Protein AF-A0A9P8FFG5-F1 (afdb_monomer)

InterPro domains:
  IPR002110 Ankyrin repeat [PF12796] (459-533)
  IPR002110 Ankyrin repeat [PF13637] (300-346)
  IPR002110 Ankyrin repeat [PS50088] (328-353)
  IPR002110 Ankyrin repeat [PS50088] (445-478)
  IPR002110 Ankyrin repeat [PS50088] (480-512)
  IPR002110 Ankyrin repeat [SM00248] (295-324)
  IPR002110 Ankyrin repeat [SM00248] (328-356)
  IPR002110 Ankyrin repeat [SM00248] (380-409)
  IPR002110 Ankyrin repeat [SM00248] (413-444)
  IPR002110 Ankyrin repeat [SM00248] (445-475)
  IPR002110 Ankyrin repeat [SM00248] (480-509)
  IPR002110 Ankyrin repeat [SM00248] (513-544)
  IPR004331 SPX domain [PF03105] (123-169)
  IPR004331 SPX domain [PS51382] (5-169)
  IPR036770 Ankyrin repeat-containing domain superfamily [G3DSA:1.25.40.20] (218-543)
  IPR036770 Ankyrin repeat-containing domain superfamily [SSF48403] (235-537)
  IPR057506 GPCPD1-like, C2 domain [PF25329] (610-721)

Organism: Aureobasidium melanogenum (NCBI:txid46634)

Foldseek 3Di:
DDFDDPVVVVLVVLLVVCLLCNVLAQPLQVLVVLLVVLLPPDPPPDDDPDDPDPPVVVSVVSNVVSVVVSVVSVLVSLCSNLVVLVVLLVLLVVQLVLLVVLLVVVVLLVDQQAVPQLSLVLSLVSLVVSLVSLVSLVSRLVSRLVSLLVSLVVNCVSVVHPCNVVCCVPPNCPRPSNPLPSSQVSQQSSLQSNVCSVCSNVVHRDDPDDDDDDDDDRDPVSNVVVVVLVVQLVCQLVVVPVVVVVVLVVLPLDLVSLLSLQVSLLRNLLRGDPVSNVVSVVSVSHDQCDADSNWRDGSLLVCLQNLVLVSNLVSLVVPRDQCRATSQRDGSLLNNLLNLNLSSNLSSQVSLLVVVVVPDPDDDPDDRDLRCQLCRATNSRDGSLNSNLLNVNLSSNLSSVVSPHDQEDPDLSHDRSLLSNLLSQNPSSNLSSLVVPYDQAAHPQQDTSLLNNLLNLRHLVSNVVCVVSPDDQCQQGPHFRDGSLLNNLQNLSLSNNVSSLVVPHDQCDATPVLAGSLVNNVSNVNVNSNVVSVVRDPPPRDPDPDDDDDDDDDDDDDDDDDDDDDDDDDDDDPPPPDDDPPPPPPPPPCVLQPQQKKKKKKFQDDPPDQQKWFPDPPDLVWKWKWKDWPQFPDDIDIAIPPGDPVRRMDMDIGRDLQSTKIKTFIGGNSYPATQWIWMDHSVVCVDPPFQKDKDKTFIAGPVRDRGIIGIIIMGMGHRDPDDDDDDDPPDDLVVPPPDPDPDDPDDDDDDDPPDDDDDDDDDD

Mean predicted aligned error: 17.82 Å

Nearest PDB structures (foldseek):
  6by9-assembly1_A  TM=8.792E-01  e=1.591E-08  Homo sapiens
  3eu9-assembly1_A  TM=8.754E-01  e=4.229E-08  Homo sapiens
  5w7j-assembly1_A  TM=8.704E-01  e=7.903E-08  Homo sapiens
  3b95-assembly2_B  TM=6.263E-01  e=1.868E-07  Homo sapiens
  6py8-assembly2_K  TM=6.137E-01  e=5.802E-07  Homo sapiens

Secondary structure (DSSP, 8-state):
------HHHHHHHHHHT-GGGGGGS--HHHHHHHHHHHHTS-------SS--SSHHHHHHHHHHHHHHHHHHHHHHHHHHHHHHHHHHHHHHHHHHHHHHHHHHHHHHTT----TT-HHHHHHHHHHHHHHHHHHHHHHHHHHHHHHHHHHHHHHHHHHT--HHHHHIIIIITTSGGG-HHHHHHHHHHHHHHHHHHHHHTTT-----PPS----PPPPTHHHHHHHHHHHHHHHHHHT-HHHHHHHHHHHTT-HHHHHHHHHHHHHHTTTS-HHHHHHHHTTS---TT-B-TTT--BHHHHHHHHT-HHHHHHHHHTT--TT---TTS--HHHHHHHHT-HHHHHHHHHHHHHHHHHS--S--TTS----TTTT---TTS--HHHHHHHTT-HHHHHHHHHTT---S-SSTTS--HHHHHHHHT-HHHHHHHHHT-------TTS--HHHHHHHH-S-THHHHHHHHHT--TTPPPTTT---HHHHHHHHT-HHHHHHHHHTT--TT-B-TTS-BHHHHHHHHT-HHHHHHHHHHS-SGGG------PPP--------------------------PPPP------TTSGGG-TT-EEEEEE---SSS-SEEESSS---SSEEEEEE-SSS-PPPEEEEES--GGGSEEEEEES-STT--EEEEEEESS-SS-SEEEEE-HHHH--TT-SEEEEEEEEE-TTS-EEEEEEEEEEEEPPP-S-PPP--TT--TTSGGG---S-TTS------TT----------

Sequence (764 aa):
MSGKMKFGKHIQKRQLDIPEYAASFVDYKALKKLIKKLSATPVIHAQDLTNAGSGLADSQASLQANKATFFFRLERELEKVNTFYLQKEAELKLRLKTLADRKKSLQARGLSASKLSTVFVTLDEGFRLFNSDLDKLQQFIEINQTAFSKILKKWDKTSKSRTKELYLSRAVEIQPCFNRDVIRDLSDQATSSLLELGAWAEGEKIEYIPSGDQQQKPQAGAQEDNDIEMQMQQAVNTGNEALIKEWISRLGSTDEAKERISRIFLSTINDAPLEMQKTLLETDLVNLNYVDEINERTCLHELSISGRLLSLTMLLERGANPMATDIYGRIPLHYACMRGHVDAVKELVRHDSANAMQGIESTSPNAAPVSESVDYKDLDNFTPLIHGIVHARFAAVQAVLELGARVDPTGEADHIPINLACQYGSVAIVDLLLQYHPQILPDAEGLYPQHLVPRSGRSPQILQMLKNYGANLDQPDKLYQWTPLFHAASEGHLSCLQALLELGVDVDALDEKDLSAMYYAAWEGHLDCLRLLEKAGHGRGIAREEPTPAPATFQSILSSSAPIPASADMEAIPDLSLPPPIIPLRRYGHNFLDTTKTFIVISFDSQDAEAIEFYGDNKYPAARLTISSKSSDLIPRNIPLPIQDEFKVISFQIDNLDTFSIDFDIFPTFGSKIIARGAASSLVFSRRYSSSGNWHLELFDPRLRAIGRISFKYQVVTPFHGIPMEITQFATYWKATSQISSQPNALITGSSLSGDYMRIFVQA

Structure (mmCIF, N/CA/C/O backbone):
data_AF-A0A9P8FFG5-F1
#
_entry.id   AF-A0A9P8FFG5-F1
#
loop_
_atom_site.group_PDB
_atom_site.id
_atom_site.type_symbol
_atom_site.label_atom_id
_atom_site.label_alt_id
_atom_site.label_comp_id
_atom_site.label_asym_id
_atom_site.labe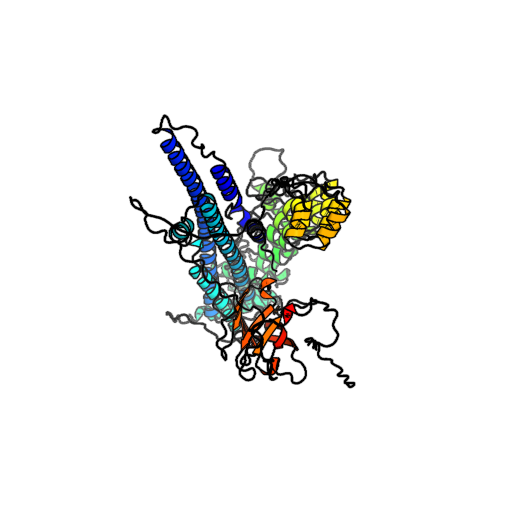l_entity_id
_atom_site.label_seq_id
_atom_site.pdbx_PDB_ins_code
_atom_site.Cartn_x
_atom_site.Cartn_y
_atom_site.Cartn_z
_atom_site.occupancy
_atom_site.B_iso_or_equiv
_atom_site.auth_seq_id
_atom_site.auth_comp_id
_atom_site.auth_asym_id
_atom_site.auth_atom_id
_atom_site.pdbx_PDB_model_num
ATOM 1 N N . MET A 1 1 ? 27.480 -11.365 -15.551 1.00 28.72 1 MET A N 1
ATOM 2 C CA . MET A 1 1 ? 27.802 -9.920 -15.565 1.00 28.72 1 MET A CA 1
ATOM 3 C C . MET A 1 1 ? 26.498 -9.164 -15.363 1.00 28.72 1 MET A C 1
ATOM 5 O O . MET A 1 1 ? 25.635 -9.264 -16.219 1.00 28.72 1 MET A O 1
ATOM 9 N N . SER A 1 2 ? 26.326 -8.513 -14.210 1.00 28.56 2 SER A N 1
ATOM 10 C CA . SER A 1 2 ? 25.086 -7.824 -13.818 1.00 28.56 2 SER A CA 1
ATOM 11 C C . SER A 1 2 ? 24.845 -6.588 -14.700 1.00 28.56 2 SER A C 1
ATOM 13 O O . SER A 1 2 ? 25.661 -5.659 -14.723 1.00 28.56 2 SER A O 1
ATOM 15 N N . GLY A 1 3 ? 23.777 -6.627 -15.501 1.00 36.78 3 GLY A N 1
ATOM 16 C CA . GLY A 1 3 ? 23.371 -5.563 -16.415 1.00 36.78 3 GLY A CA 1
ATOM 17 C C . GLY A 1 3 ? 22.743 -4.405 -15.645 1.00 36.78 3 GLY A C 1
ATOM 18 O O . GLY A 1 3 ? 21.734 -4.559 -14.969 1.00 36.78 3 GLY A O 1
ATOM 19 N N . LYS A 1 4 ? 23.352 -3.218 -15.719 1.00 38.94 4 LYS A N 1
ATOM 20 C CA . LYS A 1 4 ? 22.826 -2.005 -15.078 1.00 38.94 4 LYS A CA 1
ATOM 21 C C . LYS A 1 4 ? 21.514 -1.579 -15.754 1.00 38.94 4 LYS A C 1
ATOM 23 O O . LYS A 1 4 ? 21.563 -0.993 -16.840 1.00 38.94 4 LYS A O 1
ATOM 28 N N . MET A 1 5 ? 20.375 -1.782 -15.086 1.00 41.69 5 MET A N 1
ATOM 29 C CA . MET A 1 5 ? 19.085 -1.161 -15.431 1.00 41.69 5 MET A CA 1
ATOM 30 C C . MET A 1 5 ? 19.267 0.335 -15.753 1.00 41.69 5 MET A C 1
ATOM 32 O O . MET A 1 5 ? 20.037 1.054 -15.097 1.00 41.69 5 MET A O 1
ATOM 36 N N . LYS A 1 6 ? 18.548 0.861 -16.756 1.00 53.50 6 LYS A N 1
ATOM 37 C CA . LYS A 1 6 ? 18.561 2.306 -17.061 1.00 53.50 6 LYS A CA 1
ATOM 38 C C . LYS A 1 6 ? 17.843 3.059 -15.930 1.00 53.50 6 LYS A C 1
ATOM 40 O O . LYS A 1 6 ? 16.638 3.252 -15.991 1.00 53.50 6 LYS A O 1
ATOM 45 N N . PHE A 1 7 ? 18.609 3.539 -14.943 1.00 59.94 7 PHE A N 1
ATOM 46 C CA . PHE A 1 7 ? 18.197 4.180 -13.672 1.00 59.94 7 PHE A CA 1
ATOM 47 C C . PHE A 1 7 ? 16.913 5.035 -13.654 1.00 59.94 7 PHE A C 1
ATOM 49 O O . PHE A 1 7 ? 16.251 5.080 -12.626 1.00 59.94 7 PHE A O 1
ATOM 56 N N . GLY A 1 8 ? 16.561 5.726 -14.744 1.00 58.12 8 GLY A N 1
ATOM 57 C CA . GLY A 1 8 ? 15.304 6.483 -14.809 1.00 58.12 8 GLY A CA 1
ATOM 58 C C . GLY A 1 8 ? 14.056 5.600 -14.693 1.00 58.12 8 GLY A C 1
ATOM 59 O O . GLY A 1 8 ? 13.106 6.012 -14.044 1.00 58.12 8 GLY A O 1
ATOM 60 N N . LYS A 1 9 ? 14.091 4.380 -15.249 1.00 58.00 9 LYS A N 1
ATOM 61 C CA . LYS A 1 9 ? 13.008 3.395 -15.115 1.00 58.00 9 LYS A CA 1
ATOM 62 C C . LYS A 1 9 ? 12.899 2.853 -13.690 1.00 58.00 9 LYS A C 1
ATOM 64 O O . LYS A 1 9 ? 11.805 2.678 -13.185 1.00 58.00 9 LYS A O 1
ATOM 69 N N . HIS A 1 10 ? 14.038 2.633 -13.031 1.00 67.81 10 HIS A N 1
ATOM 70 C CA . HIS A 1 10 ? 14.075 2.125 -11.659 1.00 67.81 10 HIS A CA 1
ATOM 71 C C . HIS A 1 10 ? 13.464 3.118 -10.659 1.00 67.81 10 HIS A C 1
ATOM 73 O O . HIS A 1 10 ? 12.716 2.712 -9.780 1.00 67.81 10 HIS A O 1
ATOM 79 N N . ILE A 1 11 ? 13.729 4.421 -10.825 1.00 69.62 11 ILE A N 1
ATOM 80 C CA . ILE A 1 11 ? 13.095 5.470 -10.008 1.00 69.62 11 ILE A CA 1
ATOM 81 C C . ILE A 1 11 ? 11.573 5.446 -10.201 1.00 69.62 11 ILE A C 1
ATOM 83 O O . ILE A 1 11 ? 10.853 5.442 -9.218 1.00 69.62 11 ILE A O 1
ATOM 87 N N . GLN A 1 12 ? 11.094 5.351 -11.443 1.00 65.12 12 GLN A N 1
ATOM 88 C CA . GLN A 1 12 ? 9.656 5.321 -11.747 1.00 65.12 12 GLN A CA 1
ATOM 89 C C . GLN A 1 12 ? 8.964 4.049 -11.260 1.00 65.12 12 GLN A C 1
ATOM 91 O O . GLN A 1 12 ? 7.861 4.103 -10.737 1.00 65.12 12 GLN A O 1
ATOM 96 N N . LYS A 1 13 ? 9.621 2.891 -11.381 1.00 68.31 13 LYS A N 1
ATOM 97 C CA . LYS A 1 13 ? 9.121 1.642 -10.800 1.00 68.31 13 LYS A CA 1
ATOM 98 C C . LYS A 1 13 ? 8.919 1.787 -9.291 1.00 68.31 13 LYS A C 1
ATOM 100 O O . LYS A 1 13 ? 7.842 1.473 -8.816 1.00 68.31 13 LYS A O 1
ATOM 105 N N . ARG A 1 14 ? 9.902 2.355 -8.584 1.00 70.50 14 ARG A N 1
ATOM 106 C CA . ARG A 1 14 ? 9.801 2.602 -7.139 1.00 70.50 14 ARG A CA 1
ATOM 107 C C . ARG A 1 14 ? 8.791 3.694 -6.760 1.00 70.50 14 ARG A C 1
ATOM 109 O O .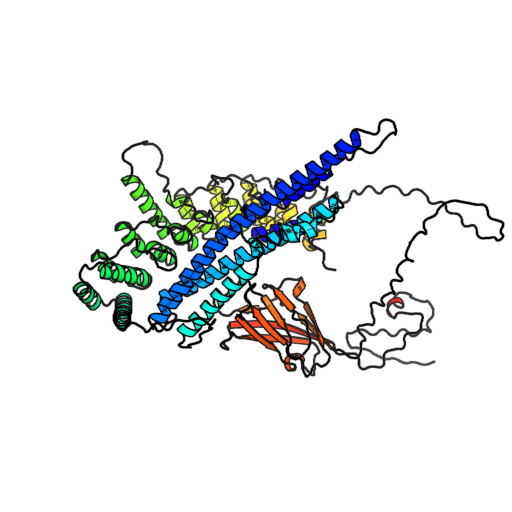 ARG A 1 14 ? 8.254 3.651 -5.666 1.00 70.50 14 ARG A O 1
ATOM 116 N N . GLN A 1 15 ? 8.527 4.671 -7.631 1.00 71.81 15 GLN A N 1
ATOM 117 C CA . GLN A 1 15 ? 7.489 5.689 -7.399 1.00 71.81 15 GLN A CA 1
ATOM 118 C C . GLN A 1 15 ? 6.080 5.079 -7.405 1.00 71.81 15 GLN A C 1
ATOM 120 O O . GLN A 1 15 ? 5.245 5.479 -6.601 1.00 71.81 15 GLN A O 1
ATOM 125 N N . LEU A 1 16 ? 5.838 4.075 -8.255 1.00 62.59 16 LEU A N 1
ATOM 126 C CA . LEU A 1 16 ? 4.556 3.365 -8.319 1.00 62.59 16 LEU A CA 1
ATOM 127 C C . LEU A 1 16 ? 4.269 2.464 -7.116 1.00 62.59 16 LEU A C 1
ATOM 129 O O . LEU A 1 16 ? 3.111 2.096 -6.917 1.00 62.59 16 LEU A O 1
ATOM 133 N N . ASP A 1 17 ? 5.289 2.109 -6.332 1.00 67.62 17 ASP A N 1
ATOM 134 C CA . ASP A 1 17 ? 5.101 1.335 -5.102 1.00 67.62 17 ASP A CA 1
ATOM 135 C C . ASP A 1 17 ? 4.303 2.141 -4.055 1.00 67.62 17 ASP A C 1
ATOM 137 O O . ASP A 1 17 ? 3.709 1.554 -3.152 1.00 67.62 17 ASP A O 1
ATOM 141 N N . ILE A 1 18 ? 4.243 3.476 -4.193 1.00 73.69 18 ILE A N 1
ATOM 142 C CA . ILE A 1 18 ? 3.509 4.383 -3.299 1.00 73.69 18 ILE A CA 1
ATOM 143 C C . ILE A 1 18 ? 2.616 5.315 -4.133 1.00 73.69 18 ILE A C 1
ATOM 145 O O . ILE A 1 18 ? 2.950 6.489 -4.333 1.00 73.69 18 ILE A O 1
ATOM 149 N N . PRO A 1 19 ? 1.474 4.809 -4.637 1.00 64.25 19 PRO A N 1
ATOM 150 C CA . PRO A 1 19 ? 0.587 5.584 -5.504 1.00 64.25 19 PRO A CA 1
ATOM 151 C C . PRO A 1 19 ? 0.011 6.821 -4.803 1.00 64.25 19 PRO A C 1
ATOM 153 O O . PRO A 1 19 ? -0.211 7.836 -5.457 1.00 64.25 19 PRO A O 1
ATOM 156 N N . GLU A 1 20 ? -0.141 6.768 -3.478 1.00 73.44 20 GLU A N 1
ATOM 157 C CA . GLU A 1 20 ? -0.580 7.879 -2.619 1.00 73.44 20 GLU A CA 1
ATOM 158 C C . GLU A 1 20 ? 0.312 9.125 -2.783 1.00 73.44 20 GLU A C 1
ATOM 160 O O . GLU A 1 20 ? -0.154 10.258 -2.707 1.00 73.44 20 GLU A O 1
ATOM 165 N N . TYR A 1 21 ? 1.614 8.946 -3.046 1.00 80.56 21 TYR A N 1
ATOM 166 C CA . TYR A 1 21 ? 2.584 10.048 -3.123 1.00 80.56 21 TYR A CA 1
ATOM 167 C C . TYR A 1 21 ? 2.966 10.412 -4.563 1.00 80.56 21 TYR A C 1
ATOM 169 O O . TYR A 1 21 ? 3.857 11.242 -4.774 1.00 80.56 21 TYR A O 1
ATOM 177 N N . ALA A 1 22 ? 2.298 9.818 -5.560 1.00 71.31 22 ALA A N 1
ATOM 178 C CA . ALA A 1 22 ? 2.654 9.915 -6.976 1.00 71.31 22 ALA A CA 1
ATOM 179 C C . ALA A 1 22 ? 2.840 11.370 -7.454 1.00 71.31 22 ALA A C 1
ATOM 181 O O . ALA A 1 22 ? 3.836 11.686 -8.106 1.00 71.31 22 ALA A O 1
ATOM 182 N N . ALA A 1 23 ? 1.932 12.274 -7.072 1.00 73.81 23 ALA A N 1
ATOM 183 C CA . ALA A 1 23 ? 1.967 13.686 -7.471 1.00 73.81 23 ALA A CA 1
ATOM 184 C C . ALA A 1 23 ? 3.106 14.497 -6.813 1.00 73.81 23 ALA A C 1
ATOM 186 O O . ALA A 1 23 ? 3.575 15.501 -7.364 1.00 73.81 23 ALA A O 1
ATOM 187 N N . SER A 1 24 ? 3.580 14.053 -5.647 1.00 84.44 24 SER A N 1
ATOM 188 C CA . SER A 1 24 ? 4.553 14.772 -4.816 1.00 84.44 24 SER A CA 1
ATOM 189 C C . SER A 1 24 ? 6.003 14.432 -5.154 1.00 84.44 24 SER A C 1
ATOM 191 O O . SER A 1 24 ? 6.918 15.167 -4.774 1.00 84.44 24 SER A O 1
ATOM 193 N N . PHE A 1 25 ? 6.246 13.343 -5.886 1.00 85.00 25 PHE A N 1
ATOM 194 C CA . PHE A 1 25 ? 7.587 12.965 -6.318 1.00 85.00 25 PHE A CA 1
ATOM 195 C C . PHE A 1 25 ? 8.204 13.980 -7.289 1.00 85.00 25 PHE A C 1
ATOM 197 O O . PHE A 1 25 ? 7.519 14.669 -8.049 1.00 85.00 25 PHE A O 1
ATOM 204 N N . VAL A 1 26 ? 9.537 14.054 -7.306 1.00 84.25 26 VAL A N 1
ATOM 205 C CA . VAL A 1 26 ? 10.272 14.857 -8.290 1.00 84.25 26 VAL A CA 1
ATOM 206 C C . VAL A 1 26 ? 9.965 14.398 -9.715 1.00 84.25 26 VAL A C 1
ATOM 208 O O . VAL A 1 26 ? 10.128 13.219 -10.054 1.00 84.25 26 VAL A O 1
ATOM 211 N N . ASP A 1 27 ? 9.616 15.344 -10.591 1.00 82.62 27 ASP A N 1
ATOM 212 C CA . ASP A 1 27 ? 9.463 15.060 -12.017 1.00 82.62 27 ASP A CA 1
ATOM 213 C C . ASP A 1 27 ? 10.841 14.952 -12.695 1.00 82.62 27 ASP A C 1
ATOM 215 O O . ASP A 1 27 ? 11.331 15.830 -13.423 1.00 82.62 27 ASP A O 1
ATOM 219 N N . TYR A 1 28 ? 11.502 13.819 -12.448 1.00 83.94 28 TYR A N 1
ATOM 220 C CA . TYR A 1 28 ? 12.807 13.490 -13.017 1.00 83.94 28 TYR A CA 1
ATOM 221 C C . TYR A 1 28 ? 12.793 13.563 -14.551 1.00 83.94 28 TYR A C 1
ATOM 223 O O . TYR A 1 28 ? 13.822 13.832 -15.189 1.00 83.94 28 TYR A O 1
ATOM 231 N N . LYS A 1 29 ? 11.638 13.319 -15.178 1.00 75.62 29 LYS A N 1
ATOM 232 C CA . LYS A 1 29 ? 11.523 13.268 -16.627 1.00 75.62 29 LYS A CA 1
ATOM 233 C C . LYS A 1 29 ? 11.362 14.643 -17.253 1.00 75.62 29 LYS A C 1
ATOM 235 O O . LYS A 1 29 ? 12.029 14.873 -18.265 1.00 75.62 29 LYS A O 1
ATOM 240 N N . ALA A 1 30 ? 10.561 15.546 -16.692 1.00 78.75 30 ALA A N 1
ATOM 241 C CA . ALA A 1 30 ? 10.512 16.934 -17.142 1.00 78.75 30 ALA A CA 1
ATOM 242 C C . ALA A 1 30 ? 11.893 17.576 -17.033 1.00 78.75 30 ALA A C 1
ATOM 244 O O . ALA A 1 30 ?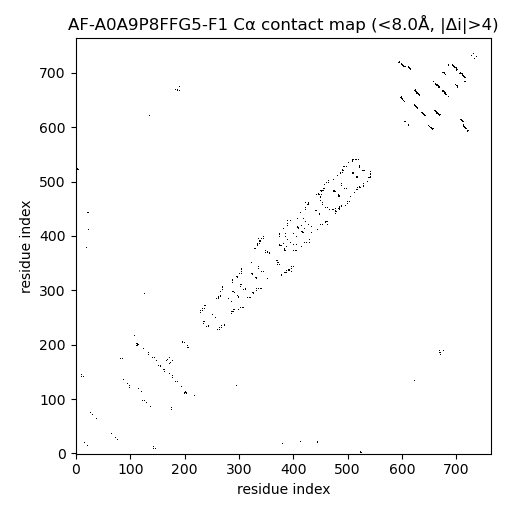 12.372 18.156 -18.008 1.00 78.75 30 ALA A O 1
ATOM 245 N N . LEU A 1 31 ? 12.600 17.354 -15.920 1.00 82.62 31 LEU A N 1
ATOM 246 C CA . LEU A 1 31 ? 13.977 17.822 -15.762 1.00 82.62 31 LEU A CA 1
ATOM 247 C C . LEU A 1 31 ? 14.901 17.210 -16.824 1.00 82.62 31 LEU A C 1
ATOM 249 O O . LEU A 1 31 ? 15.660 17.918 -17.476 1.00 82.62 31 LEU A O 1
ATOM 253 N N . LYS A 1 32 ? 14.808 15.903 -17.088 1.00 84.19 32 LYS A N 1
ATOM 254 C CA . LYS A 1 32 ? 15.596 15.244 -18.145 1.00 84.19 32 LYS A CA 1
ATOM 255 C C . LYS A 1 32 ? 15.269 15.779 -19.548 1.00 84.19 32 LYS A C 1
ATOM 257 O O . LYS A 1 32 ? 16.191 15.912 -20.354 1.00 84.19 32 LYS A O 1
ATOM 262 N N . LYS A 1 33 ? 13.994 16.044 -19.863 1.00 82.56 33 LYS A N 1
ATOM 263 C CA . LYS A 1 33 ? 13.556 16.654 -21.133 1.00 82.56 33 LYS A CA 1
ATOM 264 C C . LYS A 1 33 ? 14.097 18.078 -21.256 1.00 82.56 33 LYS A C 1
ATOM 266 O O . LYS A 1 33 ? 14.598 18.434 -22.318 1.00 82.56 33 LYS A O 1
ATOM 271 N N . LEU A 1 34 ? 14.085 18.841 -20.165 1.00 80.81 34 LEU A N 1
ATOM 272 C CA . LEU A 1 34 ? 14.656 20.179 -20.102 1.00 80.81 34 LEU A CA 1
ATOM 273 C C . LEU A 1 34 ? 16.161 20.145 -20.395 1.00 80.81 34 LEU A C 1
ATOM 275 O O . LEU A 1 34 ? 16.602 20.843 -21.298 1.00 80.81 34 LEU A O 1
ATOM 279 N N . ILE A 1 35 ? 16.932 19.253 -19.759 1.00 82.62 35 ILE A N 1
ATOM 280 C CA . ILE A 1 35 ? 18.367 19.081 -20.066 1.00 82.62 35 ILE A CA 1
ATOM 281 C C . ILE A 1 35 ? 18.586 18.803 -21.560 1.00 82.62 35 ILE A C 1
ATOM 283 O O . ILE A 1 35 ? 19.444 19.429 -22.175 1.00 82.62 35 ILE A O 1
ATOM 287 N N . LYS A 1 36 ? 17.796 17.896 -22.156 1.00 81.81 36 LYS A N 1
ATOM 288 C CA . LYS A 1 36 ? 17.889 17.583 -23.591 1.00 81.81 36 LYS A CA 1
ATOM 289 C C . LYS A 1 36 ? 17.601 18.805 -24.470 1.00 81.81 36 LYS A C 1
ATOM 291 O O . LYS A 1 36 ? 18.373 19.071 -25.387 1.00 81.81 36 LYS A O 1
ATOM 296 N N . LYS A 1 37 ? 16.527 19.549 -24.181 1.00 77.19 37 LYS A N 1
ATOM 297 C CA . LYS A 1 37 ? 16.142 20.759 -24.924 1.00 77.19 37 LYS A CA 1
ATOM 298 C C . LYS A 1 37 ? 17.241 21.817 -24.859 1.00 77.19 37 LYS A C 1
ATOM 300 O O . LYS A 1 37 ? 17.633 22.349 -25.888 1.00 77.19 37 LYS A O 1
ATOM 305 N N . LEU A 1 38 ? 17.787 22.051 -23.668 1.00 69.69 38 LEU A N 1
ATOM 306 C CA . LEU A 1 38 ? 18.849 23.032 -23.446 1.00 69.69 38 LEU A CA 1
ATOM 307 C C . LEU A 1 38 ? 20.166 22.617 -24.123 1.00 69.69 38 LEU A C 1
ATOM 309 O O . LEU A 1 38 ? 20.893 23.479 -24.608 1.00 69.69 38 LEU A O 1
ATOM 313 N N . SER A 1 39 ? 20.446 21.311 -24.224 1.00 67.44 39 SER A N 1
ATOM 314 C CA . SER A 1 39 ? 21.610 20.781 -24.954 1.00 67.44 39 SER A CA 1
ATOM 315 C C . SER A 1 39 ? 21.457 20.762 -26.480 1.00 67.44 39 SER A C 1
ATOM 317 O O . SER A 1 39 ? 22.458 20.639 -27.174 1.00 67.44 39 SER A O 1
ATOM 319 N N . ALA A 1 40 ? 20.226 20.857 -26.994 1.00 61.06 40 ALA A N 1
ATOM 320 C CA . ALA A 1 40 ? 19.924 20.889 -28.428 1.00 61.06 40 ALA A CA 1
ATOM 321 C C . ALA A 1 40 ? 19.921 22.316 -29.010 1.00 61.06 40 ALA A C 1
ATOM 323 O O . ALA A 1 40 ? 19.818 22.484 -30.223 1.00 61.06 40 ALA A O 1
ATOM 324 N N . THR A 1 41 ? 20.040 23.344 -28.163 1.00 56.28 41 THR A N 1
ATOM 325 C CA . THR A 1 41 ? 20.245 24.731 -28.599 1.00 56.28 41 THR A CA 1
ATOM 326 C C . THR A 1 41 ? 21.594 24.819 -29.328 1.00 56.28 41 THR A C 1
ATOM 328 O O . THR A 1 41 ? 22.605 24.440 -28.733 1.00 56.28 41 THR A O 1
ATOM 331 N N . PRO A 1 42 ? 21.642 25.253 -30.602 1.00 44.88 42 PRO A N 1
ATOM 332 C CA . PRO A 1 42 ? 22.839 25.130 -31.424 1.00 44.88 42 PRO A CA 1
ATOM 333 C C . PRO A 1 42 ? 23.989 25.948 -30.837 1.00 44.88 42 PRO A C 1
ATOM 335 O O . PRO A 1 42 ? 23.888 27.159 -30.654 1.00 44.88 42 PRO A O 1
ATOM 338 N N . VAL A 1 43 ? 25.107 25.274 -30.572 1.00 45.91 43 VAL A N 1
ATOM 339 C CA . VAL A 1 43 ? 26.405 25.937 -30.463 1.00 45.91 43 VAL A CA 1
ATOM 340 C C . VAL A 1 43 ? 26.744 26.379 -31.883 1.00 45.91 43 VAL A C 1
ATOM 342 O O . VAL A 1 43 ? 26.999 25.534 -32.738 1.00 45.91 43 VAL A O 1
ATOM 345 N N . ILE A 1 44 ? 26.668 27.680 -32.166 1.00 39.44 44 ILE A N 1
ATOM 346 C CA . ILE A 1 44 ? 27.064 28.226 -33.468 1.00 39.44 44 ILE A CA 1
ATOM 347 C C . ILE A 1 44 ? 28.540 27.866 -33.666 1.00 39.44 44 ILE A C 1
ATOM 349 O O . ILE A 1 44 ? 29.407 28.333 -32.926 1.00 39.44 44 ILE A O 1
ATOM 353 N N . HIS A 1 45 ? 28.825 26.975 -34.618 1.00 36.50 45 HIS A N 1
ATOM 354 C CA . HIS A 1 45 ? 30.193 26.669 -35.009 1.00 36.50 45 HIS A CA 1
ATOM 355 C C . HIS A 1 45 ? 30.813 27.928 -35.611 1.00 36.50 45 HIS A C 1
ATOM 357 O O . HIS A 1 45 ? 30.238 28.539 -36.509 1.00 36.50 45 HIS A O 1
ATOM 363 N N . ALA A 1 46 ? 31.983 28.308 -35.099 1.00 38.16 46 ALA A N 1
ATOM 364 C CA . ALA A 1 46 ? 32.795 29.372 -35.661 1.00 38.16 46 ALA A CA 1
ATOM 365 C C . ALA A 1 46 ? 33.188 28.998 -37.098 1.00 38.16 46 ALA A C 1
ATOM 367 O O . ALA A 1 46 ? 34.120 28.225 -37.313 1.00 38.16 46 ALA A O 1
ATOM 368 N N . GLN A 1 47 ? 32.451 29.527 -38.068 1.00 39.84 47 GLN A N 1
ATOM 369 C CA . GLN A 1 47 ? 32.922 29.683 -39.432 1.00 39.84 47 GLN A CA 1
ATOM 370 C C . GLN A 1 47 ? 33.207 31.167 -39.652 1.00 39.84 47 GLN A C 1
ATOM 372 O O . GLN A 1 47 ? 32.366 32.026 -39.402 1.00 39.84 47 GLN A O 1
ATOM 377 N N . ASP A 1 48 ? 34.445 31.398 -40.071 1.00 35.22 48 ASP A N 1
ATOM 378 C CA . ASP A 1 48 ? 35.037 32.620 -40.592 1.00 35.22 48 ASP A CA 1
ATOM 379 C C . ASP A 1 48 ? 35.284 33.789 -39.623 1.00 35.22 48 ASP A C 1
ATOM 381 O O . ASP A 1 48 ? 34.441 34.607 -39.257 1.00 35.22 48 ASP A O 1
ATOM 385 N N . LEU A 1 49 ? 36.566 33.879 -39.266 1.00 45.56 49 LEU A N 1
ATOM 386 C CA . LEU A 1 49 ? 37.261 35.061 -38.777 1.00 45.56 49 LEU A CA 1
ATOM 387 C C . LEU A 1 49 ? 36.971 36.259 -39.696 1.00 45.56 49 LEU A C 1
ATOM 389 O O . LEU A 1 49 ? 37.586 36.352 -40.749 1.00 45.56 49 LEU A O 1
ATOM 393 N N . THR A 1 50 ? 36.073 37.174 -39.309 1.00 41.91 50 THR A N 1
ATOM 394 C CA . THR A 1 50 ? 36.161 38.618 -39.662 1.00 41.91 50 THR A CA 1
ATOM 395 C C . THR A 1 50 ? 35.218 39.572 -38.899 1.00 41.91 50 THR A C 1
ATOM 397 O O . THR A 1 50 ? 35.197 40.750 -39.227 1.00 41.91 50 THR A O 1
ATOM 400 N N . ASN A 1 51 ? 34.498 39.171 -37.840 1.00 42.47 51 ASN A N 1
ATOM 401 C CA . ASN A 1 51 ? 33.821 40.142 -36.951 1.00 42.47 51 ASN A CA 1
ATOM 402 C C . ASN A 1 51 ? 33.624 39.583 -35.528 1.00 42.47 51 ASN A C 1
ATOM 404 O O . ASN A 1 51 ? 32.561 39.085 -35.160 1.00 42.47 51 ASN A O 1
ATOM 408 N N . ALA A 1 52 ? 34.684 39.625 -34.720 1.00 46.34 52 ALA A N 1
ATOM 409 C CA . ALA A 1 52 ? 34.701 39.093 -33.359 1.00 46.34 52 ALA A CA 1
ATOM 410 C C . ALA A 1 52 ? 34.370 40.192 -32.332 1.00 46.34 52 ALA A C 1
ATOM 412 O O . ALA A 1 52 ? 35.226 40.999 -31.981 1.00 46.34 52 ALA A O 1
ATOM 413 N N . GLY A 1 53 ? 33.128 40.212 -31.842 1.00 45.16 53 GLY A N 1
ATOM 414 C CA . GLY A 1 53 ? 32.736 41.070 -30.717 1.00 45.16 53 GLY A CA 1
ATOM 415 C C . GLY A 1 53 ? 31.363 40.752 -30.119 1.00 45.16 53 GLY A C 1
ATOM 416 O O . GLY A 1 53 ? 31.240 40.684 -28.902 1.00 45.16 53 GLY A O 1
ATOM 417 N N . SER A 1 54 ? 30.341 40.488 -30.944 1.00 49.97 54 SER A N 1
ATOM 418 C CA . SER A 1 54 ? 28.953 40.325 -30.465 1.00 49.97 54 SER A CA 1
ATOM 419 C C . SER A 1 54 ? 28.490 38.869 -30.281 1.00 49.97 54 SER A C 1
ATOM 421 O O . SER A 1 54 ? 27.814 38.568 -29.303 1.00 49.97 54 SER A O 1
ATOM 423 N N . GLY A 1 55 ? 28.894 37.928 -31.143 1.00 48.44 55 GLY A N 1
ATOM 424 C CA . GLY A 1 55 ? 28.340 36.558 -31.136 1.00 48.44 55 GLY A CA 1
ATOM 425 C C . GLY A 1 55 ? 28.760 35.651 -29.963 1.00 48.44 55 GLY A C 1
ATOM 426 O O . GLY A 1 55 ? 28.019 34.746 -29.580 1.00 48.44 55 GLY A O 1
ATOM 427 N N . LEU A 1 56 ? 29.927 35.890 -29.352 1.00 50.19 56 LEU A N 1
ATOM 428 C CA . LEU A 1 56 ? 30.393 35.114 -28.187 1.00 50.19 56 LEU A CA 1
ATOM 429 C C . LEU A 1 56 ? 29.638 35.491 -26.903 1.00 50.19 56 LEU A C 1
ATOM 431 O O . LEU A 1 56 ? 29.349 34.617 -26.083 1.00 50.19 56 LEU A O 1
ATOM 435 N N . ALA A 1 57 ? 29.277 36.770 -26.755 1.00 52.84 57 ALA A N 1
ATOM 436 C CA . ALA A 1 57 ? 28.494 37.259 -25.624 1.00 52.84 57 ALA A CA 1
ATOM 437 C C . ALA A 1 57 ? 27.074 36.667 -25.633 1.00 52.84 57 ALA A C 1
ATOM 439 O O . ALA A 1 57 ? 26.610 36.186 -24.599 1.00 52.84 57 ALA A O 1
ATOM 440 N N . ASP A 1 58 ? 26.440 36.588 -26.806 1.00 56.91 58 ASP A N 1
ATOM 441 C CA . ASP A 1 58 ? 25.098 36.014 -26.968 1.00 56.91 58 ASP A CA 1
ATOM 442 C C . ASP A 1 58 ? 25.066 34.499 -26.702 1.00 56.91 58 ASP A C 1
ATOM 444 O O . ASP A 1 58 ? 24.153 33.993 -26.042 1.00 56.91 58 ASP A O 1
ATOM 448 N N . SER A 1 59 ? 26.097 33.755 -27.126 1.00 56.16 59 SER A N 1
ATOM 449 C CA . SER A 1 59 ? 26.201 32.318 -26.826 1.00 56.16 59 SER A CA 1
ATOM 450 C C . SER A 1 59 ? 26.435 32.048 -25.335 1.00 56.16 59 SER A C 1
ATOM 452 O O . SER A 1 59 ? 25.900 31.077 -24.792 1.00 56.16 59 SER A O 1
ATOM 454 N N . GLN A 1 60 ? 27.223 32.885 -24.655 1.00 60.19 60 GLN A N 1
ATOM 455 C CA . GLN A 1 60 ? 27.479 32.755 -23.220 1.00 60.19 60 GLN A CA 1
ATOM 456 C C . GLN A 1 60 ? 26.258 33.172 -22.385 1.00 60.19 60 GLN A C 1
ATOM 458 O O . GLN A 1 60 ? 25.928 32.492 -21.410 1.00 60.19 60 GLN A O 1
ATOM 463 N N . ALA A 1 61 ? 25.543 34.222 -22.797 1.00 64.50 61 ALA A N 1
ATOM 464 C CA . ALA A 1 61 ? 24.284 34.648 -22.192 1.00 64.50 61 ALA A CA 1
ATOM 465 C C . ALA A 1 61 ? 23.188 33.580 -22.346 1.00 64.50 61 ALA A C 1
ATOM 467 O O . ALA A 1 61 ? 22.494 33.265 -21.380 1.00 64.50 61 ALA A O 1
ATOM 468 N N . SER A 1 62 ? 23.092 32.938 -23.515 1.00 63.50 62 SER A N 1
ATOM 469 C CA . SER A 1 62 ? 22.170 31.821 -23.763 1.00 63.50 62 SER A CA 1
ATOM 470 C C . SER A 1 62 ? 22.472 30.606 -22.873 1.00 63.50 62 SER A C 1
ATOM 472 O O . SER A 1 62 ? 21.571 30.038 -22.256 1.00 63.50 62 SER A O 1
ATOM 474 N N . LEU A 1 63 ? 23.750 30.244 -22.695 1.00 62.00 63 LEU A N 1
ATOM 475 C CA . LEU A 1 63 ? 24.155 29.178 -21.766 1.00 62.00 63 LEU A CA 1
ATOM 476 C C . LEU A 1 63 ? 23.839 29.519 -20.301 1.00 62.00 63 LEU A C 1
ATOM 478 O O . LEU A 1 63 ? 23.415 28.640 -19.545 1.00 62.00 63 LEU A O 1
ATOM 482 N N . GLN A 1 64 ? 24.013 30.778 -19.894 1.00 66.38 64 GLN A N 1
ATOM 483 C CA . GLN A 1 64 ? 23.650 31.245 -18.554 1.00 66.38 64 GLN A CA 1
ATOM 484 C C . GLN A 1 64 ? 22.131 31.245 -18.333 1.00 66.38 64 GLN A C 1
ATOM 486 O O . GLN A 1 64 ? 21.680 30.769 -17.292 1.00 66.38 64 GLN A O 1
ATOM 491 N N . ALA A 1 65 ? 21.340 31.678 -19.317 1.00 68.75 65 ALA A N 1
ATOM 492 C CA . ALA A 1 65 ? 19.879 31.624 -19.275 1.00 68.75 65 ALA A CA 1
ATOM 493 C C . ALA A 1 65 ? 19.361 30.175 -19.230 1.00 68.75 65 ALA A C 1
ATOM 495 O O . ALA A 1 65 ? 18.468 29.844 -18.446 1.00 68.75 65 ALA A O 1
ATOM 496 N N . ASN A 1 66 ? 19.982 29.276 -19.998 1.00 70.00 66 ASN A N 1
ATOM 497 C CA . ASN A 1 66 ? 19.677 27.847 -19.987 1.00 70.00 66 ASN A CA 1
ATOM 498 C C . ASN A 1 66 ? 20.001 27.206 -18.631 1.00 70.00 66 ASN A C 1
ATOM 500 O O . ASN A 1 66 ? 19.205 26.432 -18.095 1.00 70.00 66 ASN A O 1
ATOM 504 N N . LYS A 1 67 ? 21.146 27.568 -18.041 1.00 70.75 67 LYS A N 1
ATOM 505 C CA . LYS A 1 67 ? 21.527 27.161 -16.685 1.00 70.75 67 LYS A CA 1
ATOM 506 C C . LYS A 1 67 ? 20.510 27.663 -15.656 1.00 70.75 67 LYS A C 1
ATOM 508 O O . LYS A 1 67 ? 20.021 26.861 -14.866 1.00 70.75 67 LYS A O 1
ATOM 513 N N . ALA A 1 68 ? 20.152 28.946 -15.696 1.00 75.38 68 ALA A N 1
ATOM 514 C CA . ALA A 1 68 ? 19.173 29.538 -14.786 1.00 75.38 68 ALA A CA 1
ATOM 515 C C . ALA A 1 68 ? 17.801 28.852 -14.893 1.00 75.38 68 ALA A C 1
ATOM 517 O O . ALA A 1 68 ? 17.207 28.509 -13.879 1.00 75.38 68 ALA A O 1
ATOM 518 N N . THR A 1 69 ? 17.345 28.551 -16.111 1.00 77.81 69 THR A N 1
ATOM 519 C CA . THR A 1 69 ? 16.062 27.871 -16.353 1.00 77.81 69 THR A CA 1
ATOM 520 C C . THR A 1 69 ? 16.035 26.458 -15.762 1.00 77.81 69 THR A C 1
ATOM 522 O O . THR A 1 69 ? 15.042 26.058 -15.152 1.00 77.81 69 THR A O 1
ATOM 525 N N . PHE A 1 70 ? 17.122 25.691 -15.916 1.00 81.75 70 PHE A N 1
ATOM 526 C CA . PHE A 1 70 ? 17.223 24.353 -15.329 1.00 81.75 70 PHE A CA 1
ATOM 527 C C . PHE A 1 70 ? 17.220 24.393 -13.799 1.00 81.75 70 PHE A C 1
ATOM 529 O O . PHE A 1 70 ? 16.435 23.670 -13.188 1.00 81.75 70 PHE A O 1
ATOM 536 N N . PHE A 1 71 ? 18.059 25.235 -13.187 1.00 82.31 71 PHE A N 1
ATOM 537 C CA . PHE A 1 71 ? 18.145 25.325 -11.727 1.00 82.31 71 PHE A CA 1
ATOM 538 C C . PHE A 1 71 ? 16.872 25.901 -11.106 1.00 82.31 71 PHE A C 1
ATOM 540 O O . PHE A 1 71 ? 16.421 25.365 -10.106 1.00 82.31 71 PHE A O 1
ATOM 547 N N . PHE A 1 72 ? 16.208 26.861 -11.754 1.00 77.50 72 PHE A N 1
ATOM 548 C CA . PHE A 1 72 ? 14.904 27.352 -11.307 1.00 77.50 72 PHE A CA 1
ATOM 549 C C . PHE A 1 72 ? 13.850 26.238 -11.271 1.00 77.50 72 PHE A C 1
ATOM 551 O O . PHE A 1 72 ? 13.119 26.087 -10.294 1.00 77.50 72 PHE A O 1
ATOM 558 N N . ARG A 1 73 ? 13.773 25.403 -12.321 1.00 79.00 73 ARG A N 1
ATOM 559 C CA . ARG A 1 73 ? 12.843 24.264 -12.312 1.00 79.00 73 ARG A CA 1
ATOM 560 C C . ARG A 1 73 ? 13.249 23.213 -11.278 1.00 79.00 73 ARG A C 1
ATOM 562 O O . ARG A 1 73 ? 12.371 22.653 -10.635 1.00 79.00 73 ARG A O 1
ATOM 569 N N . LEU A 1 74 ? 14.546 22.953 -11.117 1.00 84.50 74 LEU A N 1
ATOM 570 C CA . LEU A 1 74 ? 15.069 22.021 -10.117 1.00 84.50 74 LEU A CA 1
ATOM 571 C C . LEU A 1 74 ? 14.726 22.468 -8.689 1.00 84.50 74 LEU A C 1
ATOM 573 O O . LEU A 1 74 ? 14.321 21.632 -7.888 1.00 84.50 74 LEU A O 1
ATOM 577 N N . GLU A 1 75 ? 14.838 23.765 -8.398 1.00 84.81 75 GLU A N 1
ATOM 578 C CA . GLU A 1 75 ? 14.483 24.370 -7.109 1.00 84.81 75 GLU A CA 1
ATOM 579 C C . GLU A 1 75 ? 12.991 24.258 -6.830 1.00 84.81 75 GLU A C 1
ATOM 581 O O . GLU A 1 75 ? 12.620 23.841 -5.742 1.00 84.81 75 GLU A O 1
ATOM 586 N N . ARG A 1 76 ? 12.131 24.509 -7.824 1.00 82.06 76 ARG A N 1
ATOM 587 C CA . ARG A 1 76 ? 10.682 24.308 -7.666 1.00 82.06 76 ARG A CA 1
ATOM 588 C C . ARG A 1 76 ? 10.306 22.858 -7.375 1.00 82.06 76 ARG A C 1
ATOM 590 O O . ARG A 1 76 ? 9.411 22.608 -6.575 1.00 82.06 76 ARG A O 1
ATOM 597 N N . GLU A 1 77 ? 10.962 21.896 -8.023 1.00 86.19 77 GLU A N 1
ATOM 598 C CA . GLU A 1 77 ? 10.730 20.483 -7.710 1.00 86.19 77 GLU A CA 1
ATOM 599 C C . GLU A 1 77 ? 11.272 20.113 -6.320 1.00 86.19 77 GLU A C 1
ATOM 601 O O . GLU A 1 77 ? 10.661 19.305 -5.627 1.00 86.19 77 GLU A O 1
ATOM 606 N N . LEU A 1 78 ? 12.394 20.705 -5.898 1.00 86.00 78 LEU A N 1
ATOM 607 C CA . LEU A 1 78 ? 12.959 20.511 -4.561 1.00 86.00 78 LEU A CA 1
ATOM 608 C C . LEU A 1 78 ? 12.052 21.095 -3.473 1.00 86.00 78 LEU A C 1
ATOM 610 O O . LEU A 1 78 ? 11.795 20.427 -2.478 1.00 86.00 78 LEU A O 1
ATOM 614 N N . GLU A 1 79 ? 11.523 22.297 -3.691 1.00 85.69 79 GLU A N 1
ATOM 615 C CA . GLU A 1 79 ? 10.550 22.951 -2.817 1.00 85.69 79 GLU A CA 1
ATOM 616 C C . GLU A 1 79 ? 9.269 22.123 -2.713 1.00 85.69 79 GLU A C 1
ATOM 618 O O . GLU A 1 79 ? 8.822 21.844 -1.609 1.00 85.69 79 GLU A O 1
ATOM 623 N N . LYS A 1 80 ? 8.730 21.630 -3.836 1.00 88.56 80 LYS A N 1
ATOM 624 C CA . LYS A 1 80 ? 7.566 20.730 -3.851 1.00 88.56 80 LYS A CA 1
ATOM 625 C C . LYS A 1 80 ? 7.783 19.495 -2.967 1.00 88.56 80 LYS A C 1
ATOM 627 O O . LYS A 1 80 ? 6.950 19.193 -2.116 1.00 88.56 80 LYS A O 1
ATOM 632 N N . VAL A 1 81 ? 8.915 18.808 -3.148 1.00 89.31 81 VAL A N 1
ATOM 633 C CA . VAL A 1 81 ? 9.277 17.615 -2.362 1.00 89.31 81 VAL A CA 1
ATOM 634 C C . VAL A 1 81 ? 9.449 17.961 -0.881 1.00 89.31 81 VAL A C 1
ATOM 636 O O . VAL A 1 81 ? 8.995 17.209 -0.021 1.00 89.31 81 VAL A O 1
ATOM 639 N N . ASN A 1 82 ? 10.087 19.092 -0.571 1.00 89.00 82 ASN A N 1
ATOM 640 C CA . ASN A 1 82 ? 10.338 19.508 0.804 1.00 89.00 82 ASN A CA 1
ATOM 641 C C . ASN A 1 82 ? 9.056 19.952 1.527 1.00 89.00 82 ASN A C 1
ATOM 643 O O . ASN A 1 82 ? 8.857 19.579 2.676 1.00 89.00 82 ASN A O 1
ATOM 647 N N . THR A 1 83 ? 8.164 20.685 0.859 1.00 85.00 83 THR A N 1
ATOM 648 C CA . THR A 1 83 ? 6.864 21.095 1.412 1.00 85.00 83 THR A CA 1
ATOM 649 C C . THR A 1 83 ? 6.011 19.881 1.757 1.00 85.00 83 THR A C 1
ATOM 651 O O . THR A 1 83 ? 5.488 19.797 2.865 1.00 85.00 83 THR A O 1
ATOM 654 N N . PHE A 1 84 ? 5.938 18.903 0.849 1.00 88.12 84 PHE A N 1
ATOM 655 C CA . PHE A 1 84 ? 5.232 17.650 1.108 1.00 88.12 84 PHE A CA 1
ATOM 656 C C . PHE A 1 84 ? 5.852 16.872 2.277 1.00 88.12 84 PHE A C 1
ATOM 658 O O . PHE A 1 84 ? 5.140 16.416 3.170 1.00 88.12 84 PHE A O 1
ATOM 665 N N . TYR A 1 85 ? 7.185 16.765 2.309 1.00 90.88 85 TYR A N 1
ATOM 666 C CA . TYR A 1 85 ? 7.889 16.113 3.410 1.00 90.88 85 TYR A CA 1
ATOM 667 C C . TYR A 1 85 ? 7.609 16.789 4.758 1.00 90.88 85 TYR A C 1
ATOM 669 O O . TYR A 1 85 ? 7.282 16.095 5.710 1.00 90.88 85 TYR A O 1
ATOM 677 N N . LEU A 1 86 ? 7.692 18.120 4.845 1.00 88.06 86 LEU A N 1
ATOM 678 C CA . LEU A 1 86 ? 7.453 18.858 6.089 1.00 88.06 86 LEU A CA 1
ATOM 679 C C . LEU A 1 86 ? 6.012 18.704 6.585 1.00 88.06 86 LEU A C 1
ATOM 681 O O . LEU A 1 86 ? 5.790 18.585 7.789 1.00 88.06 86 LEU A O 1
ATOM 685 N N . GLN A 1 87 ? 5.043 18.668 5.668 1.00 87.00 87 GLN A N 1
ATOM 686 C CA . GLN A 1 87 ? 3.649 18.388 6.002 1.00 87.00 87 GLN A CA 1
ATOM 687 C C . GLN A 1 87 ? 3.505 16.988 6.615 1.00 87.00 87 GLN A C 1
ATOM 689 O O . GLN A 1 87 ? 2.957 16.855 7.710 1.00 87.00 87 GLN A O 1
ATOM 694 N N . LYS A 1 88 ? 4.058 15.958 5.962 1.00 87.25 88 LYS A N 1
ATOM 695 C CA . LYS A 1 88 ? 4.007 14.575 6.460 1.00 87.25 88 LYS A CA 1
ATOM 696 C C . LYS A 1 88 ? 4.834 14.365 7.730 1.00 87.25 88 LYS A C 1
ATOM 698 O O . LYS A 1 88 ? 4.416 13.627 8.614 1.00 87.25 88 LYS A O 1
ATOM 703 N N . GLU A 1 89 ? 5.966 15.047 7.884 1.00 89.81 89 GLU A N 1
ATOM 704 C CA . GLU A 1 89 ? 6.758 15.035 9.117 1.00 89.81 89 GLU A CA 1
ATOM 705 C C . GLU A 1 89 ? 5.958 15.613 10.292 1.00 89.81 89 GLU A C 1
ATOM 707 O O . GLU A 1 89 ? 5.960 15.029 11.376 1.00 89.81 89 GLU A O 1
ATOM 712 N N . ALA A 1 90 ? 5.267 16.740 10.096 1.00 83.75 90 ALA A N 1
ATOM 713 C CA . ALA A 1 90 ? 4.438 17.356 11.130 1.00 83.75 90 ALA A CA 1
ATOM 714 C C . ALA A 1 90 ? 3.258 16.454 11.530 1.00 83.75 90 ALA A C 1
ATOM 716 O O . ALA A 1 90 ? 3.012 16.270 12.724 1.00 83.75 90 ALA A O 1
ATOM 717 N N . GLU A 1 91 ? 2.590 15.849 10.545 1.00 85.81 91 GLU A N 1
ATOM 718 C CA . GLU A 1 91 ? 1.511 14.871 10.737 1.00 85.81 91 GLU A CA 1
ATOM 719 C C . GLU A 1 91 ? 1.995 13.667 11.566 1.00 85.81 91 GLU A C 1
ATOM 721 O O . GLU A 1 91 ? 1.423 13.346 12.610 1.00 85.81 91 GLU A O 1
ATOM 726 N N . LEU A 1 92 ? 3.119 13.056 11.173 1.00 88.06 92 LEU A N 1
ATOM 727 C CA . LEU A 1 92 ? 3.697 11.907 11.874 1.00 88.06 92 LEU A CA 1
ATOM 728 C C . LEU A 1 92 ? 4.200 12.272 13.277 1.00 88.06 92 LEU A C 1
ATOM 730 O O . LEU A 1 92 ? 3.985 11.514 14.222 1.00 88.06 92 LEU A O 1
ATOM 734 N N . LYS A 1 93 ? 4.834 13.434 13.465 1.00 86.88 93 LYS A N 1
ATOM 735 C CA . LYS A 1 93 ? 5.271 13.890 14.796 1.00 86.88 93 LYS A CA 1
ATOM 736 C C . LYS A 1 93 ? 4.098 14.062 15.750 1.00 86.88 93 LYS A C 1
ATOM 738 O O . LYS A 1 93 ? 4.179 13.612 16.894 1.00 86.88 93 LYS A O 1
ATOM 743 N N . LEU A 1 94 ? 3.027 14.709 15.291 1.00 81.56 94 LEU A N 1
ATOM 744 C CA . LEU A 1 94 ? 1.816 14.884 16.084 1.00 81.56 94 LEU A CA 1
ATOM 745 C C . LEU A 1 94 ? 1.226 13.522 16.449 1.00 81.56 94 LEU A C 1
ATOM 747 O O . LEU A 1 94 ? 0.953 13.263 17.618 1.00 81.56 94 LEU A O 1
ATOM 751 N N . ARG A 1 95 ? 1.127 12.622 15.472 1.00 85.62 95 ARG A N 1
ATOM 752 C CA . ARG A 1 95 ? 0.569 11.291 15.674 1.00 85.62 95 ARG A CA 1
ATOM 753 C C . ARG A 1 95 ? 1.378 10.434 16.640 1.00 85.62 95 ARG A C 1
ATOM 755 O O . ARG A 1 95 ? 0.800 9.825 17.536 1.00 85.62 95 ARG A O 1
ATOM 762 N N . LEU A 1 96 ? 2.704 10.406 16.509 1.00 88.06 96 LEU A N 1
ATOM 763 C CA . LEU A 1 96 ? 3.562 9.677 17.442 1.00 88.06 96 LEU A CA 1
ATOM 764 C C . LEU A 1 96 ? 3.429 10.235 18.859 1.00 88.06 96 LEU A C 1
ATOM 766 O O . LEU A 1 96 ? 3.378 9.461 19.811 1.00 88.06 96 LEU A O 1
ATOM 770 N N . LYS A 1 97 ? 3.347 11.563 19.001 1.00 83.81 97 LYS A N 1
ATOM 771 C CA . LYS A 1 97 ? 3.126 12.204 20.297 1.00 83.81 97 LYS A CA 1
ATOM 772 C C . LYS A 1 97 ? 1.797 11.761 20.906 1.00 83.81 97 LYS A C 1
ATOM 774 O O . LYS A 1 97 ? 1.794 11.326 22.052 1.00 83.81 97 LYS A O 1
ATOM 779 N N . THR A 1 98 ? 0.710 11.785 20.135 1.00 81.31 98 THR A N 1
ATOM 780 C CA . THR A 1 98 ? -0.600 11.292 20.582 1.00 81.31 98 THR A CA 1
ATOM 781 C C . THR A 1 98 ? -0.514 9.831 21.023 1.00 81.31 98 THR A C 1
ATOM 783 O O . THR A 1 98 ? -0.889 9.511 22.147 1.00 81.31 98 THR A O 1
ATOM 786 N N . LEU A 1 99 ? 0.066 8.943 20.209 1.00 86.69 99 LEU A N 1
ATOM 787 C CA . LEU A 1 99 ? 0.225 7.524 20.553 1.00 86.69 99 LEU A CA 1
ATOM 788 C C . LEU A 1 99 ? 1.080 7.317 21.818 1.00 86.69 99 LEU A C 1
ATOM 790 O O . LEU A 1 99 ? 0.736 6.507 22.681 1.00 86.69 99 LEU A O 1
ATOM 794 N N . ALA A 1 100 ? 2.175 8.065 21.966 1.00 83.94 100 ALA A N 1
ATOM 795 C CA . ALA A 1 100 ? 3.067 7.980 23.119 1.00 83.94 100 ALA A CA 1
ATOM 796 C C . ALA A 1 100 ? 2.414 8.506 24.408 1.00 83.94 100 ALA A C 1
ATOM 798 O O . ALA A 1 100 ? 2.532 7.868 25.457 1.00 83.94 100 ALA A O 1
ATOM 799 N N . ASP A 1 101 ? 1.702 9.631 24.343 1.00 79.44 101 ASP A N 1
ATOM 800 C CA . ASP A 1 101 ? 0.977 10.202 25.482 1.00 79.44 101 ASP A CA 1
ATOM 801 C C . ASP A 1 101 ? -0.159 9.268 25.924 1.00 79.44 101 ASP A C 1
ATOM 803 O O . ASP A 1 101 ? -0.363 9.050 27.122 1.00 79.44 101 ASP A O 1
ATOM 807 N N . ARG A 1 102 ? -0.841 8.617 24.973 1.00 77.00 102 ARG A N 1
ATOM 808 C CA . ARG A 1 102 ? -1.876 7.614 25.263 1.00 77.00 102 ARG A CA 1
ATOM 809 C C . ARG A 1 102 ? -1.305 6.351 25.879 1.00 77.00 102 ARG A C 1
ATOM 811 O O . ARG A 1 102 ? -1.829 5.897 26.892 1.00 77.00 102 ARG A O 1
ATOM 818 N N . LYS A 1 103 ? -0.192 5.835 25.356 1.00 81.94 103 LYS A N 1
ATOM 819 C CA . LYS A 1 103 ? 0.536 4.726 25.980 1.00 81.94 103 LYS A CA 1
ATOM 820 C C . LYS A 1 103 ? 0.917 5.052 27.427 1.00 81.94 103 LYS A C 1
ATOM 822 O O . LYS A 1 103 ? 0.680 4.233 28.311 1.00 81.94 103 LYS A O 1
ATOM 827 N N . LYS A 1 104 ? 1.460 6.247 27.686 1.00 79.75 104 LYS A N 1
ATOM 828 C CA . LYS A 1 104 ? 1.793 6.696 29.049 1.00 79.75 104 LYS A CA 1
ATOM 829 C C . LYS A 1 104 ? 0.556 6.782 29.936 1.00 79.75 104 LYS A C 1
ATOM 831 O O . LYS A 1 104 ? 0.603 6.317 31.068 1.00 79.75 104 LYS A O 1
ATOM 836 N N . SER A 1 105 ? -0.551 7.333 29.432 1.00 73.56 105 SER A N 1
ATOM 837 C CA . SER A 1 105 ? -1.821 7.385 30.168 1.00 73.56 105 SER A CA 1
ATOM 838 C C . SER A 1 105 ? -2.315 5.981 30.526 1.00 73.56 105 SER A C 1
ATOM 840 O O . SER A 1 105 ? -2.689 5.731 31.667 1.00 73.56 105 SER A O 1
ATOM 842 N N . LEU A 1 106 ? -2.236 5.042 29.584 1.00 71.06 106 LEU A N 1
ATOM 843 C CA . LEU A 1 106 ? -2.634 3.650 29.771 1.00 71.06 106 LEU A CA 1
ATOM 844 C C . LEU A 1 106 ? -1.758 2.934 30.818 1.00 71.06 106 LEU A C 1
ATOM 846 O O . LEU A 1 106 ? -2.280 2.261 31.705 1.00 71.06 106 LEU A O 1
ATOM 850 N N . GLN A 1 107 ? -0.439 3.142 30.770 1.00 71.69 107 GLN A N 1
ATOM 851 C CA . GLN A 1 107 ? 0.509 2.616 31.758 1.00 71.69 107 GLN A CA 1
ATOM 852 C C . GLN A 1 107 ? 0.307 3.243 33.147 1.00 71.69 107 GLN A C 1
ATOM 854 O O . GLN A 1 107 ? 0.349 2.537 34.155 1.00 71.69 107 GLN A O 1
ATOM 859 N N . ALA A 1 108 ? 0.038 4.551 33.213 1.00 67.62 108 ALA A N 1
ATOM 860 C CA . ALA A 1 108 ? -0.227 5.272 34.458 1.00 67.62 108 ALA A CA 1
ATOM 861 C C . ALA A 1 108 ? -1.531 4.824 35.136 1.00 67.62 108 ALA A C 1
ATOM 863 O O . ALA A 1 108 ? -1.622 4.848 36.361 1.00 67.62 108 ALA A O 1
ATOM 864 N N . ARG A 1 109 ? -2.518 4.365 34.353 1.00 61.69 109 ARG A N 1
ATOM 865 C CA . ARG A 1 109 ? -3.779 3.791 34.854 1.00 61.69 109 ARG A CA 1
ATOM 866 C C . ARG A 1 109 ? -3.614 2.403 35.486 1.00 61.69 109 ARG A C 1
ATOM 868 O O . ARG A 1 109 ? -4.567 1.898 36.065 1.00 61.69 109 ARG A O 1
ATOM 875 N N . GLY A 1 110 ? -2.427 1.789 35.416 1.00 56.50 110 GLY A N 1
ATOM 876 C CA . GLY A 1 110 ? -2.107 0.548 36.134 1.00 56.50 110 GLY A CA 1
ATOM 877 C C . GLY A 1 110 ? -2.864 -0.697 35.660 1.00 56.50 110 GLY A C 1
ATOM 878 O O . GLY A 1 110 ? -2.832 -1.716 36.346 1.00 56.50 110 GLY A O 1
ATOM 879 N N . LEU A 1 111 ? -3.532 -0.625 34.505 1.00 54.03 111 LEU A N 1
ATOM 880 C CA . LEU A 1 111 ? -4.276 -1.737 33.917 1.00 54.03 111 LEU A CA 1
ATOM 881 C C . LEU A 1 111 ? -3.337 -2.929 33.660 1.00 54.03 111 LEU A C 1
ATOM 883 O O . LEU A 1 111 ? -2.196 -2.766 33.242 1.00 54.03 111 LEU A O 1
ATOM 887 N N . SER A 1 112 ? -3.800 -4.158 33.878 1.00 51.91 112 SER A N 1
ATOM 888 C CA . SER A 1 112 ? -3.148 -5.305 33.245 1.00 51.91 112 SER A CA 1
ATOM 889 C C . SER A 1 112 ? -3.592 -5.282 31.786 1.00 51.91 112 SER A C 1
ATOM 891 O O . SER A 1 112 ? -4.768 -5.521 31.513 1.00 51.91 112 SER A O 1
ATOM 893 N N . ALA A 1 113 ? -2.707 -4.925 30.848 1.00 52.47 113 ALA A N 1
ATOM 894 C CA . ALA A 1 113 ? -3.035 -5.021 29.427 1.00 52.47 113 ALA A CA 1
ATOM 895 C C . ALA A 1 113 ? -3.191 -6.483 29.033 1.00 52.47 113 ALA A C 1
ATOM 897 O O . ALA A 1 113 ? -2.290 -7.112 28.497 1.00 52.47 113 ALA A O 1
ATOM 898 N N . SER A 1 114 ? -4.365 -7.050 29.262 1.00 58.84 114 SER A N 1
ATOM 899 C CA . SER A 1 114 ? -4.733 -8.230 28.506 1.00 58.84 114 SER A CA 1
ATOM 900 C C . SER A 1 114 ? -4.628 -7.870 27.024 1.00 58.84 114 SER A C 1
ATOM 902 O O . SER A 1 114 ? -5.168 -6.846 26.600 1.00 58.84 114 SER A O 1
ATOM 904 N N . LYS A 1 115 ? -3.973 -8.717 26.223 1.00 57.44 115 LYS A N 1
ATOM 905 C CA . LYS A 1 115 ? -3.921 -8.578 24.753 1.00 57.44 115 LYS A CA 1
ATOM 906 C C . LYS A 1 115 ? -5.309 -8.488 24.099 1.00 57.44 115 LYS A C 1
ATOM 908 O O . LYS A 1 115 ? -5.407 -8.168 22.924 1.00 57.44 115 LYS A O 1
ATOM 913 N N . LEU A 1 116 ? -6.360 -8.806 24.858 1.00 53.16 116 LEU A N 1
ATOM 914 C CA . LEU A 1 116 ? -7.767 -8.752 24.472 1.00 53.16 116 LEU A CA 1
ATOM 915 C C . LEU A 1 116 ? -8.428 -7.389 24.745 1.00 53.16 116 LEU A C 1
ATOM 917 O O . LEU A 1 116 ? -9.574 -7.197 24.360 1.00 53.16 116 LEU A O 1
ATOM 921 N N . SER A 1 117 ? -7.762 -6.454 25.433 1.00 66.19 117 SER A N 1
ATOM 922 C CA . SER A 1 117 ? -8.324 -5.119 25.666 1.00 66.19 117 SER A CA 1
ATOM 923 C C . SER A 1 117 ? -8.411 -4.357 24.347 1.00 66.19 117 SER A C 1
ATOM 925 O O . SER A 1 117 ? -7.411 -4.213 23.644 1.00 66.19 117 SER A O 1
ATOM 927 N N . THR A 1 118 ? -9.587 -3.822 24.030 1.00 65.56 118 THR A N 1
ATOM 928 C CA . THR A 1 118 ? -9.816 -3.051 22.802 1.00 65.56 118 THR A CA 1
ATOM 929 C C . THR A 1 118 ? -8.886 -1.845 22.699 1.00 65.56 118 THR A C 1
ATOM 931 O O . THR A 1 118 ? -8.340 -1.600 21.632 1.00 65.56 118 THR A O 1
ATOM 934 N N . VAL A 1 119 ? -8.582 -1.183 23.821 1.00 68.06 119 VAL A N 1
ATOM 935 C CA . VAL A 1 119 ? -7.621 -0.065 23.885 1.00 68.06 119 VAL A CA 1
ATOM 936 C C . VAL A 1 119 ? -6.183 -0.511 23.587 1.00 68.06 119 VAL A C 1
ATOM 938 O O . VAL A 1 119 ? -5.413 0.232 22.985 1.00 68.06 119 VAL A O 1
ATOM 941 N N . PHE A 1 120 ? -5.798 -1.725 23.995 1.00 74.69 120 PHE A N 1
ATOM 942 C CA . PHE A 1 120 ? -4.488 -2.284 23.650 1.00 74.69 120 PHE A CA 1
ATOM 943 C C . PHE A 1 120 ? -4.405 -2.595 22.154 1.00 74.69 120 PHE A C 1
ATOM 945 O O . PHE A 1 120 ? -3.420 -2.240 21.513 1.00 74.69 120 PHE A O 1
ATOM 952 N N . VAL A 1 121 ? -5.444 -3.227 21.600 1.00 73.44 121 VAL A N 1
ATOM 953 C CA . VAL A 1 121 ? -5.503 -3.597 20.180 1.00 73.44 121 VAL A CA 1
ATOM 954 C C . VAL A 1 121 ? -5.470 -2.355 19.290 1.00 73.44 121 VAL A C 1
ATOM 956 O O . VAL A 1 121 ? -4.680 -2.319 18.349 1.00 73.44 121 VAL A O 1
ATOM 959 N N . THR A 1 122 ? -6.245 -1.312 19.606 1.00 75.62 122 THR A N 1
ATOM 960 C CA . THR A 1 122 ? -6.254 -0.061 18.828 1.00 75.62 122 THR A CA 1
ATOM 961 C C . THR A 1 122 ? -4.936 0.700 18.930 1.00 75.62 122 THR A C 1
ATOM 963 O O . THR A 1 122 ? -4.486 1.282 17.944 1.00 75.62 122 THR A O 1
ATOM 966 N N . LEU A 1 123 ? -4.278 0.680 20.094 1.00 82.06 123 LEU A N 1
ATOM 967 C CA . LEU A 1 123 ? -2.978 1.321 20.283 1.00 82.06 123 LEU A CA 1
ATOM 968 C C . LEU A 1 123 ? -1.853 0.565 19.556 1.00 82.06 123 LEU A C 1
ATOM 970 O O . LEU A 1 123 ? -1.012 1.197 18.915 1.00 82.06 123 LEU A O 1
ATOM 974 N N . ASP A 1 124 ? -1.851 -0.769 19.611 1.00 80.62 124 ASP A N 1
ATOM 975 C CA . ASP A 1 124 ? -0.918 -1.623 18.864 1.00 80.62 124 ASP A CA 1
ATOM 976 C C . ASP A 1 124 ? -1.101 -1.453 17.348 1.00 80.62 124 ASP A C 1
ATOM 978 O O . ASP A 1 124 ? -0.130 -1.208 16.629 1.00 80.62 124 ASP A O 1
ATOM 982 N N . GLU A 1 125 ? -2.348 -1.477 16.863 1.00 81.62 125 GLU A N 1
ATOM 983 C CA . GLU A 1 125 ? -2.689 -1.167 15.470 1.00 81.62 125 GLU A CA 1
ATOM 984 C C . GLU A 1 125 ? -2.213 0.243 15.090 1.00 81.62 125 GLU A C 1
ATOM 986 O O . GLU A 1 125 ? -1.570 0.418 14.054 1.00 81.62 125 GLU A O 1
ATOM 991 N N . GLY A 1 126 ? -2.446 1.237 15.952 1.00 83.75 126 GLY A N 1
ATOM 992 C CA . GLY A 1 126 ? -2.028 2.621 15.746 1.00 83.75 126 GLY A CA 1
ATOM 993 C C . GLY A 1 126 ? -0.519 2.765 15.532 1.00 83.75 126 GLY A C 1
ATOM 994 O O . GLY A 1 126 ? -0.096 3.434 14.588 1.00 83.75 126 GLY A O 1
ATOM 995 N N . PHE A 1 127 ? 0.303 2.094 16.347 1.00 84.81 127 PHE A N 1
ATOM 996 C CA . PHE A 1 127 ? 1.759 2.081 16.171 1.00 84.81 127 PHE A CA 1
ATOM 997 C C . PHE A 1 127 ? 2.215 1.291 14.931 1.00 84.81 127 PHE A C 1
ATOM 999 O O . PHE A 1 127 ? 3.193 1.680 14.288 1.00 84.81 127 PHE A O 1
ATOM 1006 N N . ARG A 1 128 ? 1.529 0.202 14.559 1.00 82.06 128 ARG A N 1
ATOM 1007 C CA . ARG A 1 128 ? 1.836 -0.545 13.323 1.00 82.06 128 ARG A CA 1
ATOM 1008 C C . ARG A 1 128 ? 1.534 0.273 12.073 1.00 82.06 128 ARG A C 1
ATOM 1010 O O . ARG A 1 128 ? 2.374 0.336 11.177 1.00 82.06 128 ARG A O 1
ATOM 1017 N N . LEU A 1 129 ? 0.371 0.923 12.028 1.00 81.62 129 LEU A N 1
ATOM 1018 C CA . LEU A 1 129 ? -0.002 1.831 10.944 1.00 81.62 129 LEU A CA 1
ATOM 1019 C C . LEU A 1 129 ? 0.975 3.006 10.864 1.00 81.62 129 LEU A C 1
ATOM 1021 O O . LEU A 1 129 ? 1.451 3.323 9.780 1.00 81.62 129 LEU A O 1
ATOM 1025 N N . PHE A 1 130 ? 1.361 3.578 12.008 1.00 87.12 130 PHE A N 1
ATOM 1026 C CA . PHE A 1 130 ? 2.394 4.611 12.064 1.00 87.12 130 PHE A CA 1
ATOM 1027 C C . PHE A 1 130 ? 3.722 4.156 11.435 1.00 87.12 130 PHE A C 1
ATOM 1029 O O . PHE A 1 130 ? 4.302 4.894 10.643 1.00 87.12 130 PHE A O 1
ATOM 1036 N N . ASN A 1 131 ? 4.196 2.941 11.740 1.00 82.88 131 ASN A N 1
ATOM 1037 C CA . ASN A 1 131 ? 5.413 2.399 11.123 1.00 82.88 131 ASN A CA 1
ATOM 1038 C C . ASN A 1 131 ? 5.263 2.223 9.606 1.00 82.88 131 ASN A C 1
ATOM 1040 O O . ASN A 1 131 ? 6.178 2.574 8.867 1.00 82.88 131 ASN A O 1
ATOM 1044 N N . SER A 1 132 ? 4.107 1.744 9.138 1.00 81.56 132 SER A N 1
ATOM 1045 C CA . SER A 1 132 ? 3.818 1.641 7.704 1.00 81.56 132 SER A CA 1
ATOM 1046 C C . SER A 1 132 ? 3.850 3.010 7.014 1.00 81.56 132 SER A C 1
ATOM 1048 O O . SER A 1 132 ? 4.412 3.146 5.928 1.00 81.56 132 SER A O 1
ATOM 1050 N N . ASP A 1 133 ? 3.274 4.041 7.633 1.00 83.94 133 ASP A N 1
ATOM 1051 C CA . ASP A 1 133 ? 3.260 5.401 7.084 1.00 83.94 133 ASP A CA 1
ATOM 1052 C C . ASP A 1 133 ? 4.672 6.022 7.084 1.00 83.94 133 ASP A C 1
ATOM 1054 O O . ASP A 1 133 ? 5.068 6.707 6.132 1.00 83.94 133 ASP A O 1
ATOM 1058 N N . LEU A 1 134 ? 5.480 5.707 8.102 1.00 85.62 134 LEU A N 1
ATOM 1059 C CA . LEU A 1 134 ? 6.889 6.091 8.178 1.00 85.62 134 LEU A CA 1
ATOM 1060 C C . LEU A 1 134 ? 7.727 5.417 7.078 1.00 85.62 134 LEU A C 1
ATOM 1062 O O . LEU A 1 134 ? 8.536 6.089 6.435 1.00 85.62 134 LEU A O 1
ATOM 1066 N N . ASP A 1 135 ? 7.498 4.128 6.808 1.00 80.88 135 ASP A N 1
ATOM 1067 C CA . ASP A 1 135 ? 8.158 3.384 5.727 1.00 80.88 135 ASP A CA 1
ATOM 1068 C C . ASP A 1 135 ? 7.837 3.986 4.348 1.00 80.88 135 ASP A C 1
ATOM 1070 O O . ASP A 1 135 ? 8.726 4.110 3.496 1.00 80.88 135 ASP A O 1
ATOM 1074 N N . LYS A 1 136 ? 6.590 4.422 4.122 1.00 83.12 136 LYS A N 1
ATOM 1075 C CA . LYS A 1 136 ? 6.202 5.132 2.891 1.00 83.12 136 LYS A CA 1
ATOM 1076 C C . LYS A 1 136 ? 6.961 6.455 2.748 1.00 83.12 136 LYS A C 1
ATOM 1078 O O . LYS A 1 136 ? 7.551 6.724 1.698 1.00 83.12 136 LYS A O 1
ATOM 1083 N N . LEU A 1 137 ? 6.989 7.285 3.797 1.00 87.06 137 LEU A N 1
ATOM 1084 C CA . LEU A 1 137 ? 7.703 8.572 3.772 1.00 87.06 137 LEU A CA 1
ATOM 1085 C C . LEU A 1 137 ? 9.211 8.381 3.554 1.00 87.06 137 LEU A C 1
ATOM 1087 O O . LEU A 1 137 ? 9.870 9.149 2.855 1.00 87.06 137 LEU A O 1
ATOM 1091 N N . GLN A 1 138 ? 9.763 7.315 4.108 1.00 81.69 138 GLN A N 1
ATOM 1092 C CA . GLN A 1 138 ? 11.160 6.961 3.941 1.00 81.69 138 GLN A CA 1
ATOM 1093 C C . GLN A 1 138 ? 11.494 6.576 2.494 1.00 81.69 138 GLN A C 1
ATOM 1095 O O . GLN A 1 138 ? 12.459 7.090 1.921 1.00 81.69 138 GLN A O 1
ATOM 1100 N N . GLN A 1 139 ? 10.698 5.700 1.879 1.00 81.38 139 GLN A N 1
ATOM 1101 C CA . GLN A 1 139 ? 10.845 5.369 0.461 1.00 81.38 139 GLN A CA 1
ATOM 1102 C C . GLN A 1 139 ? 10.744 6.629 -0.407 1.00 81.38 139 GLN A C 1
ATOM 1104 O O . GLN A 1 139 ? 11.556 6.811 -1.318 1.00 81.38 139 GLN A O 1
ATOM 1109 N N . PHE A 1 140 ? 9.826 7.543 -0.076 1.00 86.69 140 PHE A N 1
ATOM 1110 C CA . PHE A 1 140 ? 9.712 8.836 -0.744 1.00 86.69 140 PHE A CA 1
ATOM 1111 C C . PHE A 1 140 ? 11.029 9.626 -0.721 1.00 86.69 140 PHE A C 1
ATOM 1113 O O . PHE A 1 140 ? 11.481 10.122 -1.757 1.00 86.69 140 PHE A O 1
ATOM 1120 N N . ILE A 1 141 ? 11.700 9.693 0.427 1.00 87.12 141 ILE A N 1
ATOM 1121 C CA . ILE A 1 141 ? 12.977 10.403 0.582 1.00 87.12 141 ILE A CA 1
ATOM 1122 C C . ILE A 1 141 ? 14.091 9.737 -0.217 1.00 87.12 141 ILE A C 1
ATOM 1124 O O . ILE A 1 141 ? 14.801 10.421 -0.953 1.00 87.12 141 ILE A O 1
ATOM 1128 N N . GLU A 1 142 ? 14.237 8.413 -0.127 1.00 83.75 142 GLU A N 1
ATOM 1129 C CA . GLU A 1 142 ? 15.281 7.678 -0.851 1.00 83.75 142 GLU A CA 1
ATOM 1130 C C . GLU A 1 142 ? 15.173 7.861 -2.367 1.00 83.75 142 GLU A C 1
ATOM 1132 O O . GLU A 1 142 ? 16.172 8.101 -3.063 1.00 83.75 142 GLU A O 1
ATOM 1137 N N . ILE A 1 143 ? 13.948 7.740 -2.884 1.00 84.12 143 ILE A N 1
ATOM 1138 C CA . ILE A 1 143 ? 13.637 7.877 -4.304 1.00 84.12 143 ILE A CA 1
ATOM 1139 C C . ILE A 1 143 ? 13.980 9.297 -4.762 1.00 84.12 143 ILE A C 1
ATOM 1141 O O . ILE A 1 143 ? 14.705 9.463 -5.750 1.00 84.12 143 ILE A O 1
ATOM 1145 N N . ASN A 1 144 ? 13.533 10.319 -4.025 1.00 87.62 144 ASN A N 1
ATOM 1146 C CA . ASN A 1 144 ? 13.806 11.716 -4.358 1.00 87.62 144 ASN A CA 1
ATOM 1147 C C . ASN A 1 144 ? 15.302 12.056 -4.245 1.00 87.62 144 ASN A C 1
ATOM 1149 O O . ASN A 1 144 ? 15.860 12.653 -5.169 1.00 87.62 144 ASN A O 1
ATOM 1153 N N . GLN A 1 145 ? 15.998 11.612 -3.193 1.00 84.69 145 GLN A N 1
ATOM 1154 C CA . GLN A 1 145 ? 17.438 11.844 -3.011 1.00 84.69 145 GLN A CA 1
ATOM 1155 C C . GLN A 1 145 ? 18.235 11.253 -4.177 1.00 84.69 145 GLN A C 1
ATOM 1157 O O . GLN A 1 145 ? 19.113 11.896 -4.770 1.00 84.69 145 GLN A O 1
ATOM 1162 N N . THR A 1 146 ? 17.885 10.022 -4.557 1.00 84.12 146 THR A N 1
ATOM 1163 C CA . THR A 1 146 ? 18.482 9.338 -5.701 1.00 84.12 146 THR A CA 1
ATOM 1164 C C . THR A 1 146 ? 18.203 10.104 -6.991 1.00 84.12 146 THR A C 1
ATOM 1166 O O . THR A 1 146 ? 19.121 10.324 -7.788 1.00 84.12 146 THR A O 1
ATOM 1169 N N . ALA A 1 147 ? 16.969 10.557 -7.202 1.00 84.62 147 ALA A N 1
ATOM 1170 C CA . ALA A 1 147 ? 16.581 11.313 -8.383 1.00 84.62 147 ALA A CA 1
ATOM 1171 C C . ALA A 1 147 ? 17.339 12.649 -8.510 1.00 84.62 147 ALA A C 1
ATOM 1173 O O . ALA A 1 147 ? 17.914 12.900 -9.577 1.00 84.62 147 ALA A O 1
ATOM 1174 N N . PHE A 1 148 ? 17.456 13.445 -7.438 1.00 87.06 148 PHE A N 1
ATOM 1175 C CA . PHE A 1 148 ? 18.232 14.697 -7.426 1.00 87.06 148 PHE A CA 1
ATOM 1176 C C . PHE A 1 148 ? 19.727 14.460 -7.699 1.00 87.06 148 PHE A C 1
ATOM 1178 O O . PHE A 1 148 ? 20.327 15.100 -8.569 1.00 87.06 148 PHE A O 1
ATOM 1185 N N . SER A 1 149 ? 20.341 13.465 -7.053 1.00 86.12 149 SER A N 1
ATOM 1186 C CA . SER A 1 149 ? 21.752 13.120 -7.297 1.00 86.12 149 SER A CA 1
ATOM 1187 C C . SER A 1 149 ? 22.008 12.701 -8.748 1.00 86.12 149 SER A C 1
ATOM 1189 O O . SER A 1 149 ? 23.020 13.066 -9.366 1.00 86.12 149 SER A O 1
ATOM 1191 N N . LYS A 1 150 ? 21.075 11.951 -9.342 1.00 85.69 150 LYS A N 1
ATOM 1192 C CA . LYS A 1 150 ? 21.197 11.453 -10.717 1.00 85.69 150 LYS A CA 1
ATOM 1193 C C . LYS A 1 150 ? 20.908 12.533 -11.756 1.00 85.69 150 LYS A C 1
ATOM 1195 O O . LYS A 1 150 ? 21.554 12.505 -12.808 1.00 85.69 150 LYS A O 1
ATOM 1200 N N . ILE A 1 151 ? 19.969 13.453 -11.519 1.00 86.19 151 ILE A N 1
ATOM 1201 C CA . ILE A 1 151 ? 19.668 14.528 -12.476 1.00 86.19 151 ILE A CA 1
ATOM 1202 C C . ILE A 1 151 ? 20.810 15.545 -12.524 1.00 86.19 151 ILE A C 1
ATOM 1204 O O . ILE A 1 151 ? 21.252 15.895 -13.617 1.00 86.19 151 ILE A O 1
ATOM 1208 N N . LEU A 1 152 ? 21.398 15.887 -11.374 1.00 84.50 152 LEU A N 1
ATOM 1209 C CA . LEU A 1 152 ? 22.589 16.736 -11.299 1.00 84.50 152 LEU A CA 1
ATOM 1210 C C . LEU A 1 152 ? 23.807 16.067 -11.949 1.00 84.50 152 LEU A C 1
ATOM 1212 O O . LEU A 1 152 ? 24.520 16.698 -12.725 1.00 84.50 152 LEU A O 1
ATOM 1216 N N . LYS A 1 153 ? 24.007 14.754 -11.744 1.00 85.19 153 LYS A N 1
ATOM 1217 C CA . LYS A 1 153 ? 25.051 13.997 -12.465 1.00 85.19 153 LYS A CA 1
ATOM 1218 C C . LYS A 1 153 ? 24.861 14.049 -13.982 1.00 85.19 153 LYS A C 1
ATOM 1220 O O . LYS A 1 153 ? 25.838 14.064 -14.730 1.00 85.19 153 LYS A O 1
ATOM 1225 N N . LYS A 1 154 ? 23.611 14.020 -14.447 1.00 84.56 154 LYS A N 1
ATOM 1226 C CA . LYS A 1 154 ? 23.300 14.120 -15.872 1.00 84.56 154 LYS A CA 1
ATOM 1227 C C . LYS A 1 154 ? 23.609 15.514 -16.404 1.00 84.56 154 LYS A C 1
ATOM 1229 O O . LYS A 1 154 ? 24.255 15.592 -17.443 1.00 84.56 154 LYS A O 1
ATOM 1234 N N . TRP A 1 155 ? 23.208 16.556 -15.679 1.00 82.75 155 TRP A N 1
ATOM 1235 C CA . TRP A 1 155 ? 23.518 17.944 -16.009 1.00 82.75 155 TRP A CA 1
ATOM 1236 C C . TRP A 1 155 ? 25.024 18.185 -16.131 1.00 82.75 155 TRP A C 1
ATOM 1238 O O . TRP A 1 155 ? 25.471 18.722 -17.141 1.00 82.75 155 TRP A O 1
ATOM 1248 N N . ASP A 1 156 ? 25.822 17.736 -15.161 1.00 82.56 156 ASP A N 1
ATOM 1249 C CA . ASP A 1 156 ? 27.284 17.880 -15.196 1.00 82.56 156 ASP A CA 1
ATOM 1250 C C . ASP A 1 156 ? 27.896 17.175 -16.414 1.00 82.56 156 ASP A C 1
ATOM 1252 O O . ASP A 1 156 ? 28.752 17.733 -17.101 1.00 82.56 156 ASP A O 1
ATOM 1256 N N . LYS A 1 157 ? 27.398 15.978 -16.756 1.00 82.12 157 LYS A N 1
ATOM 1257 C CA . LYS A 1 157 ? 27.856 15.249 -17.946 1.00 82.12 157 LYS A CA 1
ATOM 1258 C C . LYS A 1 157 ? 27.525 15.989 -19.248 1.00 82.12 157 LYS A C 1
ATOM 1260 O O . LYS A 1 157 ? 28.343 15.974 -20.162 1.00 82.12 157 LYS A O 1
ATOM 1265 N N . THR A 1 158 ? 26.346 16.601 -19.355 1.00 77.00 158 THR A N 1
ATOM 1266 C CA . THR A 1 158 ? 25.913 17.314 -20.570 1.00 77.00 158 THR A CA 1
ATOM 1267 C C . THR A 1 158 ? 26.516 18.710 -20.693 1.00 77.00 158 THR A C 1
ATOM 1269 O O . THR A 1 158 ? 26.828 19.135 -21.797 1.00 77.00 158 THR A O 1
ATOM 1272 N N . SER A 1 159 ? 26.710 19.410 -19.575 1.00 70.94 159 SER A N 1
ATOM 1273 C CA . SER A 1 159 ? 27.245 20.780 -19.532 1.00 70.94 159 SER A CA 1
ATOM 1274 C C . SER A 1 159 ? 28.769 20.846 -19.384 1.00 70.94 159 SER A C 1
ATOM 1276 O O . SER A 1 159 ? 29.328 21.939 -19.398 1.00 70.94 159 SER A O 1
ATOM 1278 N N . LYS A 1 160 ? 29.447 19.696 -19.215 1.00 70.75 160 LYS A N 1
ATOM 1279 C CA . LYS A 1 160 ? 30.875 19.593 -18.849 1.00 70.75 160 LYS A CA 1
ATOM 1280 C C . LYS A 1 160 ? 31.232 20.398 -17.586 1.00 70.75 160 LYS A C 1
ATOM 1282 O O . LYS A 1 160 ? 32.369 20.834 -17.423 1.00 70.75 160 LYS A O 1
ATOM 1287 N N . SER A 1 161 ? 30.264 20.600 -16.694 1.00 70.88 161 SER A N 1
ATOM 1288 C CA . SER A 1 161 ? 30.448 21.302 -15.424 1.00 70.88 161 SER A CA 1
ATOM 1289 C C . SER A 1 161 ? 30.751 20.328 -14.279 1.00 70.88 161 SER A C 1
ATOM 1291 O O . SER A 1 161 ? 30.548 19.123 -14.410 1.00 70.88 161 SER A O 1
ATOM 1293 N N . ARG A 1 162 ? 31.239 20.854 -13.150 1.00 74.81 1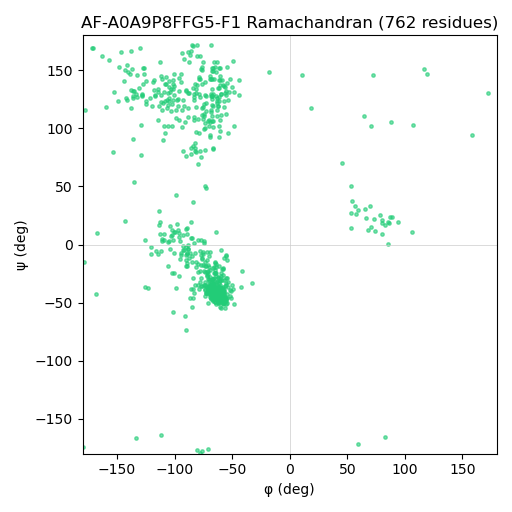62 ARG A N 1
ATOM 1294 C CA . ARG A 1 162 ? 31.445 20.122 -11.880 1.00 74.81 162 ARG A CA 1
ATOM 1295 C C . ARG A 1 162 ? 30.514 20.638 -10.774 1.00 74.81 162 ARG A C 1
ATOM 1297 O O . ARG A 1 162 ? 30.860 20.645 -9.597 1.00 74.81 162 ARG A O 1
ATOM 1304 N N . THR A 1 163 ? 29.347 21.145 -11.158 1.00 72.94 163 THR A N 1
ATOM 1305 C CA . THR A 1 163 ? 28.379 21.783 -10.256 1.00 72.94 163 THR A CA 1
ATOM 1306 C C . THR A 1 163 ? 27.634 20.812 -9.345 1.00 72.94 163 THR A C 1
ATOM 1308 O O . THR A 1 163 ? 27.083 21.256 -8.339 1.00 72.94 163 THR A O 1
ATOM 1311 N N . LYS A 1 164 ? 27.611 19.509 -9.649 1.00 77.38 164 LYS A N 1
ATOM 1312 C CA . LYS A 1 164 ? 26.843 18.502 -8.904 1.00 77.38 164 LYS A CA 1
ATOM 1313 C C . LYS A 1 164 ? 27.199 18.469 -7.423 1.00 77.38 164 LYS A C 1
ATOM 1315 O O . LYS A 1 164 ? 26.295 18.541 -6.604 1.00 77.38 164 LYS A O 1
ATOM 1320 N N . GLU A 1 165 ? 28.473 18.308 -7.074 1.00 74.06 165 GLU A N 1
ATOM 1321 C CA . GLU A 1 165 ? 28.890 18.116 -5.672 1.00 74.06 165 GLU A CA 1
ATOM 1322 C C . GLU A 1 165 ? 28.617 19.364 -4.829 1.00 74.06 165 GLU A C 1
ATOM 1324 O O . GLU A 1 165 ? 28.131 19.274 -3.703 1.00 74.06 165 GLU A O 1
ATOM 1329 N N . LEU A 1 166 ? 28.844 20.539 -5.414 1.00 76.88 166 LEU A N 1
ATOM 1330 C CA . LEU A 1 166 ? 28.609 21.817 -4.755 1.00 76.88 166 LEU A CA 1
ATOM 1331 C C . LEU A 1 166 ? 27.113 22.106 -4.578 1.00 76.88 166 LEU A C 1
ATOM 1333 O O . LEU A 1 166 ? 26.717 22.618 -3.539 1.00 76.88 166 LEU A O 1
ATOM 1337 N N . TYR A 1 167 ? 26.271 21.761 -5.555 1.00 79.69 167 TYR A N 1
ATOM 1338 C CA . TYR A 1 167 ? 24.823 21.947 -5.439 1.00 79.69 167 TYR A CA 1
ATOM 1339 C C . TYR A 1 167 ? 24.171 20.891 -4.535 1.00 79.69 167 TYR A C 1
ATOM 1341 O O . TYR A 1 167 ? 23.264 21.213 -3.774 1.00 79.69 167 TYR A O 1
ATOM 1349 N N . LEU A 1 168 ? 24.656 19.643 -4.560 1.00 76.81 168 LEU A N 1
ATOM 1350 C CA . LEU A 1 168 ? 24.201 18.613 -3.627 1.00 76.81 168 LEU A CA 1
ATOM 1351 C C . LEU A 1 168 ? 24.469 19.035 -2.185 1.00 76.81 168 LEU A C 1
ATOM 1353 O O . LEU A 1 168 ? 23.522 19.148 -1.420 1.00 76.81 168 LEU A O 1
ATOM 1357 N N . SER A 1 169 ? 25.716 19.369 -1.859 1.00 76.06 169 SER A N 1
ATOM 1358 C CA . SER A 1 169 ? 26.101 19.748 -0.495 1.00 76.06 169 SER A CA 1
ATOM 1359 C C . SER A 1 169 ? 25.488 21.063 -0.009 1.00 76.06 169 SER A C 1
ATOM 1361 O O . SER A 1 169 ? 25.298 21.223 1.190 1.00 76.06 169 SER A O 1
ATOM 1363 N N . ARG A 1 170 ? 25.195 22.024 -0.900 1.00 79.94 170 ARG A N 1
ATOM 1364 C CA . ARG A 1 170 ? 24.699 23.356 -0.499 1.00 79.94 170 ARG A CA 1
ATOM 1365 C C . ARG A 1 170 ? 23.203 23.566 -0.627 1.00 79.94 170 ARG A C 1
ATOM 1367 O O . ARG A 1 170 ? 22.707 24.474 0.020 1.00 79.94 170 ARG A O 1
ATOM 1374 N N . ALA A 1 171 ? 22.516 22.830 -1.495 1.00 76.25 171 ALA A N 1
ATOM 1375 C CA . ALA A 1 171 ? 21.111 23.094 -1.804 1.00 76.25 171 ALA A CA 1
ATOM 1376 C C . ALA A 1 171 ? 20.222 21.869 -1.611 1.00 76.25 171 ALA A C 1
ATOM 1378 O O . ALA A 1 171 ? 19.101 22.040 -1.154 1.00 76.25 171 ALA A O 1
ATOM 1379 N N . VAL A 1 172 ? 20.698 20.656 -1.923 1.00 79.94 172 VAL A N 1
ATOM 1380 C CA . VAL A 1 172 ? 19.887 19.430 -1.815 1.00 79.94 172 VAL A CA 1
ATOM 1381 C C . VAL A 1 172 ? 20.046 18.787 -0.441 1.00 79.94 172 VAL A C 1
ATOM 1383 O O . VAL A 1 172 ? 19.078 18.720 0.290 1.00 79.94 172 VAL A O 1
ATOM 1386 N N . GLU A 1 173 ? 21.245 18.361 -0.045 1.00 81.31 173 GLU A N 1
ATOM 1387 C CA . GLU A 1 173 ? 21.495 17.598 1.194 1.00 81.31 173 GLU A CA 1
ATOM 1388 C C . GLU A 1 173 ? 21.196 18.387 2.475 1.00 81.31 173 GLU A C 1
ATOM 1390 O O . GLU A 1 173 ? 20.938 17.785 3.511 1.00 81.31 173 GLU A O 1
ATOM 1395 N N . ILE A 1 174 ? 21.187 19.720 2.400 1.00 83.06 174 ILE A N 1
ATOM 1396 C CA . ILE A 1 174 ? 20.807 20.588 3.523 1.00 83.06 174 ILE A CA 1
ATOM 1397 C C . ILE A 1 174 ? 19.293 20.652 3.756 1.00 83.06 174 ILE A C 1
ATOM 1399 O O . ILE A 1 174 ? 18.866 21.218 4.761 1.00 83.06 174 ILE A O 1
ATOM 1403 N N . GLN A 1 175 ? 18.477 20.152 2.821 1.00 83.38 175 GLN A N 1
ATOM 1404 C CA . GLN A 1 175 ? 17.028 20.230 2.964 1.00 83.38 175 GLN A CA 1
ATOM 1405 C C . GLN A 1 175 ? 16.555 19.309 4.094 1.00 83.38 175 GLN A C 1
ATOM 1407 O O . GLN A 1 175 ? 17.052 18.182 4.206 1.00 83.38 175 GLN A O 1
ATOM 1412 N N . PRO A 1 176 ? 15.550 19.737 4.881 1.00 80.25 176 PRO A N 1
ATOM 1413 C CA . PRO A 1 176 ? 14.956 18.924 5.940 1.00 80.25 176 PRO A CA 1
ATOM 1414 C C . PRO A 1 176 ? 14.569 17.514 5.485 1.00 80.25 176 PRO A C 1
ATOM 1416 O O . PRO A 1 176 ? 14.816 16.554 6.209 1.00 80.25 176 PRO A O 1
ATOM 1419 N N . CYS A 1 177 ? 14.057 17.375 4.258 1.00 82.88 177 CYS A N 1
ATOM 1420 C CA . CYS A 1 177 ? 13.643 16.091 3.693 1.00 82.88 177 CYS A CA 1
ATOM 1421 C C . CYS A 1 177 ? 14.750 15.041 3.553 1.00 82.88 177 CYS A C 1
ATOM 1423 O O . CYS A 1 177 ? 14.434 13.860 3.461 1.00 82.88 177 CYS A O 1
ATOM 1425 N N . PHE A 1 178 ? 16.032 15.418 3.570 1.00 82.31 178 PHE A N 1
ATOM 1426 C CA . PHE A 1 178 ? 17.145 14.460 3.526 1.00 82.31 178 PHE A CA 1
ATOM 1427 C C . PHE A 1 178 ? 17.848 14.279 4.873 1.00 82.31 178 PHE A C 1
ATOM 1429 O O . PHE A 1 178 ? 18.804 13.501 4.963 1.00 82.31 178 PHE A O 1
ATOM 1436 N N . ASN A 1 179 ? 17.365 14.939 5.929 1.00 81.00 179 ASN A N 1
ATOM 1437 C CA . ASN A 1 179 ? 17.832 14.676 7.278 1.00 81.00 179 ASN A CA 1
ATOM 1438 C C . ASN A 1 179 ? 17.247 13.349 7.786 1.00 81.00 179 ASN A C 1
ATOM 1440 O O . ASN A 1 179 ? 16.052 13.222 8.042 1.00 81.00 179 ASN A O 1
ATOM 1444 N N . ARG A 1 180 ? 18.117 12.351 7.959 1.00 79.12 180 ARG A N 1
ATOM 1445 C CA . ARG A 1 180 ? 17.723 11.005 8.400 1.00 79.12 180 ARG A CA 1
ATOM 1446 C C . ARG A 1 180 ? 17.541 10.891 9.912 1.00 79.12 180 ARG A C 1
ATOM 1448 O O . ARG A 1 180 ? 16.952 9.907 10.352 1.00 79.12 180 ARG A O 1
ATOM 1455 N N . ASP A 1 181 ? 18.029 11.853 10.694 1.00 83.50 181 ASP A N 1
ATOM 1456 C CA . ASP A 1 181 ? 17.992 11.774 12.156 1.00 83.50 181 ASP A CA 1
ATOM 1457 C C . ASP A 1 181 ? 16.555 11.818 12.679 1.00 83.50 181 ASP A C 1
ATOM 1459 O O . ASP A 1 181 ? 16.181 10.980 13.490 1.00 83.50 181 ASP A O 1
ATOM 1463 N N . VAL A 1 182 ? 15.714 12.705 12.137 1.00 84.44 182 VAL A N 1
ATOM 1464 C CA . VAL A 1 182 ? 14.315 12.832 12.577 1.00 84.44 182 VAL A CA 1
ATOM 1465 C C . VAL A 1 182 ? 13.547 11.524 12.374 1.00 84.44 182 VAL A C 1
ATOM 1467 O O . VAL A 1 182 ? 12.871 11.054 13.282 1.00 84.44 182 VAL A O 1
ATOM 1470 N N . ILE A 1 183 ? 13.672 10.904 11.200 1.00 84.38 183 ILE A N 1
ATOM 1471 C CA . ILE A 1 183 ? 12.958 9.660 10.871 1.00 84.38 183 ILE A CA 1
ATOM 1472 C C . ILE A 1 183 ? 13.491 8.485 11.679 1.00 84.38 183 ILE A C 1
ATOM 1474 O O . ILE A 1 183 ? 12.702 7.658 12.132 1.00 84.38 183 ILE A O 1
ATOM 1478 N N . ARG A 1 184 ? 14.812 8.422 11.894 1.00 82.62 184 ARG A N 1
ATOM 1479 C CA . ARG A 1 184 ? 15.415 7.430 12.790 1.00 82.62 184 ARG A CA 1
ATOM 1480 C C . ARG A 1 184 ? 14.825 7.560 14.190 1.00 82.62 184 ARG A C 1
ATOM 1482 O O . ARG A 1 184 ? 14.384 6.562 14.745 1.00 82.62 184 ARG A O 1
ATOM 1489 N N . ASP A 1 185 ? 14.763 8.775 14.725 1.00 85.19 185 ASP A N 1
ATOM 1490 C CA . ASP A 1 185 ? 14.265 9.019 16.076 1.00 85.19 185 ASP A CA 1
ATOM 1491 C C . ASP A 1 185 ? 12.765 8.685 16.196 1.00 85.19 185 ASP A C 1
ATOM 1493 O O . ASP A 1 185 ? 12.348 8.105 17.200 1.00 85.19 185 ASP A O 1
ATOM 1497 N N . LEU A 1 186 ? 11.957 8.985 15.169 1.00 85.81 186 LEU A N 1
ATOM 1498 C CA . LEU A 1 186 ? 10.545 8.581 15.093 1.00 85.81 186 LEU A CA 1
ATOM 1499 C C . LEU A 1 186 ? 10.390 7.050 15.034 1.00 85.81 186 LEU A C 1
ATOM 1501 O O . LEU A 1 186 ? 9.584 6.484 15.775 1.00 85.81 186 LEU A O 1
ATOM 1505 N N . SER A 1 187 ? 11.185 6.376 14.196 1.00 85.94 187 SER A N 1
ATOM 1506 C CA . SER A 1 187 ? 11.177 4.913 14.044 1.00 85.94 187 SER A CA 1
ATOM 1507 C C . SER A 1 187 ? 11.596 4.211 15.332 1.00 85.94 187 SER A C 1
ATOM 1509 O O . SER A 1 187 ? 10.952 3.252 15.768 1.00 85.94 187 SER A O 1
ATOM 1511 N N . ASP A 1 188 ? 12.642 4.716 15.986 1.00 84.69 188 ASP A N 1
ATOM 1512 C CA . ASP A 1 188 ? 13.136 4.172 17.242 1.00 84.69 188 ASP A CA 1
ATOM 1513 C C . ASP A 1 188 ? 12.097 4.344 18.349 1.00 84.69 188 ASP A C 1
ATOM 1515 O O . ASP A 1 188 ? 11.829 3.385 19.073 1.00 84.69 188 ASP A O 1
ATOM 1519 N N . GLN A 1 189 ? 11.447 5.505 18.462 1.00 84.94 189 GLN A N 1
ATOM 1520 C CA . GLN A 1 189 ? 10.377 5.732 19.440 1.00 84.94 189 GLN A CA 1
ATOM 1521 C C . GLN A 1 189 ? 9.153 4.833 19.212 1.00 84.94 189 GLN A C 1
ATOM 1523 O O . GLN A 1 189 ? 8.630 4.268 20.177 1.00 84.94 189 GLN A O 1
ATOM 1528 N N . ALA A 1 190 ? 8.719 4.646 17.964 1.00 85.19 190 ALA A N 1
ATOM 1529 C CA . ALA A 1 190 ? 7.602 3.761 17.636 1.00 85.19 190 ALA A CA 1
ATOM 1530 C C . ALA A 1 190 ? 7.935 2.286 17.909 1.00 85.19 190 ALA A C 1
ATOM 1532 O O . ALA A 1 190 ? 7.166 1.586 18.568 1.00 85.19 190 ALA A O 1
ATOM 1533 N N . THR A 1 191 ? 9.123 1.830 17.500 1.00 82.06 191 THR A N 1
ATOM 1534 C CA . THR A 1 191 ? 9.602 0.458 17.749 1.00 82.06 191 THR A CA 1
ATOM 1535 C C . THR A 1 191 ? 9.749 0.186 19.245 1.00 82.06 191 THR A C 1
ATOM 1537 O O . THR A 1 191 ? 9.300 -0.848 19.733 1.00 82.06 191 THR A O 1
ATOM 1540 N N . SER A 1 192 ? 10.314 1.136 19.999 1.00 83.44 192 SER A N 1
ATOM 1541 C CA . SER A 1 192 ? 10.360 1.061 21.470 1.00 83.44 192 SER A CA 1
ATOM 1542 C C . SER A 1 192 ? 8.970 0.925 22.047 1.00 83.44 192 SER A C 1
ATOM 1544 O O . SER A 1 192 ? 8.740 0.122 22.942 1.00 83.44 192 SER A O 1
ATOM 1546 N N . SER A 1 193 ? 8.037 1.721 21.529 1.00 84.00 193 SER A N 1
ATOM 1547 C CA . SER A 1 193 ? 6.697 1.770 22.072 1.00 84.00 193 SER A CA 1
ATOM 1548 C C . SER A 1 193 ? 5.948 0.468 21.864 1.00 84.00 193 SER A C 1
ATOM 1550 O O . SER A 1 193 ? 5.347 0.003 22.825 1.00 84.00 193 SER A O 1
ATOM 1552 N N . LEU A 1 194 ? 6.081 -0.162 20.695 1.00 81.75 194 LEU A N 1
ATOM 1553 C CA . LEU A 1 194 ? 5.551 -1.500 20.420 1.00 81.75 194 LEU A CA 1
ATOM 1554 C C . LEU A 1 194 ? 6.177 -2.576 21.311 1.00 81.75 194 LEU A C 1
ATOM 1556 O O . LEU A 1 194 ? 5.457 -3.392 21.882 1.00 81.75 194 LEU A O 1
ATOM 1560 N N . LEU A 1 195 ? 7.505 -2.571 21.469 1.00 78.12 195 LEU A N 1
ATOM 1561 C CA . LEU A 1 195 ? 8.196 -3.543 22.322 1.00 78.12 195 LEU A CA 1
ATOM 1562 C C . LEU A 1 195 ? 7.769 -3.412 23.790 1.00 78.12 195 LEU A C 1
ATOM 1564 O O . LEU A 1 195 ? 7.482 -4.414 24.442 1.00 78.12 195 LEU A O 1
ATOM 1568 N N . GLU A 1 196 ? 7.686 -2.183 24.300 1.00 79.88 196 GLU A N 1
ATOM 1569 C CA . GLU A 1 196 ? 7.239 -1.896 25.667 1.00 79.88 196 GLU A CA 1
ATOM 1570 C C . GLU A 1 196 ? 5.758 -2.230 25.872 1.00 79.88 196 GLU A C 1
ATOM 1572 O O . GLU A 1 196 ? 5.391 -2.764 26.915 1.00 79.88 196 GLU A O 1
ATOM 1577 N N . LEU A 1 197 ? 4.907 -1.947 24.883 1.00 77.62 197 LEU A N 1
ATOM 1578 C CA . LEU A 1 197 ? 3.484 -2.279 24.920 1.00 77.62 197 LEU A CA 1
ATOM 1579 C C . LEU A 1 197 ? 3.288 -3.802 24.958 1.00 77.62 197 LEU A C 1
ATOM 1581 O O . LEU A 1 197 ? 2.568 -4.310 25.818 1.00 77.62 197 LEU A O 1
ATOM 1585 N N . GLY A 1 198 ? 3.996 -4.540 24.098 1.00 74.75 198 GLY A N 1
ATOM 1586 C CA . GLY A 1 198 ? 3.994 -6.002 24.094 1.00 74.75 198 GLY A CA 1
ATOM 1587 C C . GLY A 1 198 ? 4.545 -6.614 25.385 1.00 74.75 198 GLY A C 1
ATOM 1588 O O . GLY A 1 198 ? 4.001 -7.609 25.859 1.00 74.75 198 GLY A O 1
ATOM 1589 N N . ALA A 1 199 ? 5.587 -6.019 25.979 1.00 74.00 199 ALA A N 1
ATOM 1590 C CA . ALA A 1 199 ? 6.122 -6.442 27.276 1.00 74.00 199 ALA A CA 1
ATOM 1591 C C . ALA A 1 199 ? 5.112 -6.236 28.406 1.00 74.00 199 ALA A C 1
ATOM 1593 O O . ALA A 1 199 ? 4.833 -7.153 29.183 1.00 74.00 199 ALA A O 1
ATOM 1594 N N . TRP A 1 200 ? 4.496 -5.059 28.434 1.00 70.88 200 TRP A N 1
ATOM 1595 C CA . TRP A 1 200 ? 3.505 -4.701 29.433 1.00 70.88 200 TRP A CA 1
ATOM 1596 C C . TRP A 1 200 ? 2.262 -5.598 29.378 1.00 70.88 200 TRP A C 1
ATOM 1598 O O . TRP A 1 200 ? 1.772 -6.016 30.429 1.00 70.88 200 TRP A O 1
ATOM 1608 N N . ALA A 1 201 ? 1.808 -5.984 28.180 1.00 68.94 201 ALA A N 1
ATOM 1609 C CA . ALA A 1 201 ? 0.655 -6.872 28.020 1.00 68.94 201 ALA A CA 1
ATOM 1610 C C . ALA A 1 201 ? 0.851 -8.297 28.559 1.00 68.94 201 ALA A C 1
ATOM 1612 O O . ALA A 1 201 ? -0.091 -9.070 28.720 1.00 68.94 201 ALA A O 1
ATOM 1613 N N . GLU A 1 202 ? 2.094 -8.672 28.829 1.00 68.62 202 GLU A N 1
ATOM 1614 C CA . GLU A 1 202 ? 2.453 -10.000 29.320 1.00 68.62 202 GLU A CA 1
ATOM 1615 C C . GLU A 1 202 ? 2.979 -9.948 30.755 1.00 68.62 202 GLU A C 1
ATOM 1617 O O . GLU A 1 202 ? 3.456 -10.951 31.279 1.00 68.62 202 GLU A O 1
ATOM 1622 N N . GLY A 1 203 ? 2.860 -8.784 31.405 1.00 63.41 203 GLY A N 1
ATOM 1623 C CA . GLY A 1 203 ? 3.271 -8.566 32.789 1.00 63.41 203 GLY A CA 1
ATOM 1624 C C . GLY A 1 203 ? 4.773 -8.335 32.974 1.00 63.41 203 GLY A C 1
ATOM 1625 O O . GLY A 1 203 ? 5.239 -8.282 34.112 1.00 63.41 203 GLY A O 1
ATOM 1626 N N . GLU A 1 204 ? 5.541 -8.167 31.894 1.00 61.19 204 GLU A N 1
ATOM 1627 C CA . GLU A 1 204 ? 6.966 -7.840 31.954 1.00 61.19 204 GLU A CA 1
ATOM 1628 C C . GLU A 1 204 ? 7.153 -6.314 32.006 1.00 61.19 204 GLU A C 1
ATOM 1630 O O . GLU A 1 204 ? 6.806 -5.586 31.076 1.00 61.19 204 GLU A O 1
ATOM 1635 N N . LYS A 1 205 ? 7.730 -5.798 33.098 1.00 55.09 205 LYS A N 1
ATOM 1636 C CA . LYS A 1 205 ? 8.129 -4.385 33.193 1.00 55.09 205 LYS A CA 1
ATOM 1637 C C . LYS A 1 205 ? 9.489 -4.187 32.526 1.00 55.09 205 LYS A C 1
ATOM 1639 O O . LYS A 1 205 ? 10.519 -4.265 33.190 1.00 55.09 205 LYS A O 1
ATOM 1644 N N . ILE A 1 206 ? 9.492 -3.948 31.220 1.00 54.00 206 ILE A N 1
ATOM 1645 C CA . ILE A 1 206 ? 10.686 -3.514 30.485 1.00 54.00 206 ILE A CA 1
ATOM 1646 C C . ILE A 1 206 ? 10.499 -2.029 30.165 1.00 54.00 206 ILE A C 1
ATOM 1648 O O . ILE A 1 206 ? 9.746 -1.686 29.262 1.00 54.00 206 ILE A O 1
ATOM 1652 N N . GLU A 1 207 ? 11.150 -1.146 30.923 1.00 49.78 207 GLU A N 1
ATOM 1653 C CA . GLU A 1 207 ? 11.240 0.284 30.601 1.00 49.78 207 GLU A CA 1
ATOM 1654 C C . GLU A 1 207 ? 12.531 0.530 29.810 1.00 49.78 207 GLU A C 1
ATOM 1656 O O . GLU A 1 207 ? 13.630 0.339 30.336 1.00 49.78 207 GLU A O 1
ATOM 1661 N N . TYR A 1 208 ? 12.429 0.955 28.547 1.00 45.78 208 TYR A N 1
ATOM 1662 C CA . TYR A 1 208 ? 13.595 1.367 27.766 1.00 45.78 208 TYR A CA 1
ATOM 1663 C C . TYR A 1 208 ? 13.781 2.881 27.911 1.00 45.78 208 TYR A C 1
ATOM 1665 O O . TYR A 1 208 ? 13.370 3.667 27.065 1.00 45.78 208 TYR A O 1
ATOM 1673 N N . ILE A 1 209 ? 14.378 3.299 29.024 1.00 37.84 209 ILE A N 1
ATOM 1674 C CA . ILE A 1 209 ? 14.513 4.708 29.424 1.00 37.84 209 ILE A CA 1
ATOM 1675 C C . ILE A 1 209 ? 15.451 5.485 28.471 1.00 37.84 209 ILE A C 1
ATOM 1677 O O . ILE A 1 209 ? 16.620 5.112 28.344 1.00 37.84 209 ILE A O 1
ATOM 1681 N N . PRO A 1 210 ? 15.037 6.635 27.903 1.00 33.19 210 PRO A N 1
ATOM 1682 C CA . PRO A 1 210 ? 15.897 7.800 27.765 1.00 33.19 210 PRO A CA 1
ATOM 1683 C C . PRO A 1 210 ? 15.690 8.711 28.985 1.00 33.19 210 PRO A C 1
ATOM 1685 O O . PRO A 1 210 ? 14.571 9.086 29.329 1.00 33.19 210 PRO A O 1
ATOM 1688 N N . SER A 1 211 ? 16.781 9.013 29.681 1.00 34.16 211 SER A N 1
ATOM 1689 C CA . SER A 1 211 ? 16.808 9.731 30.955 1.00 34.16 211 SER A CA 1
ATOM 1690 C C . SER A 1 211 ? 16.109 11.098 30.895 1.00 34.16 211 SER A C 1
ATOM 1692 O O . SER A 1 211 ? 16.467 11.928 30.063 1.00 34.16 211 SER A O 1
ATOM 1694 N N . GLY A 1 212 ? 15.187 11.357 31.831 1.00 29.78 212 GLY A N 1
ATOM 1695 C CA . GLY A 1 212 ? 14.637 12.694 32.090 1.00 29.78 212 GLY A CA 1
ATOM 1696 C C . GLY A 1 212 ? 13.271 12.692 32.786 1.00 29.78 212 GLY A C 1
ATOM 1697 O O . GLY A 1 212 ? 12.252 12.588 32.118 1.00 29.78 212 GLY A O 1
ATOM 1698 N N . ASP A 1 213 ? 13.295 12.797 34.118 1.00 30.08 213 ASP A N 1
ATOM 1699 C CA . ASP A 1 213 ? 12.259 13.247 35.069 1.00 30.08 213 ASP A CA 1
ATOM 1700 C C . ASP A 1 213 ? 10.773 13.288 34.648 1.00 30.08 213 ASP A C 1
ATOM 1702 O O . ASP A 1 213 ? 10.340 14.145 33.883 1.00 30.08 213 ASP A O 1
ATOM 1706 N N . GLN A 1 214 ? 9.940 12.487 35.324 1.00 32.72 214 GLN A N 1
ATOM 1707 C CA . GLN A 1 214 ? 9.116 12.939 36.463 1.00 32.72 214 GLN A CA 1
ATOM 1708 C C . GLN A 1 214 ? 8.318 11.754 37.031 1.00 32.72 214 GLN A C 1
ATOM 1710 O O . GLN A 1 214 ? 7.425 11.207 36.388 1.00 32.72 214 GLN A O 1
ATOM 1715 N N . GLN A 1 215 ? 8.611 11.383 38.280 1.00 34.09 215 GLN A N 1
ATOM 1716 C CA . GLN A 1 215 ? 7.730 10.546 39.093 1.00 34.09 215 GLN A CA 1
ATOM 1717 C C . GLN A 1 215 ? 6.450 11.332 39.410 1.00 34.09 215 GLN A C 1
ATOM 1719 O O . GLN A 1 215 ? 6.440 12.167 40.314 1.00 34.09 215 GLN A O 1
ATOM 1724 N N . GLN A 1 216 ? 5.360 11.054 38.699 1.00 33.84 216 GLN A N 1
ATOM 1725 C CA . GLN A 1 216 ? 4.021 11.396 39.174 1.00 33.84 216 GLN A CA 1
ATOM 1726 C C . GLN A 1 216 ? 3.456 10.202 39.946 1.00 33.84 216 GLN A C 1
ATOM 1728 O O . GLN A 1 216 ? 3.326 9.099 39.420 1.00 33.84 216 GLN A O 1
ATOM 1733 N N . LYS A 1 217 ? 3.157 10.422 41.231 1.00 30.94 217 LYS A N 1
ATOM 1734 C CA . LYS A 1 217 ? 2.399 9.480 42.063 1.00 30.94 217 LYS A CA 1
ATOM 1735 C C . LYS A 1 217 ? 1.028 9.222 41.414 1.00 30.94 217 LYS A C 1
ATOM 1737 O O . LYS A 1 217 ? 0.384 10.201 41.033 1.00 30.94 217 LYS A O 1
ATOM 1742 N N . PRO A 1 218 ? 0.536 7.973 41.356 1.00 34.59 218 PRO A N 1
ATOM 1743 C CA . PRO A 1 218 ? -0.842 7.717 40.956 1.00 34.59 218 PRO A CA 1
ATOM 1744 C C . PRO A 1 218 ? -1.792 8.362 41.976 1.00 34.59 218 PRO A C 1
ATOM 1746 O O . PRO A 1 218 ? -1.666 8.151 43.186 1.00 34.59 218 PRO A O 1
ATOM 1749 N N . GLN A 1 219 ? -2.717 9.197 41.500 1.00 35.84 219 GLN A N 1
ATOM 1750 C CA . GLN A 1 219 ? -3.846 9.663 42.302 1.00 35.84 219 GLN A CA 1
ATOM 1751 C C . GLN A 1 219 ? -4.764 8.466 42.579 1.00 35.84 219 GLN A C 1
ATOM 1753 O O . GLN A 1 219 ? -5.295 7.867 41.648 1.00 35.84 219 GLN A O 1
ATOM 1758 N N . ALA A 1 220 ? -4.971 8.138 43.857 1.00 37.75 220 ALA A N 1
ATOM 1759 C CA . ALA A 1 220 ? -5.755 6.980 44.298 1.00 37.75 220 ALA A CA 1
ATOM 1760 C C . ALA A 1 220 ? -7.219 6.967 43.800 1.00 37.75 220 ALA A C 1
ATOM 1762 O O . ALA A 1 220 ? -7.815 5.901 43.728 1.00 37.75 220 ALA A O 1
ATOM 1763 N N . GLY A 1 221 ? -7.779 8.117 43.400 1.00 39.81 221 GLY A N 1
ATOM 1764 C CA . GLY A 1 221 ? -9.140 8.204 42.851 1.00 39.81 221 GLY A CA 1
ATOM 1765 C C . GLY A 1 221 ? -9.295 7.679 41.417 1.00 39.81 221 GLY A C 1
ATOM 1766 O O . GLY A 1 221 ? -10.387 7.279 41.038 1.00 39.81 221 GLY A O 1
ATOM 1767 N N . ALA A 1 222 ? -8.219 7.620 40.623 1.00 43.34 222 ALA A N 1
ATOM 1768 C CA . ALA A 1 222 ? -8.292 7.120 39.246 1.00 43.34 222 ALA A CA 1
ATOM 1769 C C . ALA A 1 222 ? -8.341 5.583 39.173 1.00 43.34 222 ALA A C 1
ATOM 1771 O O . ALA A 1 222 ? -8.793 5.029 38.179 1.00 43.34 222 ALA A O 1
ATOM 1772 N N . GLN A 1 223 ? -7.866 4.887 40.211 1.00 46.22 223 GLN A N 1
ATOM 1773 C CA . GLN A 1 223 ? -7.808 3.424 40.240 1.00 46.22 223 GLN A CA 1
ATOM 1774 C C . GLN A 1 223 ? -9.205 2.809 40.435 1.00 46.22 223 GLN A C 1
ATOM 1776 O O . GLN A 1 223 ? -9.578 1.899 39.701 1.00 46.22 223 GLN A O 1
ATOM 1781 N N . GLU A 1 224 ? -9.995 3.360 41.364 1.00 48.94 224 GLU A N 1
ATOM 1782 C CA . GLU A 1 224 ? -11.363 2.900 41.646 1.00 48.94 224 GLU A CA 1
ATOM 1783 C C . GLU A 1 224 ? -12.304 3.142 40.455 1.00 48.94 224 GLU A C 1
ATOM 1785 O O . GLU A 1 224 ? -13.068 2.255 40.082 1.00 48.94 224 GLU A O 1
ATOM 1790 N N . ASP A 1 225 ? -12.194 4.300 39.797 1.00 53.75 225 ASP A N 1
ATOM 1791 C CA . ASP A 1 225 ? -12.988 4.631 38.605 1.00 53.75 225 ASP A CA 1
ATOM 1792 C C . ASP A 1 225 ? -12.688 3.708 37.404 1.00 53.75 225 ASP A C 1
ATOM 1794 O O . ASP A 1 225 ? -13.590 3.394 36.624 1.00 53.75 225 ASP A O 1
ATOM 1798 N N . ASN A 1 226 ? -11.447 3.228 37.271 1.00 56.56 226 ASN A N 1
ATOM 1799 C CA . ASN A 1 226 ? -11.035 2.322 36.192 1.00 56.56 226 ASN A CA 1
ATOM 1800 C C . ASN A 1 226 ? -11.455 0.865 36.444 1.00 56.56 226 ASN A C 1
ATOM 1802 O O . ASN A 1 226 ? -11.854 0.175 35.505 1.00 56.56 226 ASN A O 1
ATOM 1806 N N . ASP A 1 227 ? -11.386 0.387 37.692 1.00 62.97 227 ASP A N 1
ATOM 1807 C CA . ASP A 1 227 ? -11.886 -0.947 38.055 1.00 62.97 227 ASP A CA 1
ATOM 1808 C C . ASP A 1 227 ? -13.397 -1.039 37.820 1.00 62.97 227 ASP A C 1
ATOM 1810 O O . ASP A 1 227 ? -13.902 -2.050 37.326 1.00 62.97 227 ASP A O 1
ATOM 1814 N N . ILE A 1 228 ? -14.106 0.054 38.105 1.00 66.88 228 ILE A N 1
ATOM 1815 C CA . ILE A 1 228 ? -15.518 0.224 37.780 1.00 66.88 228 ILE A CA 1
ATOM 1816 C C . ILE A 1 228 ? -15.736 0.175 36.263 1.00 66.88 228 ILE A C 1
ATOM 1818 O O . ILE A 1 228 ? -16.566 -0.603 35.801 1.00 66.88 228 ILE A O 1
ATOM 1822 N N . GLU A 1 229 ? -14.980 0.939 35.469 1.00 68.81 229 GLU A N 1
ATOM 1823 C CA . GLU A 1 229 ? -15.111 0.946 34.005 1.00 68.81 229 GLU A CA 1
ATOM 1824 C C . GLU A 1 229 ? -14.845 -0.439 33.387 1.00 68.81 229 GLU A C 1
ATOM 1826 O O . GLU A 1 229 ? -15.593 -0.884 32.515 1.00 68.81 229 GLU A O 1
ATOM 1831 N N . MET A 1 230 ? -13.842 -1.170 33.879 1.00 69.75 230 MET A N 1
ATOM 1832 C CA . MET A 1 230 ? -13.529 -2.529 33.427 1.00 69.75 230 MET A CA 1
ATOM 1833 C C . MET A 1 230 ? -14.630 -3.530 33.807 1.00 69.75 230 MET A C 1
ATOM 1835 O O . MET A 1 230 ? -15.026 -4.356 32.981 1.00 69.75 230 MET A O 1
ATOM 1839 N N . GLN A 1 231 ? -15.170 -3.441 35.026 1.00 72.50 231 GLN A N 1
ATOM 1840 C CA . GLN A 1 231 ? -16.318 -4.248 35.447 1.00 72.50 231 GLN A CA 1
ATOM 1841 C C . GLN A 1 231 ? -17.563 -3.933 34.614 1.00 72.50 231 GLN A C 1
ATOM 1843 O O . GLN A 1 231 ? -18.303 -4.848 34.252 1.00 72.50 231 GLN A O 1
ATOM 1848 N N . MET A 1 232 ? -17.776 -2.665 34.256 1.00 73.81 232 MET A N 1
ATOM 1849 C CA . MET A 1 232 ? -18.872 -2.246 33.383 1.00 73.81 232 MET A CA 1
ATOM 1850 C C . MET A 1 232 ? -18.695 -2.784 31.962 1.00 73.81 232 MET A C 1
ATOM 1852 O O . MET A 1 232 ? -19.629 -3.376 31.429 1.00 73.81 232 MET A O 1
ATOM 1856 N N . GLN A 1 233 ? -17.505 -2.669 31.366 1.00 75.81 233 GLN A N 1
ATOM 1857 C CA . GLN A 1 233 ? -17.211 -3.258 30.054 1.00 75.81 233 GLN A CA 1
ATOM 1858 C C . GLN A 1 233 ? -17.436 -4.775 30.059 1.00 75.81 233 GLN A C 1
ATOM 1860 O O . GLN A 1 233 ? -18.084 -5.316 29.163 1.00 75.81 233 GLN A O 1
ATOM 1865 N N . GLN A 1 234 ? -16.975 -5.470 31.103 1.00 78.06 234 GLN A N 1
ATOM 1866 C CA . GLN A 1 234 ? -17.191 -6.906 31.250 1.00 78.06 234 GLN A CA 1
ATOM 1867 C C . GLN A 1 234 ? -18.679 -7.251 31.411 1.00 78.06 234 GLN A C 1
ATOM 1869 O O . GLN A 1 234 ? -19.151 -8.218 30.813 1.00 78.06 234 GLN A O 1
ATOM 1874 N N . ALA A 1 235 ? -19.439 -6.470 32.177 1.00 79.62 235 ALA A N 1
ATOM 1875 C CA . ALA A 1 235 ? -20.876 -6.663 32.355 1.00 79.62 235 ALA A CA 1
ATOM 1876 C C . ALA A 1 235 ? -21.663 -6.454 31.053 1.00 79.62 235 ALA A C 1
ATOM 1878 O O . ALA A 1 235 ? -22.557 -7.242 30.746 1.00 79.62 235 ALA A O 1
ATOM 1879 N N . VAL A 1 236 ? -21.287 -5.446 30.261 1.00 81.25 236 VAL A N 1
ATOM 1880 C CA . VAL A 1 236 ? -21.856 -5.179 28.932 1.00 81.25 236 VAL A CA 1
ATOM 1881 C C . VAL A 1 236 ? -21.539 -6.322 27.967 1.00 81.25 236 VAL A C 1
ATOM 1883 O O . VAL A 1 236 ? -22.448 -6.847 27.324 1.00 81.25 236 VAL A O 1
ATOM 1886 N N . ASN A 1 237 ? -20.289 -6.786 27.929 1.00 81.00 237 ASN A N 1
ATOM 1887 C CA . ASN A 1 237 ? -19.875 -7.893 27.063 1.00 81.00 237 ASN A CA 1
ATOM 1888 C C . ASN A 1 237 ? -20.514 -9.236 27.457 1.00 81.00 237 ASN A C 1
ATOM 1890 O O . ASN A 1 237 ? -20.802 -10.060 26.594 1.00 81.00 237 ASN A O 1
ATOM 1894 N N . THR A 1 238 ? -20.765 -9.461 28.750 1.00 82.12 238 THR A N 1
ATOM 1895 C CA . THR A 1 238 ? -21.396 -10.694 29.260 1.00 82.12 238 THR A CA 1
ATOM 1896 C C . THR A 1 238 ? -22.926 -10.661 29.247 1.00 82.12 238 THR A C 1
ATOM 1898 O O . THR A 1 238 ? -23.549 -11.692 29.495 1.00 82.12 238 THR A O 1
ATOM 1901 N N . GLY A 1 239 ? -23.546 -9.518 28.932 1.00 80.25 239 GLY A N 1
ATOM 1902 C CA . GLY A 1 239 ? -25.003 -9.392 28.854 1.00 80.25 239 GLY A CA 1
ATOM 1903 C C . GLY A 1 239 ? -25.712 -9.259 30.205 1.00 80.25 239 GLY A C 1
ATOM 1904 O O . GLY A 1 239 ? -26.874 -9.644 30.323 1.00 80.25 239 GLY A O 1
ATOM 1905 N N . ASN A 1 240 ? -25.039 -8.755 31.244 1.00 82.88 240 ASN A N 1
ATOM 1906 C CA . ASN A 1 240 ? -25.626 -8.622 32.580 1.00 82.88 240 ASN A CA 1
ATOM 1907 C C . ASN A 1 240 ? -26.479 -7.345 32.713 1.00 82.88 240 ASN A C 1
ATOM 1909 O O . ASN A 1 240 ? -26.037 -6.320 33.237 1.00 82.88 240 ASN A O 1
ATOM 1913 N N . GLU A 1 241 ? -27.729 -7.433 32.261 1.00 78.69 241 GLU A N 1
ATOM 1914 C CA . GLU A 1 241 ? -28.688 -6.321 32.218 1.00 78.69 241 GLU A CA 1
ATOM 1915 C C . GLU A 1 241 ? -28.988 -5.706 33.597 1.00 78.69 241 GLU A C 1
ATOM 1917 O O . GLU A 1 241 ? -29.126 -4.488 33.723 1.00 78.69 241 GLU A O 1
ATOM 1922 N N . ALA A 1 242 ? -29.070 -6.532 34.646 1.00 80.81 242 ALA A N 1
ATOM 1923 C CA . ALA A 1 242 ? -29.402 -6.074 35.997 1.00 80.81 242 ALA A CA 1
ATOM 1924 C C . ALA A 1 242 ? -28.331 -5.126 36.547 1.00 80.81 242 ALA A C 1
ATOM 1926 O O . ALA A 1 242 ? -28.651 -4.070 37.094 1.00 80.81 242 ALA A O 1
ATOM 1927 N N . LEU A 1 243 ? -27.063 -5.487 36.339 1.00 79.31 243 LEU A N 1
ATOM 1928 C CA . LEU A 1 243 ? -25.931 -4.678 36.764 1.00 79.31 243 LEU A CA 1
ATOM 1929 C C . LEU A 1 243 ? -25.904 -3.363 35.972 1.00 79.31 243 LEU A C 1
ATOM 1931 O O . LEU A 1 243 ? -25.826 -2.296 36.567 1.00 79.31 243 LEU A O 1
ATOM 1935 N N . ILE A 1 244 ? -26.084 -3.409 34.650 1.00 76.81 244 ILE A N 1
ATOM 1936 C CA . ILE A 1 244 ? -26.104 -2.210 33.794 1.00 76.81 244 ILE A CA 1
ATOM 1937 C C . ILE A 1 244 ? -27.208 -1.227 34.219 1.00 76.81 244 ILE A C 1
ATOM 1939 O O . ILE A 1 244 ? -26.934 -0.037 34.366 1.00 76.81 244 ILE A O 1
ATOM 1943 N N . LYS A 1 245 ? -28.432 -1.702 34.494 1.00 78.88 245 LYS A N 1
ATOM 1944 C CA . LYS A 1 245 ? -29.539 -0.849 34.972 1.00 78.88 245 LYS A CA 1
ATOM 1945 C C . LYS A 1 245 ? -29.265 -0.232 36.343 1.00 78.88 245 LYS A C 1
ATOM 1947 O O . LYS A 1 245 ? -29.566 0.943 36.550 1.00 78.88 245 LYS A O 1
ATOM 1952 N N . GLU A 1 246 ? -28.673 -0.992 37.264 1.00 80.56 246 GLU A N 1
ATOM 1953 C CA . GLU A 1 246 ? -28.243 -0.462 38.561 1.00 80.56 246 GLU A CA 1
ATOM 1954 C C . GLU A 1 246 ? -27.201 0.650 38.375 1.00 80.56 246 GLU A C 1
ATOM 1956 O O . GLU A 1 246 ? -27.325 1.724 38.964 1.00 80.56 246 GLU A O 1
ATOM 1961 N N . TRP A 1 247 ? -26.219 0.443 37.501 1.00 74.06 247 TRP A N 1
ATOM 1962 C CA . TRP A 1 247 ? -25.192 1.438 37.204 1.00 74.06 247 TRP A CA 1
ATOM 1963 C C . TRP A 1 247 ? -25.758 2.705 36.567 1.00 74.06 247 TRP A C 1
ATOM 1965 O O . TRP A 1 247 ? -25.444 3.798 37.032 1.00 74.06 247 TRP A O 1
ATOM 1975 N N . ILE A 1 248 ? -26.642 2.575 35.576 1.00 73.50 248 ILE A N 1
ATOM 1976 C CA . ILE A 1 248 ? -27.336 3.715 34.956 1.00 73.50 248 ILE A CA 1
ATOM 1977 C C . ILE A 1 248 ? -28.100 4.516 36.021 1.00 73.50 248 ILE A C 1
ATOM 1979 O O . ILE A 1 248 ? -28.046 5.743 36.031 1.00 73.50 248 ILE A O 1
ATOM 1983 N N . SER A 1 249 ? -28.750 3.834 36.971 1.00 76.62 249 SER A N 1
ATOM 1984 C CA . SER A 1 249 ? -29.466 4.503 38.065 1.00 76.62 249 SER A CA 1
ATOM 1985 C C . SER A 1 249 ? -28.542 5.233 39.051 1.00 76.62 249 SER A C 1
ATOM 1987 O O . SER A 1 249 ? -28.936 6.250 39.619 1.00 76.62 249 SER A O 1
ATOM 1989 N N . ARG A 1 250 ? -27.307 4.742 39.237 1.00 73.25 250 ARG A N 1
ATOM 1990 C CA . ARG A 1 250 ? -26.301 5.325 40.142 1.00 73.25 250 ARG A CA 1
ATOM 1991 C C . ARG A 1 250 ? -25.533 6.493 39.527 1.00 73.25 250 ARG A C 1
ATOM 1993 O O . ARG A 1 250 ? -25.168 7.411 40.253 1.00 73.25 250 ARG A O 1
ATOM 2000 N N . LEU A 1 251 ? -25.263 6.445 38.223 1.00 66.81 251 LEU A N 1
ATOM 2001 C CA . LEU A 1 251 ? -24.396 7.404 37.530 1.00 66.81 251 LEU A CA 1
ATOM 2002 C C . LEU A 1 251 ? -25.054 8.774 37.291 1.00 66.81 251 LEU A C 1
ATOM 2004 O O . LEU A 1 251 ? -24.344 9.758 37.107 1.00 66.81 251 LEU A O 1
ATOM 2008 N N . GLY A 1 252 ? -26.385 8.878 37.373 1.00 63.12 252 GLY A N 1
ATOM 2009 C CA . GLY A 1 252 ? -27.096 10.141 37.153 1.00 63.12 252 GLY A CA 1
ATOM 2010 C C . GLY A 1 252 ? -26.848 10.741 35.757 1.00 63.12 252 GLY A C 1
ATOM 2011 O O . GLY A 1 252 ? -26.252 10.116 34.886 1.00 63.12 252 GLY A O 1
ATOM 2012 N N . SER A 1 253 ? -27.315 11.973 35.528 1.00 66.69 253 SER A N 1
ATOM 2013 C CA . SER A 1 253 ? -27.100 12.710 34.266 1.00 66.69 253 SER A CA 1
ATOM 2014 C C . SER A 1 253 ? -25.933 13.707 34.375 1.00 66.69 253 SER A C 1
ATOM 2016 O O . SER A 1 253 ? -26.055 14.857 33.941 1.00 66.69 253 SER A O 1
ATOM 2018 N N . THR A 1 254 ? -24.816 13.313 34.993 1.00 75.62 254 THR A N 1
ATOM 2019 C CA . THR A 1 254 ? -23.602 14.146 35.010 1.00 75.62 254 THR A CA 1
ATOM 2020 C C . THR A 1 254 ? -22.894 14.083 33.655 1.00 75.62 254 THR A C 1
ATOM 2022 O O . THR A 1 254 ? -22.974 13.080 32.944 1.00 75.62 254 THR A O 1
ATOM 2025 N N . ASP A 1 255 ? -22.199 15.153 33.264 1.00 71.38 255 ASP A N 1
ATOM 2026 C CA . ASP A 1 255 ? -21.486 15.171 31.978 1.00 71.38 255 ASP A CA 1
ATOM 2027 C C . ASP A 1 255 ? -20.307 14.177 31.956 1.00 71.38 255 ASP A C 1
ATOM 2029 O O . ASP A 1 255 ? -20.041 13.559 30.925 1.00 71.38 255 ASP A O 1
ATOM 2033 N N . GLU A 1 256 ? -19.689 13.903 33.109 1.00 74.06 256 GLU A N 1
ATOM 2034 C CA . GLU A 1 256 ? -18.670 12.853 33.265 1.00 74.06 256 GLU A CA 1
ATOM 2035 C C . GLU A 1 256 ? -19.245 11.443 33.049 1.00 74.06 256 GLU A C 1
ATOM 2037 O O . GLU A 1 256 ? -18.584 10.581 32.463 1.00 74.06 256 GLU A O 1
ATOM 2042 N N . ALA A 1 257 ? -20.492 11.199 33.475 1.00 74.88 257 ALA A N 1
ATOM 2043 C CA . ALA A 1 257 ? -21.174 9.932 33.232 1.00 74.88 257 ALA A CA 1
ATOM 2044 C C . ALA A 1 257 ? -21.484 9.732 31.743 1.00 74.88 257 ALA A C 1
ATOM 2046 O O . ALA A 1 257 ? -21.286 8.629 31.234 1.00 74.88 257 ALA A O 1
ATOM 2047 N N . LYS A 1 258 ? -21.899 10.785 31.022 1.00 78.44 258 LYS A N 1
ATOM 2048 C CA . LYS A 1 258 ? -22.132 10.722 29.566 1.00 78.44 258 LYS A CA 1
ATOM 2049 C C . LYS A 1 258 ? -20.861 10.370 28.803 1.00 78.44 258 LYS A C 1
ATOM 2051 O O . LYS A 1 258 ? -20.886 9.506 27.928 1.00 78.44 258 LYS A O 1
ATOM 2056 N N . GLU A 1 259 ? -19.739 11.001 29.143 1.00 79.56 259 GLU A N 1
ATOM 2057 C CA . GLU A 1 259 ? -18.453 10.709 28.504 1.00 79.56 259 GLU A CA 1
ATOM 2058 C C . GLU A 1 259 ? -17.997 9.271 28.797 1.00 79.56 259 GLU A C 1
ATOM 2060 O O . GLU A 1 259 ? -17.616 8.540 27.882 1.00 79.56 259 GLU A O 1
ATOM 2065 N N . ARG A 1 260 ? -18.110 8.825 30.055 1.00 78.19 260 ARG A N 1
ATOM 2066 C CA . ARG A 1 260 ? -17.758 7.458 30.469 1.00 78.19 260 ARG A CA 1
ATOM 2067 C C . ARG A 1 260 ? -18.618 6.406 29.772 1.00 78.19 260 ARG A C 1
ATOM 2069 O O . ARG A 1 260 ? -18.083 5.437 29.241 1.00 78.19 260 ARG A O 1
ATOM 2076 N N . ILE A 1 261 ? -19.932 6.611 29.720 1.00 81.00 261 ILE A N 1
ATOM 2077 C CA . ILE A 1 261 ? -20.864 5.717 29.022 1.00 81.00 261 ILE A CA 1
ATOM 2078 C C . ILE A 1 261 ? -20.564 5.694 27.520 1.00 81.00 261 ILE A C 1
ATOM 2080 O O . ILE A 1 261 ? -20.543 4.616 26.934 1.00 81.00 261 ILE A O 1
ATOM 2084 N N . SER A 1 262 ? -20.263 6.841 26.905 1.00 85.00 262 SER A N 1
ATOM 2085 C CA . SER A 1 262 ? -19.905 6.918 25.480 1.00 85.00 262 SER A CA 1
ATOM 2086 C C . SER A 1 262 ? -18.606 6.167 25.167 1.00 85.00 262 SER A C 1
ATOM 2088 O O . SER A 1 262 ? -18.537 5.447 24.172 1.00 85.00 262 SER A O 1
ATOM 2090 N N . ARG A 1 263 ? -17.601 6.256 26.049 1.00 81.88 263 ARG A N 1
ATOM 2091 C CA . ARG A 1 263 ? -16.340 5.510 25.926 1.00 81.88 263 ARG A CA 1
ATOM 2092 C C . ARG A 1 263 ? -16.549 4.001 26.051 1.00 81.88 263 ARG A C 1
ATOM 2094 O O . ARG A 1 263 ? -16.053 3.252 25.212 1.00 81.88 263 ARG A O 1
ATOM 2101 N N . ILE A 1 264 ? -17.306 3.558 27.059 1.00 80.00 264 ILE A N 1
ATOM 2102 C CA . ILE A 1 264 ? -17.665 2.142 27.248 1.00 80.00 264 ILE A CA 1
ATOM 2103 C C . ILE A 1 264 ? -18.469 1.634 26.049 1.00 80.00 264 ILE A C 1
ATOM 2105 O O . ILE A 1 264 ? -18.238 0.527 25.568 1.00 80.00 264 ILE A O 1
ATOM 2109 N N . PHE A 1 265 ? -19.404 2.438 25.543 1.00 84.69 265 PHE A N 1
ATOM 2110 C CA . PHE A 1 265 ? -20.216 2.078 24.388 1.00 84.69 265 PHE A CA 1
ATOM 2111 C C . PHE A 1 265 ? -19.350 1.872 23.139 1.00 84.69 265 PHE A C 1
ATOM 2113 O O . PHE A 1 265 ? -19.453 0.827 22.499 1.00 84.69 265 PHE A O 1
ATOM 2120 N N . LEU A 1 266 ? -18.434 2.801 22.841 1.00 84.44 266 LEU A N 1
ATOM 2121 C CA . LEU A 1 266 ? -17.497 2.673 21.722 1.00 84.44 266 LEU A CA 1
ATOM 2122 C C . LEU A 1 266 ? -16.569 1.457 21.883 1.00 84.44 266 LEU A C 1
ATOM 2124 O O . LEU A 1 266 ? -16.371 0.711 20.929 1.00 84.44 266 LEU A O 1
ATOM 2128 N N . SER A 1 267 ? -16.034 1.215 23.084 1.00 79.06 267 SER A N 1
ATOM 2129 C CA . SER A 1 267 ? -15.093 0.112 23.323 1.00 79.06 267 SER A CA 1
ATOM 2130 C C . SER A 1 267 ? -15.744 -1.271 23.290 1.00 79.06 267 SER A C 1
ATOM 2132 O O . SER A 1 267 ? -15.057 -2.254 23.028 1.00 79.06 267 SER A O 1
ATOM 2134 N N . THR A 1 268 ? -17.053 -1.360 23.534 1.00 82.19 268 THR A N 1
ATOM 2135 C CA . THR A 1 268 ? -17.806 -2.624 23.572 1.00 82.19 268 THR A CA 1
ATOM 2136 C C . THR A 1 268 ? -18.661 -2.853 22.325 1.00 82.19 268 THR A C 1
ATOM 2138 O O . THR A 1 268 ? -19.234 -3.930 22.169 1.00 82.19 268 THR A O 1
ATOM 2141 N N . ILE A 1 269 ? -18.719 -1.904 21.383 1.00 83.69 269 ILE A N 1
ATOM 2142 C CA . ILE A 1 269 ? -19.596 -1.974 20.200 1.00 83.69 269 ILE A CA 1
ATOM 2143 C C . ILE A 1 269 ? -19.371 -3.238 19.345 1.00 83.69 269 ILE A C 1
ATOM 2145 O O . ILE A 1 269 ? -20.310 -3.789 18.756 1.00 83.69 269 ILE A O 1
ATOM 2149 N N . ASN A 1 270 ? -18.133 -3.741 19.333 1.00 80.75 270 ASN A N 1
ATOM 2150 C CA . ASN A 1 270 ? -17.697 -4.913 18.574 1.00 80.75 270 ASN A CA 1
ATOM 2151 C C . ASN A 1 270 ? -17.833 -6.246 19.318 1.00 80.75 270 ASN A C 1
ATOM 2153 O O . ASN A 1 270 ? -17.708 -7.280 18.666 1.00 80.75 270 ASN A O 1
ATOM 2157 N N . ASP A 1 271 ? -18.146 -6.246 20.616 1.00 80.94 271 ASP A N 1
ATOM 2158 C CA . ASP A 1 271 ? -18.232 -7.462 21.438 1.00 80.94 271 ASP A CA 1
ATOM 2159 C C . ASP A 1 271 ? -19.608 -7.622 22.095 1.00 80.94 271 ASP A C 1
ATOM 2161 O O . ASP A 1 271 ? -20.154 -8.724 22.124 1.00 80.94 271 ASP A O 1
ATOM 2165 N N . ALA A 1 272 ? -20.224 -6.520 22.524 1.00 82.88 272 ALA A N 1
ATOM 2166 C CA . ALA A 1 272 ? -21.489 -6.508 23.243 1.00 82.88 272 ALA A CA 1
ATOM 2167 C C . ALA A 1 272 ? -22.650 -7.126 22.437 1.00 82.88 272 ALA A C 1
ATOM 2169 O O . ALA A 1 272 ? -22.726 -6.920 21.215 1.00 82.88 272 ALA A O 1
ATOM 2170 N N . PRO A 1 273 ? -23.593 -7.820 23.105 1.00 83.88 273 PRO A N 1
ATOM 2171 C CA . PRO A 1 273 ? -24.856 -8.250 22.510 1.00 83.88 273 PRO A CA 1
ATOM 2172 C C . PRO A 1 273 ? -25.738 -7.064 22.094 1.00 83.88 273 PRO A C 1
ATOM 2174 O O . PRO A 1 273 ? -25.769 -6.035 22.770 1.00 83.88 273 PRO A O 1
ATOM 2177 N N . LEU A 1 274 ? -26.534 -7.243 21.033 1.00 84.19 274 LEU A N 1
ATOM 2178 C CA . LEU A 1 274 ? -27.412 -6.198 20.484 1.00 84.19 274 LEU A CA 1
ATOM 2179 C C . LEU A 1 274 ? -28.399 -5.635 21.521 1.00 84.19 274 LEU A C 1
ATOM 2181 O O . LEU A 1 274 ? -28.647 -4.434 21.541 1.00 84.19 274 LEU A O 1
ATOM 2185 N N . GLU A 1 275 ? -28.936 -6.484 22.399 1.00 84.06 275 GLU A N 1
ATOM 2186 C CA . GLU A 1 275 ? -29.873 -6.048 23.442 1.00 84.06 275 GLU A CA 1
ATOM 2187 C C . GLU A 1 275 ? -29.214 -5.094 24.445 1.00 84.06 275 GLU A C 1
ATOM 2189 O O . GLU A 1 275 ? -29.813 -4.092 24.818 1.00 84.06 275 GLU A O 1
ATOM 2194 N N . MET A 1 276 ? -27.947 -5.325 24.807 1.00 82.62 276 MET A N 1
ATOM 2195 C CA . MET A 1 276 ? -27.223 -4.424 25.712 1.00 82.62 276 MET A CA 1
ATOM 2196 C C . MET A 1 276 ? -26.902 -3.091 25.045 1.00 82.62 276 MET A C 1
ATOM 2198 O O . MET A 1 276 ? -26.974 -2.046 25.688 1.00 82.62 276 MET A O 1
ATOM 2202 N N . GLN A 1 277 ? -26.603 -3.110 23.745 1.00 84.31 277 GLN A N 1
ATOM 2203 C CA . GLN A 1 277 ? -26.415 -1.884 22.974 1.00 84.31 277 GLN A CA 1
ATOM 2204 C C . GLN A 1 277 ? -27.702 -1.053 22.942 1.00 84.31 277 GLN A C 1
ATOM 2206 O O . GLN A 1 277 ? -27.643 0.148 23.192 1.00 84.31 277 GLN A O 1
ATOM 2211 N N . LYS A 1 278 ? -28.866 -1.686 22.722 1.00 83.94 278 LYS A N 1
ATOM 2212 C CA . LYS A 1 278 ? -30.172 -1.011 22.798 1.00 83.94 278 LYS A CA 1
ATOM 2213 C C . LYS A 1 278 ? -30.417 -0.420 24.180 1.00 83.94 278 LYS A C 1
ATOM 2215 O O . LYS A 1 278 ? -30.748 0.754 24.265 1.00 83.94 278 LYS A O 1
ATOM 2220 N N . THR A 1 279 ? -30.201 -1.193 25.248 1.00 83.25 279 THR A N 1
ATOM 2221 C CA . THR A 1 279 ? -30.396 -0.709 26.624 1.00 83.25 279 THR A CA 1
ATOM 2222 C C . THR A 1 279 ? -29.523 0.508 26.922 1.00 83.25 279 THR A C 1
ATOM 2224 O O . THR A 1 279 ? -29.999 1.452 27.541 1.00 83.25 279 THR A O 1
ATOM 2227 N N . LEU A 1 280 ? -28.265 0.521 26.465 1.00 82.44 280 LEU A N 1
ATOM 2228 C CA . LEU A 1 280 ? -27.381 1.679 26.620 1.00 82.44 280 LEU A CA 1
ATOM 2229 C C . LEU A 1 280 ? -27.856 2.880 25.790 1.00 82.44 280 LEU A C 1
ATOM 2231 O O . LEU A 1 280 ? -27.837 4.002 26.287 1.00 82.44 280 LEU A O 1
ATOM 2235 N N . LEU A 1 281 ? -28.333 2.666 24.565 1.00 82.38 281 LEU A N 1
ATOM 2236 C CA . LEU A 1 281 ? -28.849 3.735 23.703 1.00 82.38 281 LEU A CA 1
ATOM 2237 C C . LEU A 1 281 ? -30.187 4.315 24.183 1.00 82.38 281 LEU A C 1
ATOM 2239 O O . LEU A 1 281 ? -30.429 5.502 24.005 1.00 82.38 281 LEU A O 1
ATOM 2243 N N . GLU A 1 282 ? -31.041 3.516 24.822 1.00 81.81 282 GLU A N 1
ATOM 2244 C CA . GLU A 1 282 ? -32.300 3.966 25.437 1.00 81.81 282 GLU A CA 1
ATOM 2245 C C . GLU A 1 282 ? -32.091 4.923 26.615 1.00 81.81 282 GLU A C 1
ATOM 2247 O O . GLU A 1 282 ? -33.027 5.611 27.015 1.00 81.81 282 GLU A O 1
ATOM 2252 N N . THR A 1 283 ? -30.877 4.992 27.167 1.00 78.06 283 THR A N 1
ATOM 2253 C CA . THR A 1 283 ? -30.565 5.938 28.245 1.00 78.06 283 THR A CA 1
ATOM 2254 C C . THR A 1 283 ? -30.446 7.385 27.773 1.00 78.06 283 THR A C 1
ATOM 2256 O O . THR A 1 283 ? -30.420 8.275 28.617 1.00 78.06 283 THR A O 1
ATOM 2259 N N . ASP A 1 284 ? -30.316 7.627 26.462 1.00 76.75 284 ASP A N 1
ATOM 2260 C CA . ASP A 1 284 ? -29.977 8.926 25.858 1.00 76.75 284 ASP A CA 1
ATOM 2261 C C . ASP A 1 284 ? -28.692 9.581 26.432 1.00 76.75 284 ASP A C 1
ATOM 2263 O O . ASP A 1 284 ? -28.412 10.756 26.191 1.00 76.75 284 ASP A O 1
ATOM 2267 N N . LEU A 1 285 ? -27.862 8.826 27.169 1.00 78.75 285 LEU A N 1
ATOM 2268 C CA . LEU A 1 285 ? -26.574 9.284 27.714 1.00 78.75 285 LEU A CA 1
ATOM 2269 C C . LEU A 1 285 ? -25.399 9.036 26.752 1.00 78.75 285 LEU A C 1
ATOM 2271 O O . LEU A 1 285 ? -24.309 9.566 26.970 1.00 78.75 285 LEU A O 1
ATOM 2275 N N . VAL A 1 286 ? -25.605 8.230 25.706 1.00 83.00 286 VAL A N 1
ATOM 2276 C CA . VAL A 1 286 ? -24.581 7.880 24.711 1.00 83.00 286 VAL A CA 1
ATOM 2277 C C . VAL A 1 286 ? -24.457 8.997 23.676 1.00 83.00 286 VAL A C 1
ATOM 2279 O O . VAL A 1 286 ? -25.385 9.263 22.912 1.00 83.00 286 VAL A O 1
ATOM 2282 N N . ASN A 1 287 ? -23.280 9.612 23.586 1.00 85.06 287 ASN A N 1
ATOM 2283 C CA . ASN A 1 287 ? -22.948 10.508 22.488 1.00 85.06 287 ASN A CA 1
ATOM 2284 C C . ASN A 1 287 ? -22.550 9.692 21.247 1.00 85.06 287 ASN A C 1
ATOM 2286 O O . ASN A 1 287 ? -21.461 9.124 21.181 1.00 85.06 287 ASN A O 1
ATOM 2290 N N . LEU A 1 288 ? -23.421 9.676 20.237 1.00 83.25 288 LEU A N 1
ATOM 2291 C CA . LEU A 1 288 ? -23.219 8.943 18.979 1.00 83.25 288 LEU A CA 1
ATOM 2292 C C . LEU A 1 288 ? -22.034 9.459 18.147 1.00 83.25 288 LEU A C 1
ATOM 2294 O O . LEU A 1 288 ? -21.461 8.710 17.357 1.00 83.25 288 LEU A O 1
ATOM 2298 N N . ASN A 1 289 ? -21.662 10.726 18.339 1.00 82.94 289 ASN A N 1
ATOM 2299 C CA . ASN A 1 289 ? -20.538 11.373 17.665 1.00 82.94 289 ASN A CA 1
ATOM 2300 C C . ASN A 1 289 ? -19.269 11.371 18.529 1.00 82.94 289 ASN A C 1
ATOM 2302 O O . ASN A 1 289 ? -18.318 12.087 18.222 1.00 82.94 289 ASN A O 1
ATOM 2306 N N . TYR A 1 290 ? -19.249 10.599 19.621 1.00 86.06 290 TYR A N 1
ATOM 2307 C CA . TYR A 1 290 ? -18.029 10.384 20.387 1.00 86.06 290 TYR A CA 1
ATOM 2308 C C . TYR A 1 290 ? -16.977 9.706 19.505 1.00 86.06 290 TYR A C 1
ATOM 2310 O O . TYR A 1 290 ? -17.276 8.757 18.773 1.00 86.06 290 TYR A O 1
ATOM 2318 N N . VAL A 1 291 ? -15.752 10.216 19.580 1.00 84.69 291 VAL A N 1
ATOM 2319 C CA . VAL A 1 291 ? -14.607 9.742 18.806 1.00 84.69 291 VAL A CA 1
ATOM 2320 C C . VAL A 1 291 ? -13.601 9.066 19.725 1.00 84.69 291 VAL A C 1
ATOM 2322 O O . VAL A 1 291 ? -13.373 9.509 20.851 1.00 84.69 291 VAL A O 1
ATOM 2325 N N . ASP A 1 292 ? -12.986 7.999 19.227 1.00 80.94 292 ASP A N 1
ATOM 2326 C CA . ASP A 1 292 ? -11.813 7.395 19.839 1.00 80.94 292 ASP A CA 1
ATOM 2327 C C . ASP A 1 292 ? -10.697 8.437 19.969 1.00 80.94 292 ASP A C 1
ATOM 2329 O O . ASP A 1 292 ? -10.382 9.192 19.053 1.00 80.94 292 ASP A O 1
ATOM 2333 N N . GLU A 1 293 ? -10.058 8.423 21.126 1.00 69.56 293 GLU A N 1
ATOM 2334 C CA . GLU A 1 293 ? -8.951 9.283 21.498 1.00 69.56 293 GLU A CA 1
ATOM 2335 C C . GLU A 1 293 ? -7.636 8.972 20.743 1.00 69.56 293 GLU A C 1
ATOM 2337 O O . GLU A 1 293 ? -6.673 9.736 20.885 1.00 69.56 293 GLU A O 1
ATOM 2342 N N . ILE A 1 294 ? -7.564 7.855 20.000 1.00 69.44 294 ILE A N 1
ATOM 2343 C CA . ILE A 1 294 ? -6.392 7.411 19.223 1.00 69.44 294 ILE A CA 1
ATOM 2344 C C . ILE A 1 294 ? -6.542 7.727 17.731 1.00 69.44 294 ILE A C 1
ATOM 2346 O O . ILE A 1 294 ? -5.679 8.401 17.170 1.00 69.44 294 ILE A O 1
ATOM 2350 N N . ASN A 1 295 ? -7.593 7.222 17.078 1.00 77.62 295 ASN A N 1
ATOM 2351 C CA . ASN A 1 295 ? -7.773 7.367 15.627 1.00 77.62 295 ASN A CA 1
ATOM 2352 C C . ASN A 1 295 ? -8.855 8.384 15.233 1.00 77.62 295 ASN A C 1
ATOM 2354 O O . ASN A 1 295 ? -9.130 8.526 14.045 1.00 77.62 295 ASN A O 1
ATOM 2358 N N . GLU A 1 296 ? -9.491 9.053 16.199 1.00 84.56 296 GLU A N 1
ATOM 2359 C CA . GLU A 1 296 ? -10.661 9.921 15.980 1.00 84.56 296 GLU A CA 1
ATOM 2360 C C . GLU A 1 296 ? -11.845 9.181 15.324 1.00 84.56 296 GLU A C 1
ATOM 2362 O O . GLU A 1 296 ? -12.704 9.760 14.664 1.00 84.56 296 GLU A O 1
ATOM 2367 N N . ARG A 1 297 ? -11.915 7.857 15.518 1.00 86.69 297 ARG A N 1
ATOM 2368 C CA . ARG A 1 297 ? -12.958 6.995 14.953 1.00 86.69 297 ARG A CA 1
ATOM 2369 C C . ARG A 1 297 ? -14.233 7.048 15.786 1.00 86.69 297 ARG A C 1
ATOM 2371 O O . ARG A 1 297 ? -14.207 6.833 16.992 1.00 86.69 297 ARG A O 1
ATOM 2378 N N . THR A 1 298 ? -15.365 7.264 15.129 1.00 89.81 298 THR A N 1
ATOM 2379 C CA . THR A 1 298 ? -16.698 7.136 15.744 1.00 89.81 298 THR A CA 1
ATOM 2380 C C . THR A 1 298 ? -17.173 5.681 15.817 1.00 89.81 298 THR A C 1
ATOM 2382 O O . THR A 1 298 ? -16.613 4.792 15.171 1.00 89.81 298 THR A O 1
ATOM 2385 N N . CYS A 1 299 ? -18.287 5.436 16.516 1.00 89.62 299 CYS A N 1
ATOM 2386 C CA . CYS A 1 299 ? -18.934 4.116 16.560 1.00 89.62 299 CYS A CA 1
ATOM 2387 C C . CYS A 1 299 ? -19.264 3.567 15.159 1.00 89.62 299 CYS A C 1
ATOM 2389 O O . CYS A 1 299 ? -19.163 2.364 14.923 1.00 89.62 299 CYS A O 1
ATOM 2391 N N . LEU A 1 300 ? -19.622 4.441 14.209 1.00 91.19 300 LEU A N 1
ATOM 2392 C CA . LEU A 1 300 ? -19.910 4.035 12.831 1.00 91.19 300 LEU A CA 1
ATOM 2393 C C . LEU A 1 300 ? -18.663 3.545 12.088 1.00 91.19 300 LEU A C 1
ATOM 2395 O O . LEU A 1 300 ? -18.783 2.638 11.266 1.00 91.19 300 LEU A O 1
ATOM 2399 N N . HIS A 1 301 ? -17.476 4.086 12.383 1.00 91.25 301 HIS A N 1
ATOM 2400 C CA . HIS A 1 301 ? -16.224 3.581 11.814 1.00 91.25 301 HIS A CA 1
ATOM 2401 C C . HIS A 1 301 ? -15.959 2.152 12.280 1.00 91.25 301 HIS A C 1
ATOM 2403 O O . HIS A 1 301 ? -15.765 1.268 11.451 1.00 91.25 301 HIS A O 1
ATOM 2409 N N . GLU A 1 302 ? -16.027 1.908 13.590 1.00 87.75 302 GLU A N 1
ATOM 2410 C CA . GLU A 1 302 ? -15.787 0.584 14.176 1.00 87.75 302 GLU A CA 1
ATOM 2411 C C . GLU A 1 302 ? -16.780 -0.466 13.662 1.00 87.75 302 GLU A C 1
ATOM 2413 O O . GLU A 1 302 ? -16.391 -1.566 13.266 1.00 87.75 302 GLU A O 1
ATOM 2418 N N . LEU A 1 303 ? -18.058 -0.101 13.542 1.00 90.06 303 LEU A N 1
ATOM 2419 C CA . LEU A 1 303 ? -19.083 -0.962 12.950 1.00 90.06 303 LEU A CA 1
ATOM 2420 C C . LEU A 1 303 ? -18.874 -1.209 11.453 1.00 90.06 303 LEU A C 1
ATOM 2422 O O . LEU A 1 303 ? -19.143 -2.308 10.967 1.00 90.06 303 LEU A O 1
ATOM 2426 N N . SER A 1 304 ? -18.359 -0.216 10.726 1.00 92.19 304 SER A N 1
ATOM 2427 C CA . SER A 1 304 ? -17.985 -0.352 9.313 1.00 92.19 304 SER A CA 1
ATOM 2428 C C . SER A 1 304 ? -16.706 -1.164 9.117 1.00 92.19 304 SER A C 1
ATOM 2430 O O . SER A 1 304 ? -16.470 -1.663 8.023 1.00 92.19 304 SER A O 1
ATOM 2432 N N . ILE A 1 305 ? -15.881 -1.333 10.153 1.00 89.38 305 ILE A N 1
ATOM 2433 C CA . ILE A 1 305 ? -14.715 -2.223 10.140 1.00 89.38 305 ILE A CA 1
ATOM 2434 C C . ILE A 1 305 ? -15.142 -3.662 10.460 1.00 89.38 305 ILE A C 1
ATOM 2436 O O . ILE A 1 305 ? -14.729 -4.601 9.765 1.00 89.38 305 ILE A O 1
ATOM 2440 N N . SER A 1 306 ? -15.978 -3.841 11.488 1.00 87.06 306 SER A N 1
ATOM 2441 C CA . SER A 1 306 ? -16.430 -5.154 11.963 1.00 87.06 306 SER A CA 1
ATOM 2442 C C . SER A 1 306 ? -17.555 -5.766 11.125 1.00 87.06 306 SER A C 1
ATOM 2444 O O . SER A 1 306 ? -17.680 -6.988 11.087 1.00 87.06 306 SER A O 1
ATOM 2446 N N . GLY A 1 307 ? -18.336 -4.952 10.411 1.00 87.19 307 GLY A N 1
ATOM 2447 C CA . GLY A 1 307 ? -19.437 -5.404 9.553 1.00 87.19 307 GLY A CA 1
ATOM 2448 C C . GLY A 1 307 ? -20.732 -5.718 10.310 1.00 87.19 307 GLY A C 1
ATOM 2449 O O . GLY A 1 307 ? -21.577 -6.463 9.816 1.00 87.19 307 GLY A O 1
ATOM 2450 N N . ARG A 1 308 ? -20.911 -5.175 11.520 1.00 87.62 308 ARG A N 1
ATOM 2451 C CA . ARG A 1 308 ? -22.106 -5.387 12.356 1.00 87.62 308 ARG A CA 1
ATOM 2452 C C . ARG A 1 308 ? -23.289 -4.530 11.877 1.00 87.62 308 ARG A C 1
ATOM 2454 O O . ARG A 1 308 ? -23.592 -3.487 12.452 1.00 87.62 308 ARG A O 1
ATOM 2461 N N . LEU A 1 309 ? -23.982 -5.004 10.839 1.00 89.81 309 LEU A N 1
ATOM 2462 C CA . LEU A 1 309 ? -25.074 -4.282 10.168 1.00 89.81 309 LEU A CA 1
ATOM 2463 C C . LEU A 1 309 ? -26.201 -3.831 11.111 1.00 89.81 309 LEU A C 1
ATOM 2465 O O . LEU A 1 309 ? -26.586 -2.673 11.073 1.00 89.81 309 LEU A O 1
ATOM 2469 N N . LEU A 1 310 ? -26.717 -4.718 11.968 1.00 91.00 310 LEU A N 1
ATOM 2470 C CA . LEU A 1 310 ? -27.872 -4.402 12.825 1.00 91.00 310 LEU A CA 1
ATOM 2471 C C . LEU A 1 310 ? -27.583 -3.250 13.798 1.00 91.00 310 LEU A C 1
ATOM 2473 O O . LEU A 1 310 ? -28.418 -2.369 13.990 1.00 91.00 310 LEU A O 1
ATOM 2477 N N . SER A 1 311 ? -26.390 -3.248 14.392 1.00 89.62 311 SER A N 1
ATOM 2478 C CA . SER A 1 311 ? -25.921 -2.163 15.256 1.00 89.62 311 SER A CA 1
ATOM 2479 C C . SER A 1 311 ? -25.707 -0.873 14.462 1.00 89.62 311 SER A C 1
ATOM 2481 O O . SER A 1 311 ? -26.030 0.206 14.945 1.00 89.62 311 SER A O 1
ATOM 2483 N N . LEU A 1 312 ? -25.201 -0.982 13.230 1.00 91.62 312 LEU A N 1
ATOM 2484 C CA . LEU A 1 312 ? -24.985 0.155 12.336 1.00 91.62 312 LEU A CA 1
ATOM 2485 C C . LEU A 1 312 ? -26.308 0.823 11.940 1.00 91.62 312 LEU A C 1
ATOM 2487 O O . LEU A 1 312 ? -26.439 2.030 12.125 1.00 91.62 312 LEU A O 1
ATOM 2491 N N . THR A 1 313 ? -27.303 0.055 11.486 1.00 91.12 313 THR A N 1
ATOM 2492 C CA . THR A 1 313 ? -28.645 0.563 11.156 1.00 91.12 313 THR A CA 1
ATOM 2493 C C . THR A 1 313 ? -29.285 1.245 12.362 1.00 91.12 313 THR A C 1
ATOM 2495 O O . THR A 1 313 ? -29.758 2.371 12.253 1.00 91.12 313 THR A O 1
ATOM 2498 N N . MET A 1 314 ? -29.214 0.621 13.542 1.00 90.12 314 MET A N 1
ATOM 2499 C CA . MET A 1 314 ? -29.768 1.190 14.774 1.00 90.12 314 MET A CA 1
ATOM 2500 C C . MET A 1 314 ? -29.172 2.566 15.114 1.00 90.12 314 MET A C 1
ATOM 2502 O O . MET A 1 314 ? -29.900 3.476 15.508 1.00 90.12 314 MET A O 1
ATOM 2506 N N . LEU A 1 315 ? -27.853 2.738 14.977 1.00 88.75 315 LEU A N 1
ATOM 2507 C CA . LEU A 1 315 ? -27.203 4.024 15.255 1.00 88.75 315 LEU A CA 1
ATOM 2508 C C . LEU A 1 315 ? -27.537 5.083 14.200 1.00 88.75 315 LEU A C 1
ATOM 2510 O O . LEU A 1 315 ? -27.700 6.253 14.547 1.00 88.75 315 LEU A O 1
ATOM 2514 N N . LEU A 1 316 ? -27.663 4.690 12.931 1.00 89.19 316 LEU A N 1
ATOM 2515 C CA . LEU A 1 316 ? -28.059 5.597 11.853 1.00 89.19 316 LEU A CA 1
ATOM 2516 C C . LEU A 1 316 ? -29.509 6.077 12.007 1.00 89.19 316 LEU A C 1
ATOM 2518 O O . LEU A 1 316 ? -29.772 7.267 11.842 1.00 89.19 316 LEU A O 1
ATOM 2522 N N . GLU A 1 317 ? -30.436 5.201 12.404 1.00 87.62 317 GLU A N 1
ATOM 2523 C CA . GLU A 1 317 ? -31.825 5.564 12.739 1.00 87.62 317 GLU A CA 1
ATOM 2524 C C . GLU A 1 317 ? -31.906 6.561 13.905 1.00 87.62 317 GLU A C 1
ATOM 2526 O O . GLU A 1 317 ? -32.798 7.407 13.948 1.00 87.62 317 GLU A O 1
ATOM 2531 N N . ARG A 1 318 ? -30.951 6.493 14.840 1.00 85.44 318 ARG A N 1
ATOM 2532 C CA . ARG A 1 318 ? -30.820 7.418 15.976 1.00 85.44 318 ARG A CA 1
ATOM 2533 C C . ARG A 1 318 ? -30.088 8.724 15.630 1.00 85.44 318 ARG A C 1
ATOM 2535 O O . ARG A 1 318 ? -29.922 9.562 16.511 1.00 85.44 318 ARG A O 1
ATOM 2542 N N . GLY A 1 319 ? -29.675 8.921 14.375 1.00 84.12 319 GLY A N 1
ATOM 2543 C CA . GLY A 1 319 ? -29.059 10.165 13.902 1.00 84.12 319 GLY A CA 1
ATOM 2544 C C . GLY A 1 319 ? -27.540 10.254 14.087 1.00 84.12 319 GLY A C 1
ATOM 2545 O O . GLY A 1 319 ? -27.001 11.358 14.154 1.00 84.12 319 GLY A O 1
ATOM 2546 N N . ALA A 1 320 ? -26.828 9.125 14.181 1.00 87.56 320 ALA A N 1
ATOM 2547 C CA . ALA A 1 320 ? -25.364 9.130 14.148 1.00 87.56 320 ALA A CA 1
ATOM 2548 C C . ALA A 1 320 ? -24.848 9.712 12.817 1.00 87.56 320 ALA A C 1
ATOM 2550 O O . ALA A 1 320 ? -25.375 9.376 11.757 1.00 87.56 320 ALA A O 1
ATOM 2551 N N . ASN A 1 321 ? -23.815 10.563 12.857 1.00 86.56 321 ASN A N 1
ATOM 2552 C CA . ASN A 1 321 ? -23.307 11.242 11.662 1.00 86.56 321 ASN A CA 1
ATOM 2553 C C . ASN A 1 321 ? -22.498 10.284 10.755 1.00 86.56 321 ASN A C 1
ATOM 2555 O O . ASN A 1 321 ? -21.370 9.931 11.121 1.00 86.56 321 ASN A O 1
ATOM 2559 N N . PRO A 1 322 ? -22.995 9.911 9.555 1.00 88.12 322 PRO A N 1
ATOM 2560 C CA . PRO A 1 322 ? -22.258 9.043 8.639 1.00 88.12 322 PRO A CA 1
ATOM 2561 C C . PRO A 1 322 ? -21.058 9.741 7.983 1.00 88.12 322 PRO A C 1
ATOM 2563 O O . PRO A 1 322 ? -20.222 9.047 7.419 1.00 88.12 322 PRO A O 1
ATOM 2566 N N . MET A 1 323 ? -20.953 11.074 8.072 1.00 88.88 323 MET A N 1
ATOM 2567 C CA . MET A 1 323 ? -19.888 11.918 7.501 1.00 88.88 323 MET A CA 1
ATOM 2568 C C . MET A 1 323 ? -18.815 12.341 8.503 1.00 88.88 323 MET A C 1
ATOM 2570 O O . MET A 1 323 ? -17.988 13.197 8.200 1.00 88.88 323 MET A O 1
ATOM 2574 N N . ALA A 1 324 ? -18.794 11.753 9.699 1.00 88.62 324 ALA A N 1
ATOM 2575 C CA . ALA A 1 324 ? -17.682 11.966 10.617 1.00 88.62 324 ALA A CA 1
ATOM 2576 C C . ALA A 1 324 ? -16.373 11.452 9.995 1.00 88.62 324 ALA A C 1
ATOM 2578 O O . ALA A 1 324 ? -16.348 10.345 9.463 1.00 88.62 324 ALA A O 1
ATOM 2579 N N . THR A 1 325 ? -15.301 12.235 10.080 1.00 90.12 325 THR A N 1
ATOM 2580 C CA . THR A 1 325 ? -13.974 11.874 9.565 1.00 90.12 325 THR A CA 1
ATOM 2581 C C . THR A 1 325 ? -13.058 11.414 10.688 1.00 90.12 325 THR A C 1
ATOM 2583 O O . THR A 1 325 ? -13.066 12.012 11.762 1.00 90.12 325 THR A O 1
ATOM 2586 N N . ASP A 1 326 ? -12.242 10.400 10.422 1.00 87.25 326 ASP A N 1
ATOM 2587 C CA . ASP A 1 326 ? -11.126 10.007 11.285 1.00 87.25 326 ASP A CA 1
ATOM 2588 C C . ASP A 1 326 ? -9.877 10.892 11.062 1.00 87.25 326 ASP A C 1
ATOM 2590 O O . ASP A 1 326 ? -9.879 11.811 10.236 1.00 87.25 326 ASP A O 1
ATOM 2594 N N . ILE A 1 327 ? -8.774 10.579 11.753 1.00 83.31 327 ILE A N 1
ATOM 2595 C CA . ILE A 1 327 ? -7.487 11.297 11.631 1.00 83.31 327 ILE A CA 1
ATOM 2596 C C . ILE A 1 327 ? -6.909 11.321 10.201 1.00 83.31 327 ILE A C 1
ATOM 2598 O O . ILE A 1 327 ? -6.091 12.175 9.868 1.00 83.31 327 ILE A O 1
ATOM 2602 N N . TYR A 1 328 ? -7.329 10.391 9.345 1.00 82.19 328 TYR A N 1
ATOM 2603 C CA . TYR A 1 328 ? -6.905 10.287 7.951 1.00 82.19 328 TYR A CA 1
ATOM 2604 C C . TYR A 1 328 ? -7.890 10.957 6.985 1.00 82.19 328 TYR A C 1
ATOM 2606 O O . TYR A 1 328 ? -7.755 10.821 5.768 1.00 82.19 328 TYR A O 1
ATOM 2614 N N . GLY A 1 329 ? -8.904 11.654 7.502 1.00 85.81 329 GLY A N 1
ATOM 2615 C CA . GLY A 1 329 ? -9.987 12.210 6.698 1.00 85.81 329 GLY A CA 1
ATOM 2616 C C . GLY A 1 329 ? -10.926 11.141 6.140 1.00 85.81 329 GLY A C 1
ATOM 2617 O O . GLY A 1 329 ? -11.686 11.417 5.219 1.00 85.81 329 GLY A O 1
ATOM 2618 N N . ARG A 1 330 ? -10.892 9.904 6.644 1.00 91.25 330 ARG A N 1
ATOM 2619 C CA . ARG A 1 330 ? -11.753 8.827 6.152 1.00 91.25 330 ARG A CA 1
ATOM 2620 C C . ARG A 1 330 ? -13.070 8.839 6.903 1.00 91.25 330 ARG A C 1
ATOM 2622 O O . ARG A 1 330 ? -13.082 8.818 8.122 1.00 91.25 330 ARG A O 1
ATOM 2629 N N . ILE A 1 331 ? -14.166 8.797 6.154 1.00 93.94 331 ILE A N 1
ATOM 2630 C CA . ILE A 1 331 ? -15.512 8.485 6.650 1.00 93.94 331 ILE A CA 1
ATOM 2631 C C . ILE A 1 331 ? -15.748 6.962 6.809 1.00 93.94 331 ILE A C 1
ATOM 2633 O O . ILE A 1 331 ? -15.056 6.168 6.155 1.00 93.94 331 ILE A O 1
ATOM 2637 N N . PRO A 1 332 ? -16.769 6.521 7.579 1.00 93.88 332 PRO A N 1
ATOM 2638 C CA . PRO A 1 332 ? -17.154 5.113 7.741 1.00 93.88 332 PRO A CA 1
ATOM 2639 C C . PRO A 1 332 ? -17.326 4.339 6.425 1.00 93.88 332 PRO A C 1
ATOM 2641 O O . PRO A 1 332 ? -16.949 3.168 6.337 1.00 93.88 332 PRO A O 1
ATOM 2644 N N . LEU A 1 333 ? -17.825 4.998 5.371 1.00 94.56 333 LEU A N 1
ATOM 2645 C CA . LEU A 1 333 ? -18.027 4.377 4.059 1.00 94.56 333 LEU A CA 1
ATOM 2646 C C . LEU A 1 333 ? -16.717 3.862 3.438 1.00 94.56 333 LEU A C 1
ATOM 2648 O O . LEU A 1 333 ? -16.723 2.794 2.822 1.00 94.56 333 LEU A O 1
ATOM 2652 N N . HIS A 1 334 ? -15.582 4.544 3.647 1.00 94.19 334 HIS A N 1
ATOM 2653 C CA . HIS A 1 334 ? -14.279 4.052 3.180 1.00 94.19 334 HIS A CA 1
ATOM 2654 C C . HIS A 1 334 ? -13.936 2.701 3.802 1.00 94.19 334 HIS A C 1
ATOM 2656 O O . HIS A 1 334 ? -13.506 1.788 3.100 1.00 94.19 334 HIS A O 1
ATOM 2662 N N . TYR A 1 335 ? -14.161 2.552 5.110 1.00 94.25 335 TYR A N 1
ATOM 2663 C CA . TYR A 1 335 ? -13.877 1.313 5.830 1.00 94.25 335 TYR A CA 1
ATOM 2664 C C . TYR A 1 335 ? -14.809 0.180 5.399 1.00 94.25 335 TYR A C 1
ATOM 2666 O O . TYR A 1 335 ? -14.338 -0.934 5.154 1.00 94.25 335 TYR A O 1
ATOM 2674 N N . ALA A 1 336 ? -16.100 0.469 5.204 1.00 94.94 336 ALA A N 1
ATOM 2675 C CA . ALA A 1 336 ? -17.046 -0.510 4.674 1.00 94.94 336 ALA A CA 1
ATOM 2676 C C . ALA A 1 336 ? -16.593 -1.033 3.294 1.00 94.94 336 ALA A C 1
ATOM 2678 O O . ALA A 1 336 ? -16.598 -2.244 3.055 1.00 94.94 336 ALA A O 1
ATOM 2679 N N . CYS A 1 337 ? -16.100 -0.149 2.419 1.00 95.12 337 CYS A N 1
ATOM 2680 C CA . CYS A 1 337 ? -15.579 -0.520 1.100 1.00 95.12 337 CYS A CA 1
ATOM 2681 C C . CYS A 1 337 ? -14.249 -1.282 1.171 1.00 95.12 337 CYS A C 1
ATOM 2683 O O . CYS A 1 337 ? -14.080 -2.294 0.493 1.00 95.12 337 CYS A O 1
ATOM 2685 N N . MET A 1 338 ? -13.331 -0.848 2.035 1.00 93.06 338 MET A N 1
ATOM 2686 C CA . MET A 1 338 ? -12.027 -1.473 2.281 1.00 93.06 338 MET A CA 1
ATOM 2687 C C . MET A 1 338 ? -12.158 -2.921 2.782 1.00 93.06 338 MET A C 1
ATOM 2689 O O . MET A 1 338 ? -11.398 -3.816 2.387 1.00 93.06 338 MET A O 1
ATOM 2693 N N . ARG A 1 339 ? -13.136 -3.173 3.661 1.00 91.69 339 ARG A N 1
ATOM 2694 C CA . ARG A 1 339 ? -13.397 -4.498 4.248 1.00 91.69 339 ARG A CA 1
ATOM 2695 C C . ARG A 1 339 ? -14.360 -5.343 3.415 1.00 91.69 339 ARG A C 1
ATOM 2697 O O . ARG A 1 339 ? -14.314 -6.565 3.522 1.00 91.69 339 ARG A O 1
ATOM 2704 N N . GLY A 1 340 ? -15.135 -4.725 2.525 1.00 91.88 340 GLY A N 1
ATOM 2705 C CA . GLY A 1 340 ? -16.055 -5.415 1.623 1.00 91.88 340 GLY A CA 1
ATOM 2706 C C . GLY A 1 340 ? -17.456 -5.642 2.200 1.00 91.88 340 GLY A C 1
ATOM 2707 O O . GLY A 1 340 ? -18.149 -6.555 1.756 1.00 91.88 340 GLY A O 1
ATOM 2708 N N . HIS A 1 341 ? -17.880 -4.843 3.182 1.00 94.75 341 HIS A N 1
ATOM 2709 C CA . HIS A 1 341 ? -19.166 -4.995 3.870 1.00 94.75 341 HIS A CA 1
ATOM 2710 C C . HIS A 1 341 ? -20.293 -4.314 3.088 1.00 94.75 341 HIS A C 1
ATOM 2712 O O . HIS A 1 341 ? -20.654 -3.168 3.343 1.00 94.75 341 HIS A O 1
ATOM 2718 N N . VAL A 1 342 ? -20.846 -5.035 2.112 1.00 93.88 342 VAL A N 1
ATOM 2719 C CA . VAL A 1 342 ? -21.830 -4.525 1.137 1.00 93.88 342 VAL A CA 1
ATOM 2720 C C . VAL A 1 342 ? -23.082 -3.937 1.781 1.00 93.88 342 VAL A C 1
ATOM 2722 O O . VAL A 1 342 ? -23.562 -2.888 1.354 1.00 93.88 342 VAL A O 1
ATOM 2725 N N . ASP A 1 343 ? -23.621 -4.597 2.800 1.00 93.75 343 ASP A N 1
ATOM 2726 C CA . ASP A 1 343 ? -24.853 -4.128 3.431 1.00 93.75 343 ASP A CA 1
ATOM 2727 C C . ASP A 1 343 ? -24.616 -2.829 4.210 1.00 93.75 343 ASP A C 1
ATOM 2729 O O . ASP A 1 343 ? -25.436 -1.918 4.140 1.00 93.75 343 ASP A O 1
ATOM 2733 N N . ALA A 1 344 ? -23.451 -2.696 4.856 1.00 93.06 344 ALA A N 1
ATOM 2734 C CA . ALA A 1 344 ? -23.046 -1.456 5.515 1.00 93.06 344 ALA A CA 1
ATOM 2735 C C . ALA A 1 344 ? -22.851 -0.314 4.504 1.00 93.06 344 ALA A C 1
ATOM 2737 O O . ALA A 1 344 ? -23.303 0.798 4.756 1.00 93.06 344 ALA A O 1
ATOM 2738 N N . VAL A 1 345 ? -22.253 -0.590 3.337 1.00 93.56 345 VAL A N 1
ATOM 2739 C CA . VAL A 1 345 ? -22.138 0.380 2.229 1.00 93.56 345 VAL A CA 1
ATOM 2740 C C . VAL A 1 345 ? -23.516 0.909 1.826 1.00 93.56 345 VAL A C 1
ATOM 2742 O O . VAL A 1 345 ? -23.723 2.119 1.771 1.00 93.56 345 VAL A O 1
ATOM 2745 N N . LYS A 1 346 ? -24.473 0.008 1.572 1.00 91.62 346 LYS A N 1
ATOM 2746 C CA . LYS A 1 346 ? -25.832 0.386 1.160 1.00 91.62 346 LYS A CA 1
ATOM 2747 C C . LYS A 1 346 ? -26.535 1.211 2.230 1.00 91.62 346 LYS A C 1
ATOM 2749 O O . LYS A 1 346 ? -27.207 2.182 1.897 1.00 91.62 346 LYS A O 1
ATOM 2754 N N . GLU A 1 347 ? -26.376 0.839 3.492 1.00 91.19 347 GLU A N 1
ATOM 2755 C CA . GLU A 1 347 ? -27.066 1.505 4.590 1.00 91.19 347 GLU A CA 1
ATOM 2756 C C . GLU A 1 347 ? -26.513 2.900 4.890 1.00 91.19 347 GLU A C 1
ATOM 2758 O O . GLU A 1 347 ? -27.285 3.848 5.040 1.00 91.19 347 GLU A O 1
ATOM 2763 N N . LEU A 1 348 ? -25.187 3.060 4.878 1.00 90.81 348 LEU A N 1
ATOM 2764 C CA . LEU A 1 348 ? -24.533 4.357 5.074 1.00 90.81 348 LEU A CA 1
ATOM 2765 C C . LEU A 1 348 ? -24.957 5.373 4.003 1.00 90.81 348 LEU A C 1
ATOM 2767 O O . LEU A 1 348 ? -25.323 6.498 4.337 1.00 90.81 348 LEU A O 1
ATOM 2771 N N . VAL A 1 349 ? -24.975 4.967 2.729 1.00 89.75 349 VAL A N 1
ATOM 2772 C CA . VAL A 1 349 ? -25.345 5.855 1.612 1.00 89.75 349 VAL A CA 1
ATOM 2773 C C . VAL A 1 349 ? -26.837 6.202 1.624 1.00 89.75 349 VAL A C 1
ATOM 2775 O O . VAL A 1 349 ? -27.215 7.338 1.328 1.00 89.75 349 VAL A O 1
ATOM 2778 N N . ARG A 1 350 ? -27.710 5.252 1.994 1.00 86.75 350 ARG A N 1
ATOM 2779 C CA . ARG A 1 350 ? -29.156 5.508 2.140 1.00 86.75 350 ARG A CA 1
ATOM 2780 C C . ARG A 1 350 ? -29.439 6.580 3.184 1.00 86.75 350 ARG A C 1
ATOM 2782 O O . ARG A 1 350 ? -30.202 7.503 2.906 1.00 86.75 350 ARG A O 1
ATOM 2789 N N . HIS A 1 351 ? -28.829 6.463 4.361 1.00 83.38 351 HIS A N 1
ATOM 2790 C CA . HIS A 1 351 ? -29.024 7.426 5.442 1.00 83.38 351 HIS A CA 1
ATOM 2791 C C . HIS A 1 351 ? -28.388 8.787 5.137 1.00 83.38 351 HIS A C 1
ATOM 2793 O O . HIS A 1 351 ? -28.990 9.810 5.450 1.00 83.38 351 HIS A O 1
ATOM 2799 N N . ASP A 1 352 ? -27.239 8.825 4.456 1.00 80.25 352 ASP A N 1
ATOM 2800 C CA . ASP A 1 352 ? -26.650 10.082 3.977 1.00 80.25 352 ASP A CA 1
ATOM 2801 C C . ASP A 1 352 ? -27.580 10.810 2.988 1.00 80.25 352 ASP A C 1
ATOM 2803 O O . ASP A 1 352 ? -27.896 11.989 3.154 1.00 80.25 352 ASP A O 1
ATOM 2807 N N . SER A 1 353 ? -28.132 10.072 2.020 1.00 75.19 353 SER A N 1
ATOM 2808 C CA . SER A 1 353 ? -29.096 10.607 1.047 1.00 75.19 353 SER A CA 1
ATOM 2809 C C . SER A 1 353 ? -30.379 11.124 1.712 1.00 75.19 353 SER A C 1
ATOM 2811 O O . SER A 1 353 ? -30.950 12.129 1.284 1.00 75.19 353 SER A O 1
ATOM 2813 N N . ALA A 1 354 ? -30.846 10.450 2.768 1.00 72.00 354 ALA A N 1
ATOM 2814 C CA . ALA A 1 354 ? -32.012 10.870 3.540 1.00 72.00 354 ALA A CA 1
ATOM 2815 C C . ALA A 1 354 ? -31.747 12.153 4.348 1.00 72.00 354 ALA A C 1
ATOM 2817 O O . ALA A 1 354 ? -32.606 13.037 4.387 1.00 72.00 354 ALA A O 1
ATOM 2818 N N . ASN A 1 355 ? -30.553 12.287 4.932 1.00 64.38 355 ASN A N 1
ATOM 2819 C CA . ASN A 1 355 ? -30.137 13.478 5.674 1.00 64.38 355 ASN A CA 1
ATOM 2820 C C . ASN A 1 355 ? -29.974 14.697 4.749 1.00 64.38 355 ASN A C 1
ATOM 2822 O O . ASN A 1 355 ? -30.406 15.796 5.099 1.00 64.38 355 ASN A O 1
ATOM 2826 N N . ALA A 1 356 ? -29.446 14.504 3.534 1.00 59.59 356 ALA A N 1
ATOM 2827 C CA . ALA A 1 356 ? -29.315 15.563 2.531 1.00 59.59 356 ALA A CA 1
ATOM 2828 C C . ALA A 1 356 ? -30.674 16.154 2.095 1.00 59.59 356 ALA A C 1
ATOM 2830 O O . ALA A 1 356 ? -30.777 17.355 1.851 1.00 59.59 356 ALA A O 1
ATOM 2831 N N . MET A 1 357 ? -31.744 15.348 2.052 1.00 57.12 357 MET A N 1
ATOM 2832 C CA . MET A 1 357 ? -33.095 15.823 1.710 1.00 57.12 357 MET A CA 1
ATOM 2833 C C . MET A 1 357 ? -33.745 16.693 2.798 1.00 57.12 357 MET A C 1
ATOM 2835 O O . MET A 1 357 ? -34.631 17.485 2.482 1.00 57.12 357 MET A O 1
ATOM 2839 N N . GLN A 1 358 ? -33.325 16.582 4.063 1.00 54.78 358 GLN A N 1
ATOM 2840 C CA . GLN A 1 358 ? -33.876 17.383 5.167 1.00 54.78 358 GLN A CA 1
ATOM 2841 C C . GLN A 1 358 ? -33.207 18.763 5.317 1.00 54.78 358 GLN A C 1
ATOM 2843 O O . GLN A 1 358 ? -33.765 19.634 5.979 1.00 54.78 358 GLN A O 1
ATOM 2848 N N . GLY A 1 359 ? -32.044 18.985 4.690 1.00 50.78 359 GLY A N 1
ATOM 2849 C CA . GLY A 1 359 ? -31.276 20.235 4.780 1.00 50.78 359 GLY A CA 1
ATOM 2850 C C . GLY A 1 359 ? -31.563 21.287 3.697 1.00 50.78 359 GLY A C 1
ATOM 2851 O O . GLY A 1 359 ? -30.954 22.354 3.729 1.00 50.78 359 GLY A O 1
ATOM 2852 N N . ILE A 1 360 ? -32.452 21.017 2.732 1.00 49.50 360 ILE A N 1
ATOM 2853 C CA . ILE A 1 360 ? -32.668 21.886 1.561 1.00 49.50 360 ILE A CA 1
ATOM 2854 C C . ILE A 1 360 ? -34.042 22.570 1.635 1.00 49.50 360 ILE A C 1
ATOM 2856 O O . ILE A 1 360 ? -35.030 22.097 1.071 1.00 49.50 360 ILE A O 1
ATOM 2860 N N . GLU A 1 361 ? -34.100 23.754 2.252 1.00 45.56 361 GLU A N 1
ATOM 2861 C CA . GLU A 1 361 ? -35.092 24.759 1.857 1.00 45.56 361 GLU A CA 1
ATOM 2862 C C . GLU A 1 361 ? -34.659 25.360 0.509 1.00 45.56 361 GLU A C 1
ATOM 2864 O O . GLU A 1 361 ? -33.806 26.237 0.439 1.00 45.56 361 GLU A O 1
ATOM 2869 N N . SER A 1 362 ? -35.283 24.896 -0.577 1.00 45.88 362 SER A N 1
ATOM 2870 C CA . SER A 1 362 ? -35.247 25.479 -1.929 1.00 45.88 362 SER A CA 1
ATOM 2871 C C . SER A 1 362 ? -33.889 25.510 -2.661 1.00 45.88 362 SER A C 1
ATOM 2873 O O . SER A 1 362 ? -33.017 26.325 -2.394 1.00 45.88 362 SER A O 1
ATOM 2875 N N . THR A 1 363 ? -33.746 24.701 -3.716 1.00 38.69 363 THR A N 1
ATOM 2876 C CA . THR A 1 363 ? -33.672 25.166 -5.122 1.00 38.69 363 THR A CA 1
ATOM 2877 C C . THR A 1 363 ? -33.306 24.011 -6.068 1.00 38.69 363 THR A C 1
ATOM 2879 O O . THR A 1 363 ? -32.315 23.321 -5.886 1.00 38.69 363 THR A O 1
ATOM 2882 N N . SER A 1 364 ? -34.099 23.876 -7.138 1.00 36.38 364 SER A N 1
ATOM 2883 C CA . SER A 1 364 ? -33.960 22.963 -8.290 1.00 36.38 364 SER A CA 1
ATOM 2884 C C . SER A 1 364 ? -34.585 21.554 -8.163 1.00 36.38 364 SER A C 1
ATOM 2886 O O . SER A 1 364 ? -34.023 20.672 -7.523 1.00 36.38 364 SER A O 1
ATOM 2888 N N . PRO A 1 365 ? -35.729 21.292 -8.831 1.00 38.00 365 PRO A N 1
ATOM 2889 C CA . PRO A 1 365 ? -36.461 20.024 -8.750 1.00 38.00 365 PRO A CA 1
ATOM 2890 C C . PRO A 1 365 ? -35.977 18.930 -9.729 1.00 38.00 365 PRO A C 1
ATOM 2892 O O . PRO A 1 365 ? -36.750 18.027 -10.026 1.00 38.00 365 PRO A O 1
ATOM 2895 N N . ASN A 1 366 ? -34.753 19.000 -10.278 1.00 35.06 366 ASN A N 1
ATOM 2896 C CA . ASN A 1 366 ? -34.351 18.101 -11.379 1.00 35.06 366 ASN A CA 1
ATOM 2897 C C . ASN A 1 366 ? -32.891 17.598 -11.382 1.00 35.06 366 ASN A C 1
ATOM 2899 O O . ASN A 1 366 ? -32.408 17.146 -12.418 1.00 35.06 366 ASN A O 1
ATOM 2903 N N . ALA A 1 367 ? -32.188 17.625 -10.248 1.00 36.91 367 ALA A N 1
ATOM 2904 C CA . ALA A 1 367 ? -30.942 16.874 -10.079 1.00 36.91 367 ALA A CA 1
ATOM 2905 C C . ALA A 1 367 ? -31.188 15.757 -9.058 1.00 36.91 367 ALA A C 1
ATOM 2907 O O . ALA A 1 367 ? -31.627 16.038 -7.946 1.00 36.91 367 ALA A O 1
ATOM 2908 N N . ALA A 1 368 ? -30.951 14.496 -9.435 1.00 39.59 368 ALA A N 1
ATOM 2909 C CA . ALA A 1 368 ? -30.922 13.408 -8.460 1.00 39.59 368 ALA A CA 1
ATOM 2910 C C . ALA A 1 368 ? -29.871 13.757 -7.384 1.00 39.59 368 ALA A C 1
ATOM 2912 O O . ALA A 1 368 ? -28.766 14.159 -7.762 1.00 39.59 368 ALA A O 1
ATOM 2913 N N . PRO A 1 369 ? -30.190 13.671 -6.080 1.00 44.38 369 PRO A N 1
ATOM 2914 C CA . PRO A 1 369 ? -29.234 13.994 -5.033 1.00 44.38 369 PRO A CA 1
ATOM 2915 C C . PRO A 1 369 ? -28.111 12.955 -5.074 1.00 44.38 369 PRO A C 1
ATOM 2917 O O . PRO A 1 369 ? -28.309 11.796 -4.718 1.00 44.38 369 PRO A O 1
ATOM 2920 N N . VAL A 1 370 ? -26.942 13.356 -5.569 1.00 53.81 370 VAL A N 1
ATOM 2921 C CA . VAL A 1 370 ? -25.726 12.552 -5.449 1.00 53.81 370 VAL A CA 1
ATOM 2922 C C . VAL A 1 370 ? -25.315 12.650 -3.986 1.00 53.81 370 VAL A C 1
ATOM 2924 O O . VAL A 1 370 ? -25.032 13.744 -3.504 1.00 53.81 370 VAL A O 1
ATOM 2927 N N . SER A 1 371 ? -25.363 11.527 -3.273 1.00 65.25 371 SER A N 1
ATOM 2928 C CA . SER A 1 371 ? -24.895 11.438 -1.890 1.00 65.25 371 SER A CA 1
ATOM 2929 C C . SER A 1 371 ? -23.433 11.878 -1.834 1.00 65.25 371 SER A C 1
ATOM 2931 O O . SER A 1 371 ? -22.573 11.270 -2.476 1.00 65.25 371 SER A O 1
ATOM 2933 N N . GLU A 1 372 ? -23.161 12.954 -1.092 1.00 71.88 372 GLU A N 1
ATOM 2934 C CA . GLU A 1 372 ? -21.820 13.534 -0.944 1.00 71.88 372 GLU A CA 1
ATOM 2935 C C . GLU A 1 372 ? -20.826 12.498 -0.388 1.00 71.88 372 GLU A C 1
ATOM 2937 O O . GLU A 1 372 ? -19.644 12.531 -0.727 1.00 71.88 372 GLU A O 1
ATOM 2942 N N . SER A 1 373 ? -21.322 11.503 0.363 1.00 83.06 373 SER A N 1
ATOM 2943 C CA . SER A 1 373 ? -20.530 10.389 0.895 1.00 83.06 373 SER A CA 1
ATOM 2944 C C . SER A 1 373 ? -19.796 9.552 -0.151 1.00 83.06 373 SER A C 1
ATOM 2946 O O . SER A 1 373 ? -18.675 9.106 0.094 1.00 83.06 373 SER A O 1
ATOM 2948 N N . VAL A 1 374 ? -20.420 9.299 -1.303 1.00 88.06 374 VAL A N 1
ATOM 2949 C CA . VAL A 1 374 ? -19.982 8.249 -2.237 1.00 88.06 374 VAL A CA 1
ATOM 2950 C C . VAL A 1 374 ? -18.689 8.639 -2.955 1.00 88.06 374 VAL A C 1
ATOM 2952 O O . VAL A 1 374 ? -17.820 7.795 -3.178 1.00 88.06 374 VAL A O 1
ATOM 2955 N N . ASP A 1 375 ? -18.559 9.927 -3.267 1.00 89.50 375 ASP A N 1
ATOM 2956 C CA . ASP A 1 375 ? -17.404 10.525 -3.940 1.00 89.50 375 ASP A CA 1
ATOM 2957 C C . ASP A 1 375 ? -16.476 11.271 -2.949 1.00 89.50 375 ASP A C 1
ATOM 2959 O O . ASP A 1 375 ? -15.550 11.964 -3.383 1.00 89.50 375 ASP A O 1
ATOM 2963 N N . TYR A 1 376 ? -16.706 11.154 -1.632 1.00 90.44 376 TYR A N 1
ATOM 2964 C CA . TYR A 1 376 ? -15.882 11.815 -0.615 1.00 90.44 376 TYR A CA 1
ATOM 2965 C C . TYR A 1 376 ? -14.427 11.341 -0.709 1.00 90.44 376 TYR A C 1
ATOM 2967 O O . TYR A 1 376 ? -14.170 10.165 -0.957 1.00 90.44 376 TYR A O 1
ATOM 2975 N N . LYS A 1 377 ? -13.469 12.252 -0.515 1.00 89.69 377 LYS A N 1
ATOM 2976 C CA . LYS A 1 377 ? -12.036 11.968 -0.651 1.00 89.69 377 LYS A CA 1
ATOM 2977 C C . LYS A 1 377 ? -11.339 12.109 0.695 1.00 89.69 377 LYS A C 1
ATOM 2979 O O . LYS A 1 377 ? -11.522 13.119 1.371 1.00 89.69 377 LYS A O 1
ATOM 2984 N N . ASP A 1 378 ? -10.543 11.113 1.062 1.00 89.12 378 ASP A N 1
ATOM 2985 C CA . ASP A 1 378 ? -9.682 11.186 2.243 1.00 89.12 378 ASP A CA 1
ATOM 2986 C C . ASP A 1 378 ? -8.431 12.063 2.007 1.00 89.12 378 ASP A C 1
ATOM 2988 O O . ASP A 1 378 ? -8.266 12.677 0.946 1.00 89.12 378 ASP A O 1
ATOM 2992 N N . LEU A 1 379 ? -7.541 12.156 3.003 1.00 84.12 379 LEU A N 1
ATOM 2993 C CA . LEU A 1 379 ? -6.328 12.982 2.911 1.00 84.12 379 LEU A CA 1
ATOM 2994 C C . LEU A 1 379 ? -5.334 12.517 1.831 1.00 84.12 379 LEU A C 1
ATOM 2996 O O . LEU A 1 379 ? -4.498 13.319 1.408 1.00 84.12 379 LEU A O 1
ATOM 3000 N N . ASP A 1 380 ? -5.431 11.267 1.373 1.00 81.19 380 ASP A N 1
ATOM 3001 C CA . ASP A 1 380 ? -4.618 10.711 0.286 1.00 81.19 380 ASP A CA 1
ATOM 3002 C C . ASP A 1 380 ? -5.344 10.789 -1.072 1.00 81.19 380 ASP A C 1
ATOM 3004 O O . ASP A 1 380 ? -4.865 10.258 -2.073 1.00 81.19 380 ASP A O 1
ATOM 3008 N N . ASN A 1 381 ? -6.475 11.503 -1.132 1.00 87.25 381 ASN A N 1
ATOM 3009 C CA . ASN A 1 381 ? -7.320 11.679 -2.313 1.00 87.25 381 ASN A CA 1
ATOM 3010 C C . ASN A 1 381 ? -7.997 10.376 -2.791 1.00 87.25 381 ASN A C 1
ATOM 3012 O O . ASN A 1 381 ? -8.373 10.254 -3.963 1.00 87.25 381 ASN A O 1
ATOM 3016 N N . PHE A 1 382 ? -8.160 9.389 -1.903 1.00 90.06 382 PHE A N 1
ATOM 3017 C CA . PHE A 1 382 ? -8.839 8.131 -2.204 1.00 90.06 382 PHE A CA 1
ATOM 3018 C C . PHE A 1 382 ? -10.330 8.261 -1.902 1.00 90.06 382 PHE A C 1
ATOM 3020 O O . PHE A 1 382 ? -10.726 8.707 -0.828 1.00 90.06 382 PHE A O 1
ATOM 3027 N N . THR A 1 383 ? -11.163 7.818 -2.844 1.00 93.12 383 THR A N 1
ATOM 3028 C CA . THR A 1 383 ? -12.606 7.656 -2.622 1.00 93.12 383 THR A CA 1
ATOM 3029 C C . THR A 1 383 ? -12.920 6.267 -2.055 1.00 93.12 383 THR A C 1
ATOM 3031 O O . THR A 1 383 ? -12.089 5.350 -2.160 1.00 93.12 383 THR A O 1
ATOM 3034 N N . PRO A 1 384 ? -14.132 6.031 -1.513 1.00 94.44 384 PRO A N 1
ATOM 3035 C CA . PRO A 1 384 ? -14.563 4.692 -1.113 1.00 94.44 384 PRO A CA 1
ATOM 3036 C C . PRO A 1 384 ? -14.442 3.663 -2.248 1.00 94.44 384 PRO A C 1
ATOM 3038 O O . PRO A 1 384 ? -14.020 2.527 -2.014 1.00 94.44 384 PRO A O 1
ATOM 3041 N N . LEU A 1 385 ? -14.720 4.079 -3.492 1.00 94.75 385 LEU A N 1
ATOM 3042 C CA . LEU A 1 385 ? -14.519 3.259 -4.689 1.00 94.75 385 LEU A CA 1
ATOM 3043 C C . LEU A 1 385 ? -13.046 2.851 -4.858 1.00 94.75 385 LEU A C 1
ATOM 3045 O O . LEU A 1 385 ? -12.767 1.674 -5.092 1.00 94.75 385 LEU A O 1
ATOM 3049 N N . ILE A 1 386 ? -12.103 3.789 -4.703 1.00 94.12 386 ILE A N 1
ATOM 3050 C CA . ILE A 1 386 ? -10.665 3.496 -4.804 1.00 94.12 386 ILE A CA 1
ATOM 3051 C C . ILE A 1 386 ? -10.229 2.485 -3.741 1.00 94.12 386 ILE A C 1
ATOM 3053 O O . ILE A 1 386 ? -9.570 1.503 -4.087 1.00 94.12 386 ILE A O 1
ATOM 3057 N N . HIS A 1 387 ? -10.642 2.651 -2.481 1.00 93.25 387 HIS A N 1
ATOM 3058 C CA . HIS A 1 387 ? -10.347 1.673 -1.423 1.00 93.25 387 HIS A CA 1
ATOM 3059 C C . HIS A 1 387 ? -10.916 0.285 -1.755 1.00 93.25 387 HIS A C 1
ATOM 3061 O O . HIS A 1 387 ? -10.219 -0.723 -1.620 1.00 93.25 387 HIS A O 1
ATOM 3067 N N . GLY A 1 388 ? -12.143 0.210 -2.278 1.00 93.94 388 GLY A N 1
ATOM 3068 C CA . GLY A 1 388 ? -12.725 -1.049 -2.754 1.00 93.94 388 GLY A CA 1
ATOM 3069 C C . GLY A 1 388 ? -11.890 -1.726 -3.853 1.00 93.94 388 GLY A C 1
ATOM 3070 O O . GLY A 1 388 ? -11.705 -2.946 -3.828 1.00 93.94 388 GLY A O 1
ATOM 3071 N N . ILE A 1 389 ? -11.336 -0.945 -4.787 1.00 94.12 389 ILE A N 1
ATOM 3072 C CA . ILE A 1 389 ? -10.494 -1.436 -5.890 1.00 94.12 389 ILE A CA 1
ATOM 3073 C C . ILE A 1 389 ? -9.129 -1.916 -5.383 1.00 94.12 389 ILE A C 1
ATOM 3075 O O . ILE A 1 389 ? -8.727 -3.039 -5.694 1.00 94.12 389 ILE A O 1
ATOM 3079 N N . VAL A 1 390 ? -8.433 -1.100 -4.584 1.00 91.00 390 VAL A N 1
ATOM 3080 C CA . VAL A 1 390 ? -7.093 -1.392 -4.036 1.00 91.00 390 VAL A CA 1
ATOM 3081 C C . VAL A 1 390 ? -7.105 -2.673 -3.199 1.00 91.00 390 VAL A C 1
ATOM 3083 O O . VAL A 1 390 ? -6.203 -3.503 -3.313 1.00 91.00 390 VAL A O 1
ATOM 3086 N N . HIS A 1 391 ? -8.160 -2.879 -2.407 1.00 89.62 391 HIS A N 1
ATOM 3087 C CA . HIS A 1 391 ? -8.329 -4.065 -1.565 1.00 89.62 391 HIS A CA 1
ATOM 3088 C C . HIS A 1 391 ? -9.047 -5.235 -2.262 1.00 89.62 391 HIS A C 1
ATOM 3090 O O . HIS A 1 391 ? -9.381 -6.226 -1.609 1.00 89.62 391 HIS A O 1
ATOM 3096 N N . ALA A 1 392 ? -9.280 -5.140 -3.576 1.00 92.25 392 ALA A N 1
ATOM 3097 C CA . ALA A 1 392 ? -9.919 -6.164 -4.404 1.00 92.25 392 ALA A CA 1
ATOM 3098 C C . ALA A 1 392 ? -11.300 -6.634 -3.889 1.00 92.25 392 ALA A C 1
ATOM 3100 O O . ALA A 1 392 ? -11.661 -7.809 -3.992 1.00 92.25 392 ALA A O 1
ATOM 3101 N N . ARG A 1 393 ? -12.108 -5.717 -3.343 1.00 95.25 393 ARG A N 1
ATOM 3102 C CA . ARG A 1 393 ? -13.445 -5.994 -2.793 1.00 95.25 393 ARG A CA 1
ATOM 3103 C C . ARG A 1 393 ? -14.530 -5.850 -3.862 1.00 95.25 393 ARG A C 1
ATOM 3105 O O . ARG A 1 393 ? -15.282 -4.881 -3.860 1.00 95.25 393 ARG A O 1
ATOM 3112 N N . PHE A 1 394 ? -14.642 -6.837 -4.755 1.00 94.75 394 PHE A N 1
ATOM 3113 C CA . PHE A 1 394 ? -15.587 -6.818 -5.888 1.00 94.75 394 PHE A CA 1
ATOM 3114 C C . PHE A 1 394 ? -17.023 -6.433 -5.495 1.00 94.75 394 PHE A C 1
ATOM 3116 O O . PHE A 1 394 ? -17.593 -5.519 -6.078 1.00 94.75 394 PHE A O 1
ATOM 3123 N N . ALA A 1 395 ? -17.591 -7.089 -4.479 1.00 94.94 395 ALA A N 1
ATOM 3124 C CA . ALA A 1 395 ? -18.987 -6.872 -4.104 1.00 94.94 395 ALA A CA 1
ATOM 3125 C C . ALA A 1 395 ? -19.245 -5.454 -3.555 1.00 94.94 395 ALA A C 1
ATOM 3127 O O . ALA A 1 395 ? -20.304 -4.881 -3.800 1.00 94.94 395 ALA A O 1
ATOM 3128 N N . ALA A 1 396 ? -18.270 -4.864 -2.854 1.00 94.31 396 ALA A N 1
ATOM 3129 C CA . ALA A 1 396 ? -18.368 -3.479 -2.399 1.00 94.31 396 ALA A CA 1
ATOM 3130 C C . ALA A 1 396 ? -18.209 -2.493 -3.560 1.00 94.31 396 ALA A C 1
ATOM 3132 O O . ALA A 1 396 ? -18.984 -1.550 -3.647 1.00 94.31 396 ALA A O 1
ATOM 3133 N N . VAL A 1 397 ? -17.275 -2.742 -4.486 1.00 95.94 397 VAL A N 1
ATOM 3134 C CA . VAL A 1 397 ? -17.135 -1.936 -5.712 1.00 95.94 397 VAL A CA 1
ATOM 3135 C C . VAL A 1 397 ? -18.437 -1.939 -6.512 1.00 95.94 397 VAL A C 1
ATOM 3137 O O . VAL A 1 397 ? -18.904 -0.878 -6.910 1.00 95.94 397 VAL A O 1
ATOM 3140 N N . GLN A 1 398 ? -19.066 -3.104 -6.683 1.00 95.56 398 GLN A N 1
ATOM 3141 C CA . GLN A 1 398 ? -20.368 -3.214 -7.339 1.00 95.56 398 GLN A CA 1
ATOM 3142 C C . GLN A 1 398 ? -21.434 -2.376 -6.638 1.00 95.56 398 GLN A C 1
ATOM 3144 O O . GLN A 1 398 ? -22.101 -1.580 -7.289 1.00 95.56 398 GLN A O 1
ATOM 3149 N N . ALA A 1 399 ? -21.563 -2.510 -5.319 1.00 93.81 399 ALA A N 1
ATOM 3150 C CA . ALA A 1 399 ? -22.559 -1.764 -4.564 1.00 93.81 399 ALA A CA 1
ATOM 3151 C C . ALA A 1 399 ? -22.343 -0.245 -4.642 1.00 93.81 399 ALA A C 1
ATOM 3153 O O . ALA A 1 399 ? -23.297 0.497 -4.831 1.00 93.81 399 ALA A O 1
ATOM 3154 N N . VAL A 1 400 ? -21.099 0.220 -4.533 1.00 92.94 400 VAL A N 1
ATOM 3155 C CA . VAL A 1 400 ? -20.748 1.646 -4.604 1.00 92.94 400 VAL A CA 1
ATOM 3156 C C . VAL A 1 400 ? -21.025 2.225 -5.998 1.00 92.94 400 VAL A C 1
ATOM 3158 O O . VAL A 1 400 ? -21.551 3.330 -6.104 1.00 92.94 400 VAL A O 1
ATOM 3161 N N . LEU A 1 401 ? -20.758 1.469 -7.069 1.00 93.44 401 LEU A N 1
ATOM 3162 C CA . LEU A 1 401 ? -21.092 1.873 -8.441 1.00 93.44 401 LEU A CA 1
ATOM 3163 C C . LEU A 1 401 ? -22.608 1.907 -8.689 1.00 93.44 401 LEU A C 1
ATOM 3165 O O . LEU A 1 401 ? -23.107 2.868 -9.271 1.00 93.44 401 LEU A O 1
ATOM 3169 N N . GLU A 1 402 ? -23.354 0.913 -8.193 1.00 91.81 402 GLU A N 1
ATOM 3170 C CA . GLU A 1 402 ? -24.828 0.895 -8.243 1.00 91.81 402 GLU A CA 1
ATOM 3171 C C . GLU A 1 402 ? -25.445 2.093 -7.500 1.00 91.81 402 GLU A C 1
ATOM 3173 O O . GLU A 1 402 ? -26.521 2.566 -7.864 1.00 91.81 402 GLU A O 1
ATOM 3178 N N . LEU A 1 403 ? -24.752 2.602 -6.477 1.00 89.25 403 LEU A N 1
ATOM 3179 C CA . LEU A 1 403 ? -25.134 3.778 -5.691 1.00 89.25 403 LEU A CA 1
ATOM 3180 C C . LEU A 1 403 ? -24.674 5.111 -6.309 1.00 89.25 403 LEU A C 1
ATOM 3182 O O . LEU A 1 403 ? -24.879 6.162 -5.705 1.00 89.25 403 LEU A O 1
ATOM 3186 N N . GLY A 1 404 ? -24.102 5.090 -7.517 1.00 87.50 404 GLY A N 1
ATOM 3187 C CA . GLY A 1 404 ? -23.788 6.293 -8.290 1.00 87.50 404 GLY A CA 1
ATOM 3188 C C . GLY A 1 404 ? -22.366 6.826 -8.129 1.00 87.50 404 GLY A C 1
ATOM 3189 O O . GLY A 1 404 ? -22.133 7.991 -8.444 1.00 87.50 404 GLY A O 1
ATOM 3190 N N . ALA A 1 405 ? -21.416 6.009 -7.664 1.00 91.00 405 ALA A N 1
ATOM 3191 C CA . ALA A 1 405 ? -20.018 6.423 -7.584 1.00 91.00 405 ALA A CA 1
ATOM 3192 C C . ALA A 1 405 ? -19.419 6.763 -8.944 1.00 91.00 405 ALA A C 1
ATOM 3194 O O . ALA A 1 405 ? -19.637 6.076 -9.948 1.00 91.00 405 ALA A O 1
ATOM 3195 N N . ARG A 1 406 ? -18.595 7.806 -8.959 1.00 90.69 406 ARG A N 1
ATOM 3196 C CA . ARG A 1 406 ? -17.969 8.290 -10.181 1.00 90.69 406 ARG A CA 1
ATOM 3197 C C . ARG A 1 406 ? -16.774 7.434 -10.584 1.00 90.69 406 ARG A C 1
ATOM 3199 O O . ARG A 1 406 ? -15.853 7.205 -9.804 1.00 90.69 406 ARG A O 1
ATOM 3206 N N . VAL A 1 407 ? -16.765 7.019 -11.849 1.00 91.25 407 VAL A N 1
ATOM 3207 C CA . VAL A 1 407 ? -15.669 6.233 -12.442 1.00 91.25 407 VAL A CA 1
ATOM 3208 C C . VAL A 1 407 ? -14.569 7.083 -13.076 1.00 91.25 407 VAL A C 1
ATOM 3210 O O . VAL A 1 407 ? -13.462 6.585 -13.270 1.00 91.25 407 VAL A O 1
ATOM 3213 N N . ASP A 1 408 ? -14.856 8.350 -13.380 1.00 90.44 408 ASP A N 1
ATOM 3214 C CA . ASP A 1 408 ? -13.923 9.282 -14.016 1.00 90.44 408 ASP A CA 1
ATOM 3215 C C . ASP A 1 408 ? -13.416 10.348 -13.022 1.00 90.44 408 ASP A C 1
ATOM 3217 O O . ASP A 1 408 ? -14.180 10.813 -12.172 1.00 90.44 408 ASP A O 1
ATOM 3221 N N . PRO A 1 409 ? -12.147 10.783 -13.124 1.00 87.38 409 PRO A N 1
ATOM 3222 C CA . PRO A 1 409 ? -11.578 11.814 -12.251 1.00 87.38 409 PRO A CA 1
ATOM 3223 C C . PRO A 1 409 ? -12.219 13.195 -12.477 1.00 87.38 409 PRO A C 1
ATOM 3225 O O . PRO A 1 409 ? -12.640 13.518 -13.591 1.00 87.38 409 PRO A O 1
ATOM 3228 N N . THR A 1 410 ? -12.241 14.051 -11.447 1.00 84.25 410 THR A N 1
ATOM 3229 C CA . THR A 1 410 ? -12.708 15.449 -11.562 1.00 84.25 410 THR A CA 1
ATOM 3230 C C . THR A 1 410 ? -11.567 16.463 -11.628 1.00 84.25 410 THR A C 1
ATOM 3232 O O . THR A 1 410 ? -11.747 17.542 -12.194 1.00 84.25 410 THR A O 1
ATOM 3235 N N . GLY A 1 411 ? -10.388 16.121 -11.103 1.00 81.19 411 GLY A N 1
ATOM 3236 C CA . GLY A 1 411 ? -9.177 16.944 -11.147 1.00 81.19 411 GLY A CA 1
ATOM 3237 C C . GLY A 1 411 ? -7.934 16.201 -11.646 1.00 81.19 411 GLY A C 1
ATOM 3238 O O . GLY A 1 411 ? -7.915 14.981 -11.758 1.00 81.19 411 GLY A O 1
ATOM 3239 N N . GLU A 1 412 ? -6.858 16.946 -11.918 1.00 73.44 412 GLU A N 1
ATOM 3240 C CA . GLU A 1 412 ? -5.575 16.376 -12.377 1.00 73.44 412 GLU A CA 1
ATOM 3241 C C . GLU A 1 412 ? -4.841 15.558 -11.298 1.00 73.44 412 GLU A C 1
ATOM 3243 O O . GLU A 1 412 ? -4.000 14.725 -11.627 1.00 73.44 412 GLU A O 1
ATOM 3248 N N . ALA A 1 413 ? -5.145 15.797 -10.019 1.00 72.62 413 ALA A N 1
ATOM 3249 C CA . ALA A 1 413 ? -4.574 15.066 -8.886 1.00 72.62 413 ALA A CA 1
ATOM 3250 C C . ALA A 1 413 ? -5.371 13.800 -8.517 1.00 72.62 413 ALA A C 1
ATOM 3252 O O . ALA A 1 413 ? -4.971 13.070 -7.612 1.00 72.62 413 ALA A O 1
ATOM 3253 N N . ASP A 1 414 ? -6.499 13.547 -9.187 1.00 83.75 414 ASP A N 1
ATOM 3254 C CA . ASP A 1 414 ? -7.379 12.428 -8.869 1.00 83.75 414 ASP A CA 1
ATOM 3255 C C . ASP A 1 414 ? -6.862 11.111 -9.427 1.00 83.75 414 ASP A C 1
ATOM 3257 O O . ASP A 1 414 ? -6.354 11.016 -10.548 1.00 83.75 414 ASP A O 1
ATOM 3261 N N . HIS A 1 415 ? -7.055 10.060 -8.640 1.00 86.25 415 HIS A N 1
ATOM 3262 C CA . HIS A 1 415 ? -6.814 8.709 -9.103 1.00 86.25 415 HIS A CA 1
ATOM 3263 C C . HIS A 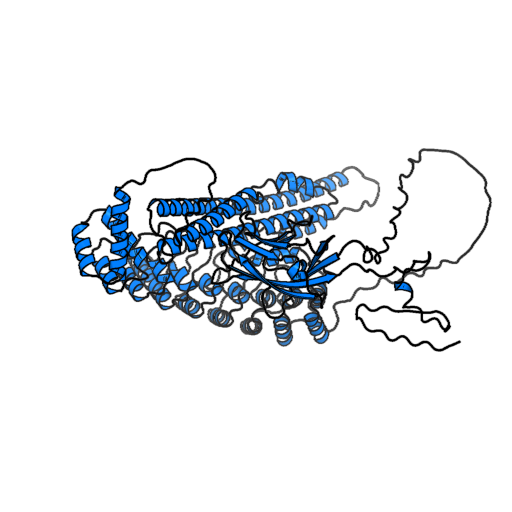1 415 ? -7.850 8.305 -10.149 1.00 86.25 415 HIS A C 1
ATOM 3265 O O . HIS A 1 415 ? -9.022 8.659 -10.063 1.00 86.25 415 HIS A O 1
ATOM 3271 N N . ILE A 1 416 ? -7.405 7.517 -11.128 1.00 91.75 416 ILE A N 1
ATOM 3272 C CA . ILE A 1 416 ? -8.259 6.970 -12.181 1.00 91.75 416 ILE A CA 1
ATOM 3273 C C . ILE A 1 416 ? -8.617 5.526 -11.782 1.00 91.75 416 ILE A C 1
ATOM 3275 O O . ILE A 1 416 ? -7.734 4.659 -11.835 1.00 91.75 416 ILE A O 1
ATOM 3279 N N . PRO A 1 417 ? -9.875 5.233 -11.391 1.00 93.62 417 PRO A N 1
ATOM 3280 C CA . PRO A 1 417 ? -10.302 3.914 -10.916 1.00 93.62 417 PRO A CA 1
ATOM 3281 C C . PRO A 1 417 ? -9.910 2.757 -11.845 1.00 93.62 417 PRO A C 1
ATOM 3283 O O . PRO A 1 417 ? -9.354 1.755 -11.391 1.00 93.62 417 PRO A O 1
ATOM 3286 N N . ILE A 1 418 ? -10.127 2.910 -13.158 1.00 94.88 418 ILE A N 1
ATOM 3287 C CA . ILE A 1 418 ? -9.803 1.872 -14.149 1.00 94.88 418 ILE A CA 1
ATOM 3288 C C . ILE A 1 418 ? -8.292 1.604 -14.249 1.00 94.88 418 ILE A C 1
ATOM 3290 O O . ILE A 1 418 ? -7.883 0.452 -14.409 1.00 94.88 418 ILE A O 1
ATOM 3294 N N . ASN A 1 419 ? -7.451 2.631 -14.080 1.00 92.81 419 ASN A N 1
ATOM 3295 C CA . ASN A 1 419 ? -5.992 2.488 -14.092 1.00 92.81 419 ASN A CA 1
ATOM 3296 C C . ASN A 1 419 ? -5.520 1.690 -12.879 1.00 92.81 419 ASN A C 1
ATOM 3298 O O . ASN A 1 419 ? -4.754 0.737 -13.032 1.00 92.81 419 ASN A O 1
ATOM 3302 N N . LEU A 1 420 ? -6.031 2.024 -11.691 1.00 91.81 420 LEU A N 1
ATOM 3303 C CA . LEU A 1 420 ? -5.722 1.283 -10.473 1.00 91.81 420 LEU A CA 1
ATOM 3304 C C . LEU A 1 420 ? -6.212 -0.166 -10.573 1.00 91.81 420 LEU A C 1
ATOM 3306 O O . LEU A 1 420 ? -5.440 -1.080 -10.300 1.00 91.81 420 LEU A O 1
ATOM 3310 N N . ALA A 1 421 ? -7.431 -0.418 -11.055 1.00 93.75 421 ALA A N 1
ATOM 3311 C CA . ALA A 1 421 ? -7.934 -1.782 -11.239 1.00 93.75 421 ALA A CA 1
ATOM 3312 C C . ALA A 1 421 ? -7.037 -2.624 -12.174 1.00 93.75 421 ALA A C 1
ATOM 3314 O O . ALA A 1 421 ? -6.735 -3.784 -11.869 1.00 93.75 421 ALA A O 1
ATOM 3315 N N . CYS A 1 422 ? -6.538 -2.024 -13.263 1.00 93.75 422 CYS A N 1
ATOM 3316 C CA . CYS A 1 422 ? -5.587 -2.653 -14.186 1.00 93.75 422 CYS A CA 1
ATOM 3317 C C . CYS A 1 422 ? -4.207 -2.894 -13.550 1.00 93.75 422 CYS A C 1
ATOM 3319 O O . CYS A 1 422 ? -3.608 -3.952 -13.754 1.00 93.75 422 CYS A O 1
ATOM 3321 N N . GLN A 1 423 ? -3.706 -1.949 -12.750 1.00 90.00 423 GLN A N 1
ATOM 3322 C CA . GLN A 1 423 ? -2.454 -2.095 -12.004 1.00 90.00 423 GLN A CA 1
ATOM 3323 C C . GLN A 1 423 ? -2.555 -3.214 -10.960 1.00 90.00 423 GLN A C 1
ATOM 3325 O O . GLN A 1 423 ? -1.636 -4.029 -10.841 1.00 90.00 423 GLN A O 1
ATOM 3330 N N . TYR A 1 424 ? -3.673 -3.284 -10.228 1.00 87.31 424 TYR A N 1
ATOM 3331 C CA . TYR A 1 424 ? -3.881 -4.303 -9.205 1.00 87.31 424 TYR A CA 1
ATOM 3332 C C . TYR A 1 424 ? -4.174 -5.691 -9.788 1.00 87.31 424 TYR A C 1
ATOM 3334 O O . TYR A 1 424 ? -3.851 -6.689 -9.142 1.00 87.31 424 TYR A O 1
ATOM 3342 N N . GLY A 1 425 ? -4.682 -5.759 -11.023 1.00 87.19 425 GLY A N 1
ATOM 3343 C CA . GLY A 1 425 ? -4.887 -6.996 -11.780 1.00 87.19 425 GLY A CA 1
ATOM 3344 C C . GLY A 1 425 ? -6.218 -7.698 -11.498 1.00 87.19 425 GLY A C 1
ATOM 3345 O O . GLY A 1 425 ? -6.352 -8.885 -11.793 1.00 87.19 425 GLY A O 1
ATOM 3346 N N . SER A 1 426 ? -7.207 -7.005 -10.929 1.00 90.38 426 SER A N 1
ATOM 3347 C CA . SER A 1 426 ? -8.506 -7.609 -10.607 1.00 90.38 426 SER A CA 1
ATOM 3348 C C . SER A 1 426 ? -9.419 -7.659 -11.835 1.00 90.38 426 SER A C 1
ATOM 3350 O O . SER A 1 426 ? -10.096 -6.686 -12.158 1.00 90.38 426 SER A O 1
ATOM 3352 N N . VAL A 1 427 ? -9.449 -8.810 -12.517 1.00 94.75 427 VAL A N 1
ATOM 3353 C CA . VAL A 1 427 ? -10.221 -9.022 -13.759 1.00 94.75 427 VAL A CA 1
ATOM 3354 C C . VAL A 1 427 ? -11.707 -8.708 -13.567 1.00 94.75 427 VAL A C 1
ATOM 3356 O O . VAL A 1 427 ? -12.281 -7.972 -14.361 1.00 94.75 427 VAL A O 1
ATOM 3359 N N . ALA A 1 428 ? -12.316 -9.209 -12.488 1.00 95.56 428 ALA A N 1
ATOM 3360 C CA . ALA A 1 428 ? -13.740 -9.004 -12.212 1.00 95.56 428 ALA A CA 1
ATOM 3361 C C . ALA A 1 428 ? -14.090 -7.524 -11.979 1.00 95.56 428 ALA A C 1
ATOM 3363 O O . ALA A 1 428 ? -15.124 -7.050 -12.436 1.00 95.56 428 ALA A O 1
ATOM 3364 N N . ILE A 1 429 ? -13.216 -6.781 -11.293 1.00 96.00 429 ILE A N 1
ATOM 3365 C CA . ILE A 1 429 ? -13.416 -5.346 -11.051 1.00 96.00 429 ILE A CA 1
ATOM 3366 C C . ILE A 1 429 ? -13.239 -4.552 -12.344 1.00 96.00 429 ILE A C 1
ATOM 3368 O O . ILE A 1 429 ? -13.997 -3.618 -12.582 1.00 96.00 429 ILE A O 1
ATOM 3372 N N . VAL A 1 430 ? -12.271 -4.918 -13.190 1.00 96.44 430 VAL A N 1
ATOM 3373 C CA . VAL A 1 430 ? -12.115 -4.271 -14.497 1.00 96.44 430 VAL A CA 1
ATOM 3374 C C . VAL A 1 430 ? -13.343 -4.519 -15.369 1.00 96.44 430 VAL A C 1
ATOM 3376 O O . VAL A 1 430 ? -13.856 -3.563 -15.935 1.00 96.44 430 VAL A O 1
ATOM 3379 N N . ASP A 1 431 ? -13.853 -5.751 -15.432 1.00 96.19 431 ASP A N 1
ATOM 3380 C CA . ASP A 1 431 ? -15.057 -6.074 -16.214 1.00 96.19 431 ASP A CA 1
ATOM 3381 C C . ASP A 1 431 ? -16.242 -5.208 -15.792 1.00 96.19 431 ASP A C 1
ATOM 3383 O O . ASP A 1 431 ? -16.888 -4.562 -16.613 1.00 96.19 431 ASP A O 1
ATOM 3387 N N . LEU A 1 432 ? -16.457 -5.130 -14.480 1.00 96.25 432 LEU A N 1
ATOM 3388 C CA . LEU A 1 432 ? -17.498 -4.317 -13.883 1.00 96.25 432 LEU A CA 1
ATOM 3389 C C . LEU A 1 432 ? -17.315 -2.828 -14.194 1.00 96.25 432 LEU A C 1
ATOM 3391 O O . LEU A 1 432 ? -18.264 -2.189 -14.629 1.00 96.25 432 LEU A O 1
ATOM 3395 N N . LEU A 1 433 ? -16.114 -2.269 -14.016 1.00 95.56 433 LEU A N 1
ATOM 3396 C CA . LEU A 1 433 ? -15.860 -0.858 -14.315 1.00 95.56 433 LEU A CA 1
ATOM 3397 C C . LEU A 1 433 ? -16.123 -0.540 -15.788 1.00 95.56 433 LEU A C 1
ATOM 3399 O O . LEU A 1 433 ? -16.731 0.484 -16.067 1.00 95.56 433 LEU A O 1
ATOM 3403 N N . LEU A 1 434 ? -15.736 -1.414 -16.724 1.00 95.06 434 LEU A N 1
ATOM 3404 C CA . LEU A 1 434 ? -15.970 -1.203 -18.158 1.00 95.06 434 LEU A CA 1
ATOM 3405 C C . LEU A 1 434 ? -17.466 -1.128 -18.516 1.00 95.06 434 LEU A C 1
ATOM 3407 O O . LEU A 1 434 ? -17.827 -0.410 -19.447 1.00 95.06 434 LEU A O 1
ATOM 3411 N N . GLN A 1 435 ? -18.351 -1.782 -17.755 1.00 94.94 435 GLN A N 1
ATOM 3412 C CA . GLN A 1 435 ? -19.808 -1.667 -17.938 1.00 94.94 435 GLN A CA 1
ATOM 3413 C C . GLN A 1 435 ? -20.338 -0.254 -17.622 1.00 94.94 435 GLN A C 1
ATOM 3415 O O . GLN A 1 435 ? -21.358 0.161 -18.174 1.00 94.94 435 GLN A O 1
ATOM 3420 N N . TYR A 1 436 ? -19.625 0.518 -16.794 1.00 93.81 436 TYR A N 1
ATOM 3421 C CA . TYR A 1 436 ? -19.948 1.911 -16.449 1.00 93.81 436 TYR A CA 1
ATOM 3422 C C . TYR A 1 436 ? -19.304 2.940 -17.393 1.00 93.81 436 TYR A C 1
ATOM 3424 O O . TYR A 1 436 ? -19.316 4.134 -17.114 1.00 93.81 436 TYR A O 1
ATOM 3432 N N . HIS A 1 437 ? -18.789 2.488 -18.536 1.00 92.50 437 HIS A N 1
ATOM 3433 C CA . HIS A 1 437 ? -18.265 3.313 -19.624 1.00 92.50 437 HIS A CA 1
ATOM 3434 C C . HIS A 1 437 ? -17.188 4.361 -19.229 1.00 92.50 437 HIS A C 1
ATOM 3436 O O . HIS A 1 437 ? -17.306 5.529 -19.610 1.00 92.50 437 HIS A O 1
ATOM 3442 N N . PRO A 1 438 ? -16.118 3.981 -18.499 1.00 93.81 438 PRO A N 1
ATOM 3443 C CA . PRO A 1 438 ? -15.069 4.902 -18.077 1.00 93.81 438 PRO A CA 1
ATOM 3444 C C . PRO A 1 438 ? -14.263 5.421 -19.270 1.00 93.81 438 PRO A C 1
ATOM 3446 O O . PRO A 1 438 ? -14.080 4.727 -20.282 1.00 93.81 438 PRO A O 1
ATOM 3449 N N . GLN A 1 439 ? -13.712 6.623 -19.127 1.00 92.88 439 GLN A N 1
ATOM 3450 C CA . GLN A 1 439 ? -12.809 7.197 -20.115 1.00 92.88 439 GLN A CA 1
ATOM 3451 C C . GLN A 1 439 ? -11.414 6.570 -20.025 1.00 92.88 439 GLN A C 1
ATOM 3453 O O . GLN A 1 439 ? -10.841 6.382 -18.950 1.00 92.88 439 GLN A O 1
ATOM 3458 N N . ILE A 1 440 ? -10.814 6.288 -21.184 1.00 92.56 440 ILE A N 1
ATOM 3459 C CA . ILE A 1 440 ? -9.447 5.753 -21.278 1.00 92.56 440 ILE A CA 1
ATOM 3460 C C . ILE A 1 440 ? -8.451 6.915 -21.175 1.00 92.56 440 ILE A C 1
ATOM 3462 O O . ILE A 1 440 ? -7.946 7.437 -22.172 1.00 92.56 440 ILE A O 1
ATOM 3466 N N . LEU A 1 441 ? -8.199 7.347 -19.939 1.00 91.75 441 LEU A N 1
ATOM 3467 C CA . LEU A 1 441 ? -7.333 8.479 -19.615 1.00 91.75 441 LEU A CA 1
ATOM 3468 C C . LEU A 1 441 ? -5.940 8.023 -19.149 1.00 91.75 441 LEU A C 1
ATOM 3470 O O . LEU A 1 441 ? -5.799 6.984 -18.499 1.00 91.75 441 LEU A O 1
ATOM 3474 N N . PRO A 1 442 ? -4.889 8.800 -19.459 1.00 88.94 442 PRO A N 1
ATOM 3475 C CA . PRO A 1 442 ? -3.567 8.546 -18.922 1.00 88.94 442 PRO A CA 1
ATOM 3476 C C . PRO A 1 442 ? -3.452 9.060 -17.483 1.00 88.94 442 PRO A C 1
ATOM 3478 O O . PRO A 1 442 ? -3.990 10.118 -17.161 1.00 88.94 442 PRO A O 1
ATOM 3481 N N . ASP A 1 443 ? -2.706 8.342 -16.649 1.00 84.56 443 ASP A N 1
ATOM 3482 C CA . ASP A 1 443 ? -2.347 8.780 -15.298 1.00 84.56 443 ASP A CA 1
ATOM 3483 C C . ASP A 1 443 ? -1.324 9.939 -15.293 1.00 84.56 443 ASP A C 1
ATOM 3485 O O . ASP A 1 443 ? -0.911 10.451 -16.341 1.00 84.56 443 ASP A O 1
ATOM 3489 N N . ALA A 1 444 ? -0.884 10.344 -14.097 1.00 77.56 444 ALA A N 1
ATOM 3490 C CA . ALA A 1 444 ? 0.149 11.366 -13.911 1.00 77.56 444 ALA A CA 1
ATOM 3491 C C . ALA A 1 444 ? 1.503 10.998 -14.562 1.00 77.56 444 ALA A C 1
ATOM 3493 O O . ALA A 1 444 ? 2.278 11.888 -14.922 1.00 77.56 444 ALA A O 1
ATOM 3494 N N . GLU A 1 445 ? 1.790 9.706 -14.769 1.00 71.75 445 GLU A N 1
ATOM 3495 C CA . GLU A 1 445 ? 2.964 9.242 -15.519 1.00 71.75 445 GLU A CA 1
ATOM 3496 C C . GLU A 1 445 ? 2.734 9.264 -17.041 1.00 71.75 445 GLU A C 1
ATOM 3498 O O . GLU A 1 445 ? 3.668 9.083 -17.826 1.00 71.75 445 GLU A O 1
ATOM 3503 N N . GLY A 1 446 ? 1.515 9.535 -17.500 1.00 83.88 446 GLY A N 1
ATOM 3504 C CA . GLY A 1 446 ? 1.167 9.513 -18.911 1.00 83.88 446 GLY A CA 1
ATOM 3505 C C . GLY A 1 446 ? 0.855 8.114 -19.448 1.00 83.88 446 GLY A C 1
ATOM 3506 O O . GLY A 1 446 ? 0.886 7.928 -20.670 1.00 83.88 446 GLY A O 1
ATOM 3507 N N . LEU A 1 447 ? 0.591 7.148 -18.566 1.00 88.44 447 LEU A N 1
ATOM 3508 C CA . LEU A 1 447 ? 0.279 5.761 -18.888 1.00 88.44 447 LEU A CA 1
ATOM 3509 C C . LEU A 1 447 ? -1.225 5.548 -18.913 1.00 88.44 447 LEU A C 1
ATOM 3511 O O . LEU A 1 447 ? -1.948 5.914 -17.994 1.00 88.44 447 LEU A O 1
ATOM 3515 N N . TYR A 1 448 ? -1.679 4.905 -19.976 1.00 93.62 448 TYR A N 1
ATOM 3516 C CA . TYR A 1 448 ? -3.064 4.462 -20.125 1.00 93.62 448 TYR A CA 1
ATOM 3517 C C . TYR A 1 448 ? -3.277 3.076 -19.485 1.00 93.62 448 TYR A C 1
ATOM 3519 O O . TYR A 1 448 ? -2.288 2.351 -19.318 1.00 93.62 448 TYR A O 1
ATOM 3527 N N . PRO A 1 449 ? -4.526 2.649 -19.204 1.00 94.75 449 PRO A N 1
ATOM 3528 C CA . PRO A 1 449 ? -4.802 1.367 -18.549 1.00 94.75 449 PRO A CA 1
ATOM 3529 C C . PRO A 1 449 ? -4.119 0.171 -19.232 1.00 94.75 449 PRO A C 1
ATOM 3531 O O . PRO A 1 449 ? -3.549 -0.690 -18.562 1.00 94.75 449 PRO A O 1
ATOM 3534 N N . GLN A 1 450 ? -4.067 0.158 -20.570 1.00 95.06 450 GLN A N 1
ATOM 3535 C CA . GLN A 1 450 ? -3.413 -0.896 -21.354 1.00 95.06 450 GLN A CA 1
ATOM 3536 C C . GLN A 1 450 ? -1.888 -0.962 -21.186 1.00 95.06 450 GLN A C 1
ATOM 3538 O O . GLN A 1 450 ? -1.301 -1.999 -21.472 1.00 95.06 450 GLN A O 1
ATOM 3543 N N . HIS A 1 451 ? -1.232 0.104 -20.717 1.00 93.88 451 HIS A N 1
ATOM 3544 C CA . HIS A 1 451 ? 0.198 0.089 -20.380 1.00 93.88 451 HIS A CA 1
ATOM 3545 C C . HIS A 1 451 ? 0.449 -0.449 -18.971 1.00 93.88 451 HIS A C 1
ATOM 3547 O O . HIS A 1 451 ? 1.513 -1.004 -18.702 1.00 93.88 451 HIS A O 1
ATOM 3553 N N . LEU A 1 452 ? -0.516 -0.281 -18.064 1.00 91.94 452 LEU A N 1
ATOM 3554 C CA . LEU A 1 452 ? -0.381 -0.700 -16.672 1.00 91.94 452 LEU A CA 1
ATOM 3555 C C . LEU A 1 452 ? -0.477 -2.221 -16.529 1.00 91.94 452 LEU A C 1
ATOM 3557 O O . LEU A 1 452 ? 0.257 -2.790 -15.725 1.00 91.94 452 LEU A O 1
ATOM 3561 N N . VAL A 1 453 ? -1.302 -2.891 -17.345 1.00 94.31 453 VAL A N 1
ATOM 3562 C CA . VAL A 1 453 ? -1.454 -4.360 -17.298 1.00 94.31 453 VAL A CA 1
ATOM 3563 C C . VAL A 1 453 ? -0.131 -5.091 -17.578 1.00 94.31 453 VAL A C 1
ATOM 3565 O O . VAL A 1 453 ? 0.297 -5.881 -16.734 1.00 94.31 453 VAL A O 1
ATOM 3568 N N . PRO A 1 454 ? 0.589 -4.825 -18.688 1.00 92.19 454 PRO A N 1
ATOM 3569 C CA . PRO A 1 454 ? 1.858 -5.484 -18.957 1.00 92.19 454 PRO A CA 1
ATOM 3570 C C . PRO A 1 454 ? 3.021 -4.909 -18.157 1.00 92.19 454 PRO A C 1
ATOM 3572 O O . PRO A 1 454 ? 4.111 -5.450 -18.261 1.00 92.19 454 PRO A O 1
ATOM 3575 N N . ARG A 1 455 ? 2.831 -3.826 -17.393 1.00 87.44 455 ARG A N 1
ATOM 3576 C CA . ARG A 1 455 ? 3.821 -3.331 -16.427 1.00 87.44 455 ARG A CA 1
ATOM 3577 C C . ARG A 1 455 ? 3.678 -4.033 -15.073 1.00 87.44 455 ARG A C 1
ATOM 3579 O O . ARG A 1 455 ? 4.686 -4.350 -14.447 1.00 87.44 455 ARG A O 1
ATOM 3586 N N . SER A 1 456 ? 2.447 -4.308 -14.630 1.00 86.56 456 SER A N 1
ATOM 3587 C CA . SER A 1 456 ? 2.170 -5.035 -13.383 1.00 86.56 456 SER A CA 1
ATOM 3588 C C . SER A 1 456 ? 2.361 -6.548 -13.522 1.00 86.56 456 SER A C 1
ATOM 3590 O O . SER A 1 456 ? 2.758 -7.196 -12.555 1.00 86.56 456 SER A O 1
ATOM 3592 N N . GLY A 1 457 ? 2.100 -7.108 -14.710 1.00 86.06 457 GLY A N 1
ATOM 3593 C CA . GLY A 1 457 ? 2.341 -8.518 -15.036 1.00 86.06 457 GLY A CA 1
ATOM 3594 C C . GLY A 1 457 ? 1.356 -9.510 -14.419 1.00 86.06 457 GLY A C 1
ATOM 3595 O O . GLY A 1 457 ? 1.614 -10.710 -14.434 1.00 86.06 457 GLY A O 1
ATOM 3596 N N . ARG A 1 458 ? 0.244 -9.030 -13.848 1.00 83.56 458 ARG A N 1
ATOM 3597 C CA . ARG A 1 458 ? -0.651 -9.856 -13.019 1.00 83.56 458 ARG A CA 1
ATOM 3598 C C . ARG A 1 458 ? -1.674 -10.649 -13.834 1.00 83.56 458 ARG A C 1
ATOM 3600 O O . ARG A 1 458 ? -1.743 -11.865 -13.696 1.00 83.56 458 ARG A O 1
ATOM 3607 N N . SER A 1 459 ? -2.443 -9.969 -14.686 1.00 90.62 459 SER A N 1
ATOM 3608 C CA . SER A 1 459 ? -3.635 -10.547 -15.330 1.00 90.62 459 SER A CA 1
ATOM 3609 C C . SER A 1 459 ? -3.700 -10.196 -16.823 1.00 90.62 459 SER A C 1
ATOM 3611 O O . SER A 1 459 ? -4.275 -9.166 -17.183 1.00 90.62 459 SER A O 1
ATOM 3613 N N . PRO A 1 460 ? -3.128 -11.027 -17.717 1.00 91.94 460 PRO A N 1
ATOM 3614 C CA . PRO A 1 460 ? -3.049 -10.734 -19.152 1.00 91.94 460 PRO A CA 1
ATOM 3615 C C . PRO A 1 460 ? -4.420 -10.662 -19.841 1.00 91.94 460 PRO A C 1
ATOM 3617 O O . PRO A 1 460 ? -4.562 -9.955 -20.835 1.00 91.94 460 PRO A O 1
ATOM 3620 N N . GLN A 1 461 ? -5.450 -11.326 -19.300 1.00 94.31 461 GLN A N 1
ATOM 3621 C CA . GLN A 1 461 ? -6.812 -11.319 -19.855 1.00 94.31 461 GLN A CA 1
ATOM 3622 C C . GLN A 1 461 ? -7.416 -9.907 -19.919 1.00 94.31 461 GLN A C 1
ATOM 3624 O O . GLN A 1 461 ? -8.226 -9.619 -20.799 1.00 94.31 461 GLN A O 1
ATOM 3629 N N . ILE A 1 462 ? -6.975 -8.998 -19.040 1.00 95.94 462 ILE A N 1
ATOM 3630 C CA . ILE A 1 462 ? -7.440 -7.606 -19.016 1.00 95.94 462 ILE A CA 1
ATOM 3631 C C . ILE A 1 462 ? -7.121 -6.891 -20.340 1.00 95.94 462 ILE A C 1
ATOM 3633 O O . ILE A 1 462 ? -7.894 -6.047 -20.784 1.00 95.94 462 ILE A O 1
ATOM 3637 N N . LEU A 1 463 ? -6.036 -7.259 -21.030 1.00 95.94 463 LEU A N 1
ATOM 3638 C CA . LEU A 1 463 ? -5.685 -6.678 -22.331 1.00 95.94 463 LEU A CA 1
ATOM 3639 C C . LEU A 1 463 ? -6.737 -6.967 -23.401 1.00 95.94 463 LEU A C 1
ATOM 3641 O O . LEU A 1 463 ? -7.071 -6.087 -24.193 1.00 95.94 463 LEU A O 1
ATOM 3645 N N . GLN A 1 464 ? -7.289 -8.181 -23.400 1.00 95.44 464 GLN A N 1
ATOM 3646 C CA . GLN A 1 464 ? -8.366 -8.556 -24.311 1.00 95.44 464 GLN A CA 1
ATOM 3647 C C . GLN A 1 464 ? -9.643 -7.770 -23.995 1.00 95.44 464 GLN A C 1
ATOM 3649 O O . GLN A 1 464 ? -10.305 -7.285 -24.910 1.00 95.44 464 GLN A O 1
ATOM 3654 N N . MET A 1 465 ? -9.961 -7.590 -22.711 1.00 96.00 465 MET A N 1
ATOM 3655 C CA . MET A 1 465 ? -11.125 -6.813 -22.276 1.00 96.00 465 MET A CA 1
ATOM 3656 C C . MET A 1 465 ? -11.010 -5.343 -22.686 1.00 96.00 465 MET A C 1
ATOM 3658 O O . MET A 1 465 ? -11.931 -4.800 -23.291 1.00 96.00 465 MET A O 1
ATOM 3662 N N . LEU A 1 466 ? -9.854 -4.722 -22.436 1.00 95.69 466 LEU A N 1
ATOM 3663 C CA . LEU A 1 466 ? -9.579 -3.343 -22.839 1.00 95.69 466 LEU A CA 1
ATOM 3664 C C . LEU A 1 466 ? -9.655 -3.179 -24.361 1.00 95.69 466 LEU A C 1
ATOM 3666 O O . LEU A 1 466 ? -10.248 -2.213 -24.837 1.00 95.69 466 LEU A O 1
ATOM 3670 N N . LYS A 1 467 ? -9.119 -4.132 -25.136 1.00 95.44 467 LYS A N 1
ATOM 3671 C CA . LYS A 1 467 ? -9.224 -4.117 -26.602 1.00 95.44 467 LYS A CA 1
ATOM 3672 C C . LYS A 1 467 ? -10.677 -4.192 -27.069 1.00 95.44 467 LYS A C 1
ATOM 3674 O O . LYS A 1 467 ? -11.074 -3.407 -27.925 1.00 95.44 467 LYS A O 1
ATOM 3679 N N . ASN A 1 468 ? -11.470 -5.100 -26.501 1.00 95.19 468 ASN A N 1
ATOM 3680 C CA . ASN A 1 468 ? -12.889 -5.250 -26.836 1.00 95.19 468 ASN A CA 1
ATOM 3681 C C . ASN A 1 468 ? -13.702 -3.994 -26.488 1.00 95.19 468 ASN A C 1
ATOM 3683 O O . ASN A 1 468 ? -14.649 -3.666 -27.195 1.00 95.19 468 ASN A O 1
ATOM 3687 N N . TYR A 1 469 ? -13.305 -3.280 -25.435 1.00 95.00 469 TYR A N 1
ATOM 3688 C CA . TYR A 1 469 ? -13.888 -1.998 -25.042 1.00 95.00 469 TYR A CA 1
ATOM 3689 C C . TYR A 1 469 ? -13.441 -0.817 -25.934 1.00 95.00 469 TYR A C 1
ATOM 3691 O O . TYR A 1 469 ? -14.029 0.258 -25.882 1.00 95.00 469 TYR A O 1
ATOM 3699 N N . GLY A 1 470 ? -12.431 -1.007 -26.792 1.00 92.31 470 GLY A N 1
ATOM 3700 C CA . GLY A 1 470 ? -11.961 -0.002 -27.753 1.00 92.31 470 GLY A CA 1
ATOM 3701 C C . GLY A 1 470 ? -10.627 0.661 -27.403 1.00 92.31 470 GLY A C 1
ATOM 3702 O O . GLY A 1 470 ? -10.244 1.638 -28.046 1.00 92.31 470 GLY A O 1
ATOM 3703 N N . ALA A 1 471 ? -9.885 0.153 -26.414 1.00 94.56 471 ALA A N 1
ATOM 3704 C CA . ALA A 1 471 ? -8.537 0.635 -26.136 1.00 94.56 471 ALA A CA 1
ATOM 3705 C C . ALA A 1 471 ? -7.573 0.247 -27.269 1.00 94.56 471 ALA A C 1
ATOM 3707 O O . ALA A 1 471 ? -7.459 -0.921 -27.647 1.00 94.56 471 ALA A O 1
ATOM 3708 N N . ASN A 1 472 ? -6.827 1.227 -27.778 1.00 94.62 472 ASN A N 1
ATOM 3709 C CA . ASN A 1 472 ? -5.765 0.983 -28.746 1.00 94.62 472 ASN A CA 1
ATOM 3710 C C . ASN A 1 472 ? -4.530 0.394 -28.036 1.00 94.62 472 ASN A C 1
ATOM 3712 O O . ASN A 1 472 ? -3.870 1.082 -27.249 1.00 94.62 472 ASN A O 1
ATOM 3716 N N . LEU A 1 473 ? -4.225 -0.877 -28.319 1.00 95.31 473 LEU A N 1
ATOM 3717 C CA . LEU A 1 473 ? -3.070 -1.593 -27.764 1.00 95.31 473 LEU A CA 1
ATOM 3718 C C . LEU A 1 473 ? -1.733 -1.214 -28.418 1.00 95.31 473 LEU A C 1
ATOM 3720 O O . LEU A 1 473 ? -0.697 -1.584 -27.880 1.00 95.31 473 LEU A O 1
ATOM 3724 N N . ASP A 1 474 ? -1.745 -0.449 -29.510 1.00 94.31 474 ASP A N 1
ATOM 3725 C CA . ASP A 1 474 ? -0.553 0.157 -30.120 1.00 94.31 474 ASP A CA 1
ATOM 3726 C C . ASP A 1 474 ? -0.419 1.642 -29.763 1.00 94.31 474 ASP A C 1
ATOM 3728 O O . ASP A 1 474 ? 0.483 2.328 -30.242 1.00 94.31 474 ASP A O 1
ATOM 3732 N N . GLN A 1 475 ? -1.317 2.167 -28.919 1.00 93.94 475 GLN A N 1
ATOM 3733 C CA . GLN A 1 475 ? -1.226 3.543 -28.451 1.00 93.94 475 GLN A CA 1
ATOM 3734 C C . GLN A 1 475 ? 0.084 3.712 -27.684 1.00 93.94 475 GLN A C 1
ATOM 3736 O O . GLN A 1 475 ? 0.287 3.008 -26.696 1.00 93.94 475 GLN A O 1
ATOM 3741 N N . PRO A 1 476 ? 0.949 4.653 -28.078 1.00 90.12 476 PRO A N 1
ATOM 3742 C CA . PRO A 1 476 ? 2.145 4.929 -27.315 1.00 90.12 476 PRO A CA 1
ATOM 3743 C C . PRO A 1 476 ? 1.809 5.770 -26.077 1.00 90.12 476 PRO A C 1
ATOM 3745 O O . PRO A 1 476 ? 0.951 6.665 -26.112 1.00 90.12 476 PRO A O 1
ATOM 3748 N N . ASP A 1 477 ? 2.493 5.491 -24.969 1.00 87.44 477 ASP A N 1
ATOM 3749 C CA . ASP A 1 477 ? 2.379 6.300 -23.762 1.00 87.44 477 ASP A CA 1
ATOM 3750 C C . ASP A 1 477 ? 2.861 7.745 -23.998 1.00 87.44 477 ASP A C 1
ATOM 3752 O O . ASP A 1 477 ? 3.691 8.042 -24.863 1.00 87.44 477 ASP A O 1
ATOM 3756 N N . LYS A 1 478 ? 2.391 8.693 -23.176 1.00 82.56 478 LYS A N 1
ATOM 3757 C CA . LYS A 1 478 ? 2.883 10.087 -23.244 1.00 82.56 478 LYS A CA 1
ATOM 3758 C C . LYS A 1 478 ? 4.337 10.199 -22.764 1.00 82.56 478 LYS A C 1
ATOM 3760 O O . LYS A 1 478 ? 4.953 11.281 -22.787 1.00 82.56 478 LYS A O 1
ATOM 3765 N N . LEU A 1 479 ? 4.886 9.100 -22.240 1.00 69.69 479 LEU A N 1
ATOM 3766 C CA . LEU A 1 479 ? 6.118 9.101 -21.499 1.00 69.69 479 LEU A CA 1
ATOM 3767 C C . LEU A 1 479 ? 7.326 8.889 -22.431 1.00 69.69 479 LEU A C 1
ATOM 3769 O O . LEU A 1 479 ? 8.105 9.816 -22.679 1.00 69.69 479 LEU A O 1
ATOM 3773 N N . TYR A 1 480 ? 7.489 7.670 -22.906 1.00 72.06 480 TYR A N 1
ATOM 3774 C CA . TYR A 1 480 ? 8.577 7.181 -23.738 1.00 72.06 480 TYR A CA 1
ATOM 3775 C C . TYR A 1 480 ? 8.143 6.860 -25.169 1.00 72.06 480 TYR A C 1
ATOM 3777 O O . TYR A 1 480 ? 8.974 6.372 -25.934 1.00 72.06 480 TYR A O 1
ATOM 3785 N N . GLN A 1 481 ? 6.882 7.143 -25.506 1.00 82.44 481 GLN A N 1
ATOM 3786 C CA . GLN A 1 481 ? 6.211 6.630 -26.696 1.00 82.44 481 GLN A CA 1
ATOM 3787 C C . GLN A 1 481 ? 6.217 5.098 -26.725 1.00 82.44 481 GLN A C 1
ATOM 3789 O O . GLN A 1 481 ? 6.368 4.473 -27.770 1.00 82.44 481 GLN A O 1
ATOM 3794 N N . TRP A 1 482 ? 6.144 4.483 -25.549 1.00 88.88 482 TRP A N 1
ATOM 3795 C CA . TRP A 1 482 ? 6.171 3.036 -25.425 1.00 88.88 482 TRP A CA 1
ATOM 3796 C C . TRP A 1 482 ? 4.770 2.478 -25.549 1.00 88.88 482 TRP A C 1
ATOM 3798 O O . TRP A 1 482 ? 3.874 2.923 -24.837 1.00 88.88 482 TRP A O 1
ATOM 3808 N N . THR A 1 483 ? 4.604 1.476 -26.405 1.00 93.31 483 THR A N 1
ATOM 3809 C CA . THR A 1 483 ? 3.370 0.690 -26.457 1.00 93.31 483 THR A CA 1
ATOM 3810 C C . THR A 1 483 ? 3.350 -0.332 -25.306 1.00 93.31 483 THR A C 1
ATOM 3812 O O . THR A 1 483 ? 4.399 -0.644 -24.724 1.00 93.31 483 THR A O 1
ATOM 3815 N N . PRO A 1 484 ? 2.183 -0.898 -24.953 1.00 95.00 484 PRO A N 1
ATOM 3816 C CA . PRO A 1 484 ? 2.047 -2.036 -24.039 1.00 95.00 484 PRO A CA 1
ATOM 3817 C C . PRO A 1 484 ? 3.085 -3.158 -24.244 1.00 95.00 484 PRO A C 1
ATOM 3819 O O . PRO A 1 484 ? 3.586 -3.718 -23.265 1.00 95.00 484 PRO A O 1
ATOM 3822 N N . LEU A 1 485 ? 3.474 -3.439 -25.496 1.00 95.06 485 LEU A N 1
ATOM 3823 C CA . LEU A 1 485 ? 4.475 -4.456 -25.845 1.00 95.06 485 LEU A CA 1
ATOM 3824 C C . LEU A 1 485 ? 5.855 -4.156 -25.241 1.00 95.06 485 LEU A C 1
ATOM 3826 O O . LEU A 1 485 ? 6.536 -5.061 -24.757 1.00 95.06 485 LEU A O 1
ATOM 3830 N N . PHE A 1 486 ? 6.259 -2.883 -25.211 1.00 92.06 486 PHE A N 1
ATOM 3831 C CA . PHE A 1 486 ? 7.531 -2.457 -24.623 1.00 92.06 486 PHE A CA 1
ATOM 3832 C C . PHE A 1 486 ? 7.561 -2.677 -23.114 1.00 92.06 486 PHE A C 1
ATOM 3834 O O . PHE A 1 486 ? 8.585 -3.111 -22.585 1.00 92.06 486 PHE A O 1
ATOM 3841 N N . HIS A 1 487 ? 6.451 -2.392 -22.427 1.00 90.19 487 HIS A N 1
ATOM 3842 C CA . HIS A 1 487 ? 6.332 -2.604 -20.983 1.00 90.19 487 HIS A CA 1
ATOM 3843 C C . HIS A 1 487 ? 6.415 -4.098 -20.648 1.00 90.19 487 HIS A C 1
ATOM 3845 O O . HIS A 1 487 ? 7.235 -4.479 -19.815 1.00 90.19 487 HIS A O 1
ATOM 3851 N N . ALA A 1 488 ? 5.693 -4.951 -21.385 1.00 93.75 488 ALA A N 1
ATOM 3852 C CA . ALA A 1 488 ? 5.756 -6.407 -21.223 1.00 93.75 488 ALA A CA 1
ATOM 3853 C C . ALA A 1 488 ? 7.180 -6.956 -21.422 1.00 93.75 488 ALA A C 1
ATOM 3855 O O . ALA A 1 488 ? 7.682 -7.734 -20.610 1.00 93.75 488 ALA A O 1
ATOM 3856 N N . ALA A 1 489 ? 7.851 -6.516 -22.492 1.00 91.69 489 ALA A N 1
ATOM 3857 C CA . ALA A 1 489 ? 9.200 -6.949 -22.839 1.00 91.69 489 ALA A CA 1
ATOM 3858 C C . ALA A 1 489 ? 10.261 -6.436 -21.852 1.00 91.69 489 ALA A C 1
ATOM 3860 O O . ALA A 1 489 ? 11.211 -7.154 -21.545 1.00 91.69 489 ALA A O 1
ATOM 3861 N N . SER A 1 490 ? 10.112 -5.204 -21.354 1.00 88.56 490 SER A N 1
ATOM 3862 C CA . SER A 1 490 ? 11.056 -4.587 -20.416 1.00 88.56 490 SER A CA 1
ATOM 3863 C C . SER A 1 490 ? 10.909 -5.094 -18.983 1.00 88.56 490 SER A C 1
ATOM 3865 O O . SER A 1 490 ? 11.890 -5.029 -18.252 1.00 88.56 490 SER A O 1
ATOM 3867 N N . GLU A 1 491 ? 9.720 -5.514 -18.554 1.00 85.75 491 GLU A N 1
ATOM 3868 C CA . GLU A 1 491 ? 9.497 -6.053 -17.202 1.00 85.75 491 GLU A CA 1
ATOM 3869 C C . GLU A 1 491 ? 9.586 -7.589 -17.157 1.00 85.75 491 GLU A C 1
ATOM 3871 O O . GLU A 1 491 ? 9.580 -8.177 -16.078 1.00 85.75 491 GLU A O 1
ATOM 3876 N N . GLY A 1 492 ? 9.695 -8.247 -18.318 1.00 88.81 492 GLY A N 1
ATOM 3877 C CA . GLY A 1 492 ? 9.857 -9.699 -18.419 1.00 88.81 492 GLY A CA 1
ATOM 3878 C C . GLY A 1 492 ? 8.558 -10.489 -18.263 1.00 88.81 492 GLY A C 1
ATOM 3879 O O . GLY A 1 492 ? 8.595 -11.694 -18.010 1.00 88.81 492 GLY A O 1
ATOM 3880 N N . HIS A 1 493 ? 7.407 -9.834 -18.427 1.00 93.12 493 HIS A N 1
ATOM 3881 C CA . HIS A 1 493 ? 6.088 -10.431 -18.220 1.00 93.12 493 HIS A CA 1
ATOM 3882 C C . HIS A 1 493 ? 5.646 -11.234 -19.445 1.00 93.12 493 HIS A C 1
ATOM 3884 O O . HIS A 1 493 ? 4.853 -10.774 -20.269 1.00 93.12 493 HIS A O 1
ATOM 3890 N N . LEU A 1 494 ? 6.172 -12.459 -19.554 1.00 92.00 494 LEU A N 1
ATOM 3891 C CA . LEU A 1 494 ? 5.989 -13.349 -20.706 1.00 92.00 494 LEU A CA 1
ATOM 3892 C C . LEU A 1 494 ? 4.515 -13.596 -21.060 1.00 92.00 494 LEU A C 1
ATOM 3894 O O . LEU A 1 494 ? 4.166 -13.573 -22.235 1.00 92.00 494 LEU A O 1
ATOM 3898 N N . SER A 1 495 ? 3.650 -13.806 -20.067 1.00 94.12 495 SER A N 1
ATOM 3899 C CA . SER A 1 495 ? 2.219 -14.073 -20.277 1.00 94.12 495 SER A CA 1
ATOM 3900 C C . SER A 1 495 ? 1.481 -12.877 -20.888 1.00 94.12 495 SER A C 1
ATOM 3902 O O . SER A 1 495 ? 0.674 -13.041 -21.800 1.00 94.12 495 SER A O 1
ATOM 3904 N N . CYS A 1 496 ? 1.794 -11.660 -20.434 1.00 94.44 496 CYS A N 1
ATOM 3905 C CA . CYS A 1 496 ? 1.257 -10.432 -21.017 1.00 94.44 496 CYS A CA 1
ATOM 3906 C C . CYS A 1 496 ? 1.811 -10.203 -22.424 1.00 94.44 496 CYS A C 1
ATOM 3908 O O . CYS A 1 496 ? 1.069 -9.800 -23.312 1.00 94.44 496 CYS A O 1
ATOM 3910 N N . LEU A 1 497 ? 3.093 -10.503 -22.643 1.00 94.75 497 LEU A N 1
ATOM 3911 C CA . LEU A 1 497 ? 3.721 -10.406 -23.956 1.00 94.75 497 LEU A CA 1
ATOM 3912 C C . LEU A 1 497 ? 3.067 -11.362 -24.966 1.00 94.75 497 LEU A C 1
ATOM 3914 O O . LEU A 1 497 ? 2.733 -10.938 -26.065 1.00 94.75 497 LEU A O 1
ATOM 3918 N N . GLN A 1 498 ? 2.822 -12.618 -24.581 1.00 94.44 498 GLN A N 1
ATOM 3919 C CA . GLN A 1 498 ? 2.090 -13.599 -25.392 1.00 94.44 498 GLN A CA 1
ATOM 3920 C C . GLN A 1 498 ? 0.684 -13.109 -25.737 1.00 94.44 498 GLN A C 1
ATOM 3922 O O . GLN A 1 498 ? 0.331 -13.072 -26.912 1.00 94.44 498 GLN A O 1
ATOM 3927 N N . ALA A 1 499 ? -0.075 -12.654 -24.737 1.00 95.12 499 ALA A N 1
ATOM 3928 C CA . ALA A 1 499 ? -1.423 -12.140 -24.952 1.00 95.12 499 ALA A CA 1
ATOM 3929 C C . ALA A 1 499 ? -1.442 -10.935 -25.907 1.00 95.12 499 ALA A C 1
ATOM 3931 O O . ALA A 1 499 ? -2.284 -10.872 -26.795 1.00 95.12 499 ALA A O 1
ATOM 3932 N N . LEU A 1 500 ? -0.501 -9.994 -25.780 1.00 95.50 500 LEU A N 1
ATOM 3933 C CA . LEU A 1 500 ? -0.390 -8.865 -26.709 1.00 95.50 500 LEU A CA 1
ATOM 3934 C C . LEU A 1 500 ? -0.143 -9.333 -28.151 1.00 95.50 500 LEU A C 1
ATOM 3936 O O . LEU A 1 500 ? -0.812 -8.854 -29.065 1.00 95.50 500 LEU A O 1
ATOM 3940 N N . LEU A 1 501 ? 0.769 -10.288 -28.356 1.00 93.50 501 LEU A N 1
ATOM 3941 C CA . LEU A 1 501 ? 1.070 -10.835 -29.684 1.00 93.50 501 LEU A CA 1
ATOM 3942 C C . LEU A 1 501 ? -0.133 -11.568 -30.297 1.00 93.50 501 LEU A C 1
ATOM 3944 O O . LEU A 1 501 ? -0.432 -11.376 -31.473 1.00 93.50 501 LEU A O 1
ATOM 3948 N N . GLU A 1 502 ? -0.861 -12.356 -29.504 1.00 94.19 502 GLU A N 1
ATOM 3949 C CA . GLU A 1 502 ? -2.105 -13.014 -29.932 1.00 94.19 502 GLU A CA 1
ATOM 3950 C C . GLU A 1 502 ? -3.204 -12.002 -30.285 1.00 94.19 502 GLU A C 1
ATOM 3952 O O . GLU A 1 502 ? -4.014 -12.232 -31.184 1.00 94.19 502 GLU A O 1
ATOM 3957 N N . LEU A 1 503 ? -3.205 -10.845 -29.620 1.00 94.19 503 LEU A N 1
ATOM 3958 C CA . LEU A 1 503 ? -4.092 -9.725 -29.918 1.00 94.19 503 LEU A CA 1
ATOM 3959 C C . LEU A 1 503 ? -3.621 -8.891 -31.123 1.00 94.19 503 LEU A C 1
ATOM 3961 O O . LEU A 1 503 ? -4.289 -7.911 -31.450 1.00 94.19 503 LEU A O 1
ATOM 3965 N N . GLY A 1 504 ? -2.551 -9.278 -31.821 1.00 89.69 504 GLY A N 1
ATOM 3966 C CA . GLY A 1 504 ? -2.142 -8.679 -33.094 1.00 89.69 504 GLY A CA 1
ATOM 3967 C C . GLY A 1 504 ? -1.606 -7.252 -32.987 1.00 89.69 504 GLY A C 1
ATOM 3968 O O . GLY A 1 504 ? -1.850 -6.462 -33.896 1.00 89.69 504 GLY A O 1
ATOM 3969 N N . VAL A 1 505 ? -0.932 -6.916 -31.882 1.00 93.12 505 VAL A N 1
ATOM 3970 C CA . VAL A 1 505 ? -0.199 -5.642 -31.747 1.00 93.12 505 VAL A CA 1
ATOM 3971 C C . VAL A 1 505 ? 0.982 -5.570 -32.716 1.00 93.12 505 VAL A C 1
ATOM 3973 O O . VAL A 1 505 ? 1.522 -6.602 -33.130 1.00 93.12 505 VAL A O 1
ATOM 3976 N N . ASP A 1 506 ? 1.428 -4.359 -33.035 1.00 90.88 506 ASP A N 1
ATOM 3977 C CA . ASP A 1 506 ? 2.608 -4.144 -33.868 1.00 90.88 506 ASP A CA 1
ATOM 3978 C C . ASP A 1 506 ? 3.891 -4.557 -33.125 1.00 90.88 506 ASP A C 1
ATOM 3980 O O . ASP A 1 506 ? 4.381 -3.879 -32.216 1.00 90.88 506 ASP A O 1
ATOM 3984 N N . VAL A 1 507 ? 4.446 -5.702 -33.528 1.00 89.81 507 VAL A N 1
ATOM 3985 C CA . VAL A 1 507 ? 5.679 -6.275 -32.965 1.00 89.81 507 VAL A CA 1
ATOM 3986 C C . VAL A 1 507 ? 6.915 -5.467 -33.359 1.00 89.81 507 VAL A C 1
ATOM 3988 O O . VAL A 1 507 ? 7.899 -5.427 -32.614 1.00 89.81 507 VAL A O 1
ATOM 3991 N N . ASP A 1 508 ? 6.866 -4.826 -34.526 1.00 85.88 508 ASP A N 1
ATOM 3992 C CA . ASP A 1 508 ? 7.976 -4.083 -35.115 1.00 85.88 508 ASP A CA 1
ATOM 3993 C C . ASP A 1 508 ? 7.935 -2.589 -34.737 1.00 85.88 508 ASP A C 1
ATOM 3995 O O . ASP A 1 508 ? 8.754 -1.806 -35.227 1.00 85.88 508 ASP A O 1
ATOM 3999 N N . ALA A 1 509 ? 7.040 -2.198 -33.820 1.00 87.62 509 ALA A N 1
ATOM 4000 C CA . ALA A 1 509 ? 6.971 -0.852 -33.271 1.00 87.62 509 ALA A CA 1
ATOM 4001 C C . ALA A 1 509 ? 8.323 -0.419 -32.676 1.00 87.62 509 ALA A C 1
ATOM 4003 O O . ALA A 1 509 ? 9.014 -1.180 -31.984 1.00 87.62 509 ALA A O 1
ATOM 4004 N N . LEU A 1 510 ? 8.688 0.839 -32.928 1.00 87.31 510 LEU A N 1
ATOM 4005 C CA . LEU A 1 510 ? 9.936 1.449 -32.477 1.00 87.31 510 LEU A CA 1
ATOM 4006 C C . LEU A 1 510 ? 9.652 2.626 -31.539 1.00 87.31 510 LEU A C 1
ATOM 4008 O O . LEU A 1 510 ? 8.713 3.390 -31.752 1.00 87.31 510 LEU A O 1
ATOM 4012 N N . ASP A 1 511 ? 10.476 2.777 -30.499 1.00 80.38 511 ASP A N 1
ATOM 4013 C CA . ASP A 1 511 ? 10.398 3.936 -29.603 1.00 80.38 511 ASP A CA 1
ATOM 4014 C C . ASP A 1 511 ? 11.038 5.198 -30.217 1.00 80.38 511 ASP A C 1
ATOM 4016 O O . ASP A 1 511 ? 11.609 5.167 -31.303 1.00 80.38 511 ASP A O 1
ATOM 4020 N N . GLU A 1 512 ? 11.038 6.319 -29.479 1.00 80.75 512 GLU A N 1
ATOM 4021 C CA . GLU A 1 512 ? 11.691 7.583 -29.893 1.00 80.75 512 GLU A CA 1
ATOM 4022 C C . GLU A 1 512 ? 13.195 7.470 -30.242 1.00 80.75 512 GLU A C 1
ATOM 4024 O O . GLU A 1 512 ? 13.810 8.462 -30.638 1.00 80.75 512 GLU A O 1
ATOM 4029 N N . LYS A 1 513 ? 13.847 6.334 -29.974 1.00 77.69 513 LYS A N 1
ATOM 4030 C CA . LYS A 1 513 ? 15.265 6.091 -30.281 1.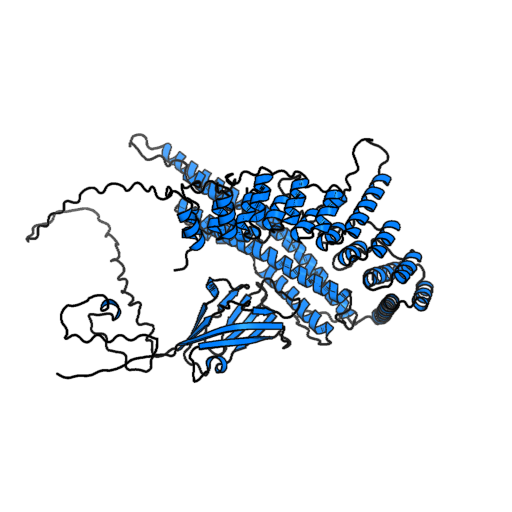00 77.69 513 LYS A CA 1
ATOM 4031 C C . LYS A 1 513 ? 15.448 5.011 -31.339 1.00 77.69 513 LYS A C 1
ATOM 4033 O O . LYS A 1 513 ? 16.545 4.459 -31.421 1.00 77.69 513 LYS A O 1
ATOM 4038 N N . ASP A 1 514 ? 14.385 4.689 -32.065 1.00 82.94 514 ASP A N 1
ATOM 4039 C CA . ASP A 1 514 ? 14.358 3.633 -33.068 1.00 82.94 514 ASP A CA 1
ATOM 4040 C C . ASP A 1 514 ? 14.715 2.254 -32.478 1.00 82.94 514 ASP A C 1
ATOM 4042 O O . ASP A 1 514 ? 15.301 1.401 -33.142 1.00 82.94 514 ASP A O 1
ATOM 4046 N N . LEU A 1 515 ? 14.408 2.028 -31.192 1.00 83.81 515 LEU A N 1
ATOM 4047 C CA . LEU A 1 515 ? 14.648 0.755 -30.508 1.00 83.81 515 LEU A CA 1
ATOM 4048 C C . LEU A 1 515 ? 13.347 -0.042 -30.426 1.00 83.81 515 LEU A C 1
ATOM 4050 O O . LEU A 1 515 ? 12.317 0.507 -30.045 1.00 83.81 515 LEU A O 1
ATOM 4054 N N . SER A 1 516 ? 13.412 -1.343 -30.707 1.00 88.88 516 SER A N 1
ATOM 4055 C CA . SER A 1 516 ? 12.263 -2.252 -30.610 1.00 88.88 516 SER A CA 1
ATOM 4056 C C . SER A 1 516 ? 12.064 -2.816 -29.198 1.00 88.88 516 SER A C 1
ATOM 4058 O O . SER A 1 516 ? 12.967 -2.782 -28.353 1.00 88.88 516 SER A O 1
ATOM 4060 N N . ALA A 1 517 ? 10.901 -3.424 -28.944 1.00 88.62 517 ALA A N 1
ATOM 4061 C CA . ALA A 1 517 ? 10.628 -4.152 -27.701 1.00 88.62 517 ALA A CA 1
ATOM 4062 C C . ALA A 1 517 ? 11.662 -5.270 -27.434 1.00 88.62 517 ALA A C 1
ATOM 4064 O O . ALA A 1 517 ? 12.090 -5.468 -26.294 1.00 88.62 517 ALA A O 1
ATOM 4065 N N . MET A 1 518 ? 12.151 -5.936 -28.490 1.00 88.75 518 MET A N 1
ATOM 4066 C CA . MET A 1 518 ? 13.180 -6.981 -28.396 1.00 88.75 518 MET A CA 1
ATOM 4067 C C . MET A 1 518 ? 14.496 -6.454 -27.812 1.00 88.75 518 MET A C 1
ATOM 4069 O O . MET A 1 518 ? 15.125 -7.135 -27.001 1.00 88.75 518 MET A O 1
ATOM 4073 N N . TYR A 1 519 ? 14.896 -5.223 -28.157 1.00 85.12 519 TYR A N 1
ATOM 4074 C CA . TYR A 1 519 ? 16.074 -4.591 -27.559 1.00 85.12 519 TYR A CA 1
ATOM 4075 C C . TYR A 1 519 ? 15.924 -4.460 -26.037 1.00 85.12 519 TYR A C 1
ATOM 4077 O O . TYR A 1 519 ? 16.886 -4.676 -25.301 1.00 85.12 519 TYR A O 1
ATOM 4085 N N . TYR A 1 520 ? 14.729 -4.121 -25.549 1.00 83.88 520 TYR A N 1
ATOM 4086 C CA . TYR A 1 520 ? 14.480 -3.967 -24.118 1.00 83.88 520 TYR A CA 1
ATOM 4087 C C . TYR A 1 520 ? 14.425 -5.308 -23.380 1.00 83.88 520 TYR A C 1
ATOM 4089 O O . TYR A 1 520 ? 15.037 -5.405 -22.318 1.00 83.88 520 TYR A O 1
ATOM 4097 N N . ALA A 1 521 ? 13.832 -6.351 -23.969 1.00 86.06 521 ALA A N 1
ATOM 4098 C CA . ALA A 1 521 ? 13.916 -7.713 -23.429 1.00 86.06 521 ALA A CA 1
ATOM 4099 C C . ALA A 1 521 ? 15.374 -8.199 -23.328 1.00 86.06 521 ALA A C 1
ATOM 4101 O O . ALA A 1 521 ? 15.781 -8.741 -22.301 1.00 86.06 521 ALA A O 1
ATOM 4102 N N . ALA A 1 522 ? 16.190 -7.944 -24.358 1.00 81.25 522 ALA A N 1
ATOM 4103 C CA . ALA A 1 522 ? 17.615 -8.277 -24.355 1.00 81.25 522 ALA A CA 1
ATOM 4104 C C . ALA A 1 522 ? 18.397 -7.484 -23.297 1.00 81.25 522 ALA A C 1
ATOM 4106 O O . ALA A 1 522 ? 19.243 -8.037 -22.595 1.00 81.25 522 ALA A O 1
ATOM 4107 N N . TRP A 1 523 ? 18.115 -6.183 -23.184 1.00 78.25 523 TRP A N 1
ATOM 4108 C CA . TRP A 1 523 ? 18.805 -5.277 -22.269 1.00 78.25 523 TRP A CA 1
ATOM 4109 C C . TRP A 1 523 ? 18.573 -5.637 -20.798 1.00 78.25 523 TRP A C 1
ATOM 4111 O O . TRP A 1 523 ? 19.510 -5.561 -20.004 1.00 78.25 523 TRP A O 1
ATOM 4121 N N . GLU A 1 524 ? 17.344 -6.012 -20.442 1.00 77.44 524 GLU A N 1
ATOM 4122 C CA . GLU A 1 524 ? 16.966 -6.377 -19.069 1.00 77.44 524 GLU A CA 1
ATOM 4123 C C . GLU A 1 524 ? 17.201 -7.882 -18.780 1.00 77.44 524 GLU A C 1
ATOM 4125 O O . GLU A 1 524 ? 17.081 -8.325 -17.643 1.00 77.44 524 GLU A O 1
ATOM 4130 N N . GLY A 1 525 ? 17.628 -8.665 -19.782 1.00 80.62 525 GLY A N 1
ATOM 4131 C CA . GLY A 1 525 ? 18.039 -10.066 -19.619 1.00 80.62 525 GLY A CA 1
ATOM 4132 C C . GLY A 1 525 ? 16.899 -11.090 -19.675 1.00 80.62 525 GLY A C 1
ATOM 4133 O O . GLY A 1 525 ? 17.072 -12.226 -19.234 1.00 80.62 525 GLY A O 1
ATOM 4134 N N . HIS A 1 526 ? 15.744 -10.727 -20.231 1.00 88.19 526 HIS A N 1
ATOM 4135 C CA . HIS A 1 526 ? 14.565 -11.587 -20.322 1.00 88.19 526 HIS A CA 1
ATOM 4136 C C . HIS A 1 526 ? 14.621 -12.486 -21.564 1.00 88.19 526 HIS A C 1
ATOM 4138 O O . HIS A 1 526 ? 14.036 -12.191 -22.609 1.00 88.19 526 HIS A O 1
ATOM 4144 N N . LEU A 1 527 ? 15.337 -13.607 -21.439 1.00 86.94 527 LEU A N 1
ATOM 4145 C CA . LEU A 1 527 ? 15.595 -14.543 -22.538 1.00 86.94 527 LEU A CA 1
ATOM 4146 C C . LEU A 1 527 ? 14.315 -15.114 -23.168 1.00 86.94 527 LEU A C 1
ATOM 4148 O O . LEU A 1 527 ? 14.239 -15.234 -24.389 1.00 86.94 527 LEU A O 1
ATOM 4152 N N . ASP A 1 528 ? 13.305 -15.448 -22.366 1.00 90.69 528 ASP A N 1
ATOM 4153 C CA . ASP A 1 528 ? 12.074 -16.050 -22.890 1.00 90.69 528 ASP A CA 1
ATOM 4154 C C . ASP A 1 528 ? 11.212 -15.037 -23.651 1.00 90.69 528 ASP A C 1
ATOM 4156 O O . ASP A 1 528 ? 10.667 -15.365 -24.704 1.00 90.69 528 ASP A O 1
ATOM 4160 N N . CYS A 1 529 ? 11.178 -13.781 -23.193 1.00 90.38 529 CYS A N 1
ATOM 4161 C CA . CYS A 1 529 ? 10.550 -12.682 -23.929 1.00 90.38 529 CYS A CA 1
ATOM 4162 C C . CYS A 1 529 ? 11.267 -12.421 -25.260 1.00 90.38 529 CYS A C 1
ATOM 4164 O O . CYS A 1 529 ? 10.618 -12.218 -26.283 1.00 90.38 529 CYS A O 1
ATOM 4166 N N . LEU A 1 530 ? 12.603 -12.479 -25.266 1.00 89.69 530 LEU A N 1
ATOM 4167 C CA . LEU A 1 530 ? 13.409 -12.330 -26.477 1.00 89.69 530 LEU A CA 1
ATOM 4168 C C . LEU A 1 530 ? 13.107 -13.433 -27.493 1.00 89.69 530 LEU A C 1
ATOM 4170 O O . LEU A 1 530 ? 12.827 -13.125 -28.644 1.00 89.69 530 LEU A O 1
ATOM 4174 N N . ARG A 1 531 ? 13.095 -14.702 -27.066 1.00 90.31 531 ARG A N 1
ATOM 4175 C CA . ARG A 1 531 ? 12.755 -15.846 -27.933 1.00 90.31 531 ARG A CA 1
ATOM 4176 C C . ARG A 1 531 ? 11.343 -15.747 -28.500 1.00 90.31 531 ARG A C 1
ATOM 4178 O O . ARG A 1 531 ? 11.099 -16.183 -29.621 1.00 90.31 531 ARG A O 1
ATOM 4185 N N . LEU A 1 532 ? 10.401 -15.230 -27.714 1.00 91.38 532 LEU A N 1
ATOM 4186 C CA . LEU A 1 532 ? 9.026 -15.034 -28.161 1.00 91.38 532 LEU A CA 1
ATOM 4187 C C . LEU A 1 532 ? 8.943 -13.931 -29.227 1.00 91.38 532 LEU A C 1
ATOM 4189 O O . LEU A 1 532 ? 8.334 -14.141 -30.271 1.00 91.38 532 LEU A O 1
ATOM 4193 N N . LEU A 1 533 ? 9.599 -12.793 -28.990 1.00 89.50 533 LEU A N 1
ATOM 4194 C CA . LEU A 1 533 ? 9.653 -11.672 -29.934 1.00 89.50 533 LEU A CA 1
ATOM 4195 C C . LEU A 1 533 ? 10.423 -12.019 -31.211 1.00 89.50 533 LEU A C 1
ATOM 4197 O O . LEU A 1 533 ? 10.019 -11.595 -32.284 1.00 89.50 533 LEU A O 1
ATOM 4201 N N . GLU A 1 534 ? 11.484 -12.821 -31.121 1.00 87.12 534 GLU A N 1
ATOM 4202 C CA . GLU A 1 534 ? 12.228 -13.327 -32.281 1.00 87.12 534 GLU A CA 1
ATOM 4203 C C . GLU A 1 534 ? 11.343 -14.187 -33.190 1.00 87.12 534 GLU A C 1
ATOM 4205 O O . GLU A 1 534 ? 11.409 -14.070 -34.409 1.00 87.12 534 GLU A O 1
ATOM 4210 N N . LYS A 1 535 ? 10.484 -15.031 -32.606 1.00 86.25 535 LYS A N 1
ATOM 4211 C CA . LYS A 1 535 ? 9.537 -15.855 -33.371 1.00 86.25 535 LYS A CA 1
ATOM 4212 C C . LYS A 1 535 ? 8.413 -15.041 -34.010 1.00 86.25 535 LYS A C 1
ATOM 4214 O O . LYS A 1 535 ? 7.869 -15.478 -35.019 1.00 86.25 535 LYS A O 1
ATOM 4219 N N . ALA A 1 536 ? 8.032 -13.926 -33.392 1.00 82.06 536 ALA A N 1
ATOM 4220 C CA . ALA A 1 536 ? 6.887 -13.120 -33.808 1.00 82.06 536 ALA A CA 1
ATOM 4221 C C . ALA A 1 536 ? 7.254 -11.928 -34.713 1.00 82.06 536 ALA A C 1
ATOM 4223 O O . ALA A 1 536 ? 6.410 -11.480 -35.484 1.00 82.06 536 ALA A O 1
ATOM 4224 N N . GLY A 1 537 ? 8.474 -11.393 -34.615 1.00 71.31 537 GLY A N 1
ATOM 4225 C CA . GLY A 1 537 ? 8.924 -10.208 -35.352 1.00 71.31 537 GLY A CA 1
ATOM 4226 C C . GLY A 1 537 ? 9.607 -10.526 -36.686 1.00 71.31 537 GLY A C 1
ATOM 4227 O O . GLY A 1 537 ? 10.143 -11.613 -36.887 1.00 71.31 537 GLY A O 1
ATOM 4228 N N . HIS A 1 538 ? 9.659 -9.542 -37.590 1.00 62.50 538 HIS A N 1
ATOM 4229 C CA . HIS A 1 538 ? 10.263 -9.688 -38.927 1.00 62.50 538 HIS A CA 1
ATOM 4230 C C . HIS A 1 538 ? 11.705 -9.151 -39.017 1.00 62.50 538 HIS A C 1
ATOM 4232 O O . HIS A 1 538 ? 12.223 -8.910 -40.107 1.00 62.50 538 HIS A O 1
ATOM 4238 N N . GLY A 1 539 ? 12.380 -8.952 -37.880 1.00 53.91 539 GLY A N 1
ATOM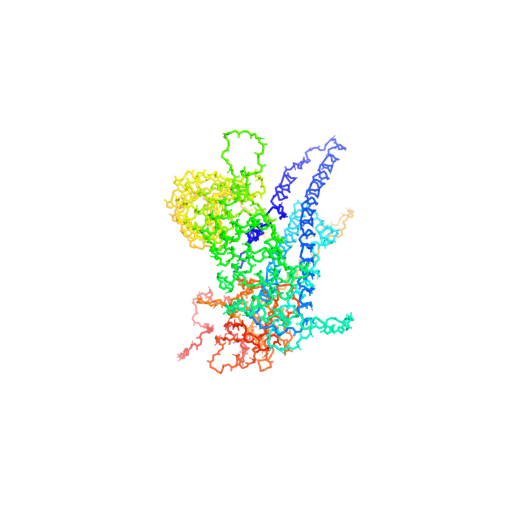 4239 C CA . GLY A 1 539 ? 13.810 -8.627 -37.845 1.00 53.91 539 GLY A CA 1
ATOM 4240 C C . GLY A 1 539 ? 14.185 -7.201 -38.274 1.00 53.91 539 GLY A C 1
ATOM 4241 O O . GLY A 1 539 ? 15.339 -6.962 -38.622 1.00 53.91 539 GLY A O 1
ATOM 4242 N N . ARG A 1 540 ? 13.271 -6.219 -38.224 1.00 54.03 540 ARG A N 1
ATOM 4243 C CA . ARG A 1 540 ? 13.575 -4.826 -38.633 1.00 54.03 540 ARG A CA 1
ATOM 4244 C C . ARG A 1 540 ? 14.409 -4.005 -37.634 1.00 54.03 540 ARG A C 1
ATOM 4246 O O . ARG A 1 540 ? 14.838 -2.905 -37.961 1.00 54.03 540 ARG A O 1
ATOM 4253 N N . GLY A 1 541 ? 14.695 -4.528 -36.441 1.00 48.72 541 GLY A N 1
ATOM 4254 C CA . GLY A 1 541 ? 15.281 -3.761 -35.329 1.00 48.72 541 GLY A CA 1
ATOM 4255 C C . GLY A 1 541 ? 16.810 -3.598 -35.289 1.00 48.72 541 GLY A C 1
ATOM 4256 O O . GLY A 1 541 ? 17.316 -3.081 -34.295 1.00 48.72 541 GLY A O 1
ATOM 4257 N N . ILE A 1 542 ? 17.570 -4.040 -36.300 1.00 48.22 542 ILE A N 1
ATOM 4258 C CA . ILE A 1 542 ? 19.032 -3.820 -36.361 1.00 48.22 542 ILE A CA 1
ATOM 4259 C C . ILE A 1 542 ? 19.458 -3.363 -37.767 1.00 48.22 542 ILE A C 1
ATOM 4261 O O . ILE A 1 542 ? 20.342 -3.943 -38.388 1.00 48.22 542 ILE A O 1
ATOM 4265 N N . ALA A 1 543 ? 18.845 -2.302 -38.293 1.00 39.66 543 ALA A N 1
ATOM 4266 C CA . ALA A 1 543 ? 19.418 -1.573 -39.425 1.00 39.66 543 ALA A CA 1
ATOM 4267 C C . ALA A 1 543 ? 20.413 -0.532 -38.892 1.00 39.66 543 ALA A C 1
ATOM 4269 O O . ALA A 1 543 ? 20.107 0.650 -38.763 1.00 39.66 543 ALA A O 1
ATOM 4270 N N . ARG A 1 544 ? 21.616 -0.980 -38.525 1.00 40.47 544 ARG A N 1
ATOM 4271 C CA . ARG A 1 544 ? 22.754 -0.071 -38.389 1.00 40.47 544 ARG A CA 1
ATOM 4272 C C . ARG A 1 544 ? 23.440 -0.056 -39.749 1.00 40.47 544 ARG A C 1
ATOM 4274 O O . ARG A 1 544 ? 24.073 -1.043 -40.103 1.00 40.47 544 ARG A O 1
ATOM 4281 N N . GLU A 1 545 ? 23.276 1.021 -40.517 1.00 38.97 545 GLU A N 1
ATOM 4282 C CA . GLU A 1 545 ? 24.131 1.259 -41.683 1.00 38.97 545 GLU A CA 1
ATOM 4283 C C . GLU A 1 545 ? 25.587 1.232 -41.201 1.00 38.97 545 GLU A C 1
ATOM 4285 O O . GLU A 1 545 ? 26.008 2.058 -40.383 1.00 38.97 545 GLU A O 1
ATOM 4290 N N . GLU A 1 546 ? 26.345 0.221 -41.625 1.00 31.23 546 GLU A N 1
ATOM 4291 C CA . GLU A 1 546 ? 27.781 0.204 -41.397 1.00 31.23 546 GLU A CA 1
ATOM 4292 C C . GLU A 1 546 ? 28.422 1.314 -42.241 1.00 31.23 546 GLU A C 1
ATOM 4294 O O . GLU A 1 546 ? 28.200 1.360 -43.454 1.00 31.23 546 GLU A O 1
ATOM 4299 N N . PRO A 1 547 ? 29.241 2.207 -41.657 1.00 40.06 547 PRO A N 1
ATOM 4300 C CA . PRO A 1 547 ? 30.080 3.072 -42.462 1.00 40.06 547 PRO A CA 1
ATOM 4301 C C . PRO A 1 547 ? 31.116 2.199 -43.179 1.00 40.06 547 PRO A C 1
ATOM 4303 O O . PRO A 1 547 ? 31.921 1.516 -42.546 1.00 40.06 547 PRO A O 1
ATOM 4306 N N . THR A 1 548 ? 31.076 2.226 -44.509 1.00 32.25 548 THR A N 1
ATOM 4307 C CA . THR A 1 548 ? 32.008 1.547 -45.418 1.00 32.25 548 THR A CA 1
ATOM 4308 C C . THR A 1 548 ? 33.469 1.708 -44.970 1.00 32.25 548 THR A C 1
ATOM 4310 O O . THR A 1 548 ? 33.907 2.847 -44.769 1.00 32.25 548 THR A O 1
ATOM 4313 N N . PRO A 1 549 ? 34.261 0.626 -44.856 1.00 36.44 549 PRO A N 1
ATOM 4314 C CA . PRO A 1 549 ? 35.674 0.743 -44.526 1.00 36.44 549 PRO A CA 1
ATOM 4315 C C . PRO A 1 549 ? 36.451 1.294 -45.729 1.00 36.44 549 PRO A C 1
ATOM 4317 O O . PRO A 1 549 ? 36.452 0.710 -46.812 1.00 36.44 549 PRO A O 1
ATOM 4320 N N . ALA A 1 550 ? 37.133 2.424 -45.537 1.00 33.59 550 ALA A N 1
ATOM 4321 C CA . ALA A 1 550 ? 38.145 2.902 -46.474 1.00 33.59 550 ALA A CA 1
ATOM 4322 C C . ALA A 1 550 ? 39.361 1.947 -46.465 1.00 33.59 550 ALA A C 1
ATOM 4324 O O . ALA A 1 550 ? 39.731 1.444 -45.399 1.00 33.59 550 ALA A O 1
ATOM 4325 N N . PRO A 1 551 ? 40.004 1.684 -47.617 1.00 35.12 551 PRO A N 1
ATOM 4326 C CA . PRO A 1 551 ? 41.099 0.727 -47.697 1.00 35.12 551 PRO A CA 1
ATOM 4327 C C . PRO A 1 551 ? 42.375 1.288 -47.058 1.00 35.12 551 PRO A C 1
ATOM 4329 O O . PRO A 1 551 ? 42.836 2.380 -47.386 1.00 35.12 551 PRO A O 1
ATOM 4332 N N . ALA A 1 552 ? 42.967 0.505 -46.157 1.00 34.00 552 ALA A N 1
ATOM 4333 C CA . ALA A 1 552 ? 44.282 0.760 -45.592 1.00 34.00 552 ALA A CA 1
ATOM 4334 C C . ALA A 1 552 ? 45.373 0.230 -46.535 1.00 34.00 552 ALA A C 1
ATOM 4336 O O . ALA A 1 552 ? 45.574 -0.977 -46.657 1.00 34.00 552 ALA A O 1
ATOM 4337 N N . THR A 1 553 ? 46.120 1.135 -47.163 1.00 32.44 553 THR A N 1
ATOM 4338 C CA . THR A 1 553 ? 47.456 0.848 -47.700 1.00 32.44 553 THR A CA 1
ATOM 4339 C C . THR A 1 553 ? 48.486 1.278 -46.667 1.00 32.44 553 THR A C 1
ATOM 4341 O O . THR A 1 553 ? 48.730 2.467 -46.498 1.00 32.44 553 THR A O 1
ATOM 4344 N N . PHE A 1 554 ? 49.118 0.316 -45.999 1.00 31.66 554 PHE A N 1
ATOM 4345 C CA . PHE A 1 554 ? 50.409 0.532 -45.352 1.00 31.66 554 PHE A CA 1
ATOM 4346 C C . PHE A 1 554 ? 51.362 -0.570 -45.802 1.00 31.66 554 PHE A C 1
ATOM 4348 O O . PHE A 1 554 ? 51.273 -1.717 -45.368 1.00 31.66 554 PHE A O 1
ATOM 4355 N N . GLN A 1 555 ? 52.254 -0.204 -46.722 1.00 30.58 555 GLN A N 1
ATOM 4356 C CA . GLN A 1 555 ? 53.433 -0.990 -47.049 1.00 30.58 555 GLN A CA 1
ATOM 4357 C C . GLN A 1 555 ? 54.531 -0.725 -46.017 1.00 30.58 555 GLN A C 1
ATOM 4359 O O . GLN A 1 555 ? 54.831 0.410 -45.655 1.00 30.58 555 GLN A O 1
ATOM 4364 N N . SER A 1 556 ? 55.113 -1.834 -45.578 1.00 32.44 556 SER A N 1
ATOM 4365 C CA . SER A 1 556 ? 56.354 -1.966 -44.826 1.00 32.44 556 SER A CA 1
ATOM 4366 C C . SER A 1 556 ? 57.546 -1.393 -45.594 1.00 32.44 556 SER A C 1
ATOM 4368 O O . SER A 1 556 ? 57.769 -1.825 -46.723 1.00 32.44 556 SER A O 1
ATOM 4370 N N . ILE A 1 557 ? 58.353 -0.530 -44.960 1.00 29.59 557 ILE A N 1
ATOM 4371 C CA . ILE A 1 557 ? 59.790 -0.401 -45.257 1.00 29.59 557 ILE A CA 1
ATOM 4372 C C . ILE A 1 557 ? 60.562 -0.167 -43.947 1.00 29.59 557 ILE A C 1
ATOM 4374 O O . ILE A 1 557 ? 60.257 0.733 -43.168 1.00 29.59 557 ILE A O 1
ATOM 4378 N N . LEU A 1 558 ? 61.564 -1.020 -43.724 1.00 31.89 558 LEU A N 1
ATOM 4379 C CA . LEU A 1 558 ? 62.584 -0.959 -42.674 1.00 31.89 558 LEU A CA 1
ATOM 4380 C C . LEU A 1 558 ? 63.805 -0.120 -43.114 1.00 31.89 558 LEU A C 1
ATOM 4382 O O . LEU A 1 558 ? 64.139 -0.119 -44.296 1.00 31.89 558 LEU A O 1
ATOM 4386 N N . SER A 1 559 ? 64.556 0.400 -42.124 1.00 30.11 559 SER A N 1
ATOM 4387 C CA . SER A 1 559 ? 65.958 0.912 -42.168 1.00 30.11 559 SER A CA 1
ATOM 4388 C C . SER A 1 559 ? 66.176 2.260 -42.896 1.00 30.11 559 SER A C 1
ATOM 4390 O O . SER A 1 559 ? 65.465 2.557 -43.837 1.00 30.11 559 SER A O 1
ATOM 4392 N N . SER A 1 560 ? 67.088 3.175 -42.541 1.00 28.67 560 SER A N 1
ATOM 4393 C CA . SER A 1 560 ? 68.376 3.098 -41.840 1.00 28.67 560 SER A CA 1
ATOM 4394 C C . SER A 1 560 ? 68.838 4.478 -41.308 1.00 28.67 560 SER A C 1
ATOM 4396 O O . SER A 1 560 ? 68.415 5.524 -41.783 1.00 28.67 560 SER A O 1
ATOM 4398 N N . SER A 1 561 ? 69.776 4.405 -40.364 1.00 30.83 561 SER A N 1
ATOM 4399 C CA . SER A 1 561 ? 70.742 5.355 -39.773 1.00 30.83 561 SER A CA 1
ATOM 4400 C C . SER A 1 561 ? 71.159 6.691 -40.437 1.00 30.83 561 SER A C 1
ATOM 4402 O O . SER A 1 561 ? 71.466 6.720 -41.626 1.00 30.83 561 SER A O 1
ATOM 4404 N N . ALA A 1 562 ? 71.451 7.658 -39.537 1.00 30.19 562 ALA A N 1
ATOM 4405 C CA . ALA A 1 562 ? 72.536 8.678 -39.514 1.00 30.19 562 ALA A CA 1
ATOM 4406 C C . ALA A 1 562 ? 72.115 10.185 -39.569 1.00 30.19 562 ALA A C 1
ATOM 4408 O O . ALA A 1 562 ? 71.038 10.482 -40.071 1.00 30.19 562 ALA A O 1
ATOM 4409 N N . PRO A 1 563 ? 72.908 11.119 -38.972 1.00 48.34 563 PRO A N 1
ATOM 4410 C CA . PRO A 1 563 ? 72.422 12.317 -38.245 1.00 48.34 563 PRO A CA 1
ATOM 4411 C C . PRO A 1 563 ? 72.728 13.680 -38.932 1.00 48.34 563 PRO A C 1
ATOM 4413 O O . PRO A 1 563 ? 73.133 13.674 -40.088 1.00 48.34 563 PRO A O 1
ATOM 4416 N N . ILE A 1 564 ? 72.612 14.803 -38.175 1.00 34.56 564 ILE A N 1
ATOM 4417 C CA . ILE A 1 564 ? 73.095 16.221 -38.358 1.00 34.56 564 ILE A CA 1
ATOM 4418 C C . ILE A 1 564 ? 71.906 17.249 -38.407 1.00 34.56 564 ILE A C 1
ATOM 4420 O O . ILE A 1 564 ? 70.860 16.894 -38.940 1.00 34.56 564 ILE A O 1
ATOM 4424 N N . PRO A 1 565 ? 71.998 18.521 -37.926 1.00 37.97 565 PRO A N 1
ATOM 4425 C CA . PRO A 1 565 ? 72.187 19.039 -36.560 1.00 37.97 565 PRO A CA 1
ATOM 4426 C C . PRO A 1 565 ? 71.193 20.207 -36.222 1.00 37.97 565 PRO A C 1
ATOM 4428 O O . PRO A 1 565 ? 70.227 20.467 -36.929 1.00 37.97 565 PRO A O 1
ATOM 4431 N N . ALA A 1 566 ? 71.457 20.925 -35.128 1.00 33.22 566 ALA A N 1
ATOM 4432 C CA . ALA A 1 566 ? 70.646 21.978 -34.506 1.00 33.22 566 ALA A CA 1
ATOM 4433 C C . ALA A 1 566 ? 70.452 23.303 -35.284 1.00 33.22 566 ALA A C 1
ATOM 4435 O O . ALA A 1 566 ? 71.394 23.812 -35.889 1.00 33.22 566 ALA A O 1
ATOM 4436 N N . SER A 1 567 ? 69.290 23.943 -35.074 1.00 31.20 567 SER A N 1
ATOM 4437 C CA . SER A 1 567 ? 69.152 25.407 -34.943 1.00 31.20 567 SER A CA 1
ATOM 4438 C C . SER A 1 567 ? 67.838 25.801 -34.232 1.00 31.20 567 SER A C 1
ATOM 4440 O O . SER A 1 567 ? 66.767 25.458 -34.726 1.00 31.20 567 SER A O 1
ATOM 4442 N N . ALA A 1 568 ? 67.995 26.472 -33.078 1.00 31.66 568 ALA A N 1
ATOM 4443 C CA . ALA A 1 568 ? 67.216 27.553 -32.428 1.00 31.66 568 ALA A CA 1
ATOM 4444 C C . ALA A 1 568 ? 65.822 27.933 -32.995 1.00 31.66 568 ALA A C 1
ATOM 4446 O O . ALA A 1 568 ? 65.651 27.998 -34.204 1.00 31.66 568 ALA A O 1
ATOM 4447 N N . ASP A 1 569 ? 64.799 28.340 -32.238 1.00 31.22 569 ASP A N 1
ATOM 4448 C CA . ASP A 1 569 ? 64.618 28.677 -30.818 1.00 31.22 569 ASP A CA 1
ATOM 4449 C C . ASP A 1 569 ? 63.101 28.880 -30.560 1.00 31.22 569 ASP A C 1
ATOM 4451 O O . ASP A 1 569 ? 62.338 29.062 -31.509 1.00 31.22 569 ASP A O 1
ATOM 4455 N N . MET A 1 570 ? 62.736 28.971 -29.273 1.00 33.34 570 MET A N 1
ATOM 4456 C CA . MET A 1 570 ? 61.494 29.493 -28.655 1.00 33.34 570 MET A CA 1
ATOM 4457 C C . MET A 1 570 ? 60.492 28.489 -28.045 1.00 33.34 570 MET A C 1
ATOM 4459 O O . MET A 1 570 ? 59.682 27.863 -28.718 1.00 33.34 570 MET A O 1
ATOM 4463 N N . GLU A 1 571 ? 60.553 28.442 -26.706 1.00 40.12 571 GLU A N 1
ATOM 4464 C CA . GLU A 1 571 ? 59.477 28.178 -25.735 1.00 40.12 571 GLU A CA 1
ATOM 4465 C C . GLU A 1 571 ? 58.519 27.011 -26.023 1.00 40.12 571 GLU A C 1
ATOM 4467 O O . GLU A 1 571 ? 57.315 27.176 -26.211 1.00 40.12 571 GLU A O 1
ATOM 4472 N N . ALA A 1 572 ? 59.044 25.790 -25.910 1.00 33.19 572 ALA A N 1
ATOM 4473 C CA . ALA A 1 572 ? 58.233 24.626 -25.577 1.00 33.19 572 ALA A CA 1
ATOM 4474 C C . ALA A 1 572 ? 58.169 24.476 -24.047 1.00 33.19 572 ALA A C 1
ATOM 4476 O O . ALA A 1 572 ? 59.154 24.119 -23.398 1.00 33.19 572 ALA A O 1
ATOM 4477 N N . ILE A 1 573 ? 56.997 24.733 -23.466 1.00 40.31 573 ILE A N 1
ATOM 4478 C CA . ILE A 1 573 ? 56.631 24.181 -22.156 1.00 40.31 573 ILE A CA 1
ATOM 4479 C C . ILE A 1 573 ? 56.837 22.655 -22.256 1.00 40.31 573 ILE A C 1
ATOM 4481 O O . ILE A 1 573 ? 56.374 22.073 -23.240 1.00 40.31 573 ILE A O 1
ATOM 4485 N N . PRO A 1 574 ? 57.521 21.981 -21.310 1.00 36.72 574 PRO A N 1
ATOM 4486 C CA . PRO A 1 574 ? 57.687 20.535 -21.387 1.00 36.72 574 PRO A CA 1
ATOM 4487 C C . PRO A 1 574 ? 56.307 19.881 -21.349 1.00 36.72 574 PRO A C 1
ATOM 4489 O O . PRO A 1 574 ? 55.525 20.155 -20.436 1.00 36.72 574 PRO A O 1
ATOM 4492 N N . ASP A 1 575 ? 56.010 19.026 -22.327 1.00 38.00 575 ASP A N 1
ATOM 4493 C CA . ASP A 1 575 ? 54.808 18.202 -22.308 1.00 38.00 575 ASP A CA 1
ATOM 4494 C C . ASP A 1 575 ? 54.890 17.289 -21.076 1.00 38.00 575 ASP A C 1
ATOM 4496 O O . ASP A 1 575 ? 55.642 16.314 -21.031 1.00 38.00 575 ASP A O 1
ATOM 4500 N N . LEU A 1 576 ? 54.157 17.656 -20.023 1.00 43.38 576 LEU A N 1
ATOM 4501 C CA . LEU A 1 576 ? 53.946 16.860 -18.815 1.00 43.38 576 LEU A CA 1
ATOM 4502 C C . LEU A 1 576 ? 52.996 15.695 -19.129 1.00 43.38 576 LEU A C 1
ATOM 4504 O O . LEU A 1 576 ? 52.037 15.431 -18.399 1.00 43.38 576 LEU A O 1
ATOM 4508 N N . SER A 1 577 ? 53.259 14.967 -20.213 1.00 49.84 577 SER A N 1
ATOM 4509 C CA . SER A 1 577 ? 52.696 13.645 -20.390 1.00 49.84 577 SER A CA 1
ATOM 4510 C C . SER A 1 577 ? 53.381 12.747 -19.367 1.00 49.84 577 SER A C 1
ATOM 4512 O O . SER A 1 577 ? 54.533 12.337 -19.535 1.00 49.84 577 SER A O 1
ATOM 4514 N N . LEU A 1 578 ? 52.682 12.462 -18.269 1.00 47.94 578 LEU A N 1
ATOM 4515 C CA . LEU A 1 578 ? 53.038 11.325 -17.434 1.00 47.94 578 LEU A CA 1
ATOM 4516 C C . LEU A 1 578 ? 53.172 10.105 -18.360 1.00 47.94 578 LEU A C 1
ATOM 4518 O O . LEU A 1 578 ? 52.306 9.921 -19.225 1.00 47.94 578 LEU A O 1
ATOM 4522 N N . PRO A 1 579 ? 54.220 9.273 -18.207 1.00 43.16 579 PRO A N 1
ATOM 4523 C CA . PRO A 1 579 ? 54.269 8.011 -18.925 1.00 43.16 579 PRO A CA 1
ATOM 4524 C C . PRO A 1 579 ? 52.953 7.266 -18.668 1.00 43.16 579 PRO A C 1
ATOM 4526 O O . PRO A 1 579 ? 52.413 7.367 -17.556 1.00 43.16 579 PRO A O 1
ATOM 4529 N N . PRO A 1 580 ? 52.403 6.559 -19.676 1.00 43.22 580 PRO A N 1
ATOM 4530 C CA . PRO A 1 580 ? 51.170 5.809 -19.497 1.00 43.22 580 PRO A CA 1
ATOM 4531 C C . PRO A 1 580 ? 51.311 4.977 -18.222 1.00 43.22 580 PRO A C 1
ATOM 4533 O O . PRO A 1 580 ? 52.367 4.362 -18.029 1.00 43.22 580 PRO A O 1
ATOM 4536 N N . PRO A 1 581 ? 50.313 5.006 -17.316 1.00 37.25 581 PRO A N 1
ATOM 4537 C CA . PRO A 1 581 ? 50.431 4.316 -16.048 1.00 37.25 581 PRO A CA 1
ATOM 4538 C C . PRO A 1 581 ? 50.802 2.874 -16.359 1.00 37.25 581 PRO A C 1
ATOM 4540 O O . PRO A 1 581 ? 50.115 2.214 -17.143 1.00 37.25 581 PRO A O 1
ATOM 4543 N N . ILE A 1 582 ? 51.905 2.397 -15.779 1.00 42.28 582 ILE A N 1
ATOM 4544 C CA . ILE A 1 582 ? 52.206 0.972 -15.756 1.00 42.28 582 ILE A CA 1
ATOM 4545 C C . ILE A 1 582 ? 51.049 0.369 -14.972 1.00 42.28 582 ILE A C 1
ATOM 4547 O O . ILE A 1 582 ? 51.044 0.375 -13.746 1.00 42.28 582 ILE A O 1
ATOM 4551 N N . ILE A 1 583 ? 50.011 -0.063 -15.680 1.00 44.06 583 ILE A N 1
ATOM 4552 C CA . ILE A 1 583 ? 48.967 -0.897 -15.120 1.00 44.06 583 ILE A CA 1
ATOM 4553 C C . ILE A 1 583 ? 49.678 -2.230 -14.922 1.00 44.06 583 ILE A C 1
ATOM 4555 O O . ILE A 1 583 ? 49.971 -2.895 -15.921 1.00 44.06 583 ILE A O 1
ATOM 4559 N N . PRO A 1 584 ? 50.020 -2.635 -13.683 1.00 37.72 584 PRO A N 1
ATOM 4560 C CA . PRO A 1 584 ? 50.499 -3.986 -13.489 1.00 37.72 584 PRO A CA 1
ATOM 4561 C C . PRO A 1 584 ? 49.387 -4.889 -14.014 1.00 37.72 584 PRO A C 1
ATOM 4563 O O . PRO A 1 584 ? 48.232 -4.753 -13.602 1.00 37.72 584 PRO A O 1
ATOM 4566 N N . LEU A 1 585 ? 49.714 -5.766 -14.964 1.00 36.03 585 LEU A N 1
ATOM 4567 C CA . LEU A 1 585 ? 48.828 -6.845 -15.377 1.00 36.03 585 LEU A CA 1
ATOM 4568 C C . LEU A 1 585 ? 48.448 -7.607 -14.106 1.00 36.03 585 LEU A C 1
ATOM 4570 O O . LEU A 1 585 ? 49.207 -8.443 -13.616 1.00 36.03 585 LEU A O 1
ATOM 4574 N N . ARG A 1 586 ? 47.290 -7.283 -13.522 1.00 42.09 586 ARG A N 1
ATOM 4575 C CA . ARG A 1 586 ? 46.744 -8.048 -12.410 1.00 42.09 586 ARG A CA 1
ATOM 4576 C C . ARG A 1 586 ? 46.480 -9.436 -12.969 1.00 42.09 586 ARG A C 1
ATOM 4578 O O . ARG A 1 586 ? 45.612 -9.623 -13.819 1.00 42.09 586 ARG A O 1
ATOM 4585 N N . ARG A 1 587 ? 47.269 -10.407 -12.515 1.00 37.88 587 ARG A N 1
ATOM 4586 C CA . ARG A 1 587 ? 47.055 -11.831 -12.767 1.00 37.88 587 ARG A CA 1
ATOM 4587 C C . ARG A 1 587 ? 45.765 -12.247 -12.053 1.00 37.88 587 ARG A C 1
ATOM 4589 O O . ARG A 1 587 ? 45.792 -12.731 -10.925 1.00 37.88 587 ARG A O 1
ATOM 4596 N N . TYR A 1 588 ? 44.621 -12.004 -12.686 1.00 41.66 588 TYR A N 1
ATOM 4597 C CA . TYR A 1 588 ? 43.304 -12.388 -12.179 1.00 41.66 588 TYR A CA 1
ATOM 4598 C C . TYR A 1 588 ? 43.113 -13.900 -12.310 1.00 41.66 588 TYR A C 1
ATOM 4600 O O . TYR A 1 588 ? 42.516 -14.375 -13.261 1.00 41.66 588 TYR A O 1
ATOM 4608 N N . GLY A 1 589 ? 43.654 -14.659 -11.362 1.00 43.34 589 GLY A N 1
ATOM 4609 C CA . GLY A 1 589 ? 43.435 -16.106 -11.301 1.00 43.34 589 GLY A CA 1
ATOM 4610 C C . GLY A 1 589 ? 44.101 -16.815 -10.124 1.00 43.34 589 GLY A C 1
ATOM 4611 O O . GLY A 1 589 ? 43.723 -17.937 -9.820 1.00 43.34 589 GLY A O 1
ATOM 4612 N N . HIS A 1 590 ? 45.054 -16.173 -9.436 1.00 49.12 590 HIS A N 1
ATOM 4613 C CA . HIS A 1 590 ? 45.867 -16.844 -8.411 1.00 49.12 590 HIS A CA 1
ATOM 4614 C C . HIS A 1 590 ? 45.691 -16.314 -6.978 1.00 49.12 590 HIS A C 1
ATOM 4616 O O . HIS A 1 590 ? 46.168 -16.962 -6.057 1.00 49.12 590 HIS A O 1
ATOM 4622 N N . ASN A 1 591 ? 44.928 -15.235 -6.749 1.00 44.94 591 ASN A N 1
ATOM 4623 C CA . ASN A 1 591 ? 44.524 -14.846 -5.382 1.00 44.94 591 ASN A CA 1
ATOM 4624 C C . ASN A 1 591 ? 43.623 -15.898 -4.701 1.00 44.94 591 ASN A C 1
ATOM 4626 O O . ASN A 1 591 ? 43.475 -15.874 -3.489 1.00 44.94 591 ASN A O 1
ATOM 4630 N N . PHE A 1 592 ? 43.031 -16.826 -5.463 1.00 45.41 592 PHE A N 1
ATOM 4631 C CA . PHE A 1 592 ? 42.260 -17.958 -4.927 1.00 45.41 592 PHE A CA 1
ATOM 4632 C C . PHE A 1 592 ? 43.134 -19.075 -4.329 1.00 45.41 592 PHE A C 1
ATOM 4634 O O . PHE A 1 592 ? 42.600 -20.001 -3.729 1.00 45.41 592 PHE A O 1
ATOM 4641 N N . LEU A 1 593 ? 44.458 -19.000 -4.501 1.00 46.25 593 LEU A N 1
ATOM 4642 C CA . LEU A 1 593 ? 45.432 -19.914 -3.898 1.00 46.25 593 LEU A CA 1
ATOM 4643 C C . LEU A 1 593 ? 46.102 -19.306 -2.660 1.00 46.25 593 LEU A C 1
ATOM 4645 O O . LEU A 1 593 ? 47.097 -19.852 -2.195 1.00 46.25 593 LEU A O 1
ATOM 4649 N N . ASP A 1 594 ? 45.602 -18.174 -2.152 1.00 52.50 594 ASP A N 1
ATOM 4650 C CA . ASP A 1 594 ? 46.061 -17.635 -0.874 1.00 52.50 594 ASP A CA 1
ATOM 4651 C C . ASP A 1 594 ? 45.770 -18.677 0.219 1.00 52.50 594 ASP A C 1
ATOM 4653 O O . ASP A 1 594 ? 44.621 -18.962 0.558 1.00 52.50 594 ASP A O 1
ATOM 4657 N N . THR A 1 595 ? 46.830 -19.325 0.697 1.00 55.41 595 THR A N 1
ATOM 4658 C CA . THR A 1 595 ? 46.813 -20.543 1.523 1.00 55.41 595 THR A CA 1
ATOM 4659 C C . THR A 1 595 ? 46.388 -20.294 2.966 1.00 55.41 595 THR A C 1
ATOM 4661 O O . THR A 1 595 ? 46.400 -21.213 3.782 1.00 55.41 595 THR A O 1
ATOM 4664 N N . THR A 1 596 ? 46.027 -19.059 3.300 1.00 63.72 596 THR A N 1
ATOM 4665 C CA . THR A 1 596 ? 45.855 -18.620 4.685 1.00 63.72 596 THR A CA 1
ATOM 4666 C C . THR A 1 596 ? 44.399 -18.444 5.100 1.00 63.72 596 THR A C 1
ATOM 4668 O O . THR A 1 596 ? 44.122 -18.432 6.295 1.00 63.72 596 THR A O 1
ATOM 4671 N N . LYS A 1 597 ? 43.462 -18.314 4.150 1.00 73.44 597 LYS A N 1
ATOM 4672 C CA . LYS A 1 597 ? 42.089 -17.877 4.444 1.00 73.44 597 LYS A CA 1
ATOM 4673 C C . LYS A 1 597 ? 41.041 -18.827 3.880 1.00 73.44 597 LYS A C 1
ATOM 4675 O O . LYS A 1 597 ? 41.137 -19.294 2.749 1.00 73.44 597 LYS A O 1
ATOM 4680 N N . THR A 1 598 ? 40.015 -19.083 4.680 1.00 79.56 598 THR A N 1
ATOM 4681 C CA . THR A 1 598 ? 38.829 -19.861 4.308 1.00 79.56 598 THR A CA 1
ATOM 4682 C C . THR A 1 598 ? 37.739 -18.905 3.828 1.00 79.56 598 THR A C 1
ATOM 4684 O O . THR A 1 598 ? 37.550 -17.831 4.401 1.00 79.56 598 THR A O 1
ATOM 4687 N N . PHE A 1 599 ? 37.005 -19.272 2.779 1.00 82.88 599 PHE A N 1
ATOM 4688 C CA . PHE A 1 599 ? 35.850 -18.502 2.319 1.00 82.88 599 PHE A CA 1
ATOM 4689 C C . PHE A 1 599 ? 34.557 -19.181 2.745 1.00 82.88 599 PHE A C 1
ATOM 4691 O O . PHE A 1 599 ? 34.387 -20.383 2.556 1.00 82.88 599 PHE A O 1
ATOM 4698 N N . ILE A 1 600 ? 33.623 -18.399 3.274 1.00 85.81 600 ILE A N 1
ATOM 4699 C CA . ILE A 1 600 ? 32.263 -18.855 3.557 1.00 85.81 600 ILE A CA 1
ATOM 4700 C C . ILE A 1 600 ? 31.327 -18.096 2.634 1.00 85.81 600 ILE A C 1
ATOM 4702 O O . ILE A 1 600 ? 31.257 -16.870 2.685 1.00 85.81 600 ILE A O 1
ATOM 4706 N N . VAL A 1 601 ? 30.612 -18.826 1.789 1.00 87.25 601 VAL A N 1
ATOM 4707 C CA . VAL A 1 601 ? 29.580 -18.290 0.908 1.00 87.25 601 VAL A CA 1
ATOM 4708 C C . VAL A 1 601 ? 28.228 -18.662 1.491 1.00 87.25 601 VAL A C 1
ATOM 4710 O O . VAL A 1 601 ? 27.957 -19.838 1.705 1.00 87.25 601 VAL A O 1
ATOM 4713 N N . ILE A 1 602 ? 27.387 -17.668 1.744 1.00 88.81 602 ILE A N 1
ATOM 4714 C CA . ILE A 1 602 ? 25.996 -17.824 2.160 1.00 88.81 602 ILE A CA 1
ATOM 4715 C C . ILE A 1 602 ? 25.114 -17.468 0.965 1.00 88.81 602 ILE A C 1
ATOM 4717 O O . ILE A 1 602 ? 25.321 -16.421 0.349 1.00 88.81 602 ILE A O 1
ATOM 4721 N N . SER A 1 603 ? 24.147 -18.322 0.632 1.00 88.44 603 SER A N 1
ATOM 4722 C CA . SER A 1 603 ? 23.138 -18.031 -0.383 1.00 88.44 603 SER A CA 1
ATOM 4723 C C . SER A 1 603 ? 21.709 -18.169 0.139 1.00 88.44 603 SER A C 1
ATOM 4725 O O . SER A 1 603 ? 21.382 -19.084 0.893 1.00 88.44 603 SER A O 1
ATOM 4727 N N . PHE A 1 604 ? 20.853 -17.251 -0.299 1.00 86.19 604 PHE A N 1
ATOM 4728 C CA . PHE A 1 604 ? 19.436 -17.163 0.063 1.00 86.19 604 PHE A CA 1
ATOM 4729 C C . PHE A 1 604 ? 18.503 -17.668 -1.058 1.00 86.19 604 PHE A C 1
ATOM 4731 O O . PHE A 1 604 ? 17.309 -17.392 -1.040 1.00 86.19 604 PHE A O 1
ATOM 4738 N N . ASP A 1 605 ? 19.031 -18.402 -2.048 1.00 74.62 605 ASP A N 1
ATOM 4739 C CA . ASP A 1 605 ? 18.242 -18.983 -3.145 1.00 74.62 605 ASP A CA 1
ATOM 4740 C C . ASP A 1 605 ? 17.506 -20.260 -2.694 1.00 74.62 605 ASP A C 1
ATOM 4742 O O . ASP A 1 605 ? 18.055 -21.375 -2.727 1.00 74.62 605 ASP A O 1
ATOM 4746 N N . SER A 1 606 ? 16.242 -20.113 -2.300 1.00 58.34 606 SER A N 1
ATOM 4747 C CA . SER A 1 606 ? 15.268 -21.201 -2.139 1.00 58.34 606 SER A CA 1
ATOM 4748 C C . SER A 1 606 ? 14.206 -21.136 -3.238 1.00 58.34 606 SER A C 1
ATOM 4750 O O . SER A 1 606 ? 13.654 -20.077 -3.512 1.00 58.34 606 SER A O 1
ATOM 4752 N N . GLN A 1 607 ? 13.932 -22.275 -3.885 1.00 50.28 607 GLN A N 1
ATOM 4753 C CA . GLN A 1 607 ? 12.934 -22.379 -4.961 1.00 50.28 607 GLN A CA 1
ATOM 4754 C C . GLN A 1 607 ? 11.490 -22.482 -4.432 1.00 50.28 607 GLN A C 1
ATOM 4756 O O . GLN A 1 607 ? 10.566 -22.205 -5.188 1.00 50.28 607 GLN A O 1
ATOM 4761 N N . ASP A 1 608 ? 11.306 -22.802 -3.142 1.00 49.09 608 ASP A N 1
ATOM 4762 C CA . ASP A 1 608 ? 9.996 -23.165 -2.577 1.00 49.09 608 ASP A CA 1
ATOM 4763 C C . ASP A 1 608 ? 9.501 -22.250 -1.428 1.00 49.09 608 ASP A C 1
ATOM 4765 O O . ASP A 1 608 ? 8.360 -22.393 -0.995 1.00 49.09 608 ASP A O 1
ATOM 4769 N N . ALA A 1 609 ? 10.320 -21.317 -0.910 1.00 59.84 609 ALA A N 1
ATOM 4770 C CA . ALA A 1 609 ? 9.959 -20.440 0.221 1.00 59.84 609 ALA A CA 1
ATOM 4771 C C . ALA A 1 609 ? 10.788 -19.139 0.268 1.00 59.84 609 ALA A C 1
ATOM 4773 O O . ALA A 1 609 ? 11.894 -19.098 -0.277 1.00 59.84 609 ALA A O 1
ATOM 4774 N N . GLU A 1 610 ? 10.286 -18.095 0.943 1.00 71.81 610 GLU A N 1
ATOM 4775 C CA . GLU A 1 610 ? 11.055 -16.874 1.234 1.00 71.81 6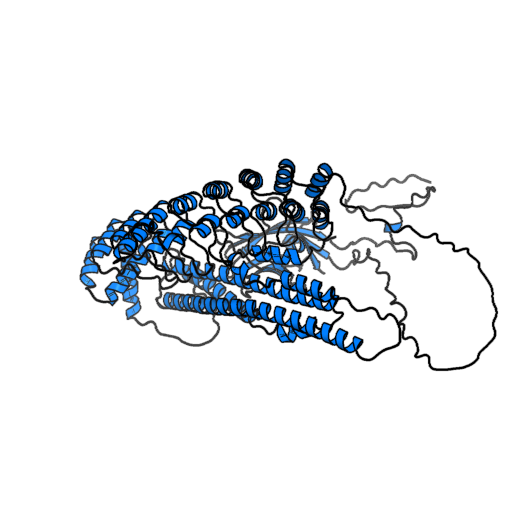10 GLU A CA 1
ATOM 4776 C C . GLU A 1 610 ? 12.221 -17.172 2.195 1.00 71.81 610 GLU A C 1
ATOM 4778 O O . GLU A 1 610 ? 12.106 -17.979 3.118 1.00 71.81 610 GLU A O 1
ATOM 4783 N N . ALA A 1 611 ? 13.369 -16.519 1.985 1.00 79.75 611 ALA A N 1
ATOM 4784 C CA . ALA A 1 611 ? 14.575 -16.741 2.789 1.00 79.75 611 ALA A CA 1
ATOM 4785 C C . ALA A 1 611 ? 14.412 -16.343 4.270 1.00 79.75 611 ALA A C 1
ATOM 4787 O O . ALA A 1 611 ? 15.131 -16.852 5.131 1.00 79.75 611 ALA A O 1
ATOM 4788 N N . ILE A 1 612 ? 13.482 -15.435 4.568 1.00 85.50 612 ILE A N 1
ATOM 4789 C CA . ILE A 1 612 ? 13.112 -15.020 5.922 1.00 85.50 612 ILE A CA 1
ATOM 4790 C C . ILE A 1 612 ? 11.597 -15.088 6.020 1.00 85.50 612 ILE A C 1
ATOM 4792 O O . ILE A 1 612 ? 10.906 -14.586 5.143 1.00 85.50 612 ILE A O 1
ATOM 4796 N N . GLU A 1 613 ? 11.094 -15.662 7.103 1.00 83.69 613 GLU A N 1
ATOM 4797 C CA . GLU A 1 613 ? 9.664 -15.762 7.373 1.00 83.69 613 GLU A CA 1
ATOM 4798 C C . GLU A 1 613 ? 9.397 -15.360 8.819 1.00 83.69 613 GLU A C 1
ATOM 4800 O O . GLU A 1 613 ? 10.053 -15.861 9.728 1.00 83.69 613 GLU A O 1
ATOM 4805 N N . PHE A 1 614 ? 8.446 -14.456 9.043 1.00 83.69 614 PHE A N 1
ATOM 4806 C CA . PHE A 1 614 ? 8.008 -14.068 10.385 1.00 83.69 614 PHE A CA 1
ATOM 4807 C C . PHE A 1 614 ? 6.760 -14.861 10.785 1.00 83.69 614 PHE A C 1
ATOM 4809 O O . PHE A 1 614 ? 5.901 -15.141 9.951 1.00 83.69 614 PHE A O 1
ATOM 4816 N N . TYR A 1 615 ? 6.658 -15.230 12.061 1.00 81.00 615 TYR A N 1
ATOM 4817 C CA . TYR A 1 615 ? 5.523 -15.981 12.590 1.00 81.00 615 TYR A CA 1
ATOM 4818 C C . TYR A 1 615 ? 4.334 -15.057 12.912 1.00 81.00 615 TYR A C 1
ATOM 4820 O O . TYR A 1 615 ? 4.499 -13.993 13.510 1.00 81.00 615 TYR A O 1
ATOM 4828 N N . GLY A 1 616 ? 3.117 -15.499 12.568 1.00 66.12 616 GLY A N 1
ATOM 4829 C CA . GLY A 1 616 ? 1.859 -14.776 12.811 1.00 66.12 616 GLY A CA 1
ATOM 4830 C C . GLY A 1 616 ? 1.528 -13.702 11.763 1.00 66.12 616 GLY A C 1
ATOM 4831 O O . GLY A 1 616 ? 2.136 -13.647 10.700 1.00 66.12 616 GLY A O 1
ATOM 4832 N N . ASP A 1 617 ? 0.569 -12.822 12.075 1.00 51.22 617 ASP A N 1
ATOM 4833 C CA . ASP A 1 617 ? 0.164 -11.698 11.203 1.00 51.22 617 ASP A CA 1
ATOM 4834 C C . ASP A 1 617 ? 1.183 -10.536 11.178 1.00 51.22 617 ASP A C 1
ATOM 4836 O O . ASP A 1 617 ? 0.978 -9.523 10.504 1.00 51.22 617 ASP A O 1
ATOM 4840 N N . ASN A 1 618 ? 2.308 -10.662 11.891 1.00 53.31 618 ASN A N 1
ATOM 4841 C CA . ASN A 1 618 ? 3.371 -9.658 11.953 1.00 53.31 618 ASN A CA 1
ATOM 4842 C C . ASN A 1 618 ? 4.278 -9.737 10.718 1.00 53.31 618 ASN A C 1
ATOM 4844 O O . ASN A 1 618 ? 5.452 -10.099 10.796 1.00 53.31 618 ASN A O 1
ATOM 4848 N N . LYS A 1 619 ? 3.740 -9.365 9.556 1.00 56.09 619 LYS A N 1
ATOM 4849 C CA . LYS A 1 619 ? 4.561 -9.078 8.377 1.00 56.09 619 LYS A CA 1
ATOM 4850 C C . LYS A 1 619 ? 5.256 -7.740 8.602 1.00 56.09 619 LYS A C 1
ATOM 4852 O O . LYS A 1 619 ? 4.605 -6.708 8.500 1.00 56.09 619 LYS A O 1
ATOM 4857 N N . TYR A 1 620 ? 6.552 -7.744 8.914 1.00 63.25 620 TYR A N 1
ATOM 4858 C CA . TYR A 1 620 ? 7.385 -6.539 8.835 1.00 63.25 620 TYR A CA 1
ATOM 4859 C C . TYR A 1 620 ? 7.663 -6.267 7.349 1.00 63.25 620 TYR A C 1
ATOM 4861 O O . TYR A 1 620 ? 8.512 -6.951 6.774 1.00 63.25 620 TYR A O 1
ATOM 4869 N N . PRO A 1 621 ? 6.932 -5.347 6.686 1.00 51.03 621 PRO A N 1
ATOM 4870 C CA . PRO A 1 621 ? 6.941 -5.253 5.225 1.00 51.03 621 PRO A CA 1
ATOM 4871 C C . PRO A 1 621 ? 8.270 -4.694 4.703 1.00 51.03 621 PRO A C 1
ATOM 4873 O O . PRO A 1 621 ? 8.674 -5.006 3.585 1.00 51.03 621 PRO A O 1
ATOM 4876 N N . ALA A 1 622 ? 8.954 -3.894 5.528 1.00 59.06 622 ALA A N 1
ATOM 4877 C CA . ALA A 1 622 ? 10.249 -3.300 5.248 1.00 59.06 622 ALA A CA 1
ATOM 4878 C C . ALA A 1 622 ? 11.148 -3.385 6.494 1.00 59.06 622 ALA A C 1
ATOM 4880 O O . ALA A 1 622 ? 10.856 -2.831 7.553 1.00 59.06 622 ALA A O 1
ATOM 4881 N N . ALA A 1 623 ? 12.258 -4.105 6.374 1.00 75.56 623 ALA A N 1
ATOM 4882 C CA . ALA A 1 623 ? 13.247 -4.246 7.434 1.00 75.56 623 ALA A CA 1
ATOM 4883 C C . ALA A 1 623 ? 14.649 -4.362 6.829 1.00 75.56 623 ALA A C 1
ATOM 4885 O O . ALA A 1 623 ? 14.821 -4.575 5.628 1.00 75.56 623 ALA A O 1
ATOM 4886 N N . ARG A 1 624 ? 15.681 -4.210 7.655 1.00 86.06 624 ARG A N 1
ATOM 4887 C CA . ARG A 1 624 ? 17.081 -4.328 7.242 1.00 86.06 624 ARG A CA 1
ATOM 4888 C C . ARG A 1 624 ? 17.749 -5.451 8.017 1.00 86.06 624 ARG A C 1
ATOM 4890 O O . ARG A 1 624 ? 17.881 -5.372 9.237 1.00 86.06 624 ARG A O 1
ATOM 4897 N N . LEU A 1 625 ? 18.229 -6.458 7.298 1.00 87.81 625 LEU A N 1
ATOM 4898 C CA . LEU A 1 625 ? 19.081 -7.502 7.847 1.00 87.81 625 LEU A CA 1
ATOM 4899 C C . LEU A 1 625 ? 20.531 -7.008 7.884 1.00 87.81 625 LEU A C 1
ATOM 4901 O O . LEU A 1 625 ? 21.100 -6.620 6.866 1.00 87.81 625 LEU A O 1
ATOM 4905 N N . THR A 1 626 ? 21.142 -7.043 9.058 1.00 88.94 626 THR A N 1
ATOM 4906 C CA . THR A 1 626 ? 22.571 -6.808 9.258 1.00 88.94 626 THR A CA 1
ATOM 4907 C C . THR A 1 626 ? 23.234 -8.129 9.565 1.00 88.94 626 THR A C 1
ATOM 4909 O O . THR A 1 626 ? 22.949 -8.746 10.588 1.00 88.94 626 THR A O 1
ATOM 4912 N N . ILE A 1 627 ? 24.142 -8.542 8.693 1.00 89.19 627 ILE A N 1
ATOM 4913 C CA . ILE A 1 627 ? 24.991 -9.698 8.933 1.00 89.19 627 ILE A CA 1
ATOM 4914 C C . ILE A 1 627 ? 26.326 -9.192 9.462 1.00 89.19 627 ILE A C 1
ATOM 4916 O O . ILE A 1 627 ? 27.022 -8.434 8.780 1.00 89.19 627 ILE A O 1
ATOM 4920 N N . SER A 1 628 ? 26.680 -9.594 10.676 1.00 89.25 628 SER A N 1
ATOM 4921 C CA . SER A 1 628 ? 27.918 -9.182 11.337 1.00 89.25 628 SER A CA 1
ATOM 4922 C C . SER A 1 628 ? 28.584 -10.358 12.042 1.00 89.25 628 SER A C 1
ATOM 4924 O O . SER A 1 628 ? 27.989 -11.419 12.200 1.00 89.25 628 SER A O 1
ATOM 4926 N N . SER A 1 629 ? 29.836 -10.189 12.450 1.00 84.69 629 SER A N 1
ATOM 4927 C CA . SER A 1 629 ? 30.531 -11.157 13.289 1.00 84.69 629 SER A CA 1
ATOM 4928 C C . SER A 1 629 ? 31.207 -10.414 14.428 1.00 84.69 629 SER A C 1
ATOM 4930 O O . SER A 1 629 ? 31.941 -9.462 14.193 1.00 84.69 629 SER A O 1
ATOM 4932 N N . LYS A 1 630 ? 30.944 -10.833 15.669 1.00 74.56 630 LYS A N 1
ATOM 4933 C CA . LYS A 1 630 ? 31.637 -10.302 16.856 1.00 74.56 630 LYS A CA 1
ATOM 4934 C C . LYS A 1 630 ? 33.005 -10.948 17.082 1.00 74.56 630 LYS A C 1
ATOM 4936 O O . LYS A 1 630 ? 33.815 -10.416 17.830 1.00 74.56 630 LYS A O 1
ATOM 4941 N N . SER A 1 631 ? 33.223 -12.117 16.488 1.00 69.94 631 SER A N 1
ATOM 4942 C CA . SER A 1 631 ? 34.403 -12.967 16.673 1.00 69.94 631 SER A CA 1
ATOM 4943 C C . SER A 1 631 ? 35.422 -12.842 15.537 1.00 69.94 631 SER A C 1
ATOM 4945 O O . SER A 1 631 ? 36.519 -13.385 15.642 1.00 69.94 631 SER A O 1
ATOM 4947 N N . SER A 1 632 ? 35.078 -12.129 14.461 1.00 68.25 632 SER A N 1
ATOM 4948 C CA . SER A 1 632 ? 35.963 -11.852 13.330 1.00 68.25 632 SER A CA 1
ATOM 4949 C C . SER A 1 632 ? 35.777 -10.421 12.827 1.00 68.25 632 SER A C 1
ATOM 4951 O O . SER A 1 632 ? 34.668 -9.893 12.880 1.00 68.25 632 SER A O 1
ATOM 4953 N N . ASP A 1 633 ? 36.846 -9.807 12.308 1.00 64.19 633 ASP A N 1
ATOM 4954 C CA . ASP A 1 633 ? 36.864 -8.430 11.778 1.00 64.19 633 ASP A CA 1
ATOM 4955 C C . ASP A 1 633 ? 36.158 -8.319 10.409 1.00 64.19 633 ASP A C 1
ATOM 4957 O O . ASP A 1 633 ? 36.693 -7.812 9.419 1.00 64.19 633 ASP A O 1
ATOM 4961 N N . LEU A 1 634 ? 34.937 -8.842 10.319 1.00 75.38 634 LEU A N 1
ATOM 4962 C CA . LEU A 1 634 ? 34.115 -8.760 9.123 1.00 75.38 634 LEU A CA 1
ATOM 4963 C C . LEU A 1 634 ? 33.375 -7.427 9.083 1.00 75.38 634 LEU A C 1
ATOM 4965 O O . LEU A 1 634 ? 32.674 -7.054 10.021 1.00 75.38 634 LEU A O 1
ATOM 4969 N N . ILE A 1 635 ? 33.475 -6.740 7.944 1.00 76.88 635 ILE A N 1
ATOM 4970 C CA . ILE A 1 635 ? 32.677 -5.542 7.669 1.00 76.88 635 ILE A CA 1
ATOM 4971 C C . ILE A 1 635 ? 31.196 -5.951 7.665 1.00 76.88 635 ILE A C 1
ATOM 4973 O O . ILE A 1 635 ? 30.812 -6.765 6.813 1.00 76.88 635 ILE A O 1
ATOM 4977 N N . PRO A 1 636 ? 30.360 -5.387 8.560 1.00 83.44 636 PRO A N 1
ATOM 4978 C CA . PRO A 1 636 ? 28.941 -5.701 8.599 1.00 83.44 636 PRO A CA 1
ATOM 4979 C C . PRO A 1 636 ? 28.274 -5.447 7.245 1.00 83.44 636 PRO A C 1
ATOM 4981 O O . PRO A 1 636 ? 28.516 -4.429 6.588 1.00 83.44 636 PRO A O 1
ATOM 4984 N N . ARG A 1 637 ? 27.428 -6.381 6.811 1.00 84.12 637 ARG A N 1
ATOM 4985 C CA . ARG A 1 637 ? 26.687 -6.301 5.548 1.00 84.12 637 ARG A CA 1
ATOM 4986 C C . ARG A 1 637 ? 25.231 -5.986 5.839 1.00 84.12 637 ARG A C 1
ATOM 4988 O O . ARG A 1 637 ? 24.554 -6.758 6.506 1.00 84.12 637 ARG A O 1
ATOM 4995 N N . ASN A 1 638 ? 24.764 -4.866 5.302 1.00 86.69 638 ASN A N 1
ATOM 4996 C CA . ASN A 1 638 ? 23.378 -4.431 5.403 1.00 86.69 638 ASN A CA 1
ATOM 4997 C C . ASN A 1 638 ? 22.616 -4.842 4.149 1.00 86.69 638 ASN A C 1
ATOM 4999 O O . ASN A 1 638 ? 23.023 -4.485 3.044 1.00 86.69 638 ASN A O 1
ATOM 5003 N N . ILE A 1 639 ? 21.520 -5.566 4.332 1.00 85.31 639 ILE A N 1
ATOM 5004 C CA . ILE A 1 639 ? 20.692 -6.119 3.268 1.00 85.31 639 ILE A CA 1
ATOM 5005 C C . ILE A 1 639 ? 19.262 -5.625 3.500 1.00 85.31 639 ILE A C 1
ATOM 5007 O O . ILE A 1 639 ? 18.707 -5.874 4.574 1.00 85.31 639 ILE A O 1
ATOM 5011 N N . PRO A 1 640 ? 18.660 -4.904 2.545 1.00 81.56 640 PRO A N 1
ATOM 5012 C CA . PRO A 1 640 ? 17.249 -4.559 2.628 1.00 81.56 640 PRO A CA 1
ATOM 5013 C C . PRO A 1 640 ? 16.391 -5.821 2.469 1.00 81.56 640 PRO A C 1
ATOM 5015 O O . PRO A 1 640 ? 16.731 -6.710 1.686 1.00 81.56 640 PRO A O 1
ATOM 5018 N N . LEU A 1 641 ? 15.289 -5.894 3.210 1.00 76.19 641 LEU A N 1
ATOM 5019 C CA . LEU A 1 641 ? 14.260 -6.920 3.069 1.00 76.19 641 LEU A CA 1
ATOM 5020 C C . LEU A 1 641 ? 13.067 -6.344 2.286 1.00 76.19 641 LEU A C 1
ATOM 5022 O O . LEU A 1 641 ? 12.691 -5.200 2.553 1.00 76.19 641 LEU A O 1
ATOM 5026 N N . PRO A 1 642 ? 12.474 -7.103 1.342 1.00 73.94 642 PRO A N 1
ATOM 5027 C CA . PRO A 1 642 ? 12.868 -8.448 0.898 1.00 73.94 642 PRO A CA 1
ATOM 5028 C C . PRO A 1 642 ? 14.222 -8.470 0.160 1.00 73.94 642 PRO A C 1
ATOM 5030 O O . PRO A 1 642 ? 14.615 -7.493 -0.481 1.00 73.94 642 PRO A O 1
ATOM 5033 N N . ILE A 1 643 ? 14.952 -9.588 0.274 1.00 77.88 643 ILE A N 1
ATOM 5034 C CA . ILE A 1 643 ? 16.324 -9.728 -0.248 1.00 77.88 643 ILE A CA 1
ATOM 5035 C C . ILE A 1 643 ? 16.320 -9.595 -1.777 1.00 77.88 643 ILE A C 1
ATOM 5037 O O . ILE A 1 643 ? 15.768 -10.432 -2.489 1.00 77.88 643 ILE A O 1
ATOM 5041 N N . GLN A 1 644 ? 16.973 -8.550 -2.284 1.00 76.19 644 GLN A N 1
ATOM 5042 C CA . GLN A 1 644 ? 17.113 -8.299 -3.721 1.00 76.19 644 GLN A CA 1
ATOM 5043 C C . GLN A 1 644 ? 18.144 -9.241 -4.363 1.00 76.19 644 GLN A C 1
ATOM 5045 O O . GLN A 1 644 ? 19.066 -9.708 -3.691 1.00 76.19 644 GLN A O 1
ATOM 5050 N N . ASP A 1 645 ? 18.047 -9.460 -5.681 1.00 71.94 645 ASP A N 1
ATOM 5051 C CA . ASP A 1 645 ? 18.924 -10.385 -6.422 1.00 71.94 645 ASP A CA 1
ATOM 5052 C C . ASP A 1 645 ? 20.424 -10.113 -6.231 1.00 71.94 645 ASP A C 1
ATOM 5054 O O . ASP A 1 645 ? 21.235 -11.039 -6.214 1.00 71.94 645 ASP A O 1
ATOM 5058 N N . GLU A 1 646 ? 20.808 -8.850 -6.036 1.00 74.56 646 GLU A N 1
ATOM 5059 C CA . GLU A 1 646 ? 22.203 -8.461 -5.816 1.00 74.56 646 GLU A CA 1
ATOM 5060 C C . GLU A 1 646 ? 22.774 -8.896 -4.454 1.00 74.56 646 GLU A C 1
ATOM 5062 O O . GLU A 1 646 ? 23.994 -8.988 -4.312 1.00 74.56 646 GLU A O 1
ATOM 5067 N N . PHE A 1 647 ? 21.917 -9.206 -3.475 1.00 80.12 647 PHE A N 1
ATOM 5068 C CA . PHE A 1 647 ? 22.299 -9.614 -2.117 1.00 80.12 647 PHE A CA 1
ATOM 5069 C C . PHE A 1 647 ? 22.027 -11.092 -1.817 1.00 80.12 647 PHE A C 1
ATOM 5071 O O . PHE A 1 647 ? 22.267 -11.541 -0.696 1.00 80.12 647 PHE A O 1
ATOM 5078 N N . LYS A 1 648 ? 21.563 -11.870 -2.802 1.00 83.81 648 LYS A N 1
ATOM 5079 C CA . LYS A 1 648 ? 21.255 -13.295 -2.617 1.00 83.81 648 LYS A CA 1
ATOM 5080 C C . LYS A 1 648 ? 22.465 -14.151 -2.280 1.00 83.81 648 LYS A C 1
ATOM 5082 O O . LYS A 1 648 ? 22.295 -15.186 -1.647 1.00 83.81 648 LYS A O 1
ATOM 5087 N N . VAL A 1 649 ? 23.663 -13.747 -2.698 1.00 84.31 649 VAL A N 1
ATOM 5088 C CA . VAL A 1 649 ? 24.910 -14.474 -2.439 1.00 84.31 649 VAL A CA 1
ATOM 5089 C C . VAL A 1 649 ? 25.908 -13.544 -1.768 1.00 84.31 649 VAL A C 1
ATOM 5091 O O . VAL A 1 649 ? 26.264 -12.498 -2.310 1.00 84.31 649 VAL A O 1
ATOM 5094 N N . ILE A 1 650 ? 26.386 -13.939 -0.592 1.00 86.00 650 ILE A N 1
ATOM 5095 C CA . ILE A 1 650 ? 27.307 -13.149 0.223 1.00 86.00 650 ILE A CA 1
ATOM 5096 C C . ILE A 1 650 ? 28.492 -14.018 0.600 1.00 86.00 650 ILE A C 1
ATOM 5098 O O . ILE A 1 650 ? 28.326 -15.125 1.097 1.00 86.00 650 ILE A O 1
ATOM 5102 N N . SER A 1 651 ? 29.698 -13.509 0.371 1.00 85.50 651 SER A N 1
ATOM 5103 C CA . SER A 1 651 ? 30.936 -14.205 0.707 1.00 85.50 651 SER A CA 1
ATOM 5104 C C . SER A 1 651 ? 31.706 -13.468 1.796 1.00 85.50 651 SER A C 1
ATOM 5106 O O . SER A 1 651 ? 31.942 -12.261 1.681 1.00 85.50 651 SER A O 1
ATOM 5108 N N . PHE A 1 652 ? 32.166 -14.214 2.792 1.00 82.50 652 PHE A N 1
ATOM 5109 C CA . PHE A 1 652 ? 33.057 -13.767 3.854 1.00 82.50 652 PHE A CA 1
ATOM 5110 C C . PHE A 1 652 ? 34.413 -14.442 3.693 1.00 82.50 652 PHE A C 1
ATOM 5112 O O . PHE A 1 652 ? 34.494 -15.597 3.272 1.00 82.50 652 PHE A O 1
ATOM 5119 N N . GLN A 1 653 ? 35.472 -13.718 4.033 1.00 82.88 653 GLN A N 1
ATOM 5120 C CA . GLN A 1 653 ? 36.822 -14.256 4.104 1.00 82.88 653 GLN A CA 1
ATOM 5121 C C . GLN A 1 653 ? 37.220 -14.303 5.575 1.00 82.88 653 GLN A C 1
ATOM 5123 O O . GLN A 1 653 ? 37.184 -13.275 6.247 1.00 82.88 653 GLN A O 1
ATOM 5128 N N . ILE A 1 654 ? 37.556 -15.491 6.065 1.00 81.69 654 ILE A N 1
ATOM 5129 C CA . ILE A 1 654 ? 37.833 -15.748 7.477 1.00 81.69 654 ILE A CA 1
ATOM 5130 C C . ILE A 1 654 ? 39.196 -16.420 7.634 1.00 81.69 654 ILE A C 1
ATOM 5132 O O . ILE A 1 654 ? 39.616 -17.204 6.781 1.00 81.69 654 ILE A O 1
ATOM 5136 N N . ASP A 1 655 ? 39.882 -16.122 8.732 1.00 80.81 655 ASP A N 1
ATOM 5137 C CA . ASP A 1 655 ? 41.204 -16.695 9.001 1.00 80.81 655 ASP A CA 1
ATOM 5138 C C . ASP A 1 655 ? 41.084 -18.086 9.650 1.00 80.81 655 ASP A C 1
ATOM 5140 O O . ASP A 1 655 ? 41.818 -19.003 9.293 1.00 80.81 655 ASP A O 1
ATOM 5144 N N . ASN A 1 656 ? 40.112 -18.281 10.552 1.00 79.44 656 ASN A N 1
ATOM 5145 C CA . ASN A 1 656 ? 39.854 -19.563 11.213 1.00 79.44 656 ASN A CA 1
ATOM 5146 C C . ASN A 1 656 ? 38.348 -19.876 11.274 1.00 79.44 656 ASN A C 1
ATOM 5148 O O . ASN A 1 656 ? 37.546 -19.032 11.675 1.00 79.44 656 ASN A O 1
ATOM 5152 N N . LEU A 1 657 ? 37.972 -21.100 10.886 1.00 82.25 657 LEU A N 1
ATOM 5153 C CA . LEU A 1 657 ? 36.593 -21.591 10.925 1.00 82.25 657 LEU A CA 1
ATOM 5154 C C . LEU A 1 657 ? 36.115 -21.893 12.352 1.00 82.25 657 LEU A C 1
ATOM 5156 O O . LEU A 1 657 ? 34.938 -21.704 12.642 1.00 82.25 657 LEU A O 1
ATOM 5160 N N . ASP A 1 658 ? 36.999 -22.320 13.254 1.00 81.12 658 ASP A N 1
ATOM 5161 C CA . ASP A 1 658 ? 36.606 -22.778 14.595 1.00 81.12 658 ASP A CA 1
ATOM 5162 C C . ASP A 1 658 ? 36.075 -21.640 15.474 1.00 81.12 658 ASP A C 1
ATOM 5164 O O . ASP A 1 658 ? 35.140 -21.829 16.256 1.00 81.12 658 ASP A O 1
ATOM 5168 N N . THR A 1 659 ? 36.634 -20.441 15.307 1.00 80.94 659 THR A N 1
ATOM 5169 C CA . THR A 1 659 ? 36.239 -19.224 16.030 1.00 80.94 659 THR A CA 1
ATOM 5170 C C . THR A 1 659 ? 35.155 -18.429 15.310 1.00 80.94 659 THR A C 1
ATOM 5172 O O . THR A 1 659 ? 34.719 -17.402 15.819 1.00 80.94 659 THR A O 1
ATOM 5175 N N . PHE A 1 660 ? 34.721 -18.869 14.127 1.00 85.50 660 PHE A N 1
ATOM 5176 C CA . PHE A 1 660 ? 33.767 -18.129 13.316 1.00 85.50 660 PHE A CA 1
ATOM 5177 C C . PHE A 1 660 ? 32.358 -18.177 13.914 1.00 85.50 660 PHE A C 1
ATOM 5179 O O . PHE A 1 660 ? 31.802 -19.245 14.165 1.00 85.50 660 PHE A O 1
ATOM 5186 N N . SER A 1 661 ? 31.743 -17.012 14.093 1.00 88.31 661 SER A N 1
ATOM 5187 C CA . SER A 1 661 ? 30.315 -16.894 14.385 1.00 88.31 661 SER A CA 1
ATOM 5188 C C . SER A 1 661 ? 29.715 -15.744 13.596 1.00 88.31 661 SER A C 1
ATOM 5190 O O . SER A 1 661 ? 30.376 -14.729 13.372 1.00 88.31 661 SER A O 1
ATOM 5192 N N . ILE A 1 662 ? 28.460 -15.886 13.193 1.00 90.06 662 ILE A N 1
ATOM 5193 C CA . ILE A 1 662 ? 27.753 -14.883 12.409 1.00 90.06 662 ILE A CA 1
ATOM 5194 C C . ILE A 1 662 ? 26.419 -14.552 13.070 1.00 90.06 662 ILE A C 1
ATOM 5196 O O . ILE A 1 662 ? 25.632 -15.440 13.397 1.00 90.06 662 ILE A O 1
ATOM 5200 N N . ASP A 1 663 ? 26.194 -13.262 13.271 1.00 91.31 663 ASP A N 1
ATOM 5201 C CA . ASP A 1 663 ? 24.992 -12.699 13.865 1.00 91.31 663 ASP A CA 1
ATOM 5202 C C . ASP A 1 663 ? 24.133 -12.091 12.749 1.00 91.31 663 ASP A C 1
ATOM 5204 O O . ASP A 1 663 ? 24.619 -11.328 11.907 1.00 91.31 663 ASP A O 1
ATOM 5208 N N . PHE A 1 664 ? 22.851 -12.432 12.765 1.00 91.56 664 PHE A N 1
ATOM 5209 C CA . PHE A 1 664 ? 21.800 -11.929 11.893 1.00 91.56 664 PHE A CA 1
ATOM 5210 C C . PHE A 1 664 ? 20.899 -11.012 12.719 1.00 91.56 664 PHE A C 1
ATOM 5212 O O . PHE A 1 664 ? 19.996 -11.485 13.407 1.00 91.56 664 PHE A O 1
ATOM 5219 N N . ASP A 1 665 ? 21.149 -9.707 12.657 1.00 90.69 665 ASP A N 1
ATOM 5220 C CA . ASP A 1 665 ? 20.370 -8.701 13.380 1.00 90.69 665 ASP A CA 1
ATOM 5221 C C . ASP A 1 665 ? 19.399 -8.007 12.416 1.00 90.69 665 ASP A C 1
ATOM 5223 O O . ASP A 1 665 ? 19.811 -7.405 11.422 1.00 90.69 665 ASP A O 1
ATOM 5227 N N . ILE A 1 666 ? 18.102 -8.077 12.702 1.00 88.56 666 ILE A N 1
ATOM 5228 C CA . ILE A 1 666 ? 17.041 -7.421 11.939 1.00 88.56 666 ILE A CA 1
ATOM 5229 C C . ILE A 1 666 ? 16.661 -6.122 12.635 1.00 88.56 666 ILE A C 1
ATOM 5231 O O . ILE A 1 666 ? 16.270 -6.108 13.803 1.00 88.56 666 ILE A O 1
ATOM 5235 N N . PHE A 1 667 ? 16.740 -5.038 11.881 1.00 84.44 667 PHE A N 1
ATOM 5236 C CA . PHE A 1 667 ? 16.346 -3.700 12.292 1.00 84.44 667 PHE A CA 1
ATOM 5237 C C . PHE A 1 667 ? 15.126 -3.252 11.483 1.00 84.44 667 PHE A C 1
ATOM 5239 O O . PHE A 1 667 ? 14.951 -3.719 10.350 1.00 84.44 667 PHE A O 1
ATOM 5246 N N . PRO A 1 668 ? 14.329 -2.292 11.986 1.00 76.69 668 PRO A N 1
ATOM 5247 C CA . PRO A 1 668 ? 13.497 -1.483 11.113 1.00 76.69 668 PRO A CA 1
ATOM 5248 C C . PRO A 1 668 ? 14.403 -0.856 10.053 1.00 76.69 668 PRO A C 1
ATOM 5250 O O . PRO A 1 668 ? 15.597 -0.642 10.292 1.00 76.69 668 PRO A O 1
ATOM 5253 N N . THR A 1 669 ? 13.865 -0.551 8.879 1.00 72.38 669 THR A N 1
ATOM 5254 C CA . THR A 1 669 ? 14.687 -0.112 7.744 1.00 72.38 669 THR A CA 1
ATOM 5255 C C . THR A 1 669 ? 15.631 1.043 8.115 1.00 72.38 669 THR A C 1
ATOM 5257 O O . THR A 1 669 ? 16.796 1.046 7.707 1.00 72.38 669 THR A O 1
ATOM 5260 N N . PHE A 1 670 ? 15.155 1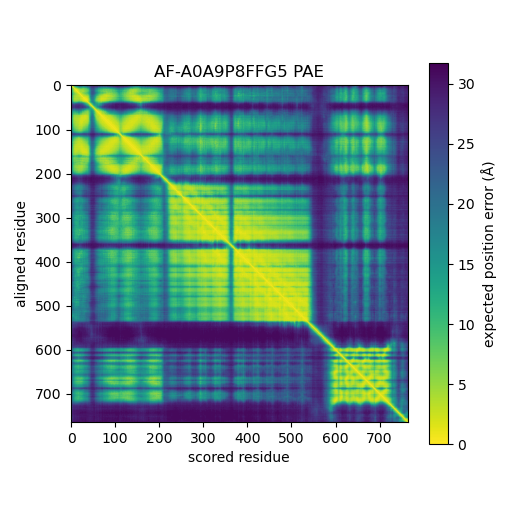.998 8.925 1.00 64.38 670 PHE A N 1
ATOM 5261 C CA . PHE A 1 670 ? 15.911 3.178 9.370 1.00 64.38 670 PHE A CA 1
ATOM 5262 C C . PHE A 1 670 ? 16.063 3.283 10.894 1.00 64.38 670 PHE A C 1
ATOM 5264 O O . PHE A 1 670 ? 16.749 4.189 11.367 1.00 64.38 670 PHE A O 1
ATOM 5271 N N . GLY A 1 671 ? 15.479 2.352 11.649 1.00 69.69 671 GLY A N 1
ATOM 5272 C CA . GLY A 1 671 ? 15.645 2.272 13.096 1.00 69.69 671 GLY A CA 1
ATOM 5273 C C . GLY A 1 671 ? 17.004 1.691 13.490 1.00 69.69 671 GLY A C 1
ATOM 5274 O O . GLY A 1 671 ? 17.623 0.902 12.767 1.00 69.69 671 GLY A O 1
ATOM 5275 N N . SER A 1 672 ? 17.476 2.086 14.665 1.00 80.81 672 SER A N 1
ATOM 5276 C CA . SER A 1 672 ? 18.661 1.539 15.322 1.00 80.81 672 SER A CA 1
ATOM 5277 C C . SER A 1 672 ? 18.322 0.434 16.326 1.00 80.81 672 SER A C 1
ATOM 5279 O O . SER A 1 672 ? 19.210 -0.305 16.753 1.00 80.81 672 SER A O 1
ATOM 5281 N N . LYS A 1 673 ? 17.043 0.277 16.685 1.00 80.81 673 LYS A N 1
ATOM 5282 C CA . LYS A 1 673 ? 16.591 -0.775 17.603 1.00 80.81 673 LYS A CA 1
ATOM 5283 C C . LYS A 1 673 ? 16.442 -2.122 16.907 1.00 80.81 673 LYS A C 1
ATOM 5285 O O . LYS A 1 673 ? 15.919 -2.207 15.805 1.00 80.81 673 LYS A O 1
ATOM 5290 N N . ILE A 1 674 ? 16.899 -3.184 17.562 1.00 83.56 674 ILE A N 1
ATOM 5291 C CA . ILE A 1 674 ? 16.820 -4.550 17.033 1.00 83.56 674 ILE A CA 1
ATOM 5292 C C . ILE A 1 674 ? 15.399 -5.079 17.226 1.00 83.56 674 ILE A C 1
ATOM 5294 O O . ILE A 1 674 ? 14.891 -5.077 18.346 1.00 83.56 674 ILE A O 1
ATOM 5298 N N . ILE A 1 675 ? 14.789 -5.556 16.142 1.00 83.62 675 ILE A N 1
ATOM 5299 C CA . ILE A 1 675 ? 13.504 -6.267 16.160 1.00 83.62 675 ILE A CA 1
ATOM 5300 C C . ILE A 1 675 ? 13.743 -7.752 16.409 1.00 83.62 675 ILE A C 1
ATOM 5302 O O . ILE A 1 675 ? 13.050 -8.349 17.223 1.00 83.62 675 ILE A O 1
ATOM 5306 N N . ALA A 1 676 ? 14.717 -8.339 15.708 1.00 86.62 676 ALA A N 1
ATOM 5307 C CA . ALA A 1 676 ? 15.008 -9.765 15.776 1.00 86.62 676 ALA A CA 1
ATOM 5308 C C . ALA A 1 676 ? 16.512 -10.038 15.695 1.00 86.62 676 ALA A C 1
ATOM 5310 O O . ALA A 1 676 ? 17.241 -9.314 15.022 1.00 86.62 676 ALA A O 1
ATOM 5311 N N . ARG A 1 677 ? 16.970 -11.113 16.328 1.00 90.94 677 ARG A N 1
ATOM 5312 C CA . ARG A 1 677 ? 18.351 -11.587 16.303 1.00 90.94 677 ARG A CA 1
ATOM 5313 C C . ARG A 1 677 ? 18.389 -13.102 16.148 1.00 90.94 677 ARG A C 1
ATOM 5315 O O . ARG A 1 677 ? 17.726 -13.825 16.886 1.00 90.94 677 ARG A O 1
ATOM 5322 N N . GLY A 1 678 ? 19.223 -13.579 15.236 1.00 90.75 678 GLY A N 1
ATOM 5323 C CA . GLY A 1 678 ? 19.646 -14.976 15.141 1.00 90.75 678 GLY A CA 1
ATOM 5324 C C . GLY A 1 678 ? 21.169 -15.059 15.135 1.00 90.75 678 GLY A C 1
ATOM 5325 O O . GLY A 1 678 ? 21.832 -14.129 14.688 1.00 90.75 678 GLY A O 1
ATOM 5326 N N . ALA A 1 679 ? 21.744 -16.155 15.620 1.00 90.94 679 ALA A N 1
ATOM 5327 C CA . ALA A 1 679 ? 23.192 -16.357 15.592 1.00 90.94 679 ALA A CA 1
ATOM 5328 C C . ALA A 1 679 ? 23.529 -17.779 15.133 1.00 90.94 679 ALA A C 1
ATOM 5330 O O . ALA A 1 679 ? 22.964 -18.751 15.634 1.00 90.94 679 ALA A O 1
ATOM 5331 N N . ALA A 1 680 ? 24.464 -17.901 14.192 1.00 89.31 680 ALA A N 1
ATOM 5332 C CA . ALA A 1 680 ? 25.063 -19.168 13.791 1.00 89.31 680 ALA A CA 1
ATOM 5333 C C . ALA A 1 680 ? 26.505 -19.248 14.297 1.00 89.31 680 ALA A C 1
ATOM 5335 O O . ALA A 1 680 ? 27.344 -18.400 13.991 1.00 89.31 680 ALA A O 1
ATOM 5336 N N . SER A 1 681 ? 26.797 -20.300 15.058 1.00 88.69 681 SER A N 1
ATOM 5337 C CA . SER A 1 681 ? 28.153 -20.625 15.501 1.00 88.69 681 SER A CA 1
ATOM 5338 C C . SER A 1 681 ? 28.920 -21.420 14.441 1.00 88.69 681 SER A C 1
ATOM 5340 O O . SER A 1 681 ? 28.344 -21.910 13.465 1.00 88.69 681 SER A O 1
ATOM 5342 N N . SER A 1 682 ? 30.220 -21.612 14.666 1.00 85.56 682 SER A N 1
ATOM 5343 C CA . SER A 1 682 ? 31.115 -22.380 13.792 1.00 85.56 682 SER A CA 1
ATOM 5344 C C . SER A 1 682 ? 30.617 -23.799 13.508 1.00 85.56 682 SER A C 1
ATOM 5346 O O . SER A 1 682 ? 30.825 -24.311 12.410 1.00 85.56 682 SER A O 1
ATOM 5348 N N . LEU A 1 683 ? 29.867 -24.400 14.439 1.00 85.19 683 LEU A N 1
ATOM 5349 C CA . LEU A 1 683 ? 29.259 -25.729 14.297 1.00 85.19 683 LEU A CA 1
ATOM 5350 C C . LEU A 1 683 ? 28.310 -25.844 13.100 1.00 85.19 683 LEU A C 1
ATOM 5352 O O . LEU A 1 683 ? 28.202 -26.918 12.507 1.00 85.19 683 LEU A O 1
ATOM 5356 N N . VAL A 1 684 ? 27.644 -24.751 12.715 1.00 84.00 684 VAL A N 1
ATOM 5357 C CA . VAL A 1 684 ? 26.763 -24.727 11.535 1.00 84.00 684 VAL A CA 1
ATOM 5358 C C . VAL A 1 684 ? 27.565 -25.022 10.266 1.00 84.00 684 VAL A C 1
ATOM 5360 O O . VAL A 1 684 ? 27.107 -25.773 9.405 1.00 84.00 684 VAL A O 1
ATOM 5363 N N . PHE A 1 685 ? 28.790 -24.501 10.201 1.00 82.81 685 PHE A N 1
ATOM 5364 C CA . PHE A 1 685 ? 29.734 -24.624 9.086 1.00 82.81 685 PHE A CA 1
ATOM 5365 C C . PHE A 1 685 ? 30.698 -25.826 9.254 1.00 82.81 685 PHE A C 1
ATOM 5367 O O . PHE A 1 685 ? 31.458 -26.166 8.352 1.00 82.81 685 PHE A O 1
ATOM 5374 N N . SER A 1 686 ? 30.599 -26.492 10.408 1.00 73.88 686 SER A N 1
ATOM 5375 C CA . SER A 1 686 ? 31.323 -27.637 10.976 1.00 73.88 686 SER A CA 1
ATOM 5376 C C . SER A 1 686 ? 31.365 -29.004 10.287 1.00 73.88 686 SER A C 1
ATOM 5378 O O . SER A 1 686 ? 31.907 -29.955 10.859 1.00 73.88 686 SER A O 1
ATOM 5380 N N . ARG A 1 687 ? 30.654 -29.220 9.173 1.00 65.50 687 ARG A N 1
ATOM 5381 C CA . ARG A 1 687 ? 30.272 -30.595 8.788 1.00 65.50 687 ARG A CA 1
ATOM 5382 C C . ARG A 1 687 ? 31.439 -31.389 8.185 1.00 65.50 687 ARG A C 1
ATOM 5384 O O . ARG A 1 687 ? 31.903 -31.106 7.089 1.00 65.50 687 ARG A O 1
ATOM 5391 N N . ARG A 1 688 ? 31.835 -32.480 8.860 1.00 55.59 688 ARG A N 1
ATOM 5392 C CA . ARG A 1 688 ? 32.970 -33.356 8.481 1.00 55.59 688 ARG A CA 1
ATOM 5393 C C . ARG A 1 688 ? 32.881 -34.016 7.097 1.00 55.59 688 ARG A C 1
ATOM 5395 O O . ARG A 1 688 ? 33.908 -34.448 6.591 1.00 55.59 688 ARG A O 1
ATOM 5402 N N . TYR A 1 689 ? 31.688 -34.130 6.509 1.00 56.91 689 TYR A N 1
ATOM 5403 C CA . TYR A 1 689 ? 31.461 -34.912 5.282 1.00 56.91 689 TYR A CA 1
ATOM 5404 C C . TYR A 1 689 ? 31.048 -34.078 4.062 1.00 56.91 689 TYR A C 1
ATOM 5406 O O . TYR A 1 689 ? 30.960 -34.622 2.967 1.00 56.91 689 TYR A O 1
ATOM 5414 N N . SER A 1 690 ? 30.769 -32.782 4.228 1.00 73.12 690 SER A N 1
ATOM 5415 C CA . SER A 1 690 ? 30.356 -31.909 3.125 1.00 73.12 690 SER A CA 1
ATOM 5416 C C . SER A 1 690 ? 30.750 -30.468 3.411 1.00 73.12 690 SER A C 1
ATOM 5418 O O . SER A 1 690 ? 30.431 -29.931 4.469 1.00 73.12 690 SER A O 1
ATOM 5420 N N . SER A 1 691 ? 31.383 -29.828 2.430 1.00 76.69 691 SER A N 1
ATOM 5421 C CA . SER A 1 691 ? 31.708 -28.401 2.425 1.00 76.69 691 SER A CA 1
ATOM 5422 C C . SER A 1 691 ? 30.503 -27.510 2.108 1.00 76.69 691 SER A C 1
ATOM 5424 O O . SER A 1 691 ? 30.654 -26.300 1.988 1.00 76.69 691 SER A O 1
ATOM 5426 N N . SER A 1 692 ? 29.302 -28.072 1.958 1.00 84.50 692 SER A N 1
ATOM 5427 C CA . SER A 1 692 ? 28.070 -27.317 1.721 1.00 84.50 692 SER A CA 1
ATOM 5428 C C . SER A 1 692 ? 26.875 -27.907 2.468 1.00 84.50 692 SER A C 1
ATOM 5430 O O . SER A 1 692 ? 26.845 -29.104 2.780 1.00 84.50 692 SER A O 1
ATOM 5432 N N . GLY A 1 693 ? 25.882 -27.070 2.761 1.00 83.62 693 GLY A N 1
ATOM 5433 C CA . GLY A 1 693 ? 24.663 -27.491 3.442 1.00 83.62 693 GLY A CA 1
ATOM 5434 C C . GLY A 1 693 ? 23.580 -26.419 3.470 1.00 83.62 693 GLY A C 1
ATOM 5435 O O . GLY A 1 693 ? 23.826 -25.257 3.161 1.00 83.62 693 GLY A O 1
ATOM 5436 N N . ASN A 1 694 ? 22.379 -26.829 3.875 1.00 85.88 694 ASN A N 1
ATOM 5437 C CA . ASN A 1 694 ? 21.248 -25.936 4.118 1.00 85.88 694 ASN A CA 1
ATOM 5438 C C . ASN A 1 694 ? 21.007 -25.858 5.626 1.00 85.88 694 ASN A C 1
ATOM 5440 O O . ASN A 1 694 ? 21.064 -26.886 6.313 1.00 85.88 694 ASN A O 1
ATOM 5444 N N . TRP A 1 695 ? 20.729 -24.662 6.131 1.00 87.06 695 TRP A N 1
ATOM 5445 C CA . TRP A 1 695 ? 20.475 -24.428 7.544 1.00 87.06 695 TRP A CA 1
ATOM 5446 C C . TRP A 1 695 ? 19.295 -23.478 7.752 1.00 87.06 695 TRP A C 1
ATOM 5448 O O . TRP A 1 695 ? 19.021 -22.618 6.916 1.00 87.06 695 TRP A O 1
ATOM 5458 N N . HIS A 1 696 ? 18.612 -23.655 8.881 1.00 88.75 696 HIS A N 1
ATOM 5459 C CA . HIS A 1 696 ? 17.481 -22.840 9.313 1.00 88.75 696 HIS A CA 1
ATOM 5460 C C . HIS A 1 696 ? 17.766 -22.374 10.745 1.00 88.75 696 HIS A C 1
ATOM 5462 O O . HIS A 1 696 ? 18.140 -23.191 11.591 1.00 88.75 696 HIS A O 1
ATOM 5468 N N . LEU A 1 697 ? 17.650 -21.072 11.007 1.00 90.31 697 LEU A N 1
ATOM 5469 C CA . LEU A 1 697 ? 17.792 -20.481 12.339 1.00 90.31 697 LEU A CA 1
ATOM 5470 C C . LEU A 1 697 ? 16.497 -19.792 12.740 1.00 90.31 697 LEU A C 1
ATOM 5472 O O . LEU A 1 697 ? 15.908 -19.071 11.939 1.00 90.31 697 LEU A O 1
ATOM 5476 N N . GLU A 1 698 ? 16.125 -19.945 14.004 1.00 90.81 698 GLU A N 1
ATOM 5477 C CA . GLU A 1 698 ? 15.078 -19.134 14.614 1.00 90.81 698 GLU A CA 1
ATOM 5478 C C . GLU A 1 698 ? 15.597 -17.713 14.878 1.00 90.81 698 GLU A C 1
ATOM 5480 O O . GLU A 1 698 ? 16.746 -17.505 15.283 1.00 90.81 698 GLU A O 1
ATOM 5485 N N . LEU A 1 699 ? 14.735 -16.734 14.631 1.00 90.19 699 LEU A N 1
ATOM 5486 C CA . LEU A 1 699 ? 14.944 -15.322 14.901 1.00 90.19 699 LEU A CA 1
ATOM 5487 C C . LEU A 1 699 ? 14.204 -14.959 16.183 1.00 90.19 699 LEU A C 1
ATOM 5489 O O . LEU A 1 699 ? 12.991 -15.150 16.287 1.00 90.19 699 LEU A O 1
ATOM 5493 N N . PHE A 1 700 ? 14.940 -14.410 17.142 1.00 87.75 700 PHE A N 1
ATOM 5494 C CA . PHE A 1 700 ? 14.424 -14.072 18.459 1.00 87.75 700 PHE A CA 1
ATOM 5495 C C . PHE A 1 700 ? 14.284 -12.566 18.636 1.00 87.75 700 PHE A C 1
ATOM 5497 O O . PHE A 1 700 ? 15.187 -11.821 18.263 1.00 87.75 700 PHE A O 1
ATOM 5504 N N . ASP A 1 701 ? 13.199 -12.104 19.244 1.00 83.94 701 ASP A N 1
ATOM 5505 C CA . ASP A 1 701 ? 13.092 -10.709 19.675 1.00 83.94 701 ASP A CA 1
ATOM 5506 C C . ASP A 1 701 ? 14.069 -10.399 20.843 1.00 83.94 701 ASP A C 1
ATOM 5508 O O . ASP A 1 701 ? 14.681 -11.314 21.411 1.00 83.94 701 ASP A O 1
ATOM 5512 N N . PRO A 1 702 ? 14.242 -9.126 21.259 1.00 80.12 702 PRO A N 1
ATOM 5513 C CA . PRO A 1 702 ? 15.058 -8.780 22.430 1.00 80.12 702 PRO A CA 1
ATOM 5514 C C . PRO A 1 702 ? 14.631 -9.461 23.744 1.00 80.12 702 PRO A C 1
ATOM 5516 O O . PRO A 1 702 ? 15.372 -9.411 24.723 1.00 80.12 702 PRO A O 1
ATOM 5519 N N . ARG A 1 703 ? 13.452 -10.093 23.768 1.00 77.69 703 ARG A N 1
ATOM 5520 C CA . ARG A 1 703 ? 12.867 -10.826 24.896 1.00 77.69 703 ARG A CA 1
ATOM 5521 C C . ARG A 1 703 ? 13.008 -12.347 24.736 1.00 77.69 703 ARG A C 1
ATOM 5523 O O . ARG A 1 703 ? 12.415 -13.096 25.506 1.00 77.69 703 ARG A O 1
ATOM 5530 N N . LEU A 1 704 ? 13.825 -12.803 23.778 1.00 82.12 704 LEU A N 1
ATOM 5531 C CA . LEU A 1 704 ? 14.141 -14.206 23.488 1.00 82.12 704 LEU A CA 1
ATOM 5532 C C . LEU A 1 704 ? 12.955 -15.049 22.992 1.00 82.12 704 LEU A C 1
ATOM 5534 O O . LEU A 1 704 ? 12.914 -16.262 23.199 1.00 82.12 704 LEU A O 1
ATOM 5538 N N . ARG A 1 705 ? 11.998 -14.436 22.297 1.00 80.12 705 ARG A N 1
ATOM 5539 C CA . ARG A 1 705 ? 10.840 -15.124 21.713 1.00 80.12 705 ARG A CA 1
ATOM 5540 C C . ARG A 1 705 ? 11.045 -15.346 20.234 1.00 80.12 705 ARG A C 1
ATOM 5542 O O . ARG A 1 705 ? 11.420 -14.419 19.526 1.00 80.12 705 ARG A O 1
ATOM 5549 N N . ALA A 1 706 ? 10.763 -16.559 19.772 1.00 84.31 706 ALA A N 1
ATOM 5550 C CA . ALA A 1 706 ? 10.837 -16.884 18.357 1.00 84.31 706 ALA A CA 1
ATOM 5551 C C . ALA A 1 706 ? 9.743 -16.118 17.594 1.00 84.31 706 ALA A C 1
ATOM 5553 O O . ALA A 1 706 ? 8.554 -16.382 17.768 1.00 84.31 706 ALA A O 1
ATOM 5554 N N . ILE A 1 707 ? 10.155 -15.151 16.776 1.00 83.88 707 ILE A N 1
ATOM 5555 C CA . ILE A 1 707 ? 9.274 -14.293 15.968 1.00 83.88 707 ILE A CA 1
ATOM 5556 C C . ILE A 1 707 ? 9.411 -14.563 14.469 1.00 83.88 707 ILE A C 1
ATOM 5558 O O . ILE A 1 707 ? 8.663 -14.002 13.674 1.00 83.88 707 ILE A O 1
ATOM 5562 N N . GLY A 1 708 ? 10.345 -15.423 14.069 1.00 86.69 708 GLY A N 1
ATOM 5563 C CA . GLY A 1 708 ? 10.509 -15.842 12.686 1.00 86.69 708 GLY A CA 1
ATOM 5564 C C . GLY A 1 708 ? 11.646 -16.835 12.505 1.00 86.69 708 GLY A C 1
ATOM 5565 O O . GLY A 1 708 ? 12.287 -17.244 13.470 1.00 86.69 708 GLY A O 1
ATOM 5566 N N . ARG A 1 709 ? 11.930 -17.169 11.250 1.00 88.50 709 ARG A N 1
ATOM 5567 C CA . ARG A 1 709 ? 13.027 -18.033 10.822 1.00 88.50 709 ARG A CA 1
ATOM 5568 C C . ARG A 1 709 ? 13.800 -17.420 9.662 1.00 88.50 709 ARG A C 1
ATOM 5570 O O . ARG A 1 709 ? 13.220 -16.772 8.794 1.00 88.50 709 ARG A O 1
ATOM 5577 N N . ILE A 1 710 ? 15.106 -17.665 9.625 1.00 89.69 710 ILE A N 1
ATOM 5578 C CA . ILE A 1 710 ? 15.986 -17.364 8.493 1.00 89.69 710 ILE A CA 1
ATOM 5579 C C . ILE A 1 710 ? 16.581 -18.660 7.943 1.00 89.69 710 ILE A C 1
ATOM 5581 O O . ILE A 1 710 ? 17.154 -19.469 8.678 1.00 89.69 710 ILE A O 1
ATOM 5585 N N . SER A 1 711 ? 16.450 -18.842 6.635 1.00 89.56 711 SER A N 1
ATOM 5586 C CA . SER A 1 711 ? 16.869 -20.034 5.904 1.00 89.56 711 SER A CA 1
ATOM 5587 C C . SER A 1 711 ? 17.956 -19.658 4.910 1.00 89.56 711 SER A C 1
ATOM 5589 O O . SER A 1 711 ? 17.788 -18.738 4.110 1.00 89.56 711 SER A O 1
ATOM 5591 N N . PHE A 1 712 ? 19.081 -20.365 4.941 1.00 89.94 712 PHE A N 1
ATOM 5592 C CA . PHE A 1 712 ? 20.180 -20.110 4.016 1.00 89.94 712 PHE A CA 1
ATOM 5593 C C . PHE A 1 712 ? 20.953 -21.381 3.685 1.00 89.94 712 PHE A C 1
ATOM 5595 O O . PHE A 1 712 ? 21.039 -22.330 4.469 1.00 89.94 712 PHE A O 1
ATOM 5602 N N . LYS A 1 713 ? 21.555 -21.383 2.501 1.00 88.81 713 LYS A N 1
ATOM 5603 C CA . LYS A 1 713 ? 22.557 -22.365 2.103 1.00 88.81 713 LYS A CA 1
ATOM 5604 C C . LYS A 1 713 ? 23.930 -21.798 2.399 1.00 88.81 713 LYS A C 1
ATOM 5606 O O . LYS A 1 713 ? 24.149 -20.595 2.281 1.00 88.81 713 LYS A O 1
ATOM 5611 N N . TYR A 1 714 ? 24.863 -22.656 2.766 1.00 89.31 714 TYR A N 1
ATOM 5612 C CA . TYR A 1 714 ? 26.249 -22.270 2.951 1.00 89.31 714 TYR A CA 1
ATOM 5613 C C . TYR A 1 714 ? 27.180 -23.176 2.153 1.00 89.31 714 TYR A C 1
ATOM 5615 O O . TYR A 1 714 ? 26.895 -24.354 1.928 1.00 89.31 714 TYR A O 1
ATOM 5623 N N . GLN A 1 715 ? 28.322 -22.618 1.767 1.00 87.25 715 GLN A N 1
ATOM 5624 C CA . GLN A 1 715 ? 29.449 -23.326 1.187 1.00 87.25 715 GLN A CA 1
ATOM 5625 C C . GLN A 1 715 ? 30.744 -22.815 1.822 1.00 87.25 715 GLN A C 1
ATOM 5627 O O . GLN A 1 715 ? 31.014 -21.616 1.830 1.00 87.25 715 GLN A O 1
ATOM 5632 N N . VAL A 1 716 ? 31.547 -23.731 2.350 1.00 85.38 716 VAL A N 1
ATOM 5633 C CA . VAL A 1 716 ? 32.850 -23.473 2.956 1.00 85.38 716 VAL A CA 1
ATOM 5634 C C . VAL A 1 716 ? 33.928 -23.890 1.965 1.00 85.38 716 VAL A C 1
ATOM 5636 O O . VAL A 1 716 ? 34.072 -25.065 1.636 1.00 85.38 716 VAL A O 1
ATOM 5639 N N . VAL A 1 717 ? 34.699 -22.929 1.478 1.00 80.88 717 VAL A N 1
ATOM 5640 C CA . VAL A 1 717 ? 35.849 -23.168 0.608 1.00 80.88 717 VAL A CA 1
ATOM 5641 C C . VAL A 1 717 ? 37.100 -23.038 1.463 1.00 80.88 717 VAL A C 1
ATOM 5643 O O . VAL A 1 717 ? 37.520 -21.932 1.808 1.00 80.88 717 VAL A O 1
ATOM 5646 N N . THR A 1 718 ? 37.667 -24.178 1.846 1.00 75.50 718 THR A N 1
ATOM 5647 C CA . THR A 1 718 ? 38.913 -24.231 2.612 1.00 75.50 718 THR A CA 1
ATOM 5648 C C . THR A 1 718 ? 40.120 -23.966 1.711 1.00 75.50 718 THR A C 1
ATOM 5650 O O . THR A 1 718 ? 40.076 -24.266 0.511 1.00 75.50 718 THR A O 1
ATOM 5653 N N . PRO A 1 719 ? 41.209 -23.398 2.259 1.00 70.81 719 PRO A N 1
ATOM 5654 C CA . PRO A 1 719 ? 42.428 -23.184 1.495 1.00 70.81 719 PRO A CA 1
ATOM 5655 C C . PRO A 1 719 ? 42.995 -24.517 0.997 1.00 70.81 719 PRO A C 1
ATOM 5657 O O . PRO A 1 719 ? 42.809 -25.577 1.600 1.00 70.81 719 PRO A O 1
ATOM 5660 N N . PHE A 1 720 ? 43.706 -24.476 -0.125 1.00 65.88 720 PHE A N 1
ATOM 5661 C CA . PHE A 1 720 ? 44.356 -25.658 -0.678 1.00 65.88 720 PHE A CA 1
ATOM 5662 C C . PHE A 1 720 ? 45.599 -26.017 0.149 1.00 65.88 720 PHE A C 1
ATOM 5664 O O . PHE A 1 720 ? 46.519 -25.214 0.258 1.00 65.88 720 PHE A O 1
ATOM 5671 N N . HIS A 1 721 ? 45.636 -27.228 0.715 1.00 59.75 721 HIS A N 1
ATOM 5672 C CA . HIS A 1 721 ? 46.745 -27.708 1.561 1.00 59.75 721 HIS A CA 1
ATOM 5673 C C . HIS A 1 721 ? 47.795 -28.533 0.784 1.00 59.75 721 HIS A C 1
ATOM 5675 O O . HIS A 1 721 ? 48.713 -29.090 1.382 1.00 59.75 721 HIS A O 1
ATOM 5681 N N . GLY A 1 722 ? 47.650 -28.673 -0.539 1.00 62.06 722 GLY A N 1
ATOM 5682 C CA . GLY A 1 722 ? 48.613 -29.388 -1.380 1.00 62.06 722 GLY A CA 1
ATOM 5683 C C . GLY A 1 722 ? 49.788 -28.509 -1.819 1.00 62.06 722 GLY A C 1
ATOM 5684 O O . GLY A 1 722 ? 49.774 -27.295 -1.639 1.00 62.06 722 GLY A O 1
ATOM 5685 N N . ILE A 1 723 ? 50.800 -29.120 -2.439 1.00 58.47 723 ILE A N 1
ATOM 5686 C CA . ILE A 1 723 ? 51.963 -28.402 -2.982 1.00 58.47 723 ILE A CA 1
ATOM 5687 C C . ILE A 1 723 ? 51.495 -27.550 -4.179 1.00 58.47 723 ILE A C 1
ATOM 5689 O O . ILE A 1 723 ? 51.042 -28.125 -5.175 1.00 58.47 723 ILE A O 1
ATOM 5693 N N . PRO A 1 724 ? 51.567 -26.206 -4.117 1.00 55.00 724 PRO A N 1
ATOM 5694 C CA . PRO A 1 724 ? 51.240 -25.369 -5.264 1.00 55.00 724 PRO A CA 1
ATOM 5695 C C . PRO A 1 724 ? 52.284 -25.600 -6.365 1.00 55.00 724 PRO A C 1
ATOM 5697 O O . PRO A 1 724 ? 53.484 -25.559 -6.105 1.00 55.00 724 PRO A O 1
ATOM 5700 N N . MET A 1 725 ? 51.843 -25.869 -7.597 1.00 50.53 725 MET A N 1
ATOM 5701 C CA . MET A 1 725 ? 52.772 -26.059 -8.716 1.00 50.53 725 MET A CA 1
ATOM 5702 C C . MET A 1 725 ? 53.490 -24.745 -9.051 1.00 50.53 725 MET A C 1
ATOM 5704 O O . MET A 1 725 ? 52.859 -23.691 -9.154 1.00 50.53 725 MET A O 1
ATOM 5708 N N . GLU A 1 726 ? 54.808 -24.818 -9.230 1.00 44.75 726 GLU A N 1
ATOM 5709 C CA . GLU A 1 726 ? 55.668 -23.668 -9.504 1.00 44.75 726 GLU A CA 1
ATOM 5710 C C . GLU A 1 726 ? 55.359 -23.075 -10.892 1.00 44.75 726 GLU A C 1
ATOM 5712 O O . GLU A 1 726 ? 55.339 -23.775 -11.907 1.00 44.75 726 GLU A O 1
ATOM 5717 N N . ILE A 1 727 ? 55.066 -21.773 -10.943 1.00 46.25 727 ILE A N 1
ATOM 5718 C CA . ILE A 1 727 ? 54.725 -21.076 -12.188 1.00 46.25 727 ILE A CA 1
ATOM 5719 C C . ILE A 1 727 ? 56.033 -20.692 -12.880 1.00 46.25 727 ILE A C 1
ATOM 5721 O O . ILE A 1 727 ? 56.711 -19.757 -12.454 1.00 46.25 727 ILE A O 1
ATOM 5725 N N . THR A 1 728 ? 56.378 -21.371 -13.973 1.00 46.12 728 THR A N 1
ATOM 5726 C CA . THR A 1 728 ? 57.463 -20.906 -14.844 1.00 46.12 728 THR A CA 1
ATOM 5727 C C . THR A 1 728 ? 57.122 -19.528 -15.420 1.00 46.12 728 THR A C 1
ATOM 5729 O O . THR A 1 728 ? 55.957 -19.165 -15.602 1.00 46.12 728 THR A O 1
ATOM 5732 N N . GLN A 1 729 ? 58.153 -18.735 -15.720 1.00 42.75 729 GLN A N 1
ATOM 5733 C CA . GLN A 1 729 ? 58.071 -17.314 -16.095 1.00 42.75 729 GLN A CA 1
ATOM 5734 C C . GLN A 1 729 ? 57.157 -17.001 -17.305 1.00 42.75 729 GLN A C 1
ATOM 5736 O O . GLN A 1 729 ? 56.867 -15.831 -17.553 1.00 42.75 729 GLN A O 1
ATOM 5741 N N . PHE A 1 730 ? 56.665 -18.016 -18.029 1.00 44.78 730 PHE A N 1
ATOM 5742 C CA . PHE A 1 730 ? 56.044 -17.868 -19.346 1.00 44.78 730 PHE A CA 1
ATOM 5743 C C . PHE A 1 730 ? 54.627 -18.443 -19.527 1.00 44.78 730 PHE A C 1
ATOM 5745 O O . PHE A 1 730 ? 54.096 -18.322 -20.629 1.00 44.78 730 PHE A O 1
ATOM 5752 N N . ALA A 1 731 ? 53.946 -18.991 -18.510 1.00 42.25 731 ALA A N 1
ATOM 5753 C CA . ALA A 1 731 ? 52.569 -19.467 -18.720 1.00 42.25 731 ALA A CA 1
ATOM 5754 C C . ALA A 1 731 ? 51.660 -19.374 -17.486 1.00 42.25 731 ALA A C 1
ATOM 5756 O O . ALA A 1 731 ? 51.915 -19.975 -16.449 1.00 42.25 731 ALA A O 1
ATOM 5757 N N . THR A 1 732 ? 50.530 -18.671 -17.621 1.00 40.00 732 THR A N 1
ATOM 5758 C CA . THR A 1 732 ? 49.371 -18.847 -16.735 1.00 40.00 732 THR A CA 1
ATOM 5759 C C . THR A 1 732 ? 48.554 -20.042 -17.231 1.00 40.00 732 THR A C 1
ATOM 5761 O O . THR A 1 732 ? 48.171 -20.083 -18.401 1.00 40.00 732 THR A O 1
ATOM 5764 N N . TYR A 1 733 ? 48.279 -20.992 -16.331 1.00 42.38 733 TYR A N 1
ATOM 5765 C CA . TYR A 1 733 ? 47.640 -22.313 -16.522 1.00 42.38 733 TYR A CA 1
ATOM 5766 C C . TYR A 1 733 ? 46.425 -22.374 -17.480 1.00 42.38 733 TYR A C 1
ATOM 5768 O O . TYR A 1 733 ? 46.129 -23.410 -18.057 1.00 42.38 733 TYR A O 1
ATOM 5776 N N . TRP A 1 734 ? 45.738 -21.260 -17.714 1.00 43.59 734 TRP A N 1
ATOM 5777 C CA . TRP A 1 734 ? 44.460 -21.179 -18.422 1.00 43.59 734 TRP A CA 1
ATOM 5778 C C . TRP A 1 734 ? 44.609 -20.871 -19.923 1.00 43.59 734 TRP A C 1
ATOM 5780 O O . TRP A 1 734 ? 43.640 -20.987 -20.667 1.00 43.59 734 TRP A O 1
ATOM 5790 N N . LYS A 1 735 ? 45.817 -20.532 -20.404 1.00 35.97 735 LYS A N 1
ATOM 5791 C CA . LYS A 1 735 ? 46.096 -20.387 -21.850 1.00 35.97 735 LYS A CA 1
ATOM 5792 C C . LYS A 1 735 ? 46.505 -21.691 -22.543 1.00 35.97 735 LYS A C 1
ATOM 5794 O O . LYS A 1 735 ? 46.515 -21.728 -23.768 1.00 35.97 735 LYS A O 1
ATOM 5799 N N . ALA A 1 736 ? 46.808 -22.753 -21.797 1.00 38.81 736 ALA A N 1
ATOM 5800 C CA . ALA A 1 736 ? 47.321 -23.998 -22.372 1.00 38.81 736 ALA A CA 1
ATOM 5801 C C . ALA A 1 736 ? 46.231 -24.964 -22.878 1.00 38.81 736 ALA A C 1
ATOM 5803 O O . ALA A 1 736 ? 46.554 -25.917 -23.575 1.00 38.81 736 ALA A O 1
ATOM 5804 N N . THR A 1 737 ? 44.946 -24.728 -22.593 1.00 39.72 737 THR A N 1
ATOM 5805 C CA . THR A 1 737 ? 43.867 -25.655 -22.993 1.00 39.72 737 THR A CA 1
ATOM 5806 C C . THR A 1 737 ? 43.288 -25.393 -24.387 1.00 39.72 737 THR A C 1
ATOM 5808 O O . THR A 1 737 ? 42.386 -26.104 -24.811 1.00 39.72 737 THR A O 1
ATOM 5811 N N . SER A 1 738 ? 43.772 -24.379 -25.114 1.00 39.53 738 SER A N 1
ATOM 5812 C CA . SER A 1 738 ? 43.243 -24.011 -26.444 1.00 39.53 738 SER A CA 1
ATOM 5813 C C . SER A 1 738 ? 44.200 -24.283 -27.608 1.00 39.53 738 SER A C 1
ATOM 5815 O O . SER A 1 738 ? 43.859 -23.997 -28.753 1.00 39.53 738 SER A O 1
ATOM 5817 N N . GLN A 1 739 ? 45.369 -24.877 -27.353 1.00 40.88 739 GLN A N 1
ATOM 5818 C CA . GLN A 1 739 ? 46.262 -25.334 -28.415 1.00 40.88 739 GLN A CA 1
ATOM 5819 C C . GLN A 1 739 ? 46.267 -26.859 -28.462 1.00 40.88 739 GLN A C 1
ATOM 5821 O O . GLN A 1 739 ? 46.930 -27.518 -27.668 1.00 40.88 739 GLN A O 1
ATOM 5826 N N . ILE A 1 740 ? 45.532 -27.418 -29.423 1.00 43.12 740 ILE A N 1
ATOM 5827 C CA . ILE A 1 740 ? 45.754 -28.790 -29.879 1.00 43.12 740 ILE A CA 1
ATOM 5828 C C . ILE A 1 740 ? 47.097 -28.763 -30.620 1.00 43.12 740 ILE A C 1
ATOM 5830 O O . ILE A 1 740 ? 47.157 -28.396 -31.792 1.00 43.12 740 ILE A O 1
ATOM 5834 N N . SER A 1 741 ? 48.195 -29.050 -29.921 1.00 40.59 741 SER A N 1
ATOM 5835 C CA . SER A 1 741 ? 49.500 -29.238 -30.551 1.00 40.59 741 SER A CA 1
ATOM 5836 C C . SER A 1 741 ? 49.616 -30.677 -31.060 1.00 40.59 741 SER A C 1
ATOM 5838 O O . SER A 1 741 ? 49.252 -31.640 -30.391 1.00 40.59 741 SER A O 1
ATOM 5840 N N . SER A 1 742 ? 50.112 -30.837 -32.284 1.00 45.62 742 SER A N 1
ATOM 5841 C CA . SER A 1 742 ? 50.218 -32.115 -32.995 1.00 45.62 742 SER A CA 1
ATOM 5842 C C . SER A 1 742 ? 51.484 -32.916 -32.639 1.00 45.62 742 SER A C 1
ATOM 5844 O O . SER A 1 742 ? 52.081 -33.537 -33.518 1.00 45.62 742 SER A O 1
ATOM 5846 N N . GLN A 1 743 ? 51.939 -32.889 -31.380 1.00 43.78 743 GLN A N 1
ATOM 5847 C CA . GLN A 1 743 ? 53.088 -33.682 -30.906 1.00 43.78 743 GLN A CA 1
ATOM 5848 C C . GLN A 1 743 ? 52.790 -34.340 -29.541 1.00 43.78 743 GLN A C 1
ATOM 5850 O O . GLN A 1 743 ? 52.411 -33.630 -28.611 1.00 43.78 743 GLN A O 1
ATOM 5855 N N . PRO A 1 744 ? 52.975 -35.668 -29.373 1.00 44.62 744 PRO A N 1
ATOM 5856 C CA . PRO A 1 744 ? 52.369 -36.423 -28.270 1.00 44.62 744 PRO A CA 1
ATOM 5857 C C . PRO A 1 744 ? 53.196 -36.499 -26.970 1.00 44.62 744 PRO A C 1
ATOM 5859 O O . PRO A 1 744 ? 52.864 -37.303 -26.108 1.00 44.62 744 PRO A O 1
ATOM 5862 N N . ASN A 1 745 ? 54.239 -35.681 -26.780 1.00 42.09 745 ASN A N 1
ATOM 5863 C CA . ASN A 1 745 ? 55.153 -35.820 -25.627 1.00 42.09 745 ASN A CA 1
ATOM 5864 C C . ASN A 1 745 ? 55.107 -34.674 -24.599 1.00 42.09 745 ASN A C 1
ATOM 5866 O O . ASN A 1 745 ? 56.029 -34.530 -23.799 1.00 42.09 745 ASN A O 1
ATOM 5870 N N . ALA A 1 746 ? 54.040 -33.873 -24.568 1.00 40.00 746 ALA A N 1
ATOM 5871 C CA . ALA A 1 746 ? 53.845 -32.871 -23.520 1.00 40.00 746 ALA A CA 1
ATOM 5872 C C . ALA A 1 746 ? 52.669 -33.257 -22.612 1.00 40.00 746 ALA A C 1
ATOM 5874 O O . ALA A 1 746 ? 51.522 -33.333 -23.046 1.00 40.00 746 ALA A O 1
ATOM 5875 N N . LEU A 1 747 ? 52.979 -33.508 -21.340 1.00 38.78 747 LEU A N 1
ATOM 5876 C CA . LEU A 1 747 ? 52.025 -33.848 -20.289 1.00 38.78 747 LEU A CA 1
ATOM 5877 C C . LEU A 1 747 ? 51.032 -32.688 -20.070 1.00 38.78 747 LEU A C 1
ATOM 5879 O O . LEU A 1 747 ? 51.438 -31.595 -19.678 1.00 38.78 747 LEU A O 1
ATOM 5883 N N . ILE A 1 748 ? 49.734 -32.931 -20.270 1.00 37.06 748 ILE A N 1
ATOM 5884 C CA . ILE A 1 748 ? 48.658 -32.017 -19.859 1.00 37.06 748 ILE A CA 1
ATOM 5885 C C . ILE A 1 748 ? 47.848 -32.722 -18.772 1.00 37.06 748 ILE A C 1
ATOM 5887 O O . ILE A 1 748 ? 47.098 -33.654 -19.051 1.00 37.06 748 ILE A O 1
ATOM 5891 N N . THR A 1 749 ? 47.988 -32.286 -17.521 1.00 36.91 749 THR A N 1
ATOM 5892 C CA . THR A 1 749 ? 47.099 -32.706 -16.431 1.00 36.91 749 THR A CA 1
ATOM 5893 C C . THR A 1 749 ? 46.046 -31.633 -16.195 1.00 36.91 749 THR A C 1
ATOM 5895 O O . THR A 1 749 ? 46.377 -30.517 -15.792 1.00 36.91 749 THR A O 1
ATOM 5898 N N . GLY A 1 750 ? 44.780 -31.974 -16.432 1.00 36.56 750 GLY A N 1
ATOM 5899 C CA . GLY A 1 750 ? 43.634 -31.165 -16.032 1.00 36.56 750 GLY A CA 1
ATOM 5900 C C . GLY A 1 750 ? 43.154 -31.558 -14.636 1.00 36.56 750 GLY A C 1
ATOM 5901 O O . GLY A 1 750 ? 42.973 -32.739 -14.354 1.00 36.56 750 GLY A O 1
ATOM 5902 N N . SER A 1 751 ? 42.939 -30.570 -13.771 1.00 34.97 751 SER A N 1
ATOM 5903 C CA . SER A 1 751 ? 42.185 -30.725 -12.524 1.00 34.97 751 SER A CA 1
ATOM 5904 C C . SER A 1 751 ? 40.805 -30.088 -12.698 1.00 34.97 751 SER A C 1
ATOM 5906 O O . SER A 1 751 ? 40.713 -28.921 -13.086 1.00 34.97 751 SER A O 1
ATOM 5908 N N . SER A 1 752 ? 39.747 -30.857 -12.428 1.00 35.50 752 SER A N 1
ATOM 5909 C CA . SER A 1 752 ? 38.378 -30.360 -12.259 1.00 35.50 752 SER A CA 1
ATOM 5910 C C . SER A 1 752 ? 38.025 -30.381 -10.773 1.00 35.50 752 SER A C 1
ATOM 5912 O O . SER A 1 752 ? 38.325 -31.348 -10.075 1.00 35.50 752 SER A O 1
ATOM 5914 N N . LEU A 1 753 ? 37.320 -29.348 -10.307 1.00 37.44 753 LEU A N 1
ATOM 5915 C CA . LEU A 1 753 ? 36.781 -29.196 -8.946 1.00 37.44 753 LEU A CA 1
ATOM 5916 C C . LEU A 1 753 ? 35.715 -30.253 -8.560 1.00 37.44 753 LEU A C 1
ATOM 5918 O O . LEU A 1 753 ? 35.054 -30.102 -7.538 1.00 37.44 753 LEU A O 1
ATOM 5922 N N . SER A 1 754 ? 35.531 -31.312 -9.357 1.00 39.25 754 SER A N 1
ATOM 5923 C CA . SER A 1 754 ? 34.478 -32.326 -9.200 1.00 39.25 754 SER A CA 1
ATOM 5924 C C . SER A 1 754 ? 34.954 -33.716 -8.744 1.00 39.25 754 SER A C 1
ATOM 5926 O O . SER A 1 754 ? 34.149 -34.634 -8.722 1.00 39.25 754 SER A O 1
ATOM 5928 N N . GLY A 1 755 ? 36.216 -33.887 -8.339 1.00 41.56 755 GLY A N 1
ATOM 5929 C CA . GLY A 1 755 ? 36.582 -34.954 -7.393 1.00 41.56 755 GLY A CA 1
ATOM 5930 C C . GLY A 1 755 ? 36.888 -36.373 -7.900 1.00 41.56 755 GLY A C 1
ATOM 5931 O O . GLY A 1 755 ? 37.276 -37.174 -7.060 1.00 41.56 755 GLY A O 1
ATOM 5932 N N . ASP A 1 756 ? 36.839 -36.691 -9.198 1.00 34.59 756 ASP A N 1
ATOM 5933 C CA . ASP A 1 756 ? 37.226 -38.032 -9.686 1.00 34.59 756 ASP A CA 1
ATOM 5934 C C . ASP A 1 756 ? 38.421 -37.997 -10.653 1.00 34.59 756 ASP A C 1
ATOM 5936 O O . ASP A 1 756 ? 38.448 -37.217 -11.608 1.00 34.59 756 ASP A O 1
ATOM 5940 N N . TYR A 1 757 ? 39.407 -38.881 -10.441 1.00 45.03 757 TYR A N 1
ATOM 5941 C CA . TYR A 1 757 ? 40.489 -39.139 -11.398 1.00 45.03 757 TYR A CA 1
ATOM 5942 C C . TYR A 1 757 ? 40.930 -40.611 -11.424 1.00 45.03 757 TYR A C 1
ATOM 5944 O O . TYR A 1 757 ? 41.095 -41.253 -10.389 1.00 45.03 757 TYR A O 1
ATOM 5952 N N . MET A 1 758 ? 41.220 -41.116 -12.628 1.00 29.86 758 MET A N 1
ATOM 5953 C CA . MET A 1 758 ? 42.011 -42.332 -12.857 1.00 29.86 758 MET A CA 1
ATOM 5954 C C . MET A 1 758 ? 43.416 -41.957 -13.334 1.00 29.86 758 MET A C 1
ATOM 5956 O O . MET A 1 758 ? 43.571 -41.130 -14.231 1.00 29.86 758 MET A O 1
ATOM 5960 N N . ARG A 1 759 ? 44.443 -42.617 -12.783 1.00 36.53 759 ARG A N 1
ATOM 5961 C CA . ARG A 1 759 ? 45.804 -42.624 -13.342 1.00 36.53 759 ARG A CA 1
ATOM 5962 C C . ARG A 1 759 ? 46.041 -43.920 -14.096 1.00 36.53 759 ARG A C 1
ATOM 5964 O O . ARG A 1 759 ? 45.895 -44.992 -13.518 1.00 36.53 759 ARG A O 1
ATOM 5971 N N . ILE A 1 760 ? 46.498 -43.809 -15.337 1.00 33.78 760 ILE A N 1
ATOM 5972 C CA . ILE A 1 760 ? 47.056 -44.930 -16.091 1.00 33.78 760 ILE A CA 1
ATOM 5973 C C . ILE A 1 760 ? 48.483 -44.547 -16.478 1.00 33.78 760 ILE A C 1
ATOM 5975 O O . ILE A 1 760 ? 48.707 -43.491 -17.065 1.00 33.78 760 ILE A O 1
ATOM 5979 N N . PHE A 1 761 ? 49.438 -45.404 -16.127 1.00 34.41 761 PHE A N 1
ATOM 5980 C CA . PHE A 1 761 ? 50.817 -45.351 -16.602 1.00 34.41 761 PHE A CA 1
ATOM 5981 C C . PHE A 1 761 ? 51.049 -46.555 -17.506 1.00 34.41 761 PHE A C 1
ATOM 5983 O O . PHE A 1 761 ? 50.820 -47.674 -17.054 1.00 34.41 761 PHE A O 1
ATOM 5990 N N . VAL A 1 762 ? 51.563 -46.354 -18.722 1.00 28.09 762 VAL A N 1
ATOM 5991 C CA . VAL A 1 762 ? 52.258 -47.424 -19.454 1.00 28.09 762 VAL A CA 1
ATOM 5992 C C . VAL A 1 762 ? 53.472 -46.841 -20.197 1.00 28.09 762 VAL A C 1
ATOM 5994 O O . VAL A 1 762 ? 53.336 -45.880 -20.946 1.00 28.09 762 VAL A O 1
ATOM 5997 N N . GLN A 1 763 ? 54.638 -47.433 -19.895 1.00 28.58 763 GLN A N 1
ATOM 5998 C CA . GLN A 1 763 ? 56.003 -47.279 -20.449 1.00 28.58 763 GLN A CA 1
ATOM 5999 C C . GLN A 1 763 ? 56.073 -47.339 -21.990 1.00 28.58 763 GLN A C 1
ATOM 6001 O O . GLN A 1 763 ? 55.224 -47.984 -22.594 1.00 28.58 763 GLN A O 1
ATOM 6006 N N . ALA A 1 764 ? 57.084 -46.813 -22.691 1.00 35.50 764 ALA A N 1
ATOM 6007 C CA . ALA A 1 764 ? 58.340 -46.132 -22.350 1.00 35.50 764 ALA A CA 1
ATOM 6008 C C . ALA A 1 764 ? 58.657 -45.101 -23.446 1.00 35.50 764 ALA A C 1
ATOM 6010 O O . ALA A 1 764 ? 58.215 -45.335 -24.597 1.00 35.50 764 ALA A O 1
#

Radius of gyration: 34.98 Å; Cα contacts (8 Å, |Δi|>4): 966; chains: 1; bounding box: 110×88×92 Å

pLDDT: mean 73.75, std 19.26, range [28.09, 96.44]

Solvent-accessible surface area (backbone atoms only — not comparable to full-atom values): 44880 Å² total; per-residue (Å²): 131,92,68,80,71,69,60,71,56,57,50,52,57,59,42,62,77,41,65,74,49,53,88,53,53,59,61,62,60,62,54,51,51,47,54,51,56,60,69,65,55,80,78,78,74,92,74,76,97,83,77,93,77,64,68,67,55,54,54,52,50,49,52,50,52,46,48,49,54,52,51,54,54,52,48,53,39,49,49,48,37,36,54,54,39,53,53,52,50,52,52,48,52,52,50,52,48,53,54,50,55,50,52,50,52,50,61,67,61,65,63,80,40,46,81,80,38,57,71,51,46,54,52,53,50,49,49,52,52,49,50,54,54,50,52,52,55,46,52,53,36,54,50,43,54,51,47,54,56,50,51,35,52,49,48,21,67,74,68,75,46,80,56,38,67,61,44,39,66,67,62,50,60,69,34,74,59,61,50,60,64,63,57,24,54,51,40,33,52,45,52,50,48,53,53,36,50,59,31,42,39,71,74,40,90,59,80,87,80,78,92,78,91,77,94,74,79,77,62,76,72,60,50,59,58,46,54,48,50,53,52,48,46,51,32,43,50,72,59,43,60,69,60,51,55,52,47,58,68,70,52,58,93,43,73,68,41,26,53,51,47,24,51,47,48,55,66,34,64,90,65,34,45,71,69,48,54,49,59,51,54,74,65,72,46,50,51,58,78,47,53,42,93,84,54,38,39,31,51,58,34,56,31,23,62,72,54,46,47,73,65,45,53,55,42,47,77,71,64,35,66,66,79,52,52,25,79,60,44,42,32,25,54,34,38,7,14,44,68,35,31,43,67,46,39,56,50,50,50,52,53,48,40,54,54,58,65,75,72,62,87,80,85,78,100,82,68,83,83,73,45,68,72,52,69,37,55,26,76,69,55,45,27,26,55,45,35,4,48,78,59,65,18,52,67,17,35,49,50,42,48,76,72,65,40,76,59,62,59,92,54,92,87,46,66,49,51,64,41,52,24,32,44,74,32,44,56,70,50,41,57,54,50,57,76,70,67,55,75,93,55,57,49,96,74,28,43,35,40,65,38,31,29,19,56,55,53,70,39,46,67,48,54,58,52,41,42,76,75,64,49,65,64,67,51,51,26,76,64,63,44,43,27,22,60,35,35,5,23,50,68,48,23,49,66,29,39,52,46,44,56,76,69,65,47,71,66,80,49,55,30,90,79,67,44,30,29,51,56,38,4,58,63,70,64,25,62,68,41,29,56,51,42,61,74,71,36,89,74,77,70,74,82,70,83,74,81,79,82,77,86,84,86,79,84,88,82,83,90,82,91,88,90,89,87,90,80,90,86,83,88,76,76,78,80,82,69,69,72,78,78,84,70,74,81,74,73,89,76,57,77,84,64,48,65,67,42,31,34,42,36,39,32,45,87,55,97,86,56,74,38,61,48,55,56,74,91,59,72,74,82,58,27,24,40,34,44,36,30,95,65,46,98,53,81,66,44,78,42,57,41,75,78,46,84,88,65,34,61,46,76,46,82,39,74,55,65,83,66,34,39,42,37,42,38,29,22,42,67,66,27,85,52,68,57,29,40,30,75,47,53,27,71,81,76,55,51,92,88,46,57,56,51,77,50,75,44,62,21,19,29,91,85,72,42,79,46,26,38,42,43,38,35,40,37,53,47,70,44,71,86,67,86,79,81,83,74,60,101,83,62,66,83,80,68,65,82,78,62,91,67,98,62,96,85,71,92,81,85,85,86,68,102,77,83,79,87,86,89,86,86,81,87,131